Protein AF-A0A7C4HX16-F1 (afdb_monomer_lite)

Foldseek 3Di:
DVVVVVVVVVVVVVVVVVVVVVVVVPPPVPPPFFFFALFFWEKEFADQDPLVVLVCQLVVVAFWAQFFDQDPVSVVVCVVSVFDWDKAFFKFKWKFFLLDDPADLAQLHPPAQFQQAADDAPDPVCPPHTAGAPNVDQLLLLLLLQLFQLVCCCCPLSVVQWDWDFFLDGCFFFVCLVCVALRVQRCVVSHHDLPSSLVSCVVVLVVNQWDQDPLAIDHPRHTHEFEEEAEDPHSSNVVSVSSCVSVVNSRHHYDYHYDHCVVCCVQPFADQSSNCNGRIYIDMGGDLARDNACLLSLCQPQALNNDPTNSRVSHHDDPQLVVLNVCSNQVVALDVVRVNVSVSSSRCCVSRGRSSIGTRITGTTIITGGPQWFAFAANGNGLLSFLCRLLGIAGNVDPSVVSNHDYGYYHYNDDCPWFQDQAAIDPDSRHLSVQSQQADAQWGQQSFQRFTGGDFFQAKEKEFAQSHLADEQDDRYHYHYDNADDADQQFFQAAAPVVLDTHGLVRCVVVQCVCCQFQVAGEDNPDGFRMKMKTFTHLCQQVLLFAWPLSARHFVLQLLLQRHLLSLCRTPPRLNPDPVSNVVCNVPSRFWSGKDFPDRRRTIMMTTGNGDDNYVSVVNSCSRRVRQQRHPRHGDGSLLNVLVVVCSSVLQEHCHPVSCVVSVHHHDHQAADDVVSVVVLVVCLVVLDDPSCVRCVVTDPSVSSNVVSVSQNVVCVQQVGNPIHRRQWDWRYFDVVSTMTMIGGPSSRRDHSVVCNVSSDDFAWAWDWDDDQEDAALAKDKTKIAIAGPVRHQDAPSFWPFKKKWKAAPQGIDIDGWDDDDRRMTIDMCHNVNLNPHDFAKIKMWIWIDTSSGRGIHIDIDIHGYDHPPVVVVVVVVVVVVVVVVVVVVVVVVVVVVVVVVVVVVVVPDDDDDPPVCVVVVVVVVVVVVVVVVVVVVVVVVVVVVVVVVVVVVVVVVVVVVVVVVVVVVVVVVVVVVVVVVVVVVVVVVVVVVVVVVVVVVVVVVVVVVVVVVVVVVD

pLDDT: mean 87.35, std 15.34, range [34.09, 98.88]

Structure (mmCIF, N/CA/C/O backbone):
data_AF-A0A7C4HX16-F1
#
_entry.id   AF-A0A7C4HX16-F1
#
loop_
_atom_site.group_PDB
_atom_site.id
_atom_site.type_symbol
_atom_site.label_atom_id
_atom_site.label_alt_id
_atom_site.label_comp_id
_atom_site.label_asym_id
_atom_site.label_entity_id
_atom_site.label_seq_id
_atom_site.pdbx_PDB_ins_code
_atom_site.Cartn_x
_atom_site.Cartn_y
_atom_site.Cartn_z
_atom_site.occupancy
_atom_site.B_iso_or_equiv
_atom_site.auth_seq_id
_atom_site.auth_comp_id
_atom_site.auth_asym_id
_atom_site.auth_atom_id
_atom_site.pdbx_PDB_model_num
ATOM 1 N N . MET A 1 1 ? -64.552 -62.647 0.754 1.00 51.41 1 MET A N 1
ATOM 2 C CA . MET A 1 1 ? -64.538 -61.334 1.446 1.00 51.41 1 MET A CA 1
ATOM 3 C C . MET A 1 1 ? -63.373 -61.189 2.435 1.00 51.41 1 MET A C 1
ATOM 5 O O . MET A 1 1 ? -62.704 -60.169 2.396 1.00 51.41 1 MET A O 1
ATOM 9 N N . ARG A 1 2 ? -63.048 -62.211 3.245 1.00 45.19 2 ARG A N 1
ATOM 10 C CA . ARG A 1 2 ? -61.983 -62.148 4.272 1.00 45.19 2 ARG A CA 1
ATOM 11 C C . ARG A 1 2 ? -60.537 -61.999 3.756 1.00 45.19 2 ARG A C 1
ATOM 13 O O . ARG A 1 2 ? -59.751 -61.311 4.388 1.00 45.19 2 ARG A O 1
ATOM 20 N N . TRP A 1 3 ? -60.201 -62.542 2.583 1.00 41.94 3 TRP A N 1
ATOM 21 C CA . TRP A 1 3 ? -58.854 -62.397 1.997 1.00 41.94 3 TRP A CA 1
ATOM 22 C C . TRP A 1 3 ? -58.552 -60.992 1.451 1.00 41.94 3 TRP A C 1
ATOM 24 O O . TRP A 1 3 ? -57.415 -60.541 1.510 1.00 41.94 3 TRP A O 1
ATOM 34 N N . LYS A 1 4 ? -59.574 -60.267 0.975 1.00 48.09 4 LYS A N 1
ATOM 35 C CA . LYS A 1 4 ? -59.402 -58.895 0.468 1.00 48.09 4 LYS A CA 1
ATOM 36 C C . LYS A 1 4 ? -59.132 -57.898 1.600 1.00 48.09 4 LYS A C 1
ATOM 38 O O . LYS A 1 4 ? -58.330 -56.997 1.422 1.00 48.09 4 LYS A O 1
ATOM 43 N N . VAL A 1 5 ? -59.730 -58.111 2.775 1.00 58.97 5 VAL A N 1
ATOM 44 C CA . VAL A 1 5 ? -59.505 -57.267 3.963 1.00 58.97 5 VAL A CA 1
ATOM 45 C C . VAL A 1 5 ? -58.109 -57.495 4.555 1.00 58.97 5 VAL A C 1
ATOM 47 O O . VAL A 1 5 ? -57.442 -56.533 4.918 1.00 58.97 5 VAL A O 1
ATOM 50 N N . ALA A 1 6 ? -57.626 -58.743 4.578 1.00 56.25 6 ALA A N 1
ATOM 51 C CA . ALA A 1 6 ? -56.270 -59.058 5.031 1.00 56.25 6 ALA A CA 1
ATOM 52 C C . ALA A 1 6 ? -55.191 -58.475 4.100 1.00 56.25 6 ALA A C 1
ATOM 54 O O . ALA A 1 6 ? -54.218 -57.900 4.577 1.00 56.25 6 ALA A O 1
ATOM 55 N N . LEU A 1 7 ? -55.394 -58.548 2.778 1.00 57.59 7 LEU A N 1
ATOM 56 C CA . LEU A 1 7 ? -54.457 -57.974 1.809 1.00 57.59 7 LEU A CA 1
ATOM 57 C C . LEU A 1 7 ? -54.420 -56.439 1.890 1.00 57.59 7 LEU A C 1
ATOM 59 O O . LEU A 1 7 ? -53.344 -55.856 1.828 1.00 57.59 7 LEU A O 1
ATOM 63 N N . SER A 1 8 ? -55.571 -55.786 2.093 1.00 59.06 8 SER A N 1
ATOM 64 C CA . SER A 1 8 ? -55.643 -54.333 2.292 1.00 59.06 8 SER A CA 1
ATOM 65 C C . SER A 1 8 ? -54.986 -53.877 3.596 1.00 59.06 8 SER A C 1
ATOM 67 O O . SER A 1 8 ? -54.337 -52.837 3.599 1.00 59.06 8 SER A O 1
ATOM 69 N N . LEU A 1 9 ? -55.097 -54.653 4.679 1.00 60.25 9 LEU A N 1
ATOM 70 C CA . LEU A 1 9 ? -54.421 -54.358 5.948 1.00 60.25 9 LEU A CA 1
ATOM 71 C C . LEU A 1 9 ? -52.900 -54.511 5.844 1.00 60.25 9 LEU A C 1
ATOM 73 O O . LEU A 1 9 ? -52.180 -53.668 6.364 1.00 60.25 9 LEU A O 1
ATOM 77 N N . VAL A 1 10 ? -52.409 -55.527 5.128 1.00 67.62 10 VAL A N 1
ATOM 78 C CA . VAL A 1 10 ? -50.967 -55.712 4.885 1.00 67.62 10 VAL A CA 1
ATOM 79 C C . VAL A 1 10 ? -50.417 -54.618 3.966 1.00 67.62 10 VAL A C 1
ATOM 81 O O . VAL A 1 10 ? -49.335 -54.098 4.227 1.00 67.62 10 VAL A O 1
ATOM 84 N N . LEU A 1 11 ? -51.172 -54.202 2.941 1.00 61.38 11 LEU A N 1
ATOM 85 C CA . LEU A 1 11 ? -50.774 -53.087 2.077 1.00 61.38 11 LEU A CA 1
ATOM 86 C C . LEU A 1 11 ? -50.746 -51.754 2.843 1.00 61.38 11 LEU A C 1
ATOM 88 O O . LEU A 1 11 ? -49.818 -50.976 2.663 1.00 61.38 11 LEU A O 1
ATOM 92 N N . LEU A 1 12 ? -51.719 -51.507 3.727 1.00 62.84 12 LEU A N 1
ATOM 93 C CA . LEU A 1 12 ? -51.750 -50.317 4.588 1.00 62.84 12 LEU A CA 1
ATOM 94 C C . LEU A 1 12 ? -50.612 -50.312 5.614 1.00 62.84 12 LEU A C 1
ATOM 96 O O . LEU A 1 12 ? -50.056 -49.252 5.886 1.00 62.84 12 LEU A O 1
ATOM 100 N N . LEU A 1 13 ? -50.218 -51.477 6.138 1.00 61.69 13 LEU A N 1
ATOM 101 C CA . LEU A 1 13 ? -49.065 -51.597 7.034 1.00 61.69 13 LEU A CA 1
ATOM 102 C C . LEU A 1 13 ? -47.737 -51.379 6.298 1.00 61.69 13 LEU A C 1
ATOM 104 O O . LEU A 1 13 ? -46.856 -50.718 6.833 1.00 61.69 13 LEU A O 1
ATOM 108 N N . LEU A 1 14 ? -47.600 -51.879 5.065 1.00 56.31 14 LEU A N 1
ATOM 109 C CA . LEU A 1 14 ? -46.404 -51.674 4.238 1.00 56.31 14 LEU A CA 1
ATOM 110 C C . LEU A 1 14 ? -46.286 -50.229 3.735 1.00 56.31 14 LEU A C 1
ATOM 112 O O . LEU A 1 14 ? -45.189 -49.679 3.720 1.00 56.31 14 LEU A O 1
ATOM 116 N N . VAL A 1 15 ? -47.405 -49.584 3.392 1.00 60.59 15 VAL A N 1
ATOM 117 C CA . VAL A 1 15 ? -47.445 -48.153 3.047 1.00 60.59 15 VAL A CA 1
ATOM 118 C C . VAL A 1 15 ? -47.205 -47.288 4.289 1.00 60.59 15 VAL A C 1
ATOM 120 O O . VAL A 1 15 ? -46.480 -46.304 4.201 1.00 60.59 15 VAL A O 1
ATOM 123 N N . GLY A 1 16 ? -47.719 -47.684 5.458 1.00 53.91 16 GLY A N 1
ATOM 124 C CA . GLY A 1 16 ? -47.443 -47.026 6.739 1.00 53.91 16 GLY A CA 1
ATOM 125 C C . GLY A 1 16 ? -45.977 -47.139 7.171 1.00 53.91 16 GLY A C 1
ATOM 126 O O . GLY A 1 16 ? -45.384 -46.145 7.573 1.00 53.91 16 GLY A O 1
ATOM 127 N N . LEU A 1 17 ? -45.355 -48.312 7.016 1.00 48.84 17 LEU A N 1
ATOM 128 C CA . LEU A 1 17 ? -43.926 -48.522 7.288 1.00 48.84 17 LEU A CA 1
ATOM 129 C C . LEU A 1 17 ? -43.032 -47.820 6.254 1.00 48.84 17 LEU A C 1
ATOM 131 O O . LEU A 1 17 ? -41.990 -47.278 6.620 1.00 48.84 17 LEU A O 1
ATOM 135 N N . GLY A 1 18 ? -43.458 -47.748 4.988 1.00 44.41 18 GLY A N 1
ATOM 136 C CA . GLY A 1 18 ? -42.796 -46.952 3.951 1.00 44.41 18 GLY A CA 1
ATOM 137 C C . GLY A 1 18 ? -42.869 -45.446 4.225 1.00 44.41 18 GLY A C 1
ATOM 138 O O . GLY A 1 18 ? -41.866 -44.753 4.094 1.00 44.41 18 GLY A O 1
ATOM 139 N N . LEU A 1 19 ? -44.014 -44.942 4.699 1.00 45.47 19 LEU A N 1
ATOM 140 C CA . LEU A 1 19 ? -44.185 -43.540 5.096 1.00 45.47 19 LEU A CA 1
ATOM 141 C C . LEU A 1 19 ? -43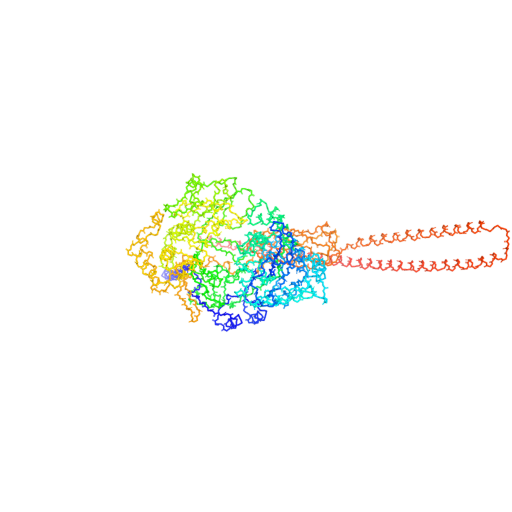.407 -43.186 6.368 1.00 45.47 19 LEU A C 1
ATOM 143 O O . LEU A 1 19 ? -42.852 -42.099 6.429 1.00 45.47 19 LEU A O 1
ATOM 147 N N . ILE A 1 20 ? -43.281 -44.096 7.340 1.00 46.09 20 ILE A N 1
ATOM 148 C CA . ILE A 1 20 ? -42.425 -43.891 8.526 1.00 46.09 20 ILE A CA 1
ATOM 149 C C . ILE A 1 20 ? -40.935 -43.933 8.144 1.00 46.09 20 ILE A C 1
ATOM 151 O O . ILE A 1 20 ? -40.128 -43.247 8.763 1.00 46.09 20 ILE A O 1
ATOM 155 N N . SER A 1 21 ? -40.562 -44.671 7.095 1.00 39.12 21 SER A N 1
ATOM 156 C CA . SER A 1 21 ? -39.188 -44.689 6.569 1.00 39.12 21 SER A CA 1
ATOM 157 C C . SER A 1 21 ? -38.855 -43.427 5.759 1.00 39.12 21 SER A C 1
ATOM 159 O O . SER A 1 21 ? -37.723 -42.964 5.797 1.00 39.12 21 SER A O 1
ATOM 161 N N . ILE A 1 22 ? -39.841 -42.833 5.073 1.00 39.47 22 ILE A N 1
ATOM 162 C CA . ILE A 1 22 ? -39.691 -41.567 4.331 1.00 39.47 22 ILE A CA 1
ATOM 163 C C . ILE A 1 22 ? -39.791 -40.351 5.271 1.00 39.47 22 ILE A C 1
ATOM 165 O O . ILE A 1 22 ? -39.103 -39.362 5.052 1.00 39.47 22 ILE A O 1
ATOM 169 N N . LEU A 1 23 ? -40.559 -40.436 6.364 1.00 37.06 23 LEU A N 1
ATOM 170 C CA . LEU A 1 23 ? -40.642 -39.387 7.392 1.00 37.06 23 LEU A CA 1
ATOM 171 C C . LEU A 1 23 ? -39.461 -39.397 8.383 1.00 37.06 23 LEU A C 1
ATOM 173 O O . LEU A 1 23 ? -39.235 -38.388 9.038 1.00 37.06 23 LEU A O 1
ATOM 177 N N . ASN A 1 24 ? -38.677 -40.481 8.458 1.00 35.09 24 ASN A N 1
ATOM 178 C CA . ASN A 1 24 ? -37.418 -40.540 9.223 1.00 35.09 24 ASN A CA 1
ATOM 179 C C . ASN A 1 24 ? -36.155 -40.322 8.360 1.00 35.09 24 ASN A C 1
ATOM 181 O O . ASN A 1 24 ? -35.043 -40.472 8.859 1.00 35.09 24 ASN A O 1
ATOM 185 N N . LEU A 1 25 ? -36.301 -39.961 7.078 1.00 39.34 25 LEU A N 1
ATOM 186 C CA . LEU A 1 25 ? -35.186 -39.637 6.169 1.00 39.34 25 LEU A CA 1
ATOM 187 C C . LEU A 1 25 ? -35.132 -38.156 5.765 1.00 39.34 25 LEU A C 1
ATOM 189 O O . LEU A 1 25 ? -34.400 -37.777 4.854 1.00 39.34 25 LEU A O 1
ATOM 193 N N . SER A 1 26 ? -35.854 -37.297 6.480 1.00 34.78 26 SER A N 1
ATOM 194 C CA . SER A 1 26 ? -35.750 -35.848 6.325 1.00 34.78 26 SER A CA 1
ATOM 195 C C . SER A 1 26 ? -35.815 -35.121 7.667 1.00 34.78 26 SER A C 1
ATOM 197 O O . SER A 1 26 ? -36.473 -34.096 7.789 1.00 34.78 26 SER A O 1
ATOM 199 N N . GLU A 1 27 ? -35.071 -35.600 8.664 1.00 35.28 27 GLU A N 1
ATOM 200 C CA . GLU A 1 27 ? -34.248 -34.658 9.422 1.00 35.28 27 GLU A CA 1
ATOM 201 C C . GLU A 1 27 ? -32.974 -34.451 8.602 1.00 35.28 27 GLU A C 1
ATOM 203 O O . GLU A 1 27 ? -31.901 -34.972 8.908 1.00 35.28 27 GLU A O 1
ATOM 208 N N . VAL A 1 28 ? -33.092 -33.662 7.527 1.00 34.31 28 VAL A N 1
ATOM 209 C CA . VAL A 1 28 ? -31.969 -32.804 7.164 1.00 34.31 28 VAL A CA 1
ATOM 210 C C . VAL A 1 28 ? -31.770 -31.979 8.424 1.00 34.31 28 VAL A C 1
ATOM 212 O O . VAL A 1 28 ? -32.532 -31.048 8.679 1.00 34.31 28 VAL A O 1
ATOM 215 N N . HIS A 1 29 ? -30.830 -32.394 9.277 1.00 34.09 29 HIS A N 1
ATOM 216 C CA . HIS A 1 29 ? -30.255 -31.493 10.253 1.00 34.09 29 HIS A CA 1
ATOM 217 C C . HIS A 1 29 ? -29.874 -30.280 9.418 1.00 34.09 29 HIS A C 1
ATOM 219 O O . HIS A 1 29 ? -28.968 -30.377 8.590 1.00 34.09 29 HIS A O 1
ATOM 225 N N . ALA A 1 30 ? -30.641 -29.193 9.534 1.00 34.19 30 ALA A N 1
ATOM 226 C CA . ALA A 1 30 ? -30.239 -27.914 8.998 1.00 34.19 30 ALA A CA 1
ATOM 227 C C . ALA A 1 30 ? -28.877 -27.672 9.635 1.00 34.19 30 ALA A C 1
ATOM 229 O O . ALA A 1 30 ? -28.773 -27.467 10.845 1.00 34.19 30 ALA A O 1
ATOM 230 N N . GLN A 1 31 ? -27.836 -27.898 8.839 1.00 40.75 31 GLN A N 1
ATOM 231 C CA . GLN A 1 31 ? -26.455 -27.830 9.258 1.00 40.75 31 GLN A CA 1
ATOM 232 C C . GLN A 1 31 ? -26.308 -26.425 9.826 1.00 40.75 31 GLN A C 1
ATOM 234 O O . GLN A 1 31 ? -26.495 -25.452 9.095 1.00 40.75 31 GLN A O 1
ATOM 239 N N . VAL A 1 32 ? -26.133 -26.318 11.148 1.00 41.50 32 VAL A N 1
ATOM 240 C CA . VAL A 1 32 ? -26.004 -25.020 11.814 1.00 41.50 32 VAL A CA 1
ATOM 241 C C . VAL A 1 32 ? -24.950 -24.241 11.026 1.00 41.50 32 VAL A C 1
ATOM 243 O O . VAL A 1 32 ? -23.858 -24.787 10.834 1.00 41.50 32 VAL A O 1
ATOM 246 N N . PRO A 1 33 ? -25.266 -23.038 10.510 1.00 51.75 33 PRO A N 1
ATOM 247 C CA . PRO A 1 33 ? -24.338 -22.296 9.675 1.00 51.75 33 PRO A CA 1
ATOM 248 C C . PRO A 1 33 ? -22.986 -22.177 10.373 1.00 51.75 33 PRO A C 1
ATOM 250 O O . PRO A 1 33 ? -22.913 -21.878 11.566 1.00 51.75 33 PRO A O 1
ATOM 253 N N . TYR A 1 34 ? -21.921 -22.449 9.625 1.00 63.91 34 TYR A N 1
ATOM 254 C CA . TYR A 1 34 ? -20.539 -22.342 10.074 1.00 63.91 34 TYR A CA 1
ATOM 255 C C . TYR A 1 34 ? -20.286 -20.984 10.745 1.00 63.91 34 TYR A C 1
ATOM 257 O O . TYR A 1 34 ? -20.338 -19.974 10.061 1.00 63.91 34 TYR A O 1
ATOM 265 N N . SER A 1 35 ? -20.016 -20.937 12.049 1.00 85.50 35 SER A N 1
ATOM 266 C CA . SER A 1 35 ? -19.764 -19.695 12.800 1.00 85.50 35 SER A CA 1
ATOM 267 C C . SER A 1 35 ? -18.260 -19.522 13.053 1.00 85.50 35 SER A C 1
ATOM 269 O O . SER A 1 35 ? -17.600 -20.453 13.538 1.00 85.50 35 SER A O 1
ATOM 271 N N . GLY A 1 36 ? -17.707 -18.357 12.705 1.00 91.81 36 GLY A N 1
ATOM 272 C CA . GLY A 1 36 ? -16.273 -18.065 12.796 1.00 91.81 36 GLY A CA 1
ATOM 273 C C . GLY A 1 36 ? -15.409 -18.705 11.689 1.00 91.81 36 GLY A C 1
ATOM 274 O O . GLY A 1 36 ? -15.935 -19.090 10.638 1.00 91.81 36 GLY A O 1
ATOM 275 N N . PRO A 1 37 ? -14.077 -18.799 11.890 1.00 94.62 37 PRO A N 1
ATOM 276 C CA . PRO A 1 37 ? -13.126 -19.316 10.900 1.00 94.62 37 PRO A CA 1
ATOM 277 C C . PRO A 1 37 ? -13.258 -20.829 10.702 1.00 94.62 37 PRO A C 1
ATOM 279 O O . PRO A 1 37 ? -13.817 -21.534 11.540 1.00 94.62 37 PRO A O 1
ATOM 282 N N . TRP A 1 38 ? -12.687 -21.375 9.628 1.00 94.12 38 TRP A N 1
ATOM 283 C CA . TRP A 1 38 ? -12.729 -22.822 9.379 1.00 94.12 38 TRP A CA 1
ATOM 284 C C . TRP A 1 38 ? -11.995 -23.633 10.449 1.00 94.12 38 TRP A C 1
ATOM 286 O O . TRP A 1 38 ? -12.575 -24.532 11.060 1.00 94.12 38 TRP A O 1
ATOM 296 N N . VAL A 1 39 ? -10.723 -23.316 10.692 1.00 96.19 39 VAL A N 1
ATOM 297 C CA . VAL A 1 39 ? -9.846 -24.095 11.580 1.00 96.19 39 VAL A CA 1
ATOM 298 C C . VAL A 1 39 ? -10.041 -23.734 13.048 1.00 96.19 39 VAL A C 1
ATOM 300 O O . VAL A 1 39 ? -10.479 -22.632 13.363 1.00 96.19 39 VAL A O 1
ATOM 303 N N . GLY A 1 40 ? -9.772 -24.671 13.959 1.00 96.75 40 GLY A N 1
ATOM 304 C CA . GLY A 1 40 ? -9.943 -24.471 15.405 1.00 96.75 40 GLY A CA 1
ATOM 305 C C . GLY A 1 40 ? -8.822 -23.689 16.070 1.00 96.75 40 GLY A C 1
ATOM 306 O O . GLY A 1 40 ? -9.050 -23.005 17.070 1.00 96.75 40 GLY A O 1
ATOM 307 N N . GLU A 1 41 ? -7.615 -23.802 15.530 1.00 98.19 41 GLU A N 1
ATOM 308 C CA . GLU A 1 41 ? -6.411 -23.238 16.122 1.00 98.19 41 GLU A CA 1
ATOM 309 C C . GLU A 1 41 ? -5.371 -22.928 15.043 1.00 98.19 41 GLU A C 1
ATOM 311 O O . GLU A 1 41 ? -5.229 -23.664 14.064 1.00 98.19 41 GLU A O 1
ATOM 316 N N . VAL A 1 42 ? -4.608 -21.861 15.255 1.00 98.50 42 VAL A N 1
ATOM 317 C CA . VAL A 1 42 ? -3.428 -21.526 14.458 1.00 98.50 42 VAL A CA 1
ATOM 318 C C . VAL A 1 42 ? -2.254 -21.310 15.406 1.00 98.50 42 VAL A C 1
ATOM 320 O O . VAL A 1 42 ? -2.377 -20.605 16.406 1.00 98.50 42 VAL A O 1
ATOM 323 N N . ARG A 1 43 ? -1.111 -21.929 15.107 1.00 98.50 43 ARG A N 1
ATOM 324 C CA . ARG A 1 43 ? 0.128 -21.791 15.879 1.00 98.50 43 ARG A CA 1
ATOM 325 C C . ARG A 1 43 ? 1.214 -21.193 15.008 1.00 98.50 43 ARG A C 1
ATOM 327 O O . ARG A 1 43 ? 1.551 -21.780 13.984 1.00 98.50 43 ARG A O 1
ATOM 334 N N . PHE A 1 44 ? 1.779 -20.077 15.443 1.00 98.44 44 PHE A N 1
ATOM 335 C CA . PHE A 1 44 ? 2.925 -19.447 14.802 1.00 98.44 44 PHE A CA 1
ATOM 336 C C . PHE A 1 44 ? 4.219 -19.843 15.505 1.00 98.44 44 PHE A C 1
ATOM 338 O O . PHE A 1 44 ? 4.304 -19.805 16.736 1.00 98.44 44 PHE A O 1
ATOM 345 N N . TYR A 1 45 ? 5.223 -20.175 14.700 1.00 97.69 45 TYR A N 1
ATOM 346 C CA . TYR A 1 45 ? 6.578 -20.502 15.122 1.00 97.69 45 TYR A CA 1
ATOM 347 C C . TYR A 1 45 ? 7.559 -19.574 14.413 1.00 97.69 45 TYR A C 1
ATOM 349 O O . TYR A 1 45 ? 7.524 -19.471 13.186 1.00 97.69 45 TYR A O 1
ATOM 357 N N . GLU A 1 46 ? 8.427 -18.922 15.185 1.00 96.00 46 GLU A N 1
ATOM 358 C CA . GLU A 1 46 ? 9.534 -18.147 14.626 1.00 96.00 46 GLU A CA 1
ATOM 359 C C . GLU A 1 46 ? 10.545 -19.099 13.961 1.00 96.00 46 GLU A C 1
ATOM 361 O O . GLU A 1 46 ? 11.096 -19.988 14.614 1.00 96.00 46 GLU A O 1
ATOM 366 N N . GLU A 1 47 ? 10.757 -18.935 12.658 1.00 95.25 47 GLU A N 1
ATOM 367 C CA . GLU A 1 47 ? 11.730 -19.670 11.847 1.00 95.25 47 GLU A CA 1
ATOM 368 C C . GLU A 1 47 ? 12.405 -18.691 10.873 1.00 95.25 47 GLU A C 1
ATOM 370 O O . GLU A 1 47 ? 11.883 -18.466 9.781 1.00 95.25 47 GLU A O 1
ATOM 375 N N . PRO A 1 48 ? 13.542 -18.082 11.262 1.00 90.62 48 PRO A N 1
ATOM 376 C CA . PRO A 1 48 ? 14.223 -17.072 10.449 1.00 90.62 48 PRO A CA 1
ATOM 377 C C . PRO A 1 48 ? 14.875 -17.607 9.166 1.00 90.62 48 PRO A C 1
ATOM 379 O O . PRO A 1 48 ? 15.285 -16.809 8.329 1.00 90.62 48 PRO A O 1
ATOM 382 N N . ASP A 1 49 ? 15.039 -18.928 9.030 1.00 92.31 49 ASP A N 1
ATOM 383 C CA . ASP A 1 49 ? 15.685 -19.558 7.877 1.00 92.31 49 ASP A CA 1
ATOM 384 C C . ASP A 1 49 ? 14.643 -20.217 6.959 1.00 92.31 49 ASP A C 1
ATOM 386 O O . ASP A 1 49 ? 14.045 -21.249 7.284 1.00 92.31 49 ASP A O 1
ATOM 390 N N . THR A 1 50 ? 14.454 -19.630 5.777 1.00 92.69 50 THR A N 1
ATOM 391 C CA . THR A 1 50 ? 13.501 -20.085 4.756 1.00 92.69 50 THR A CA 1
ATOM 392 C C . THR A 1 50 ? 13.781 -21.513 4.277 1.00 92.69 50 THR A C 1
ATOM 394 O O . THR A 1 50 ? 12.843 -22.273 4.025 1.00 92.69 50 THR A O 1
ATOM 397 N N . ALA A 1 51 ? 15.046 -21.940 4.182 1.00 94.00 51 ALA A N 1
ATOM 398 C CA . ALA A 1 51 ? 15.379 -23.300 3.758 1.00 94.00 51 ALA A CA 1
ATOM 399 C C . ALA A 1 51 ? 14.975 -24.323 4.831 1.00 94.00 51 ALA A C 1
ATOM 401 O O . ALA A 1 51 ? 14.377 -25.355 4.511 1.00 94.00 51 ALA A O 1
ATOM 402 N N . ILE A 1 52 ? 15.223 -24.016 6.109 1.00 96.44 52 ILE A N 1
ATOM 403 C CA . ILE A 1 52 ? 14.762 -24.841 7.236 1.00 96.44 52 ILE A CA 1
ATOM 404 C C . ILE A 1 52 ? 13.230 -24.870 7.289 1.00 96.44 52 ILE A C 1
ATOM 406 O O . ILE A 1 52 ? 12.649 -25.944 7.483 1.00 96.44 52 ILE A O 1
ATOM 410 N N . ALA A 1 53 ? 12.565 -23.728 7.084 1.00 96.31 53 ALA A N 1
ATOM 411 C CA . ALA A 1 53 ? 11.108 -23.650 7.027 1.00 96.31 53 ALA A CA 1
ATOM 412 C C . ALA A 1 53 ? 10.534 -24.562 5.932 1.00 96.31 53 ALA A C 1
ATOM 414 O O . ALA A 1 53 ? 9.600 -25.323 6.200 1.00 96.31 53 ALA A O 1
ATOM 415 N N . VAL A 1 54 ? 11.125 -24.553 4.731 1.00 96.81 54 VAL A N 1
ATOM 416 C CA . VAL A 1 54 ? 10.721 -25.408 3.605 1.00 96.81 54 VAL A CA 1
ATOM 417 C C . VAL A 1 54 ? 10.966 -26.889 3.893 1.00 96.81 54 VAL A C 1
ATOM 419 O O . VAL A 1 54 ? 10.063 -27.694 3.676 1.00 96.81 54 VAL A O 1
ATOM 422 N N . GLU A 1 55 ? 12.114 -27.289 4.443 1.00 97.69 55 GLU A N 1
ATOM 423 C CA . GLU A 1 55 ? 12.330 -28.704 4.787 1.00 97.69 55 GLU A CA 1
ATOM 424 C C . GLU A 1 55 ? 11.366 -29.179 5.887 1.00 97.69 55 GLU A C 1
ATOM 426 O O . GLU A 1 55 ? 10.829 -30.287 5.818 1.00 97.69 55 GLU A O 1
ATOM 431 N N . LYS A 1 56 ? 11.052 -28.326 6.870 1.00 97.50 56 LYS A N 1
ATOM 432 C CA . LYS A 1 56 ? 10.024 -28.615 7.883 1.00 97.50 56 LYS A CA 1
ATOM 433 C C . LYS A 1 56 ? 8.610 -28.656 7.294 1.00 97.50 56 LYS A C 1
ATOM 435 O O . LYS A 1 56 ? 7.782 -29.429 7.783 1.00 97.50 56 LYS A O 1
ATOM 440 N N . LEU A 1 57 ? 8.327 -27.882 6.247 1.00 96.69 57 LEU A N 1
ATOM 441 C CA . LEU A 1 57 ? 7.079 -27.940 5.483 1.00 96.69 57 LEU A CA 1
ATOM 442 C C . LEU A 1 57 ? 6.963 -29.272 4.718 1.00 96.69 57 LEU A C 1
ATOM 444 O O . LEU A 1 57 ? 5.928 -29.934 4.796 1.00 96.69 57 LEU A O 1
ATOM 448 N N . ILE A 1 58 ? 8.046 -29.715 4.065 1.00 96.94 58 ILE A N 1
ATOM 449 C CA . ILE A 1 58 ? 8.146 -31.017 3.375 1.00 96.94 58 ILE A CA 1
ATOM 450 C C . ILE A 1 58 ? 7.961 -32.174 4.367 1.00 96.94 58 ILE A C 1
ATOM 452 O O . ILE A 1 58 ? 7.195 -33.101 4.108 1.00 96.94 58 ILE A O 1
ATOM 456 N N . ALA A 1 59 ? 8.610 -32.099 5.532 1.00 97.12 59 ALA A N 1
ATOM 457 C CA . ALA A 1 59 ? 8.494 -33.092 6.600 1.00 97.12 59 ALA A CA 1
ATOM 458 C C . ALA A 1 59 ? 7.133 -33.064 7.329 1.00 97.12 59 ALA A C 1
ATOM 460 O O . ALA A 1 59 ? 6.847 -33.938 8.147 1.00 97.12 59 ALA A O 1
ATOM 461 N N . GLY A 1 60 ? 6.277 -32.072 7.053 1.00 95.38 60 GLY A N 1
ATOM 462 C CA . GLY A 1 60 ? 4.957 -31.934 7.668 1.00 95.38 60 GLY A CA 1
ATOM 463 C C . GLY A 1 60 ? 4.974 -31.428 9.115 1.00 95.38 60 GLY A C 1
ATOM 464 O O . GLY A 1 60 ? 3.984 -31.607 9.835 1.00 95.38 60 GLY A O 1
ATOM 465 N N . HIS A 1 61 ? 6.070 -30.806 9.556 1.00 97.00 61 HIS A N 1
ATOM 466 C CA . HIS A 1 61 ? 6.157 -30.098 10.838 1.00 97.00 61 HIS A CA 1
ATOM 467 C C . HIS A 1 61 ? 5.438 -28.748 10.797 1.00 97.00 61 HIS A C 1
ATOM 469 O O . HIS A 1 61 ? 4.794 -28.378 11.779 1.00 97.00 61 HIS A O 1
ATOM 475 N N . TYR A 1 62 ? 5.499 -28.068 9.653 1.00 97.88 62 TYR A N 1
ATOM 476 C CA . TYR A 1 62 ? 4.697 -26.890 9.345 1.00 97.88 62 TYR A CA 1
ATOM 477 C C . TYR A 1 62 ? 3.675 -27.218 8.261 1.00 97.88 62 TYR A C 1
ATOM 479 O O . TYR A 1 62 ? 3.834 -28.176 7.505 1.00 97.88 62 TYR A O 1
ATOM 487 N N . ASP A 1 63 ? 2.616 -26.424 8.208 1.00 98.06 63 ASP A N 1
ATOM 488 C CA . ASP A 1 63 ? 1.542 -26.532 7.227 1.00 98.06 63 ASP A CA 1
ATOM 489 C C . ASP A 1 63 ? 1.635 -25.413 6.175 1.00 98.06 63 ASP A C 1
ATOM 491 O O . ASP A 1 63 ? 1.273 -25.626 5.015 1.00 98.06 63 ASP A O 1
ATOM 495 N N . ILE A 1 64 ? 2.166 -24.244 6.560 1.00 96.94 64 ILE A N 1
ATOM 496 C CA . ILE A 1 64 ? 2.382 -23.083 5.685 1.00 96.94 64 ILE A CA 1
ATOM 497 C C . ILE A 1 64 ? 3.623 -22.301 6.138 1.00 96.94 64 ILE A C 1
ATOM 499 O O . ILE A 1 64 ? 3.914 -22.239 7.336 1.00 96.94 64 ILE A O 1
ATOM 503 N N . HIS A 1 65 ? 4.322 -21.675 5.191 1.00 96.25 65 HIS A N 1
ATOM 504 C CA . HIS A 1 65 ? 5.356 -20.677 5.458 1.00 96.25 65 HIS A CA 1
ATOM 505 C C . HIS A 1 65 ? 4.852 -19.271 5.089 1.00 96.25 65 HIS A C 1
ATOM 507 O O . HIS A 1 65 ? 4.415 -19.044 3.965 1.00 96.25 65 HIS A O 1
ATOM 513 N N . PHE A 1 66 ? 4.859 -18.348 6.052 1.00 95.19 66 PHE A N 1
ATOM 514 C CA . PHE A 1 66 ? 4.376 -16.964 5.928 1.00 95.19 66 PHE A CA 1
ATOM 515 C C . PHE A 1 66 ? 5.526 -15.996 5.604 1.00 95.19 66 PHE A C 1
ATOM 517 O O . PHE A 1 66 ? 5.674 -14.945 6.229 1.00 95.19 66 PHE A O 1
ATOM 524 N N . ASP A 1 67 ? 6.336 -16.369 4.618 1.00 91.75 67 ASP A N 1
ATOM 525 C CA . ASP A 1 67 ? 7.347 -15.511 4.000 1.00 91.75 67 ASP A CA 1
ATOM 526 C C . ASP A 1 67 ? 7.532 -15.892 2.532 1.00 91.75 67 ASP A C 1
ATOM 528 O O . ASP A 1 67 ? 7.129 -16.991 2.117 1.00 91.75 67 ASP A O 1
ATOM 532 N N . ASP A 1 68 ? 8.120 -14.991 1.748 1.00 89.56 68 ASP A N 1
ATOM 533 C CA . ASP A 1 68 ? 8.458 -15.291 0.368 1.00 89.56 68 ASP A CA 1
ATOM 534 C C . ASP A 1 68 ? 9.738 -16.123 0.234 1.00 89.56 68 ASP A C 1
ATOM 536 O O . ASP A 1 68 ? 10.674 -16.062 1.025 1.00 89.56 68 ASP A O 1
ATOM 540 N N . ILE A 1 69 ? 9.769 -16.937 -0.817 1.00 90.44 69 ILE A N 1
ATOM 541 C CA . ILE A 1 69 ? 10.937 -17.696 -1.238 1.00 90.44 69 ILE A CA 1
ATOM 542 C C . ILE A 1 69 ? 11.684 -16.848 -2.251 1.00 90.44 69 ILE A C 1
ATOM 544 O O . ILE A 1 69 ? 11.264 -16.702 -3.403 1.00 90.44 69 ILE A O 1
ATOM 548 N N . ASP A 1 70 ? 12.819 -16.321 -1.816 1.00 77.00 70 ASP A N 1
ATOM 549 C CA . ASP A 1 70 ? 13.640 -15.404 -2.592 1.00 77.00 70 ASP A CA 1
ATOM 550 C C . ASP A 1 70 ? 14.792 -16.091 -3.355 1.00 77.00 70 ASP A C 1
ATOM 552 O O . ASP A 1 70 ? 15.422 -15.460 -4.209 1.00 77.00 70 ASP A O 1
ATOM 556 N N . SER A 1 71 ? 15.009 -17.388 -3.111 1.00 85.25 71 SER A N 1
ATOM 557 C CA . SER A 1 71 ? 16.046 -18.222 -3.728 1.00 85.25 71 SER A CA 1
ATOM 558 C C . SER A 1 71 ? 15.472 -19.212 -4.744 1.00 85.25 71 SER A C 1
ATOM 560 O O . SER A 1 71 ? 14.626 -20.048 -4.410 1.00 85.25 71 SER A O 1
ATOM 562 N N . ALA A 1 72 ? 16.009 -19.223 -5.969 1.00 87.31 72 ALA A N 1
ATOM 563 C CA . ALA A 1 72 ? 15.604 -20.200 -6.983 1.00 87.31 72 ALA A CA 1
ATOM 564 C C . ALA A 1 72 ? 15.990 -21.640 -6.610 1.00 87.31 72 ALA A C 1
ATOM 566 O O . ALA A 1 72 ? 15.312 -22.585 -7.013 1.00 87.31 72 ALA A O 1
ATOM 567 N N . THR A 1 73 ? 17.036 -21.825 -5.796 1.00 90.94 73 THR A N 1
ATOM 568 C CA . THR A 1 73 ? 17.404 -23.147 -5.264 1.00 90.94 73 THR A CA 1
ATOM 569 C C . THR A 1 73 ? 16.329 -23.669 -4.311 1.00 90.94 73 THR A C 1
ATOM 571 O O . THR A 1 73 ? 15.889 -24.813 -4.447 1.00 90.94 73 THR A O 1
ATOM 574 N N . ILE A 1 74 ? 15.848 -22.826 -3.393 1.00 93.06 74 ILE A N 1
ATOM 575 C CA . ILE A 1 74 ? 14.764 -23.190 -2.472 1.00 93.06 74 ILE A CA 1
ATOM 576 C C . ILE A 1 74 ? 13.449 -23.382 -3.241 1.00 93.06 74 ILE A C 1
ATOM 578 O O . ILE A 1 74 ? 12.732 -24.351 -2.991 1.00 93.06 74 ILE A O 1
ATOM 582 N N . LEU A 1 75 ? 13.145 -22.536 -4.231 1.00 93.75 75 LEU A N 1
ATOM 583 C CA . LEU A 1 75 ? 11.943 -22.717 -5.048 1.00 93.75 75 LEU A CA 1
ATOM 584 C C . LEU A 1 75 ? 11.981 -24.029 -5.841 1.00 93.75 75 LEU A C 1
ATOM 586 O O . LEU A 1 75 ? 10.982 -24.746 -5.884 1.00 93.75 75 LEU A O 1
ATOM 590 N N . ARG A 1 76 ? 13.131 -24.391 -6.423 1.00 93.69 76 ARG A N 1
ATOM 591 C CA . ARG A 1 76 ? 13.296 -25.688 -7.091 1.00 93.69 76 ARG A CA 1
ATOM 592 C C . ARG A 1 76 ? 13.021 -26.831 -6.124 1.00 93.69 76 ARG A C 1
ATOM 594 O O . ARG A 1 76 ? 12.319 -27.770 -6.478 1.00 93.69 76 ARG A O 1
ATOM 601 N N . ARG A 1 77 ? 13.500 -26.722 -4.883 1.00 95.50 77 ARG A N 1
ATOM 602 C CA . ARG A 1 77 ? 13.222 -27.707 -3.837 1.00 95.50 77 ARG A CA 1
ATOM 603 C C . ARG A 1 77 ? 11.722 -27.821 -3.523 1.00 95.50 77 ARG A C 1
ATOM 605 O O . ARG A 1 77 ? 11.212 -28.936 -3.420 1.00 95.50 77 ARG A O 1
ATOM 612 N N . VAL A 1 78 ? 11.002 -26.699 -3.442 1.00 96.50 78 VAL A N 1
ATOM 613 C CA . VAL A 1 78 ? 9.529 -26.655 -3.302 1.00 96.50 78 VAL A CA 1
ATOM 614 C C . VAL A 1 78 ? 8.831 -27.341 -4.484 1.00 96.50 78 VAL A C 1
ATOM 616 O O . VAL A 1 78 ? 7.929 -28.154 -4.274 1.00 96.50 78 VAL A O 1
ATOM 619 N N . GLN A 1 79 ? 9.279 -27.075 -5.714 1.00 95.06 79 GLN A N 1
ATOM 620 C CA . GLN A 1 79 ? 8.743 -27.677 -6.940 1.00 95.06 79 GLN A CA 1
ATOM 621 C C . GLN A 1 79 ? 9.008 -29.189 -7.017 1.00 95.06 79 GLN A C 1
ATOM 623 O O . GLN A 1 79 ? 8.094 -29.959 -7.313 1.00 95.06 79 GLN A O 1
ATOM 628 N N . GLU A 1 80 ? 10.224 -29.638 -6.699 1.00 96.62 80 GLU A N 1
ATOM 629 C CA . GLU A 1 80 ? 10.601 -31.058 -6.632 1.00 96.62 80 GLU A CA 1
ATOM 630 C C . GLU A 1 80 ? 9.774 -31.816 -5.589 1.00 96.62 80 GLU A C 1
ATOM 632 O O . GLU A 1 80 ? 9.324 -32.938 -5.834 1.00 96.62 80 GLU A O 1
ATOM 637 N N . ALA A 1 81 ? 9.520 -31.181 -4.441 1.00 96.44 81 ALA A N 1
ATOM 638 C CA . ALA A 1 81 ? 8.643 -31.703 -3.400 1.00 96.44 81 ALA A CA 1
ATOM 639 C C . ALA A 1 81 ? 7.145 -31.604 -3.750 1.00 96.44 81 ALA A C 1
ATOM 641 O O . ALA A 1 81 ? 6.309 -32.097 -2.990 1.00 96.44 81 ALA A O 1
ATOM 642 N N . LYS A 1 82 ? 6.797 -30.999 -4.896 1.00 96.25 82 LYS A N 1
ATOM 643 C CA . LYS A 1 82 ? 5.423 -30.781 -5.377 1.00 96.25 82 LYS A CA 1
ATOM 644 C C . LYS A 1 82 ? 4.550 -30.027 -4.371 1.00 96.25 82 LYS A C 1
ATOM 646 O O . LYS A 1 82 ? 3.350 -30.284 -4.261 1.00 96.25 82 LYS A O 1
ATOM 651 N N . LEU A 1 83 ? 5.154 -29.111 -3.620 1.00 96.62 83 LEU A N 1
ATOM 652 C CA . LEU A 1 83 ? 4.428 -28.223 -2.724 1.00 96.62 83 LEU A CA 1
ATOM 653 C C . LEU A 1 83 ? 3.796 -27.086 -3.542 1.00 96.62 83 LEU A C 1
ATOM 655 O O . LEU A 1 83 ? 4.510 -26.422 -4.297 1.00 96.62 83 LEU A O 1
ATOM 659 N N . PRO A 1 84 ? 2.481 -26.830 -3.419 1.00 94.50 84 PRO A N 1
ATOM 660 C CA . PRO A 1 84 ? 1.877 -25.661 -4.037 1.00 94.50 84 PRO A CA 1
ATOM 661 C C . PRO A 1 84 ? 2.404 -24.368 -3.424 1.00 94.50 84 PRO A C 1
ATOM 663 O O . PRO A 1 84 ? 2.749 -24.312 -2.239 1.00 94.50 84 PRO A O 1
ATOM 666 N N . TYR A 1 85 ? 2.393 -23.309 -4.222 1.00 93.88 85 TYR A N 1
ATOM 667 C CA . TYR A 1 85 ? 2.744 -21.972 -3.774 1.00 93.88 85 TYR A CA 1
ATOM 668 C C . TYR A 1 85 ? 1.878 -20.914 -4.456 1.00 93.88 85 TYR A C 1
ATOM 670 O O . TYR A 1 85 ? 1.435 -21.097 -5.591 1.00 93.88 85 TYR A O 1
ATOM 678 N N . ALA A 1 86 ? 1.628 -19.815 -3.747 1.00 91.75 86 ALA A N 1
ATOM 679 C CA . ALA A 1 86 ? 1.089 -18.593 -4.333 1.00 91.75 86 ALA A CA 1
ATOM 680 C C . ALA A 1 86 ? 2.234 -17.723 -4.865 1.00 91.75 86 ALA A C 1
ATOM 682 O O . ALA A 1 86 ? 3.390 -17.922 -4.489 1.00 91.75 86 ALA A O 1
ATOM 683 N N . VAL A 1 87 ? 1.913 -16.760 -5.724 1.00 89.94 87 VAL A N 1
ATOM 684 C CA . VAL A 1 87 ? 2.873 -15.780 -6.237 1.00 89.94 87 VAL A CA 1
ATOM 685 C C . VAL A 1 87 ? 2.359 -14.380 -5.934 1.00 89.94 87 VAL A C 1
ATOM 687 O O . VAL A 1 87 ? 1.177 -14.113 -6.148 1.00 89.94 87 VAL A O 1
ATOM 690 N N . SER A 1 88 ? 3.240 -13.506 -5.455 1.00 91.12 88 SER A N 1
ATOM 691 C CA . SER A 1 88 ? 2.948 -12.089 -5.260 1.00 91.12 88 SER A CA 1
ATOM 692 C C . SER A 1 88 ? 3.985 -11.180 -5.928 1.00 91.12 88 SER A C 1
ATOM 694 O O . SER A 1 88 ? 5.083 -11.600 -6.303 1.00 91.12 88 SER A O 1
ATOM 696 N N . TYR A 1 89 ? 3.590 -9.921 -6.078 1.00 89.38 89 TYR A N 1
ATOM 697 C CA . TYR A 1 89 ? 4.189 -8.876 -6.901 1.00 89.38 89 TYR A CA 1
ATOM 698 C C . TYR A 1 89 ? 4.233 -7.552 -6.112 1.00 89.38 89 TYR A C 1
ATOM 700 O O . TYR A 1 89 ? 3.938 -6.471 -6.613 1.00 89.38 89 TYR A O 1
ATOM 708 N N . GLY A 1 90 ? 4.495 -7.624 -4.805 1.00 86.12 90 GLY A N 1
ATOM 709 C CA . GLY A 1 90 ? 4.539 -6.445 -3.934 1.00 86.12 90 GLY A CA 1
ATOM 710 C C . GLY A 1 90 ? 5.937 -5.862 -3.757 1.00 86.12 90 GLY A C 1
ATOM 711 O O . GLY A 1 90 ? 6.069 -4.673 -3.480 1.00 86.12 90 GLY A O 1
ATOM 712 N N . LEU A 1 91 ? 6.987 -6.673 -3.905 1.00 89.69 91 LEU A N 1
ATOM 713 C CA . LEU A 1 91 ? 8.358 -6.310 -3.539 1.00 89.69 91 LEU A CA 1
ATOM 714 C C . LEU A 1 91 ? 9.156 -5.820 -4.756 1.00 89.69 91 LEU A C 1
ATOM 716 O O . LEU A 1 91 ? 9.125 -6.420 -5.828 1.00 89.69 91 LEU A O 1
ATOM 720 N N . TYR A 1 92 ? 9.895 -4.723 -4.613 1.00 93.06 92 TYR A N 1
ATOM 721 C CA . TYR A 1 92 ? 10.721 -4.177 -5.694 1.00 93.06 92 TYR A CA 1
ATOM 722 C C . TYR A 1 92 ? 11.949 -3.433 -5.183 1.00 93.06 92 TYR A C 1
ATOM 724 O O . TYR A 1 92 ? 11.982 -2.953 -4.049 1.00 93.06 92 TYR A O 1
ATOM 732 N N . TYR A 1 93 ? 12.955 -3.327 -6.052 1.00 95.19 93 TYR A N 1
ATOM 733 C CA . TYR A 1 93 ? 14.264 -2.765 -5.733 1.00 95.19 93 TYR A CA 1
ATOM 734 C C . TYR A 1 93 ? 14.634 -1.594 -6.641 1.00 95.19 93 TYR A C 1
ATOM 736 O O . TYR A 1 93 ? 14.277 -1.545 -7.823 1.00 95.19 93 TYR A O 1
ATOM 744 N N . GLU A 1 94 ? 15.381 -0.656 -6.067 1.00 96.44 94 GLU A N 1
ATOM 745 C CA . GLU A 1 94 ? 15.844 0.566 -6.721 1.00 96.44 94 GLU A CA 1
ATOM 746 C C . GLU A 1 94 ? 17.229 0.985 -6.210 1.00 96.44 94 GLU A C 1
ATOM 748 O O . GLU A 1 94 ? 17.675 0.532 -5.154 1.00 96.44 94 GLU A O 1
ATOM 753 N N . ILE A 1 95 ? 17.932 1.821 -6.976 1.00 97.88 95 ILE A N 1
ATOM 754 C CA . ILE A 1 95 ? 19.091 2.568 -6.484 1.00 97.88 95 ILE A CA 1
ATOM 755 C C . ILE A 1 95 ? 18.629 3.973 -6.109 1.00 97.88 95 ILE A C 1
ATOM 757 O O . ILE A 1 95 ? 18.258 4.763 -6.985 1.00 97.88 95 ILE A O 1
ATOM 761 N N . THR A 1 96 ? 18.718 4.297 -4.820 1.00 97.81 96 THR A N 1
ATOM 762 C CA . THR A 1 96 ? 18.469 5.649 -4.319 1.00 97.81 96 THR A CA 1
ATOM 763 C C . THR A 1 96 ? 19.758 6.442 -4.447 1.00 97.81 96 THR A C 1
ATOM 765 O O . THR A 1 96 ? 20.807 6.019 -3.952 1.00 97.81 96 THR A O 1
ATOM 768 N N . LEU A 1 97 ? 19.678 7.602 -5.092 1.00 97.94 97 LEU A N 1
ATOM 769 C CA . LEU A 1 97 ? 20.801 8.513 -5.277 1.00 97.94 97 LEU A CA 1
ATOM 770 C C . LEU A 1 97 ? 20.689 9.681 -4.301 1.00 97.94 97 LEU A C 1
ATOM 772 O O . LEU A 1 97 ? 19.631 10.297 -4.174 1.00 97.94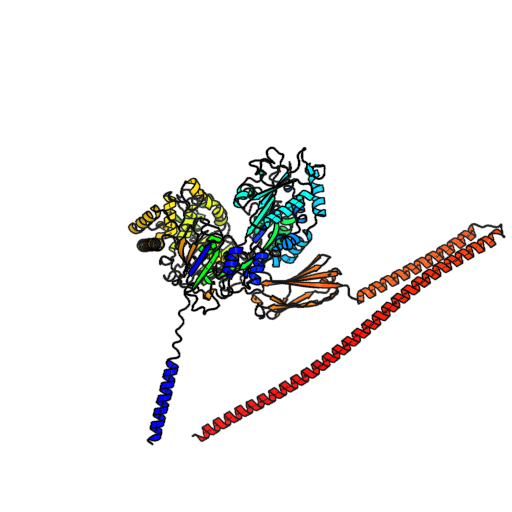 97 LEU A O 1
ATOM 776 N N . ASN A 1 98 ? 21.798 10.041 -3.659 1.00 97.06 98 ASN A N 1
ATOM 777 C CA . ASN A 1 98 ? 21.890 11.329 -2.991 1.00 97.06 98 ASN A CA 1
ATOM 778 C C . ASN A 1 98 ? 22.145 12.414 -4.048 1.00 97.06 98 ASN A C 1
ATOM 780 O O . ASN A 1 98 ? 23.198 12.448 -4.678 1.00 97.06 98 ASN A O 1
ATOM 784 N N . TYR A 1 99 ? 21.178 13.301 -4.259 1.00 95.56 99 TYR A N 1
ATOM 785 C CA . TYR A 1 99 ? 21.208 14.362 -5.278 1.00 95.56 99 TYR A CA 1
ATOM 786 C C . TYR A 1 99 ? 21.705 15.707 -4.736 1.00 95.56 99 TYR A C 1
ATOM 788 O O . TYR A 1 99 ? 21.574 16.724 -5.416 1.00 95.56 99 TYR A O 1
ATOM 796 N N . ARG A 1 100 ? 22.224 15.748 -3.507 1.00 95.38 100 ARG A N 1
ATOM 797 C CA . ARG A 1 100 ? 22.633 16.996 -2.862 1.00 95.38 100 ARG A CA 1
ATOM 798 C C . ARG A 1 100 ? 24.064 17.384 -3.214 1.00 95.38 100 ARG A C 1
ATOM 800 O O . ARG A 1 100 ? 24.966 16.552 -3.216 1.00 95.38 100 ARG A O 1
ATOM 807 N N . CYS A 1 101 ? 24.262 18.661 -3.495 1.00 96.25 101 CYS A N 1
ATOM 808 C CA . CYS A 1 101 ? 25.557 19.326 -3.529 1.00 96.25 101 CYS A CA 1
ATOM 809 C C . CYS A 1 101 ? 25.349 20.806 -3.172 1.00 96.25 101 CYS A C 1
ATOM 811 O O . CYS A 1 101 ? 24.219 21.204 -2.876 1.00 96.25 101 CYS A O 1
ATOM 813 N N . VAL A 1 102 ? 26.402 21.624 -3.168 1.00 96.06 102 VAL A N 1
ATOM 814 C CA . VAL A 1 102 ? 26.247 23.075 -3.014 1.00 96.06 102 VAL A CA 1
ATOM 815 C C . VAL A 1 102 ? 25.524 23.601 -4.250 1.00 96.06 102 VAL A C 1
ATOM 817 O O . VAL A 1 102 ? 26.081 23.684 -5.345 1.00 96.06 102 VAL A O 1
ATOM 820 N N . GLN A 1 103 ? 24.251 23.932 -4.081 1.00 94.56 103 GLN A N 1
ATOM 821 C CA . GLN A 1 103 ? 23.371 24.337 -5.166 1.00 94.56 103 GLN A CA 1
ATOM 822 C C . GLN A 1 103 ? 22.420 25.431 -4.702 1.00 94.56 103 GLN A C 1
ATOM 824 O O . GLN A 1 103 ? 22.176 25.614 -3.510 1.00 94.56 103 GLN A O 1
ATOM 829 N N . ASN A 1 104 ? 21.866 26.167 -5.655 1.00 93.69 104 ASN A N 1
ATOM 830 C CA . ASN A 1 104 ? 20.799 27.105 -5.361 1.00 93.69 104 ASN A CA 1
ATOM 831 C C . ASN A 1 104 ? 19.545 26.329 -4.919 1.00 93.69 104 ASN A C 1
ATOM 833 O O . ASN A 1 104 ? 18.992 25.553 -5.693 1.00 93.69 104 ASN A O 1
ATOM 837 N N . GLU A 1 105 ? 19.068 26.559 -3.694 1.00 90.31 105 GLU A N 1
ATOM 838 C CA . GLU A 1 105 ? 17.931 25.816 -3.120 1.00 90.31 105 GLU A CA 1
ATOM 839 C C . GLU A 1 105 ? 16.587 26.060 -3.830 1.00 90.31 105 GLU A C 1
ATOM 841 O O . GLU A 1 105 ? 15.626 25.328 -3.606 1.00 90.31 105 GLU A O 1
ATOM 846 N N . THR A 1 106 ? 16.504 27.088 -4.680 1.00 85.75 106 THR A N 1
ATOM 847 C CA . THR A 1 106 ? 15.305 27.412 -5.465 1.00 85.75 106 THR A CA 1
ATOM 848 C C . THR A 1 106 ? 15.381 26.838 -6.875 1.00 85.75 106 THR A C 1
ATOM 850 O O . THR A 1 106 ? 14.424 26.231 -7.343 1.00 85.75 106 THR A O 1
ATOM 853 N N . THR A 1 107 ? 16.503 27.031 -7.572 1.00 86.56 107 THR A N 1
ATOM 854 C CA . THR A 1 107 ? 16.633 26.640 -8.988 1.00 86.56 107 THR A CA 1
ATOM 855 C C . THR A 1 107 ? 17.242 25.250 -9.176 1.00 86.56 107 THR A C 1
ATOM 857 O O . THR A 1 107 ? 17.080 24.640 -10.234 1.00 86.56 107 THR A O 1
ATOM 860 N N . GLY A 1 108 ? 17.952 24.735 -8.169 1.00 88.25 108 GLY A N 1
ATOM 861 C CA . GLY A 1 108 ? 18.763 23.522 -8.272 1.00 88.25 108 GLY A CA 1
ATOM 862 C C . GLY A 1 108 ? 20.006 23.694 -9.149 1.00 88.25 108 GLY A C 1
ATOM 863 O O . GLY A 1 108 ? 20.596 22.700 -9.564 1.00 88.25 108 GLY A O 1
ATOM 864 N N . GLU A 1 109 ? 20.387 24.933 -9.479 1.00 92.69 109 GLU A N 1
ATOM 865 C CA . GLU A 1 109 ? 21.622 25.219 -10.210 1.00 92.69 109 GLU A CA 1
ATOM 866 C C . GLU A 1 109 ? 22.836 24.849 -9.352 1.00 92.69 109 GLU A C 1
ATOM 868 O O . GLU A 1 109 ? 22.955 25.290 -8.205 1.00 92.69 109 GLU A O 1
ATOM 873 N N . ILE A 1 110 ? 23.729 24.032 -9.913 1.00 95.94 110 ILE A N 1
ATOM 874 C CA . ILE A 1 110 ? 24.933 23.551 -9.235 1.00 95.94 110 ILE A CA 1
ATOM 875 C C . ILE A 1 110 ? 25.919 24.715 -9.109 1.00 95.94 110 ILE A C 1
ATOM 877 O O . ILE A 1 110 ? 26.399 25.231 -10.115 1.00 95.94 110 ILE A O 1
ATOM 881 N N . ILE A 1 111 ? 26.243 25.093 -7.873 1.00 96.62 111 ILE A N 1
ATOM 882 C CA . ILE A 1 111 ? 27.271 26.096 -7.563 1.00 96.62 111 ILE A CA 1
ATOM 883 C C . ILE A 1 111 ? 28.620 25.393 -7.412 1.00 96.62 111 ILE A C 1
ATOM 885 O O . ILE A 1 111 ? 29.615 25.800 -8.006 1.00 96.62 111 ILE A O 1
ATOM 889 N N . GLU A 1 112 ? 28.644 24.308 -6.638 1.00 96.12 112 GLU A N 1
ATOM 890 C CA . GLU A 1 112 ? 29.810 23.450 -6.483 1.00 96.12 112 GLU A CA 1
ATOM 891 C C . GLU A 1 112 ? 29.367 21.987 -6.323 1.00 96.12 112 GLU A C 1
ATOM 893 O O . GLU A 1 112 ? 28.503 21.685 -5.496 1.00 96.12 112 GLU A O 1
ATOM 898 N N . PRO A 1 113 ? 29.952 21.044 -7.079 1.00 96.56 113 PRO A N 1
ATOM 899 C CA . PRO A 1 113 ? 29.529 19.644 -7.094 1.00 96.56 113 PRO A CA 1
ATOM 900 C C . PRO A 1 113 ? 30.082 18.845 -5.905 1.00 96.56 113 PRO A C 1
ATOM 902 O O . PRO A 1 113 ? 30.570 17.732 -6.071 1.00 96.56 113 PRO A O 1
ATOM 905 N N . VAL A 1 114 ? 30.034 19.407 -4.699 1.00 96.06 114 VAL A N 1
ATOM 906 C CA . VAL A 1 114 ? 30.465 18.770 -3.446 1.00 96.06 114 VAL A CA 1
ATOM 907 C C . VAL A 1 114 ? 29.330 18.798 -2.430 1.00 96.06 114 VAL A C 1
ATOM 909 O O . VAL A 1 114 ? 28.458 19.663 -2.511 1.00 96.06 114 VAL A O 1
ATOM 912 N N . PHE A 1 115 ? 29.312 17.867 -1.477 1.00 95.00 115 PHE A N 1
ATOM 913 C CA . PHE A 1 115 ? 28.318 17.913 -0.401 1.00 95.00 115 PHE A CA 1
ATOM 914 C C . PHE A 1 115 ? 28.477 19.178 0.463 1.00 95.00 115 PHE A C 1
ATOM 916 O O . PHE A 1 115 ? 29.613 19.536 0.778 1.00 95.00 115 PHE A O 1
ATOM 923 N N . PRO A 1 116 ? 27.376 19.845 0.870 1.00 91.44 116 PRO A N 1
ATOM 924 C CA . PRO A 1 116 ? 27.468 21.102 1.613 1.00 91.44 116 PRO A CA 1
ATOM 925 C C . PRO A 1 116 ? 28.095 20.983 3.006 1.00 91.44 116 PRO A C 1
ATOM 927 O O . PRO A 1 116 ? 28.831 21.880 3.406 1.00 91.44 116 PRO A O 1
ATOM 930 N N . ASN A 1 117 ? 27.817 19.902 3.744 1.00 85.19 117 ASN A N 1
ATOM 931 C CA . ASN A 1 117 ? 28.180 19.778 5.159 1.00 85.19 117 ASN A CA 1
ATOM 932 C C . ASN A 1 117 ? 28.758 18.395 5.492 1.00 85.19 117 ASN A C 1
ATOM 934 O O . ASN A 1 117 ? 28.211 17.723 6.358 1.00 85.19 117 ASN A O 1
ATOM 938 N N . PRO A 1 118 ? 29.853 17.938 4.858 1.00 78.75 118 PRO A N 1
ATOM 939 C CA . PRO A 1 118 ? 30.357 16.581 5.057 1.00 78.75 118 PRO A CA 1
ATOM 940 C C . PRO A 1 118 ? 30.588 16.279 6.548 1.00 78.75 118 PRO A C 1
ATOM 942 O O . PRO A 1 118 ? 31.504 16.822 7.169 1.00 78.75 118 PRO A O 1
ATOM 945 N N . SER A 1 119 ? 29.740 15.438 7.147 1.00 66.50 119 SER A N 1
ATOM 946 C CA . SER A 1 119 ? 29.768 15.144 8.582 1.00 66.50 119 SER A CA 1
ATOM 947 C C . SER A 1 119 ? 29.304 13.708 8.863 1.00 66.50 119 SER A C 1
ATOM 949 O O . SER A 1 119 ? 28.528 13.127 8.113 1.00 66.50 119 SER A O 1
ATOM 951 N N . LYS A 1 120 ? 29.835 13.079 9.925 1.00 62.59 120 LYS A N 1
ATOM 952 C CA . LYS A 1 120 ? 29.515 11.689 10.337 1.00 62.59 120 LYS A CA 1
ATOM 953 C C . LYS A 1 120 ? 29.641 10.640 9.218 1.00 62.59 120 LYS A C 1
ATOM 955 O O . LYS A 1 120 ? 28.743 9.826 8.995 1.00 62.59 120 LYS A O 1
ATOM 960 N N . LEU A 1 121 ? 30.785 10.631 8.541 1.00 70.75 121 LEU A N 1
ATOM 961 C CA . LEU A 1 121 ? 31.046 9.695 7.451 1.00 70.75 121 LEU A CA 1
ATOM 962 C C . LEU A 1 121 ? 31.052 8.243 7.953 1.00 70.75 121 LEU A C 1
ATOM 964 O O . LEU A 1 121 ? 31.530 7.975 9.058 1.00 70.75 121 LEU A O 1
ATOM 968 N N . PRO A 1 122 ? 30.549 7.281 7.159 1.00 64.94 122 PRO A N 1
ATOM 969 C CA . PRO A 1 122 ? 30.447 5.890 7.593 1.00 64.94 122 PRO A CA 1
ATOM 970 C C . PRO A 1 122 ? 31.812 5.241 7.847 1.00 64.94 122 PRO A C 1
ATOM 972 O O . PRO A 1 122 ? 31.861 4.171 8.455 1.00 64.94 122 PRO A O 1
ATOM 975 N N . ARG A 1 123 ? 32.908 5.844 7.357 1.00 70.69 123 ARG A N 1
ATOM 976 C CA . ARG A 1 123 ? 34.250 5.260 7.376 1.00 70.69 123 ARG A CA 1
ATOM 977 C C . ARG A 1 123 ? 35.384 6.309 7.394 1.00 70.69 123 ARG A C 1
ATOM 979 O O . ARG A 1 123 ? 35.250 7.326 6.711 1.00 70.69 123 ARG A O 1
ATOM 986 N N . PRO A 1 124 ? 36.510 6.048 8.097 1.00 77.19 124 PRO A N 1
ATOM 987 C CA . PRO A 1 124 ? 37.693 6.924 8.122 1.00 77.19 124 PRO A CA 1
ATOM 988 C C . PRO A 1 124 ? 38.325 7.205 6.748 1.00 77.19 124 PRO A C 1
ATOM 990 O O . PRO A 1 124 ? 38.965 8.230 6.550 1.00 77.19 124 PRO A O 1
ATOM 993 N N . GLU A 1 125 ? 38.147 6.315 5.767 1.00 80.19 125 GLU A N 1
ATOM 994 C CA . GLU A 1 125 ? 38.754 6.385 4.429 1.00 80.19 125 GLU A CA 1
ATOM 995 C C . GLU A 1 125 ? 38.356 7.635 3.626 1.00 80.19 125 GLU A C 1
ATOM 997 O O . GLU A 1 125 ? 39.014 7.969 2.635 1.00 80.19 125 GLU A O 1
ATOM 1002 N N . VAL A 1 126 ? 37.277 8.307 4.028 1.00 82.06 126 VAL A N 1
ATOM 1003 C CA . VAL A 1 126 ? 36.751 9.535 3.415 1.00 82.06 126 VAL A CA 1
ATOM 1004 C C . VAL A 1 126 ? 36.790 10.738 4.363 1.00 82.06 126 VAL A C 1
ATOM 1006 O O . VAL A 1 126 ? 36.389 11.834 3.982 1.00 82.06 126 VAL A O 1
ATOM 1009 N N . GLU A 1 127 ? 37.308 10.561 5.580 1.00 81.12 127 GLU A N 1
ATOM 1010 C CA . GLU A 1 127 ? 37.444 11.634 6.561 1.00 81.12 127 GLU A CA 1
ATOM 1011 C C . GLU A 1 127 ? 38.434 12.702 6.077 1.00 81.12 127 GLU A C 1
ATOM 1013 O O . GLU A 1 127 ? 39.529 12.396 5.604 1.00 81.12 127 GLU A O 1
ATOM 1018 N N . GLY A 1 128 ? 38.018 13.969 6.153 1.00 78.50 128 GLY A N 1
ATOM 1019 C CA . GLY A 1 128 ? 38.817 15.113 5.705 1.00 78.50 128 GLY A CA 1
ATOM 1020 C C . GLY A 1 128 ? 38.971 15.260 4.185 1.00 78.50 128 GLY A C 1
ATOM 1021 O O . GLY A 1 128 ? 39.708 16.147 3.762 1.00 78.50 128 GLY A O 1
ATOM 1022 N N . LYS A 1 129 ? 38.299 14.431 3.370 1.00 82.88 129 LYS A N 1
ATOM 1023 C CA . LYS A 1 129 ? 38.347 14.503 1.898 1.00 82.88 129 LYS A CA 1
ATOM 1024 C C . LYS A 1 129 ? 37.270 15.409 1.310 1.00 82.88 129 LYS A C 1
ATOM 1026 O O . LYS A 1 129 ? 36.203 15.591 1.897 1.00 82.88 129 LYS A O 1
ATOM 1031 N N . ILE A 1 130 ? 37.514 15.903 0.096 1.00 88.56 130 ILE A N 1
ATOM 1032 C CA . ILE A 1 130 ? 36.500 16.600 -0.702 1.00 88.56 130 ILE A CA 1
ATOM 1033 C C . ILE A 1 130 ? 35.506 15.571 -1.250 1.00 88.56 130 ILE A C 1
ATOM 1035 O O . ILE A 1 130 ? 35.831 14.765 -2.123 1.00 88.56 130 ILE A O 1
ATOM 1039 N N . LEU A 1 131 ? 34.264 15.612 -0.768 1.00 92.12 131 LEU A N 1
ATOM 1040 C CA . LEU A 1 131 ? 33.220 14.700 -1.233 1.00 92.12 131 LEU A CA 1
ATOM 1041 C C . LEU A 1 131 ? 32.484 15.271 -2.443 1.00 92.12 131 LEU A C 1
ATOM 1043 O O . LEU A 1 131 ? 31.405 15.851 -2.323 1.00 92.12 131 LEU A O 1
ATOM 1047 N N . PHE A 1 132 ? 33.086 15.085 -3.617 1.00 96.31 132 PHE A N 1
ATOM 1048 C CA . PHE A 1 132 ? 32.448 15.366 -4.900 1.00 96.31 132 PHE A CA 1
ATOM 1049 C C . PHE A 1 132 ? 31.219 14.467 -5.105 1.00 96.31 132 PHE A C 1
ATOM 1051 O O . PHE A 1 132 ? 31.300 13.253 -4.897 1.00 96.31 132 PHE A O 1
ATOM 1058 N N . ASN A 1 133 ? 30.098 15.033 -5.554 1.00 97.50 133 ASN A N 1
ATOM 1059 C CA . ASN A 1 133 ? 28.878 14.296 -5.856 1.00 97.50 133 ASN A CA 1
ATOM 1060 C C . ASN A 1 133 ? 28.446 14.484 -7.325 1.00 97.50 133 ASN A C 1
ATOM 1062 O O . ASN A 1 133 ? 27.838 15.504 -7.661 1.00 97.50 133 ASN A O 1
ATOM 1066 N N . PRO A 1 134 ? 28.672 13.489 -8.207 1.00 97.81 134 PRO A N 1
ATOM 1067 C CA . PRO A 1 134 ? 28.228 13.578 -9.596 1.00 97.81 134 PRO A CA 1
ATOM 1068 C C . PRO A 1 134 ? 26.698 13.528 -9.724 1.00 97.81 134 PRO A C 1
ATOM 1070 O O . PRO A 1 134 ? 26.140 14.018 -10.703 1.00 97.81 134 PRO A O 1
ATOM 1073 N N . PHE A 1 135 ? 25.995 12.954 -8.744 1.00 97.81 135 PHE A N 1
ATOM 1074 C CA . PHE A 1 135 ? 24.561 12.696 -8.839 1.00 97.81 135 PHE A CA 1
ATOM 1075 C C . PHE A 1 135 ? 23.695 13.919 -8.546 1.00 97.81 135 PHE A C 1
ATOM 1077 O O . PHE A 1 135 ? 22.484 13.837 -8.739 1.00 97.81 135 PHE A O 1
ATOM 1084 N N . CYS A 1 136 ? 24.255 15.075 -8.165 1.00 96.19 136 CYS A N 1
ATOM 1085 C CA . CYS A 1 136 ? 23.472 16.313 -8.205 1.00 96.19 136 CYS A CA 1
ATOM 1086 C C . CYS A 1 136 ? 23.202 16.789 -9.648 1.00 96.19 136 CYS A C 1
ATOM 1088 O O . CYS A 1 136 ? 22.205 17.467 -9.897 1.00 96.19 136 CYS A O 1
ATOM 1090 N N . ASN A 1 137 ? 23.975 16.310 -10.635 1.00 97.06 137 ASN A N 1
ATOM 1091 C CA . ASN A 1 137 ? 23.714 16.532 -12.058 1.00 97.06 137 ASN A CA 1
ATOM 1092 C C . ASN A 1 137 ? 22.646 15.562 -12.606 1.00 97.06 137 ASN A C 1
ATOM 1094 O O . ASN A 1 137 ? 22.837 14.344 -12.638 1.00 97.06 137 ASN A O 1
ATOM 1098 N N . ARG A 1 138 ? 21.531 16.121 -13.101 1.00 95.50 138 ARG A N 1
ATOM 1099 C CA . ARG A 1 138 ? 20.397 15.377 -13.686 1.00 95.50 138 ARG A CA 1
ATOM 1100 C C . ARG A 1 138 ? 20.803 14.466 -14.851 1.00 95.50 138 ARG A C 1
ATOM 1102 O O . ARG A 1 138 ? 20.341 13.329 -14.910 1.00 95.50 138 ARG A O 1
ATOM 1109 N N . ARG A 1 139 ? 21.698 14.915 -15.742 1.00 96.94 139 ARG A N 1
ATOM 1110 C CA . ARG A 1 139 ? 22.165 14.112 -16.888 1.00 96.94 139 ARG A CA 1
ATOM 1111 C C . ARG A 1 139 ? 23.005 12.921 -16.441 1.00 96.94 139 ARG A C 1
ATOM 1113 O O . ARG A 1 139 ? 22.871 11.846 -17.018 1.00 96.94 139 ARG A O 1
ATOM 1120 N N . ILE A 1 140 ? 23.813 13.070 -15.390 1.00 97.81 140 ILE A N 1
ATOM 1121 C CA . ILE A 1 140 ? 24.546 11.928 -14.830 1.00 97.81 140 ILE A CA 1
ATOM 1122 C C . ILE A 1 140 ? 23.582 10.943 -14.156 1.00 97.81 140 ILE A C 1
ATOM 1124 O O . ILE A 1 140 ? 23.741 9.741 -14.346 1.00 97.81 140 ILE A O 1
ATOM 1128 N N . ARG A 1 141 ? 22.537 11.407 -13.450 1.00 97.38 141 ARG A N 1
ATOM 1129 C CA . ARG A 1 141 ? 21.494 10.499 -12.930 1.00 97.38 141 ARG A CA 1
ATOM 1130 C C . ARG A 1 141 ? 20.779 9.742 -14.053 1.00 97.38 141 ARG A C 1
ATOM 1132 O O . ARG A 1 141 ? 20.623 8.530 -13.953 1.00 97.38 141 ARG A O 1
ATOM 1139 N N . TYR A 1 142 ? 20.440 10.421 -15.151 1.00 97.50 142 TYR A N 1
ATOM 1140 C CA . TYR A 1 142 ? 19.897 9.781 -16.354 1.00 97.50 142 TYR A CA 1
ATOM 1141 C C . TYR A 1 142 ? 20.845 8.709 -16.915 1.00 97.50 142 TYR A C 1
ATOM 1143 O O . TYR A 1 142 ? 20.415 7.606 -17.252 1.00 97.50 142 TYR A O 1
ATOM 1151 N N . ALA A 1 143 ? 22.156 8.984 -16.932 1.00 97.75 143 ALA A N 1
ATOM 1152 C CA . ALA A 1 143 ? 23.168 8.038 -17.396 1.00 97.75 143 ALA A CA 1
ATOM 1153 C C . ALA A 1 143 ? 23.170 6.711 -16.607 1.00 97.75 143 ALA A C 1
ATOM 1155 O O . ALA A 1 143 ? 23.507 5.668 -17.171 1.00 97.75 143 ALA A O 1
ATOM 1156 N N . VAL A 1 144 ? 22.757 6.726 -15.330 1.00 96.88 144 VAL A N 1
ATOM 1157 C CA . VAL A 1 144 ? 22.716 5.532 -14.467 1.00 96.88 144 VAL A CA 1
ATOM 1158 C C . VAL A 1 144 ? 21.767 4.461 -15.008 1.00 96.88 144 VAL A C 1
ATOM 1160 O O . VAL A 1 144 ? 22.074 3.276 -14.872 1.00 96.88 144 VAL A O 1
ATOM 1163 N N . HIS A 1 145 ? 20.674 4.831 -15.689 1.00 96.94 145 HIS A N 1
ATOM 1164 C CA . HIS A 1 145 ? 19.777 3.850 -16.315 1.00 96.94 145 HIS A CA 1
ATOM 1165 C C . HIS A 1 145 ? 20.520 2.918 -17.274 1.00 96.94 145 HIS A C 1
ATOM 1167 O O . HIS A 1 145 ? 20.327 1.703 -17.217 1.00 96.94 145 HIS A O 1
ATOM 1173 N N . PHE A 1 146 ? 21.416 3.481 -18.083 1.00 97.19 146 PHE A N 1
ATOM 1174 C CA . PHE A 1 146 ? 22.150 2.770 -19.125 1.00 97.19 146 PHE A CA 1
ATOM 1175 C C . PHE A 1 146 ? 23.329 1.941 -18.596 1.00 97.19 146 PHE A C 1
ATOM 1177 O O . PHE A 1 146 ? 23.898 1.150 -19.348 1.00 97.19 146 PHE A O 1
ATOM 1184 N N . LEU A 1 147 ? 23.698 2.094 -17.318 1.00 94.44 147 LEU A N 1
ATOM 1185 C CA . LEU A 1 147 ? 24.725 1.278 -16.657 1.00 94.44 147 LEU A CA 1
ATOM 1186 C C . LEU A 1 147 ? 24.192 -0.083 -16.202 1.00 94.44 147 LEU A C 1
ATOM 1188 O O . LEU A 1 147 ? 24.971 -1.005 -15.955 1.00 94.44 147 LEU A O 1
ATOM 1192 N N . MET A 1 148 ? 22.874 -0.225 -16.085 1.00 92.81 148 MET A N 1
ATOM 1193 C CA . MET A 1 148 ? 22.247 -1.367 -15.432 1.00 92.81 148 MET A CA 1
ATOM 1194 C C . MET A 1 148 ? 21.514 -2.236 -16.444 1.00 92.81 148 MET A C 1
ATOM 1196 O O . MET A 1 148 ? 20.481 -1.837 -16.972 1.00 92.81 148 MET A O 1
ATOM 1200 N N . SER A 1 149 ? 22.032 -3.442 -16.693 1.00 95.56 149 SER A N 1
ATOM 1201 C CA . SER A 1 149 ? 21.265 -4.459 -17.411 1.00 95.56 149 SER A CA 1
ATOM 1202 C C . SER A 1 149 ? 20.293 -5.105 -16.439 1.00 95.56 149 SER A C 1
ATOM 1204 O O . SER A 1 149 ? 20.665 -5.971 -15.647 1.00 95.56 149 SER A O 1
ATOM 1206 N N . ARG A 1 150 ? 19.045 -4.639 -16.475 1.00 95.94 150 ARG A N 1
ATOM 1207 C CA . ARG A 1 150 ? 17.974 -5.159 -15.619 1.00 95.94 150 ARG A CA 1
ATOM 1208 C C . ARG A 1 150 ? 17.585 -6.573 -16.029 1.00 95.94 150 ARG A C 1
ATOM 1210 O O . ARG A 1 150 ? 17.243 -7.363 -15.163 1.00 95.94 150 ARG A O 1
ATOM 1217 N N . GLU A 1 151 ? 17.727 -6.915 -17.305 1.00 94.25 151 GLU A N 1
ATOM 1218 C CA . GLU A 1 151 ? 17.523 -8.264 -17.838 1.00 94.25 151 GLU A CA 1
ATOM 1219 C C . GLU A 1 151 ? 18.550 -9.227 -17.243 1.00 94.25 151 GLU A C 1
ATOM 1221 O O . GLU A 1 151 ? 18.181 -10.251 -16.675 1.00 94.25 151 GLU A O 1
ATOM 1226 N N . PHE A 1 152 ? 19.837 -8.856 -17.252 1.00 94.62 152 PHE A N 1
ATOM 1227 C CA . PHE A 1 152 ? 20.874 -9.646 -16.591 1.00 94.62 152 PHE A CA 1
ATOM 1228 C C . PHE A 1 152 ? 20.596 -9.795 -15.092 1.00 94.62 152 PHE A C 1
ATOM 1230 O O . PHE A 1 152 ? 20.728 -10.889 -14.548 1.00 94.62 152 PHE A O 1
ATOM 1237 N N . MET A 1 153 ? 20.200 -8.716 -14.410 1.00 94.94 153 MET A N 1
ATOM 1238 C CA . MET A 1 153 ? 19.881 -8.790 -12.983 1.00 94.94 153 MET A CA 1
ATOM 1239 C C . MET A 1 153 ? 18.666 -9.688 -12.719 1.00 94.94 153 MET A C 1
ATOM 1241 O O . MET A 1 153 ? 18.706 -10.476 -11.781 1.00 94.94 153 MET A O 1
ATOM 1245 N N . ALA A 1 154 ? 17.625 -9.624 -13.549 1.00 93.94 154 ALA A N 1
ATOM 1246 C CA . ALA A 1 154 ? 16.440 -10.469 -13.438 1.00 93.94 154 ALA A CA 1
ATOM 1247 C C . ALA A 1 154 ? 16.778 -11.954 -13.656 1.00 93.94 154 ALA A C 1
ATOM 1249 O O . ALA A 1 154 ? 16.408 -12.807 -12.853 1.00 93.94 154 ALA A O 1
ATOM 1250 N N . GLU A 1 155 ? 17.532 -12.266 -14.711 1.00 92.25 155 GLU A N 1
ATOM 1251 C CA . GLU A 1 155 ? 17.841 -13.645 -15.098 1.00 92.25 155 GLU A CA 1
ATOM 1252 C C . GLU A 1 155 ? 18.956 -14.286 -14.270 1.00 92.25 155 GLU A C 1
ATOM 1254 O O . GLU A 1 155 ? 18.912 -15.487 -14.008 1.00 92.25 155 GLU A O 1
ATOM 1259 N N . LYS A 1 156 ? 19.999 -13.524 -13.916 1.00 92.25 156 LYS A N 1
ATOM 1260 C CA . LYS A 1 156 ? 21.238 -14.065 -13.331 1.00 92.25 156 LYS A CA 1
ATOM 1261 C C . LYS A 1 156 ? 21.392 -13.775 -11.850 1.00 92.25 156 LYS A C 1
ATOM 1263 O O . LYS A 1 156 ? 21.881 -14.647 -11.146 1.00 92.25 156 LYS A O 1
ATOM 1268 N N . ILE A 1 157 ? 20.999 -12.589 -11.383 1.00 91.94 157 ILE A N 1
ATOM 1269 C CA . ILE A 1 157 ? 21.104 -12.236 -9.956 1.00 91.94 157 ILE A CA 1
ATOM 1270 C C . ILE A 1 157 ? 19.852 -12.685 -9.198 1.00 91.94 157 ILE A C 1
ATOM 1272 O O . ILE A 1 157 ? 19.947 -13.287 -8.139 1.00 91.94 157 ILE A O 1
ATOM 1276 N N . ALA A 1 158 ? 18.672 -12.420 -9.756 1.00 90.81 158 ALA A N 1
ATOM 1277 C CA . ALA A 1 158 ? 17.393 -12.848 -9.202 1.00 90.81 158 ALA A CA 1
ATOM 1278 C C . ALA A 1 158 ? 16.964 -14.247 -9.678 1.00 90.81 158 ALA A C 1
ATOM 1280 O O . ALA A 1 158 ? 15.897 -14.708 -9.276 1.00 90.81 158 ALA A O 1
ATOM 1281 N N . GLU A 1 159 ? 17.766 -14.904 -10.526 1.00 90.44 159 GLU A N 1
ATOM 1282 C CA . GLU A 1 159 ? 17.563 -16.282 -10.999 1.00 90.44 159 GLU A CA 1
ATOM 1283 C C . GLU A 1 159 ? 16.165 -16.543 -11.607 1.00 90.44 159 GLU A C 1
ATOM 1285 O O . GLU A 1 159 ? 15.588 -17.618 -11.446 1.00 90.44 159 GLU A O 1
ATOM 1290 N N . GLY A 1 160 ? 15.592 -15.548 -12.295 1.00 87.00 160 GLY A N 1
ATOM 1291 C CA . GLY A 1 160 ? 14.252 -15.625 -12.891 1.00 87.00 160 GLY A CA 1
ATOM 1292 C C . GLY A 1 160 ? 13.095 -15.324 -11.928 1.00 87.00 160 GLY A C 1
ATOM 1293 O O . GLY A 1 160 ? 11.943 -15.326 -12.350 1.00 87.00 160 GLY A O 1
ATOM 1294 N N . LEU A 1 161 ? 13.373 -15.009 -10.657 1.00 90.81 161 LEU A N 1
ATOM 1295 C CA . LEU A 1 161 ? 12.380 -14.611 -9.641 1.00 90.81 161 LEU A CA 1
ATOM 1296 C C . LEU A 1 161 ? 12.162 -13.090 -9.589 1.00 90.81 161 LEU A C 1
ATOM 1298 O O . LEU A 1 161 ? 11.890 -12.500 -8.539 1.00 90.81 161 LEU A O 1
ATOM 1302 N N . ALA A 1 162 ? 12.349 -12.416 -10.717 1.00 92.12 162 ALA A N 1
ATOM 1303 C CA . ALA A 1 162 ? 12.081 -10.997 -10.877 1.00 92.12 162 ALA A CA 1
ATOM 1304 C C . ALA A 1 162 ? 11.871 -10.654 -12.352 1.00 92.12 162 ALA A C 1
ATOM 1306 O O . ALA A 1 162 ? 12.374 -11.348 -13.232 1.00 92.12 162 ALA A O 1
ATOM 1307 N N . VAL A 1 163 ? 11.205 -9.531 -12.605 1.00 92.00 163 VAL A N 1
ATOM 1308 C CA . VAL A 1 163 ? 11.141 -8.884 -13.920 1.00 92.00 163 VAL A CA 1
ATOM 1309 C C . VAL A 1 163 ? 11.812 -7.509 -13.870 1.00 92.00 163 VAL A C 1
ATOM 1311 O O . VAL A 1 163 ? 11.812 -6.868 -12.810 1.00 92.00 163 VAL A O 1
ATOM 1314 N N . PRO A 1 164 ? 12.391 -7.030 -14.986 1.00 94.25 164 PRO A N 1
ATOM 1315 C CA . PRO A 1 164 ? 12.876 -5.659 -15.098 1.00 94.25 164 PRO A CA 1
ATOM 1316 C C . PRO A 1 164 ? 11.805 -4.632 -14.715 1.00 94.25 164 PRO A C 1
ATOM 1318 O O . PRO A 1 164 ? 10.631 -4.783 -15.045 1.00 94.25 164 PRO A O 1
ATOM 1321 N N . ARG A 1 165 ? 12.215 -3.564 -14.026 1.00 93.94 165 ARG A N 1
ATOM 1322 C CA . ARG A 1 165 ? 11.351 -2.422 -13.703 1.00 93.94 165 ARG A CA 1
ATOM 1323 C C . ARG A 1 165 ? 12.089 -1.122 -13.968 1.00 93.94 165 ARG A C 1
ATOM 1325 O O . ARG A 1 165 ? 13.186 -0.917 -13.453 1.00 93.94 165 ARG A O 1
ATOM 1332 N N . TYR A 1 166 ? 11.463 -0.233 -14.730 1.00 94.94 166 TYR A N 1
ATOM 1333 C CA . TYR A 1 166 ? 12.077 1.022 -15.171 1.00 94.94 166 TYR A CA 1
ATOM 1334 C C . TYR A 1 166 ? 11.432 2.271 -14.560 1.00 94.94 166 TYR A C 1
ATOM 1336 O O . TYR A 1 166 ? 12.083 3.311 -14.490 1.00 94.94 166 TYR A O 1
ATOM 1344 N N . THR A 1 167 ? 10.193 2.167 -14.074 1.00 95.56 167 THR A N 1
ATOM 1345 C CA . THR A 1 167 ? 9.404 3.288 -13.539 1.00 95.56 167 THR A CA 1
ATOM 1346 C C . THR A 1 167 ? 8.869 2.981 -12.135 1.00 95.56 167 THR A C 1
ATOM 1348 O O . THR A 1 167 ? 8.967 1.852 -11.638 1.00 95.56 167 THR A O 1
ATOM 1351 N N . SER A 1 168 ? 8.260 3.980 -11.487 1.00 94.00 168 SER A N 1
ATOM 1352 C CA . SER A 1 168 ? 7.556 3.797 -10.212 1.00 94.00 168 SER A CA 1
ATOM 1353 C C . SER A 1 168 ? 6.254 3.004 -10.335 1.00 94.00 168 SER A C 1
ATOM 1355 O O . SER A 1 168 ? 5.688 2.630 -9.311 1.00 94.00 168 SER A O 1
ATOM 1357 N N . ILE A 1 169 ? 5.810 2.667 -11.547 1.00 94.50 169 ILE A N 1
ATOM 1358 C CA . ILE A 1 169 ? 4.597 1.882 -11.797 1.00 94.50 169 ILE A CA 1
ATOM 1359 C C . ILE A 1 169 ? 4.913 0.393 -11.692 1.00 94.50 169 ILE A C 1
ATOM 1361 O O . ILE A 1 169 ? 5.999 -0.060 -12.052 1.00 94.50 169 ILE A O 1
ATOM 1365 N N . THR A 1 170 ? 3.992 -0.365 -11.108 1.00 91.44 170 THR A N 1
ATOM 1366 C CA . THR A 1 170 ? 4.182 -1.788 -10.824 1.00 91.44 170 THR A CA 1
ATOM 1367 C C . THR A 1 170 ? 3.752 -2.620 -12.027 1.00 91.44 170 THR A C 1
ATOM 1369 O O . THR A 1 170 ? 2.579 -2.548 -12.383 1.00 91.44 170 THR A O 1
ATOM 1372 N N . PRO A 1 171 ? 4.645 -3.433 -12.632 1.00 87.69 171 PRO A N 1
ATOM 1373 C CA . PRO A 1 171 ? 4.324 -4.203 -13.839 1.00 87.69 171 PRO A CA 1
ATOM 1374 C C . PRO A 1 171 ? 3.107 -5.126 -13.719 1.00 87.69 171 PRO A C 1
ATOM 1376 O O . PRO A 1 171 ? 2.443 -5.415 -14.707 1.00 87.69 171 PRO A O 1
ATOM 1379 N N . ALA A 1 172 ? 2.808 -5.571 -12.500 1.00 84.75 172 ALA A N 1
ATOM 1380 C CA . ALA A 1 172 ? 1.731 -6.501 -12.202 1.00 84.75 172 ALA A CA 1
ATOM 1381 C C . ALA A 1 172 ? 0.406 -5.834 -11.778 1.00 84.75 172 ALA A C 1
ATOM 1383 O O . ALA A 1 172 ? -0.484 -6.553 -11.340 1.00 84.75 172 ALA A O 1
ATOM 1384 N N . PHE A 1 173 ? 0.267 -4.502 -11.855 1.00 89.56 173 PHE A N 1
ATOM 1385 C CA . PHE A 1 173 ? -0.929 -3.764 -11.403 1.00 89.56 173 PHE A CA 1
ATOM 1386 C C . PHE A 1 173 ? -1.645 -3.017 -12.548 1.00 89.56 173 PHE A C 1
ATOM 1388 O O . PHE A 1 173 ? -1.050 -2.813 -13.612 1.00 89.56 173 PHE A O 1
ATOM 1395 N N . PRO A 1 174 ? -2.906 -2.563 -12.353 1.00 88.69 174 PRO A N 1
ATOM 1396 C CA . PRO A 1 174 ? -3.756 -2.069 -13.442 1.00 88.69 174 PRO A CA 1
ATOM 1397 C C . PRO A 1 174 ? -3.182 -0.896 -14.238 1.00 88.69 174 PRO A C 1
ATOM 1399 O O . PRO A 1 174 ? -3.302 -0.869 -15.463 1.00 88.69 174 PRO A O 1
ATOM 1402 N N . ASP A 1 175 ? -2.523 0.062 -13.578 1.00 92.50 175 ASP A N 1
ATOM 1403 C CA . ASP A 1 175 ? -1.973 1.235 -14.268 1.00 92.50 175 ASP A CA 1
ATOM 1404 C C . ASP A 1 175 ? -0.840 0.875 -15.244 1.00 92.50 175 ASP A C 1
ATOM 1406 O O . ASP A 1 175 ? -0.685 1.559 -16.255 1.00 92.50 175 ASP A O 1
ATOM 1410 N N . TYR A 1 176 ? -0.102 -0.224 -15.034 1.00 91.81 176 TYR A N 1
ATOM 1411 C CA . TYR A 1 176 ? 0.841 -0.694 -16.055 1.00 91.81 176 TYR A CA 1
ATOM 1412 C C . TYR A 1 176 ? 0.102 -1.113 -17.329 1.00 91.81 176 TYR A C 1
ATOM 1414 O O . TYR A 1 176 ? 0.490 -0.713 -18.422 1.00 91.81 176 TYR A O 1
ATOM 1422 N N . GLY A 1 177 ? -1.010 -1.846 -17.194 1.00 88.25 177 GLY A N 1
ATOM 1423 C CA . GLY A 1 177 ? -1.864 -2.218 -18.324 1.00 88.25 177 GLY A CA 1
ATOM 1424 C C . GLY A 1 177 ? -2.491 -1.007 -19.029 1.00 88.25 177 GLY A C 1
ATOM 1425 O O . GLY A 1 177 ? -2.530 -0.966 -20.258 1.00 88.25 177 GLY A O 1
ATOM 1426 N N . ARG A 1 178 ? -2.935 0.011 -18.275 1.00 90.25 178 ARG A N 1
ATOM 1427 C CA . ARG A 1 178 ? -3.539 1.247 -18.825 1.00 90.25 178 ARG A CA 1
ATOM 1428 C C . ARG A 1 178 ? -2.553 2.110 -19.618 1.00 90.25 178 ARG A C 1
ATOM 1430 O O . ARG A 1 178 ? -2.960 2.785 -20.567 1.00 90.25 178 ARG A O 1
ATOM 1437 N N . TYR A 1 179 ? -1.276 2.087 -19.243 1.00 93.38 179 TYR A N 1
ATOM 1438 C CA . TYR A 1 179 ? -0.221 2.918 -19.834 1.00 93.38 179 TYR A CA 1
ATOM 1439 C C . TYR A 1 179 ? 0.897 2.094 -20.485 1.00 93.38 179 TYR A C 1
ATOM 1441 O O . TYR A 1 179 ? 2.024 2.576 -20.621 1.00 93.38 179 TYR A O 1
ATOM 1449 N N . ALA A 1 180 ? 0.597 0.856 -20.892 1.00 91.00 180 ALA A N 1
ATOM 1450 C CA . ALA A 1 180 ? 1.583 -0.083 -21.418 1.00 91.00 180 ALA A CA 1
ATOM 1451 C C . ALA A 1 180 ? 2.337 0.478 -22.632 1.00 91.00 180 ALA A C 1
ATOM 1453 O O . ALA A 1 180 ? 3.539 0.282 -22.751 1.00 91.00 180 ALA A O 1
ATOM 1454 N N . ASP A 1 181 ? 1.668 1.224 -23.510 1.00 89.19 181 ASP A N 1
ATOM 1455 C CA . ASP A 1 181 ? 2.292 1.831 -24.687 1.00 89.19 181 ASP A CA 1
ATOM 1456 C C . ASP A 1 181 ? 3.369 2.871 -24.328 1.00 89.19 181 ASP A C 1
ATOM 1458 O O . ASP A 1 181 ? 4.448 2.870 -24.923 1.00 89.19 181 ASP A O 1
ATOM 1462 N N . ILE A 1 182 ? 3.116 3.701 -23.311 1.00 95.00 182 ILE A N 1
ATOM 1463 C CA . ILE A 1 182 ? 4.070 4.703 -22.809 1.00 95.00 182 ILE A CA 1
ATOM 1464 C C . ILE A 1 182 ? 5.210 4.016 -22.051 1.00 95.00 182 ILE A C 1
ATOM 1466 O O . ILE A 1 182 ? 6.384 4.320 -22.265 1.00 95.00 182 ILE A O 1
ATOM 1470 N N . ILE A 1 183 ? 4.877 3.075 -21.164 1.00 95.19 183 ILE A N 1
ATOM 1471 C CA . ILE A 1 183 ? 5.871 2.409 -20.321 1.00 95.19 183 ILE A CA 1
ATOM 1472 C C . ILE A 1 183 ? 6.815 1.562 -21.177 1.00 95.19 183 ILE A C 1
ATOM 1474 O O . ILE A 1 183 ? 8.024 1.677 -21.015 1.00 95.19 183 ILE A O 1
ATOM 1478 N N . LEU A 1 184 ? 6.310 0.802 -22.153 1.00 91.31 184 LEU A N 1
ATOM 1479 C CA . LEU A 1 184 ? 7.153 0.020 -23.064 1.00 91.31 184 LEU A CA 1
ATOM 1480 C C . LEU A 1 184 ? 8.077 0.907 -23.915 1.00 91.31 184 LEU A C 1
ATOM 1482 O O . LEU A 1 184 ? 9.208 0.514 -24.205 1.00 91.31 184 LEU A O 1
ATOM 1486 N N . ALA A 1 185 ? 7.641 2.118 -24.285 1.00 92.50 185 ALA A N 1
ATOM 1487 C CA . ALA A 1 185 ? 8.509 3.087 -24.955 1.00 92.50 185 ALA A CA 1
ATOM 1488 C C . ALA A 1 185 ? 9.663 3.543 -24.043 1.00 92.50 185 ALA A C 1
ATOM 1490 O O . ALA A 1 185 ? 10.807 3.621 -24.493 1.00 92.50 185 ALA A O 1
ATOM 1491 N N . ILE A 1 186 ? 9.381 3.780 -22.758 1.00 95.75 186 ILE A N 1
ATOM 1492 C CA . ILE A 1 186 ? 10.391 4.110 -21.743 1.00 95.75 186 ILE A CA 1
ATOM 1493 C C . ILE A 1 186 ? 11.353 2.939 -21.519 1.00 95.75 186 ILE A C 1
ATOM 1495 O O . ILE A 1 186 ? 12.564 3.140 -21.507 1.00 95.75 186 ILE A O 1
ATOM 1499 N N . GLU A 1 187 ? 10.843 1.715 -21.371 1.00 93.56 187 GLU A N 1
ATOM 1500 C CA . GLU A 1 187 ? 11.669 0.512 -21.194 1.00 93.56 187 GLU A CA 1
ATOM 1501 C C . GLU A 1 187 ? 12.647 0.339 -22.365 1.00 93.56 187 GLU A C 1
ATOM 1503 O O . GLU A 1 187 ? 13.829 0.062 -22.156 1.00 93.56 187 GLU A O 1
ATOM 1508 N N . ARG A 1 188 ? 12.184 0.592 -23.596 1.00 91.31 188 ARG A N 1
ATOM 1509 C CA . ARG A 1 188 ? 13.023 0.563 -24.797 1.00 91.31 188 ARG A CA 1
ATOM 1510 C C . ARG A 1 188 ? 14.065 1.685 -24.822 1.00 91.31 188 ARG A C 1
ATOM 1512 O O . ARG A 1 188 ? 15.215 1.414 -25.163 1.00 91.31 188 ARG A O 1
ATOM 1519 N N . GLU A 1 189 ? 13.691 2.922 -24.488 1.00 93.56 189 GLU A N 1
ATOM 1520 C CA . GLU A 1 189 ? 14.627 4.061 -24.466 1.00 93.56 189 GLU A CA 1
ATOM 1521 C C . GLU A 1 189 ? 15.720 3.867 -23.414 1.00 93.56 189 GLU A C 1
ATOM 1523 O O . GLU A 1 189 ? 16.872 4.206 -23.670 1.00 93.56 189 GLU A O 1
ATOM 1528 N N . LEU A 1 190 ? 15.373 3.308 -22.252 1.00 95.44 190 LEU A N 1
ATOM 1529 C CA . LEU A 1 190 ? 16.256 3.164 -21.091 1.00 95.44 190 LEU A CA 1
ATOM 1530 C C . LEU A 1 190 ? 16.990 1.819 -21.028 1.00 95.44 190 LEU A C 1
ATOM 1532 O O . LEU A 1 190 ? 17.634 1.524 -20.014 1.00 95.44 190 LEU A O 1
ATOM 1536 N N . ALA A 1 191 ? 16.906 1.016 -22.091 1.00 93.06 191 ALA A N 1
ATOM 1537 C CA . ALA A 1 191 ? 17.608 -0.253 -22.205 1.00 93.06 191 ALA A CA 1
ATOM 1538 C C . ALA A 1 191 ? 19.124 -0.081 -21.995 1.00 93.06 191 ALA A C 1
ATOM 1540 O O . ALA A 1 191 ? 19.713 0.957 -22.314 1.00 93.06 191 ALA A O 1
ATOM 1541 N N . TYR A 1 192 ? 19.775 -1.118 -21.463 1.00 96.19 192 TYR A N 1
ATOM 1542 C CA . TYR A 1 192 ? 21.205 -1.091 -21.148 1.00 96.19 192 TYR A CA 1
ATOM 1543 C C . TYR A 1 192 ? 22.069 -0.629 -22.332 1.00 96.19 192 TYR A C 1
ATOM 1545 O O . TYR A 1 192 ? 22.038 -1.216 -23.413 1.00 96.19 192 TYR A O 1
ATOM 1553 N N . ASN A 1 193 ? 22.891 0.401 -22.109 1.00 97.00 193 ASN A N 1
ATOM 1554 C CA . ASN A 1 193 ? 23.814 0.931 -23.108 1.00 97.00 193 ASN A CA 1
ATOM 1555 C C . ASN A 1 193 ? 25.014 1.615 -22.435 1.00 97.00 193 ASN A C 1
ATOM 1557 O O . ASN A 1 193 ? 25.066 2.836 -22.266 1.00 97.00 193 ASN A O 1
ATOM 1561 N N . LEU A 1 194 ? 26.018 0.818 -22.072 1.00 94.94 194 LEU A N 1
ATOM 1562 C CA . LEU A 1 194 ? 27.203 1.321 -21.373 1.00 94.94 194 LEU A CA 1
ATOM 1563 C C . LEU A 1 194 ? 27.969 2.399 -22.158 1.00 94.94 194 LEU A C 1
ATOM 1565 O O . LEU A 1 194 ? 28.568 3.277 -21.540 1.00 94.94 194 LEU A O 1
ATOM 1569 N N . ALA A 1 195 ? 27.955 2.355 -23.494 1.00 97.00 195 ALA A N 1
ATOM 1570 C CA . ALA A 1 195 ? 28.601 3.376 -24.319 1.00 97.00 195 ALA A CA 1
ATOM 1571 C C . ALA A 1 195 ? 27.899 4.734 -24.163 1.00 97.00 195 ALA A C 1
ATOM 1573 O O . ALA A 1 195 ? 28.553 5.712 -23.814 1.00 97.00 195 ALA A O 1
ATOM 1574 N N . LYS A 1 196 ? 26.564 4.769 -24.277 1.00 97.50 196 LYS A N 1
ATOM 1575 C CA . LYS A 1 196 ? 25.757 5.980 -24.035 1.00 97.50 196 LYS A CA 1
ATOM 1576 C C . LYS A 1 196 ? 25.958 6.518 -22.616 1.00 97.50 196 LYS A C 1
ATOM 1578 O O . LYS A 1 196 ? 26.127 7.720 -22.433 1.00 97.50 196 LYS A O 1
ATOM 1583 N N . ALA A 1 197 ? 25.994 5.633 -21.615 1.00 97.44 197 ALA A N 1
ATOM 1584 C CA . ALA A 1 197 ? 26.268 6.021 -20.231 1.00 97.44 197 ALA A CA 1
ATOM 1585 C C . ALA A 1 197 ? 27.639 6.701 -20.088 1.00 97.44 197 ALA A C 1
ATOM 1587 O O . ALA A 1 197 ? 27.760 7.755 -19.461 1.00 97.44 197 ALA A O 1
ATOM 1588 N N . ARG A 1 198 ? 28.670 6.096 -20.693 1.00 97.56 198 ARG A N 1
ATOM 1589 C CA . ARG A 1 198 ? 30.036 6.617 -20.703 1.00 97.56 198 ARG A CA 1
ATOM 1590 C C . ARG A 1 198 ? 30.097 7.983 -21.370 1.00 97.56 198 ARG A C 1
ATOM 1592 O O . ARG A 1 198 ? 30.689 8.881 -20.785 1.00 97.56 198 ARG A O 1
ATOM 1599 N N . ASP A 1 199 ? 29.490 8.141 -22.540 1.00 98.19 199 ASP A N 1
ATOM 1600 C CA . ASP A 1 199 ? 29.530 9.394 -23.295 1.00 98.19 199 ASP A CA 1
ATOM 1601 C C . ASP A 1 199 ? 28.934 10.546 -22.479 1.00 98.19 199 ASP A C 1
ATOM 1603 O O . ASP A 1 199 ? 29.572 11.587 -22.337 1.00 98.19 199 ASP A O 1
ATOM 1607 N N . ILE A 1 200 ? 27.777 10.331 -21.840 1.00 98.19 200 ILE A N 1
ATOM 1608 C CA . ILE A 1 200 ? 27.145 11.344 -20.980 1.00 98.19 200 ILE A CA 1
ATOM 1609 C C . ILE A 1 200 ? 28.037 11.683 -19.777 1.00 98.19 200 ILE A C 1
ATOM 1611 O O . ILE A 1 200 ? 28.257 12.857 -19.483 1.00 98.19 200 ILE A O 1
ATOM 1615 N N . VAL A 1 201 ? 28.575 10.680 -19.075 1.00 98.38 201 VAL A N 1
ATOM 1616 C CA . VAL A 1 201 ? 29.437 10.917 -17.903 1.00 98.38 201 VAL A CA 1
ATOM 1617 C C . VAL A 1 201 ? 30.714 11.663 -18.297 1.00 98.38 201 VAL A C 1
ATOM 1619 O O . VAL A 1 201 ? 31.113 12.599 -17.609 1.00 98.38 201 VAL A O 1
ATOM 1622 N N . PHE A 1 202 ? 31.346 11.286 -19.410 1.00 98.19 202 PHE A N 1
ATOM 1623 C CA . PHE A 1 202 ? 32.585 11.904 -19.885 1.00 98.19 202 PHE A CA 1
ATOM 1624 C C . PHE A 1 202 ? 32.355 13.314 -20.449 1.00 98.19 202 PHE A C 1
ATOM 1626 O O . PHE A 1 202 ? 33.277 14.126 -20.420 1.00 98.19 202 PHE A O 1
ATOM 1633 N N . GLU A 1 203 ? 31.144 13.623 -20.916 1.00 98.38 203 GLU A N 1
ATOM 1634 C CA . GLU A 1 203 ? 30.732 14.975 -21.302 1.00 98.38 203 GLU A CA 1
ATOM 1635 C C . GLU A 1 203 ? 30.516 15.881 -20.075 1.00 98.38 203 GLU A C 1
ATOM 1637 O O . GLU A 1 203 ? 30.929 17.041 -20.074 1.00 98.38 203 GLU A O 1
ATOM 1642 N N . GLU A 1 204 ? 29.862 15.372 -19.027 1.00 98.25 204 GLU A N 1
ATOM 1643 C CA . GLU A 1 204 ? 29.401 16.181 -17.891 1.00 98.25 204 GLU A CA 1
ATOM 1644 C C . GLU A 1 204 ? 30.451 16.348 -16.782 1.00 98.25 204 GLU A C 1
ATOM 1646 O O . GLU A 1 204 ? 30.562 17.430 -16.205 1.00 98.25 204 GLU A O 1
ATOM 1651 N N . MET A 1 205 ? 31.267 15.327 -16.503 1.00 98.31 205 MET A N 1
ATOM 1652 C CA . MET A 1 205 ? 32.286 15.388 -15.444 1.00 98.31 205 MET A CA 1
ATOM 1653 C C . MET A 1 205 ? 33.277 16.563 -15.615 1.00 98.31 205 MET A C 1
ATOM 1655 O O . MET A 1 205 ? 33.499 17.284 -14.637 1.00 98.31 205 MET A O 1
ATOM 1659 N N . PRO A 1 206 ? 33.813 16.856 -16.822 1.00 98.00 206 PRO A N 1
ATOM 1660 C CA . PRO A 1 206 ? 34.658 18.033 -17.041 1.00 98.00 206 PRO A CA 1
ATOM 1661 C C . PRO A 1 206 ? 33.939 19.368 -16.829 1.00 98.00 206 PRO A C 1
ATOM 1663 O O . PRO A 1 206 ? 34.537 20.302 -16.298 1.00 98.00 206 PRO A O 1
ATOM 1666 N N . LYS A 1 207 ? 32.649 19.468 -17.182 1.00 97.50 207 LYS A N 1
ATOM 1667 C CA . LYS A 1 207 ? 31.839 20.678 -16.929 1.00 97.50 207 LYS A CA 1
ATOM 1668 C C . LYS A 1 207 ? 31.666 20.938 -15.433 1.00 97.50 207 LYS A C 1
ATOM 1670 O O . LYS A 1 207 ? 31.537 22.083 -15.017 1.00 97.50 207 LYS A O 1
ATOM 1675 N N . MET A 1 208 ? 31.712 19.877 -14.631 1.00 97.31 208 MET A N 1
ATOM 1676 C CA . MET A 1 208 ? 31.702 19.926 -13.169 1.00 97.31 208 MET A CA 1
ATOM 1677 C C . MET A 1 208 ? 33.113 20.117 -12.572 1.00 97.31 208 MET A C 1
ATOM 1679 O O . MET A 1 208 ? 33.284 20.066 -11.358 1.00 97.31 208 MET A O 1
ATOM 1683 N N . GLY A 1 209 ? 34.142 20.349 -13.394 1.00 96.69 209 GLY A N 1
ATOM 1684 C CA . GLY A 1 209 ? 35.512 20.619 -12.946 1.00 96.69 209 GLY A CA 1
ATOM 1685 C C . GLY A 1 209 ? 36.315 19.380 -12.544 1.00 96.69 209 GLY A C 1
ATOM 1686 O O . GLY A 1 209 ? 37.359 19.519 -11.906 1.00 96.69 209 GLY A O 1
ATOM 1687 N N . ALA A 1 210 ? 35.842 18.177 -12.881 1.00 97.50 210 ALA A N 1
ATOM 1688 C CA . ALA A 1 210 ? 36.591 16.943 -12.676 1.00 97.50 210 ALA A CA 1
ATOM 1689 C C . ALA A 1 210 ? 37.454 16.597 -13.901 1.00 97.50 210 ALA A C 1
ATOM 1691 O O . ALA A 1 210 ? 37.075 16.816 -15.048 1.00 97.50 210 ALA A O 1
ATOM 1692 N N . GLU A 1 211 ? 38.612 15.996 -13.661 1.00 97.38 211 GLU A N 1
ATOM 1693 C CA . GLU A 1 211 ? 39.577 15.605 -14.684 1.00 97.38 211 GLU A CA 1
ATOM 1694 C C . GLU A 1 211 ? 39.805 14.097 -14.648 1.00 97.38 211 GLU A C 1
ATOM 1696 O O . GLU A 1 211 ? 39.933 13.504 -13.576 1.00 97.38 211 GLU A O 1
ATOM 1701 N N . LEU A 1 212 ? 39.908 13.464 -15.816 1.00 97.12 212 LEU A N 1
ATOM 1702 C CA . LEU A 1 212 ? 40.268 12.054 -15.905 1.00 97.12 212 LEU A CA 1
ATOM 1703 C C . LEU A 1 212 ? 41.795 11.913 -15.967 1.00 97.12 212 LEU A C 1
ATOM 1705 O O . LEU A 1 212 ? 42.421 12.346 -16.934 1.00 97.12 212 LEU A O 1
ATOM 1709 N N . ARG A 1 213 ? 42.399 11.278 -14.959 1.00 96.69 213 ARG A N 1
ATOM 1710 C CA . ARG A 1 213 ? 43.842 10.995 -14.885 1.00 96.69 213 ARG A CA 1
ATOM 1711 C C . ARG A 1 213 ? 44.048 9.503 -14.676 1.00 96.69 213 ARG A C 1
ATOM 1713 O O . ARG A 1 213 ? 43.451 8.923 -13.776 1.00 96.69 213 ARG A O 1
ATOM 1720 N N . GLU A 1 214 ? 44.854 8.874 -15.530 1.00 93.31 214 GLU A N 1
ATOM 1721 C CA . GLU A 1 214 ? 45.143 7.427 -15.460 1.00 93.31 214 GLU A CA 1
ATOM 1722 C C . GLU A 1 214 ? 43.873 6.550 -15.389 1.00 93.31 214 GLU A C 1
ATOM 1724 O O . GLU A 1 214 ? 43.822 5.528 -14.710 1.00 93.31 214 GLU A O 1
ATOM 1729 N N . GLY A 1 215 ? 42.808 6.973 -16.081 1.00 94.12 215 GLY A N 1
ATOM 1730 C CA . GLY A 1 215 ? 41.526 6.265 -16.089 1.00 94.12 215 GLY A CA 1
ATOM 1731 C C . GLY A 1 215 ? 40.680 6.436 -14.824 1.00 94.12 215 GLY A C 1
ATOM 1732 O O . GLY A 1 215 ? 39.674 5.745 -14.699 1.00 94.12 215 GLY A O 1
ATOM 1733 N N . ARG A 1 216 ? 41.039 7.346 -13.906 1.00 97.31 216 ARG A N 1
ATOM 1734 C CA . ARG A 1 216 ? 40.241 7.696 -12.722 1.00 97.31 216 ARG A CA 1
ATOM 1735 C C . ARG A 1 216 ? 39.879 9.176 -12.685 1.00 97.31 216 ARG A C 1
ATOM 1737 O O . ARG A 1 216 ? 40.662 10.019 -13.112 1.00 97.31 216 ARG A O 1
ATOM 1744 N N . TRP A 1 217 ? 38.695 9.495 -12.172 1.00 98.06 217 TRP A N 1
ATOM 1745 C CA . TRP A 1 217 ? 38.247 10.877 -12.000 1.00 98.06 217 TRP A CA 1
ATOM 1746 C C . TRP A 1 217 ? 38.889 11.523 -10.773 1.00 98.06 217 TRP A C 1
ATOM 1748 O O . TRP A 1 217 ? 38.900 10.936 -9.690 1.00 98.06 217 TRP A O 1
ATOM 1758 N N . TYR A 1 218 ? 39.371 12.751 -10.941 1.00 97.31 218 TYR A N 1
ATOM 1759 C CA . TYR A 1 218 ? 39.915 13.604 -9.891 1.00 97.31 218 TYR A CA 1
ATOM 1760 C C . TYR A 1 218 ? 39.195 14.951 -9.875 1.00 97.31 218 TYR A C 1
ATOM 1762 O O . TYR A 1 218 ? 38.911 15.512 -10.927 1.00 97.31 218 TYR A O 1
ATOM 1770 N N . TYR A 1 219 ? 38.958 15.506 -8.693 1.00 96.94 219 TYR A N 1
ATOM 1771 C CA . TYR A 1 219 ? 38.436 16.854 -8.498 1.00 96.94 219 TYR A CA 1
ATOM 1772 C C . TYR A 1 219 ? 39.343 17.599 -7.518 1.00 96.94 219 TYR A C 1
ATOM 1774 O O . TYR A 1 219 ? 39.663 17.081 -6.451 1.00 96.94 219 TYR A O 1
ATOM 1782 N N . LYS A 1 220 ? 39.824 18.792 -7.900 1.00 95.38 220 LYS A N 1
ATOM 1783 C CA . LYS A 1 220 ? 40.782 19.598 -7.108 1.00 95.38 220 LYS A CA 1
ATOM 1784 C C . LYS A 1 220 ? 42.005 18.809 -6.593 1.00 95.38 220 LYS A C 1
ATOM 1786 O O . LYS A 1 220 ? 42.540 19.093 -5.528 1.00 95.38 220 LYS A O 1
ATOM 1791 N N . GLY A 1 221 ? 42.475 17.833 -7.374 1.00 92.44 221 GLY A N 1
ATOM 1792 C CA . GLY A 1 221 ? 43.640 17.004 -7.044 1.00 92.44 221 GLY A CA 1
ATOM 1793 C C . GLY A 1 221 ? 43.346 15.754 -6.205 1.00 92.44 221 GLY A C 1
ATOM 1794 O O . GLY A 1 221 ? 44.242 14.927 -6.061 1.00 92.44 221 GLY A O 1
ATOM 1795 N N . GLU A 1 222 ? 42.113 15.557 -5.730 1.00 92.56 222 GLU A N 1
ATOM 1796 C CA . GLU A 1 222 ? 41.690 14.361 -4.990 1.00 92.56 222 GLU A CA 1
ATOM 1797 C C . GLU A 1 222 ? 40.866 13.407 -5.869 1.00 92.56 222 GLU A C 1
ATOM 1799 O O . GLU A 1 222 ? 40.139 13.870 -6.748 1.00 92.56 222 GLU A O 1
ATOM 1804 N N . PRO A 1 223 ? 40.958 12.078 -5.677 1.00 93.44 223 PRO A N 1
ATOM 1805 C CA . PRO A 1 223 ? 40.143 11.128 -6.429 1.00 93.44 223 PRO A CA 1
ATOM 1806 C C . PRO A 1 223 ? 38.657 11.272 -6.074 1.00 93.44 223 PRO A C 1
ATOM 1808 O O . PRO A 1 223 ? 38.300 11.408 -4.905 1.00 93.44 223 PRO A O 1
ATOM 1811 N N . VAL A 1 224 ? 37.779 11.159 -7.071 1.00 96.44 224 VAL A N 1
ATOM 1812 C CA . VAL A 1 224 ? 36.325 11.138 -6.858 1.00 96.44 224 VAL A CA 1
ATOM 1813 C C . VAL A 1 224 ? 35.922 9.779 -6.276 1.00 96.44 224 VAL A C 1
ATOM 1815 O O . VAL A 1 224 ? 35.911 8.765 -6.983 1.00 96.44 224 VAL A O 1
ATOM 1818 N N . VAL A 1 225 ? 35.603 9.765 -4.977 1.00 95.38 225 VAL A N 1
ATOM 1819 C CA . VAL A 1 225 ? 35.168 8.575 -4.229 1.00 95.38 225 VAL A CA 1
ATOM 1820 C C . VAL A 1 225 ? 33.655 8.605 -4.008 1.00 95.38 225 VAL A C 1
ATOM 1822 O O . VAL A 1 225 ? 33.139 9.527 -3.384 1.00 95.38 225 VAL A O 1
ATOM 1825 N N . LEU A 1 226 ? 32.955 7.572 -4.481 1.00 97.38 226 LEU A N 1
ATOM 1826 C CA . LEU A 1 226 ? 31.519 7.368 -4.297 1.00 97.38 226 LEU A CA 1
ATOM 1827 C C . LEU A 1 226 ? 31.266 6.386 -3.150 1.00 97.38 226 LEU A C 1
ATOM 1829 O O . LEU A 1 226 ? 31.702 5.239 -3.205 1.00 97.38 226 LEU A O 1
ATOM 1833 N N . ILE A 1 227 ? 30.539 6.815 -2.127 1.00 97.12 227 ILE A N 1
ATOM 1834 C CA . ILE A 1 227 ? 30.124 6.000 -0.987 1.00 97.12 227 ILE A CA 1
ATOM 1835 C C . ILE A 1 227 ? 28.837 5.265 -1.370 1.00 97.12 227 ILE A C 1
ATOM 1837 O O . ILE A 1 227 ? 27.778 5.878 -1.519 1.00 97.12 227 ILE A O 1
ATOM 1841 N N . PHE A 1 228 ? 28.917 3.948 -1.524 1.00 98.19 228 PHE A N 1
ATOM 1842 C CA . PHE A 1 228 ? 27.780 3.113 -1.892 1.00 98.19 228 PHE A CA 1
ATOM 1843 C C . PHE A 1 228 ? 27.388 2.217 -0.720 1.00 98.19 228 PHE A C 1
ATOM 1845 O O . PHE A 1 228 ? 28.101 1.278 -0.370 1.00 98.19 228 PHE A O 1
ATOM 1852 N N . LEU A 1 229 ? 26.242 2.514 -0.115 1.00 98.25 229 LEU A N 1
ATOM 1853 C CA . LEU A 1 229 ? 25.645 1.707 0.938 1.00 98.25 229 LEU A CA 1
ATOM 1854 C C . LEU A 1 229 ? 24.894 0.513 0.319 1.00 98.25 229 LEU A C 1
ATOM 1856 O O . LEU A 1 229 ? 23.911 0.693 -0.401 1.00 98.25 229 LEU A O 1
ATOM 1860 N N . ILE A 1 230 ? 25.352 -0.705 0.597 1.00 98.31 230 ILE A N 1
ATOM 1861 C CA . ILE A 1 230 ? 24.866 -1.941 -0.027 1.00 98.31 230 ILE A CA 1
ATOM 1862 C C . ILE A 1 230 ? 24.239 -2.837 1.042 1.00 98.31 230 ILE A C 1
ATOM 1864 O O . ILE A 1 230 ? 24.892 -3.234 2.010 1.00 98.31 230 ILE A O 1
ATOM 1868 N N . ARG A 1 231 ? 22.960 -3.164 0.856 1.00 94.88 231 ARG A N 1
ATOM 1869 C CA . ARG A 1 231 ? 22.224 -4.090 1.720 1.00 94.88 231 ARG A CA 1
ATOM 1870 C C . ARG A 1 231 ? 22.714 -5.520 1.543 1.00 94.88 231 ARG A C 1
ATOM 1872 O O . ARG A 1 231 ? 23.037 -5.924 0.431 1.00 94.88 231 ARG A O 1
ATOM 1879 N N . THR A 1 232 ? 22.759 -6.279 2.634 1.00 92.19 232 THR A N 1
ATOM 1880 C CA . THR A 1 232 ? 23.315 -7.645 2.654 1.00 92.19 232 THR A CA 1
ATOM 1881 C C . THR A 1 232 ? 22.279 -8.740 2.857 1.00 92.19 232 THR A C 1
ATOM 1883 O O . THR A 1 232 ? 22.653 -9.906 2.874 1.00 92.19 232 THR A O 1
ATOM 1886 N N . GLU A 1 233 ? 21.014 -8.389 3.087 1.00 81.62 233 GLU A N 1
ATOM 1887 C CA . GLU A 1 233 ? 19.993 -9.364 3.496 1.00 81.62 233 GLU A CA 1
ATOM 1888 C C . GLU A 1 233 ? 19.397 -10.172 2.341 1.00 81.62 233 GLU A C 1
ATOM 1890 O O . GLU A 1 233 ? 18.781 -11.194 2.600 1.00 81.62 233 GLU A O 1
ATOM 1895 N N . ASP A 1 234 ? 19.564 -9.723 1.097 1.00 85.25 234 ASP A N 1
ATOM 1896 C CA . ASP A 1 234 ? 19.005 -10.365 -0.096 1.00 85.25 234 ASP A CA 1
ATOM 1897 C C . ASP A 1 234 ? 19.842 -10.039 -1.352 1.00 85.25 234 ASP A C 1
ATOM 1899 O O . ASP A 1 234 ? 20.952 -9.494 -1.271 1.00 85.25 234 ASP A O 1
ATOM 1903 N N . VAL A 1 235 ? 19.286 -10.331 -2.534 1.00 89.69 235 VAL A N 1
ATOM 1904 C CA . VAL A 1 235 ? 19.894 -10.108 -3.861 1.00 89.69 235 VAL A CA 1
ATOM 1905 C C . VAL A 1 235 ? 20.400 -8.678 -4.105 1.00 89.69 235 VAL A C 1
ATOM 1907 O O . VAL A 1 235 ? 21.198 -8.451 -5.018 1.00 89.69 235 VAL A O 1
ATOM 1910 N N . ARG A 1 236 ? 19.999 -7.690 -3.290 1.00 93.81 236 ARG A N 1
ATOM 1911 C CA . ARG A 1 236 ? 20.531 -6.323 -3.369 1.00 93.81 236 ARG A CA 1
ATOM 1912 C C . ARG A 1 236 ? 22.032 -6.246 -3.148 1.00 93.81 236 ARG A C 1
ATOM 1914 O O . ARG A 1 236 ? 22.643 -5.326 -3.690 1.00 93.81 236 ARG A O 1
ATOM 1921 N N . LYS A 1 237 ? 22.635 -7.196 -2.427 1.00 95.88 237 LYS A N 1
ATOM 1922 C CA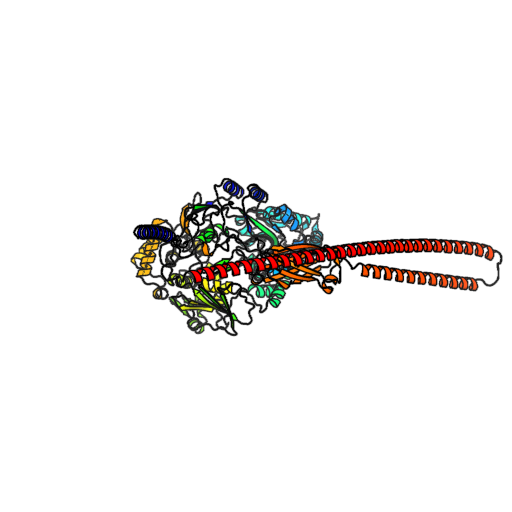 . LYS A 1 237 ? 24.092 -7.244 -2.280 1.00 95.88 237 LYS A CA 1
ATOM 1923 C C . LYS A 1 237 ? 24.772 -7.362 -3.644 1.00 95.88 237 LYS A C 1
ATOM 1925 O O . LYS A 1 237 ? 25.631 -6.552 -3.986 1.00 95.88 237 LYS A O 1
ATOM 1930 N N . ASP A 1 238 ? 24.335 -8.331 -4.441 1.00 95.62 238 ASP A N 1
ATOM 1931 C CA . ASP A 1 238 ? 24.938 -8.636 -5.738 1.00 95.62 238 ASP A CA 1
ATOM 1932 C C . ASP A 1 238 ? 24.550 -7.598 -6.802 1.00 95.62 238 ASP A C 1
ATOM 1934 O O . ASP A 1 238 ? 25.364 -7.249 -7.659 1.00 95.62 238 ASP A O 1
ATOM 1938 N N . ILE A 1 239 ? 23.349 -7.012 -6.700 1.00 96.12 239 ILE A N 1
ATOM 1939 C CA . ILE A 1 239 ? 22.971 -5.818 -7.477 1.00 96.12 239 ILE A CA 1
ATOM 1940 C C . ILE A 1 239 ? 23.926 -4.656 -7.165 1.00 96.12 239 ILE A C 1
ATOM 1942 O O . ILE A 1 239 ? 24.436 -4.013 -8.084 1.00 96.12 239 ILE A O 1
ATOM 1946 N N . GLY A 1 240 ? 24.187 -4.389 -5.881 1.00 97.31 240 GLY A N 1
ATOM 1947 C CA . GLY A 1 240 ? 25.111 -3.346 -5.438 1.00 97.31 240 GLY A CA 1
ATOM 1948 C C . GLY A 1 240 ? 26.527 -3.568 -5.966 1.00 97.31 240 GLY A C 1
ATOM 1949 O O . GLY A 1 240 ? 27.139 -2.637 -6.491 1.00 97.31 240 GLY A O 1
ATOM 1950 N N . ASP A 1 241 ? 27.016 -4.809 -5.917 1.00 98.19 241 ASP A N 1
ATOM 1951 C CA . ASP A 1 241 ? 28.326 -5.185 -6.456 1.00 98.19 241 ASP A CA 1
ATOM 1952 C C . ASP A 1 241 ? 28.413 -4.966 -7.968 1.00 98.19 241 ASP A C 1
ATOM 1954 O O . ASP A 1 241 ? 29.370 -4.342 -8.441 1.00 98.19 241 ASP A O 1
ATOM 1958 N N . TYR A 1 242 ? 27.391 -5.393 -8.720 1.00 97.38 242 TYR A N 1
ATOM 1959 C CA . TYR A 1 242 ? 27.303 -5.151 -10.159 1.00 97.38 242 TYR A CA 1
ATOM 1960 C C . TYR A 1 242 ? 27.359 -3.650 -10.471 1.00 97.38 242 TYR A C 1
ATOM 1962 O O . TYR A 1 242 ? 28.178 -3.218 -11.286 1.00 97.38 242 TYR A O 1
ATOM 1970 N N . VAL A 1 243 ? 26.512 -2.842 -9.823 1.00 97.56 243 VAL A N 1
ATOM 1971 C CA . VAL A 1 243 ? 26.420 -1.396 -10.088 1.00 97.56 243 VAL A CA 1
ATOM 1972 C C . VAL A 1 243 ? 27.734 -0.699 -9.737 1.00 97.56 243 VAL A C 1
ATOM 1974 O O . VAL A 1 243 ? 28.227 0.112 -10.523 1.00 97.56 243 VAL A O 1
ATOM 1977 N N . ALA A 1 244 ? 28.350 -1.059 -8.609 1.00 98.25 244 ALA A N 1
ATOM 1978 C CA . ALA A 1 244 ? 29.650 -0.535 -8.210 1.00 98.25 244 ALA A CA 1
ATOM 1979 C C . ALA A 1 244 ? 30.729 -0.832 -9.263 1.00 98.25 244 ALA A C 1
ATOM 1981 O O . ALA A 1 244 ? 31.472 0.068 -9.651 1.00 98.25 244 ALA A O 1
ATOM 1982 N N . SER A 1 245 ? 30.771 -2.056 -9.797 1.00 97.75 245 SER A N 1
ATOM 1983 C CA . SER A 1 245 ? 31.720 -2.416 -10.854 1.00 97.75 245 SER A CA 1
ATOM 1984 C C . SER A 1 245 ? 31.468 -1.676 -12.171 1.00 97.75 245 SER A C 1
ATOM 1986 O O . SER A 1 245 ? 32.424 -1.330 -12.863 1.00 97.75 245 SER A O 1
ATOM 1988 N N . GLN A 1 246 ? 30.215 -1.376 -12.532 1.00 97.31 246 GLN A N 1
ATOM 1989 C CA . GLN A 1 246 ? 29.935 -0.543 -13.711 1.00 97.31 246 GLN A CA 1
ATOM 1990 C C . GLN A 1 246 ? 30.419 0.901 -13.515 1.00 97.31 246 GLN A C 1
ATOM 1992 O O . GLN A 1 246 ? 31.003 1.471 -14.434 1.00 97.31 246 GLN A O 1
ATOM 1997 N N . LEU A 1 247 ? 30.246 1.474 -12.319 1.00 98.06 247 LEU A N 1
ATOM 1998 C CA . LEU A 1 247 ? 30.762 2.808 -11.988 1.00 98.06 247 LEU A CA 1
ATOM 1999 C C . LEU A 1 247 ? 32.299 2.854 -12.027 1.00 98.06 247 LEU A C 1
ATOM 2001 O O . LEU A 1 247 ? 32.875 3.789 -12.582 1.00 98.06 247 LEU A O 1
ATOM 2005 N N . GLU A 1 248 ? 32.972 1.822 -11.515 1.00 97.88 248 GLU A N 1
ATOM 2006 C CA . GLU A 1 248 ? 34.437 1.708 -11.567 1.00 97.88 248 GLU A CA 1
ATOM 2007 C C . GLU A 1 248 ? 34.967 1.650 -13.007 1.00 97.88 248 GLU A C 1
ATOM 2009 O O . GLU A 1 248 ? 35.984 2.269 -13.320 1.00 97.88 248 GLU A O 1
ATOM 2014 N N . ARG A 1 249 ? 34.244 0.991 -13.925 1.00 96.50 249 ARG A N 1
ATOM 2015 C CA . ARG A 1 249 ? 34.584 0.972 -15.362 1.00 96.50 249 ARG A CA 1
ATOM 2016 C C . ARG A 1 249 ? 34.497 2.346 -16.027 1.00 96.50 249 ARG A C 1
ATOM 2018 O O . ARG A 1 249 ? 35.132 2.548 -17.059 1.00 96.50 249 ARG A O 1
ATOM 2025 N N . LEU A 1 250 ? 33.734 3.280 -15.457 1.00 97.19 250 LEU A N 1
ATOM 2026 C CA . LEU A 1 250 ? 33.677 4.670 -15.915 1.00 97.19 250 LEU A CA 1
ATOM 2027 C C . LEU A 1 250 ? 34.746 5.566 -15.272 1.00 97.19 250 LEU A C 1
ATOM 2029 O O . LEU A 1 250 ? 34.781 6.759 -15.567 1.00 97.19 250 LEU A O 1
ATOM 2033 N N . GLY A 1 251 ? 35.610 5.016 -14.415 1.00 96.62 251 GLY A N 1
ATOM 2034 C CA . GLY A 1 251 ? 36.707 5.734 -13.766 1.00 96.62 251 GLY A CA 1
ATOM 2035 C C . GLY A 1 251 ? 36.380 6.305 -12.385 1.00 96.62 251 GLY A C 1
ATOM 2036 O O . GLY A 1 251 ? 37.192 7.038 -11.820 1.00 96.62 251 GLY A O 1
ATOM 2037 N N . PHE A 1 252 ? 35.215 5.997 -11.807 1.00 97.75 252 PHE A N 1
ATOM 2038 C CA . PHE A 1 252 ? 34.933 6.354 -10.414 1.00 97.75 252 PHE A CA 1
ATOM 2039 C C . PHE A 1 252 ? 35.664 5.421 -9.443 1.00 97.75 252 PHE A C 1
ATOM 2041 O O . PHE A 1 252 ? 35.860 4.241 -9.723 1.00 97.75 252 PHE A O 1
ATOM 2048 N N . THR A 1 253 ? 36.031 5.929 -8.266 1.00 96.19 253 THR A N 1
ATOM 2049 C CA . THR A 1 253 ? 36.433 5.072 -7.141 1.00 96.19 253 THR A CA 1
ATOM 2050 C C . THR A 1 253 ? 35.200 4.808 -6.283 1.00 96.19 253 THR A C 1
ATOM 2052 O O . THR A 1 253 ? 34.542 5.763 -5.886 1.00 96.19 253 THR A O 1
ATOM 2055 N N . VAL A 1 254 ? 34.865 3.550 -5.979 1.00 97.38 254 VAL A N 1
ATOM 2056 C CA . VAL A 1 254 ? 33.660 3.220 -5.195 1.00 97.38 254 VAL A CA 1
ATOM 2057 C C . VAL A 1 254 ? 34.034 2.621 -3.840 1.00 97.38 254 VAL A C 1
ATOM 2059 O O . VAL A 1 254 ? 34.646 1.557 -3.759 1.00 97.38 254 VAL A O 1
ATOM 2062 N N . LEU A 1 255 ? 33.623 3.287 -2.761 1.00 96.31 255 LEU A N 1
ATOM 2063 C CA . LEU A 1 255 ? 33.669 2.764 -1.400 1.00 96.31 255 LEU A CA 1
ATOM 2064 C C . LEU A 1 255 ? 32.375 1.994 -1.114 1.00 96.31 255 LEU A C 1
ATOM 2066 O O . LEU A 1 255 ? 31.337 2.588 -0.822 1.00 96.31 255 LEU A O 1
ATOM 2070 N N . ARG A 1 256 ? 32.443 0.664 -1.186 1.00 97.50 256 ARG A N 1
ATOM 2071 C CA . ARG A 1 256 ? 31.324 -0.230 -0.857 1.00 97.50 256 ARG A CA 1
ATOM 2072 C C . ARG A 1 256 ? 31.183 -0.363 0.663 1.00 97.50 256 ARG A C 1
ATOM 2074 O O . ARG A 1 256 ? 32.120 -0.779 1.343 1.00 97.50 256 ARG A O 1
ATOM 2081 N N . VAL A 1 257 ? 30.014 -0.032 1.201 1.00 96.81 257 VAL A N 1
ATOM 2082 C CA . VAL A 1 257 ? 29.687 -0.140 2.628 1.00 96.81 257 VAL A CA 1
ATOM 2083 C C . VAL A 1 257 ? 28.541 -1.128 2.795 1.00 96.81 257 VAL A C 1
ATOM 2085 O O . VAL A 1 257 ? 27.383 -0.797 2.560 1.00 96.81 257 VAL A O 1
ATOM 2088 N N . TYR A 1 258 ? 28.872 -2.344 3.214 1.00 97.00 258 TYR A N 1
ATOM 2089 C CA . TYR A 1 258 ? 27.896 -3.408 3.428 1.00 97.00 258 TYR A CA 1
ATOM 2090 C C . TYR A 1 258 ? 27.245 -3.321 4.811 1.00 97.00 258 TYR A C 1
ATOM 2092 O O . TYR A 1 258 ? 27.935 -3.081 5.806 1.00 97.00 258 TYR A O 1
ATOM 2100 N N . GLY A 1 259 ? 25.940 -3.570 4.890 1.00 94.25 259 GLY A N 1
ATOM 2101 C CA . GLY A 1 259 ? 25.236 -3.704 6.163 1.00 94.25 259 GLY A CA 1
ATOM 2102 C C . GLY A 1 259 ? 23.754 -4.023 6.005 1.00 94.25 259 GLY A C 1
ATOM 2103 O O . GLY A 1 259 ? 23.203 -3.969 4.910 1.00 94.25 259 GLY A O 1
ATOM 2104 N N . THR A 1 260 ? 23.094 -4.322 7.120 1.00 87.56 260 THR A N 1
ATOM 2105 C CA . THR A 1 260 ? 21.639 -4.508 7.142 1.00 87.56 260 THR A CA 1
ATOM 2106 C C . THR A 1 260 ? 20.899 -3.170 7.068 1.00 87.56 260 THR A C 1
ATOM 2108 O O . THR A 1 260 ? 21.470 -2.108 7.324 1.00 87.56 260 THR A O 1
ATOM 2111 N N . SER A 1 261 ? 19.594 -3.200 6.799 1.00 82.19 261 SER A N 1
ATOM 2112 C CA . SER A 1 261 ? 18.704 -2.035 6.825 1.00 82.19 261 SER A CA 1
ATOM 2113 C C . SER A 1 261 ? 18.860 -1.225 8.108 1.00 82.19 261 SER A C 1
ATOM 2115 O O . SER A 1 261 ? 19.064 -0.014 8.057 1.00 82.19 261 SER A O 1
ATOM 2117 N N . ALA A 1 262 ? 18.842 -1.895 9.265 1.00 81.38 262 ALA A N 1
ATOM 2118 C CA . ALA A 1 262 ? 18.956 -1.242 10.566 1.00 81.38 262 ALA A CA 1
ATOM 2119 C C . ALA A 1 262 ? 20.311 -0.538 10.750 1.00 81.38 262 ALA A C 1
ATOM 2121 O O . ALA A 1 262 ? 20.355 0.566 11.299 1.00 81.38 262 ALA A O 1
ATOM 2122 N N . MET A 1 263 ? 21.394 -1.151 10.258 1.00 88.44 263 MET A N 1
ATOM 2123 C CA . MET A 1 263 ? 22.749 -0.593 10.311 1.00 88.44 263 MET A CA 1
ATOM 2124 C C . MET A 1 263 ? 22.941 0.578 9.345 1.00 88.44 263 MET A C 1
ATOM 2126 O O . MET A 1 263 ? 23.656 1.519 9.675 1.00 88.44 263 MET A O 1
ATOM 2130 N N . LEU A 1 264 ? 22.312 0.534 8.166 1.00 93.12 264 LEU A N 1
ATOM 2131 C CA . LEU A 1 264 ? 22.485 1.543 7.117 1.00 93.12 264 LEU A CA 1
ATOM 2132 C C . LEU A 1 264 ? 21.500 2.718 7.233 1.00 93.12 264 LEU A C 1
ATOM 2134 O O . LEU A 1 264 ? 21.822 3.830 6.817 1.00 93.12 264 LEU A O 1
ATOM 2138 N N . ALA A 1 265 ? 20.327 2.522 7.845 1.00 88.81 265 ALA A N 1
ATOM 2139 C CA . ALA A 1 265 ? 19.306 3.557 8.039 1.00 88.81 265 ALA A CA 1
ATOM 2140 C C . ALA A 1 265 ? 19.791 4.865 8.709 1.00 88.81 265 ALA A C 1
ATOM 2142 O O . ALA A 1 265 ? 19.307 5.927 8.311 1.00 88.81 265 ALA A O 1
ATOM 2143 N N . PRO A 1 266 ? 20.728 4.868 9.689 1.00 90.44 266 PRO A N 1
ATOM 2144 C CA . PRO A 1 266 ? 21.303 6.106 10.215 1.00 90.44 266 PRO A CA 1
ATOM 2145 C C . PRO A 1 266 ? 21.956 6.991 9.151 1.00 90.44 266 PRO A C 1
ATOM 2147 O O . PRO A 1 266 ? 21.993 8.196 9.352 1.00 90.44 266 PRO A O 1
ATOM 2150 N N . TYR A 1 267 ? 22.457 6.414 8.054 1.00 92.81 267 TYR A N 1
ATOM 2151 C CA . TYR A 1 267 ? 23.252 7.132 7.060 1.00 92.81 267 TYR A CA 1
ATOM 2152 C C . TYR A 1 267 ? 22.428 7.657 5.888 1.00 92.81 267 TYR A C 1
ATOM 2154 O O . TYR A 1 267 ? 22.694 8.764 5.449 1.00 92.81 267 TYR A O 1
ATOM 2162 N N . TRP A 1 268 ? 21.448 6.910 5.369 1.00 92.56 268 TRP A N 1
ATOM 2163 C CA . TRP A 1 268 ? 20.767 7.320 4.128 1.00 92.56 268 TRP A CA 1
ATOM 2164 C C . TRP A 1 268 ? 19.419 8.015 4.340 1.00 92.56 268 TRP A C 1
ATOM 2166 O O . TRP A 1 268 ? 19.113 8.976 3.640 1.00 92.56 268 TRP A O 1
ATOM 2176 N N . ILE A 1 269 ? 18.610 7.538 5.295 1.00 90.44 269 ILE A N 1
ATOM 2177 C CA . ILE A 1 269 ? 17.234 8.028 5.488 1.00 90.44 269 ILE A CA 1
ATOM 2178 C C . ILE A 1 269 ? 17.079 8.905 6.734 1.00 90.44 269 ILE A C 1
ATOM 2180 O O . ILE A 1 269 ? 16.245 9.804 6.738 1.00 90.44 269 ILE A O 1
ATOM 2184 N N . ARG A 1 270 ? 17.876 8.673 7.789 1.00 87.25 270 ARG A N 1
ATOM 2185 C CA . ARG A 1 270 ? 17.820 9.469 9.032 1.00 87.25 270 ARG A CA 1
ATOM 2186 C C . ARG A 1 270 ? 18.819 10.627 9.084 1.00 87.25 270 ARG A C 1
ATOM 2188 O O . ARG A 1 270 ? 18.590 11.554 9.856 1.00 87.25 270 ARG A O 1
ATOM 2195 N N . ALA A 1 271 ? 19.917 10.558 8.330 1.00 90.12 271 ALA A N 1
ATOM 2196 C CA . ALA A 1 271 ? 20.883 11.653 8.247 1.00 90.12 271 ALA A CA 1
ATOM 2197 C C . ALA A 1 271 ? 20.351 12.797 7.379 1.00 90.12 271 ALA A C 1
ATOM 2199 O O . ALA A 1 271 ? 19.452 12.607 6.554 1.00 90.12 271 ALA A O 1
ATOM 2200 N N . ASP A 1 272 ? 20.944 13.975 7.543 1.00 92.31 272 ASP A N 1
ATOM 2201 C CA . ASP A 1 272 ? 20.767 15.048 6.579 1.00 92.31 272 ASP A CA 1
ATOM 2202 C C . ASP A 1 272 ? 21.514 14.662 5.285 1.00 92.31 272 ASP A C 1
ATOM 2204 O O . ASP A 1 272 ? 22.700 14.342 5.346 1.00 92.31 272 ASP A O 1
ATOM 2208 N N . PRO A 1 273 ? 20.881 14.653 4.098 1.00 94.06 273 PRO A N 1
ATOM 2209 C CA . PRO A 1 273 ? 21.575 14.283 2.863 1.00 94.06 273 PRO A CA 1
ATOM 2210 C C . PRO A 1 273 ? 22.712 15.251 2.481 1.00 94.06 273 PRO A C 1
ATOM 2212 O O . PRO A 1 273 ? 23.593 14.860 1.714 1.00 94.06 273 PRO A O 1
ATOM 2215 N N . ASP A 1 274 ? 22.738 16.476 3.023 1.00 94.06 274 ASP A N 1
ATOM 2216 C CA . ASP A 1 274 ? 23.865 17.404 2.859 1.00 94.06 274 ASP A CA 1
ATOM 2217 C C . ASP A 1 274 ? 25.122 16.948 3.622 1.00 94.06 274 ASP A C 1
ATOM 2219 O O . ASP A 1 274 ? 26.213 17.436 3.321 1.00 94.06 274 ASP A O 1
ATOM 2223 N N . ASP A 1 275 ? 24.987 15.994 4.557 1.00 92.19 275 ASP A N 1
ATOM 2224 C CA . ASP A 1 275 ? 26.104 15.415 5.313 1.00 92.19 275 ASP A CA 1
ATOM 2225 C C . ASP A 1 275 ? 27.018 14.525 4.455 1.00 92.19 275 ASP A C 1
ATOM 2227 O O . ASP A 1 275 ? 28.111 14.153 4.884 1.00 92.19 275 ASP A O 1
ATOM 2231 N N . GLY A 1 276 ? 26.591 14.150 3.243 1.00 92.06 276 GLY A N 1
ATOM 2232 C CA . GLY A 1 276 ? 27.410 13.349 2.330 1.00 92.06 276 GLY A CA 1
ATOM 2233 C C . GLY A 1 276 ? 27.754 11.950 2.848 1.00 92.06 276 GLY A C 1
ATOM 2234 O O . GLY A 1 276 ? 28.738 11.350 2.423 1.00 92.06 276 GLY A O 1
ATOM 2235 N N . THR A 1 277 ? 26.944 11.408 3.758 1.00 93.50 277 THR A N 1
ATOM 2236 C CA . THR A 1 277 ? 27.094 10.066 4.351 1.00 93.50 277 THR A CA 1
ATOM 2237 C C . THR A 1 277 ? 26.945 8.928 3.336 1.00 93.50 277 THR A C 1
ATOM 2239 O O . THR A 1 277 ? 27.336 7.795 3.623 1.00 93.50 277 THR A O 1
ATOM 2242 N N . PHE A 1 278 ? 26.377 9.211 2.161 1.00 96.06 278 PHE A N 1
ATOM 2243 C CA . PHE A 1 278 ? 26.258 8.293 1.034 1.00 96.06 278 PHE A CA 1
ATOM 2244 C C . PHE A 1 278 ? 26.099 9.041 -0.294 1.00 96.06 278 PHE A C 1
ATOM 2246 O O . PHE A 1 278 ? 25.567 10.152 -0.337 1.00 96.06 278 PHE A O 1
ATOM 2253 N N . HIS A 1 279 ? 26.481 8.374 -1.382 1.00 97.81 279 HIS A N 1
ATOM 2254 C CA . HIS A 1 279 ? 26.158 8.761 -2.756 1.00 97.81 279 HIS A CA 1
ATOM 2255 C C . HIS A 1 279 ? 25.058 7.876 -3.344 1.00 97.81 279 HIS A C 1
ATOM 2257 O O . HIS A 1 279 ? 24.161 8.385 -4.012 1.00 97.81 279 HIS A O 1
ATOM 2263 N N . LEU A 1 280 ? 25.113 6.563 -3.087 1.00 98.25 280 LEU A N 1
ATOM 2264 C CA . LEU A 1 280 ? 24.122 5.592 -3.559 1.00 98.25 280 LEU A CA 1
ATOM 2265 C C . LEU A 1 280 ? 23.705 4.633 -2.439 1.00 98.25 280 LEU A C 1
ATOM 2267 O O . LEU A 1 280 ? 24.498 4.326 -1.544 1.00 98.25 280 LEU A O 1
ATOM 2271 N N . TYR A 1 281 ? 22.478 4.126 -2.520 1.00 98.25 281 TYR A N 1
ATOM 2272 C CA . TYR A 1 281 ? 21.945 3.093 -1.635 1.00 98.25 281 TYR A CA 1
ATOM 2273 C C . TYR A 1 281 ? 21.116 2.069 -2.414 1.00 98.25 281 TYR A C 1
ATOM 2275 O O . TYR A 1 281 ? 20.313 2.442 -3.267 1.00 98.25 281 TYR A O 1
ATOM 2283 N N . THR A 1 282 ? 21.276 0.779 -2.108 1.00 97.81 282 THR A N 1
ATOM 2284 C CA . THR A 1 282 ? 20.395 -0.277 -2.635 1.00 97.81 282 THR A CA 1
ATOM 2285 C C . THR A 1 282 ? 19.080 -0.312 -1.847 1.00 97.81 282 THR A C 1
ATOM 2287 O O . THR A 1 282 ? 18.999 -0.909 -0.766 1.00 97.81 282 THR A O 1
ATOM 2290 N N . GLY A 1 283 ? 18.046 0.334 -2.379 1.00 93.75 283 GLY A N 1
ATOM 2291 C CA . GLY A 1 283 ? 16.732 0.450 -1.758 1.00 93.75 283 GLY A CA 1
ATOM 2292 C C . GLY A 1 283 ? 15.790 -0.703 -2.094 1.00 93.75 283 GLY A C 1
ATOM 2293 O O . GLY A 1 283 ? 15.992 -1.468 -3.038 1.00 93.75 283 GLY A O 1
ATOM 2294 N N . GLY A 1 284 ? 14.751 -0.863 -1.277 1.00 91.50 284 GLY A N 1
ATOM 2295 C CA . GLY A 1 284 ? 13.679 -1.816 -1.542 1.00 91.50 284 GLY A CA 1
ATOM 2296 C C . GLY A 1 284 ? 12.400 -1.452 -0.810 1.00 91.50 284 GLY A C 1
ATOM 2297 O O . GLY A 1 284 ? 12.447 -0.913 0.295 1.00 91.50 284 GLY A O 1
ATOM 2298 N N . TRP A 1 285 ? 11.281 -1.754 -1.454 1.00 90.12 285 TRP A N 1
ATOM 2299 C CA . TRP A 1 285 ? 9.951 -1.290 -1.087 1.00 90.12 285 TRP A CA 1
ATOM 2300 C C . TRP A 1 285 ? 8.943 -2.417 -1.263 1.00 90.12 285 TRP A C 1
ATOM 2302 O O . TRP A 1 285 ? 9.110 -3.257 -2.147 1.00 90.12 285 TRP A O 1
ATOM 2312 N N . ILE A 1 286 ? 7.902 -2.407 -0.434 1.00 83.75 286 ILE A N 1
ATOM 2313 C CA . ILE A 1 286 ? 6.810 -3.373 -0.488 1.00 83.75 286 ILE A CA 1
ATOM 2314 C C . ILE A 1 286 ? 5.474 -2.647 -0.637 1.00 83.75 286 ILE A C 1
ATOM 2316 O O . ILE A 1 286 ? 5.172 -1.717 0.112 1.00 83.75 286 ILE A O 1
ATOM 2320 N N . THR A 1 287 ? 4.663 -3.094 -1.589 1.00 86.44 287 THR A N 1
ATOM 2321 C CA . THR A 1 287 ? 3.227 -2.826 -1.626 1.00 86.44 287 THR A CA 1
ATOM 2322 C C . THR A 1 287 ? 2.507 -4.014 -0.993 1.00 86.44 287 THR A C 1
ATOM 2324 O O . THR A 1 287 ? 2.806 -5.160 -1.314 1.00 86.44 287 THR A O 1
ATOM 2327 N N . THR A 1 288 ? 1.595 -3.753 -0.056 1.00 82.06 288 THR A N 1
ATOM 2328 C CA . THR A 1 288 ? 0.939 -4.803 0.748 1.00 82.06 288 THR A CA 1
ATOM 2329 C C . THR A 1 288 ? -0.511 -5.079 0.352 1.00 82.06 288 THR A C 1
ATOM 2331 O O . THR A 1 288 ? -1.111 -5.987 0.915 1.00 82.06 288 THR A O 1
ATOM 2334 N N . ILE A 1 289 ? -1.044 -4.305 -0.599 1.00 87.06 289 ILE A N 1
ATOM 2335 C CA . ILE A 1 289 ? -2.370 -4.437 -1.212 1.00 87.06 289 ILE A CA 1
ATOM 2336 C C . ILE A 1 289 ? -2.207 -4.117 -2.702 1.00 87.06 289 ILE A C 1
ATOM 2338 O O . ILE A 1 289 ? -1.373 -3.286 -3.074 1.00 87.06 289 ILE A O 1
ATOM 2342 N N . VAL A 1 290 ? -2.994 -4.748 -3.565 1.00 90.19 290 VAL A N 1
ATOM 2343 C CA . VAL A 1 290 ? -3.064 -4.400 -4.990 1.00 90.19 290 VAL A CA 1
ATOM 2344 C C . VAL A 1 290 ? -3.473 -2.932 -5.165 1.00 90.19 290 VAL A C 1
ATOM 2346 O O . VAL A 1 290 ? -4.577 -2.531 -4.806 1.00 90.19 290 VAL A O 1
ATOM 2349 N N . SER A 1 291 ? -2.584 -2.119 -5.737 1.00 90.31 291 SER A N 1
ATOM 2350 C CA . SER A 1 291 ? -2.839 -0.695 -5.969 1.00 90.31 291 SER A CA 1
ATOM 2351 C C . SER A 1 291 ? -3.469 -0.484 -7.344 1.00 90.31 291 SER A C 1
ATOM 2353 O O . SER A 1 291 ? -2.861 -0.789 -8.369 1.00 90.31 291 SER A O 1
ATOM 2355 N N . ARG A 1 292 ? -4.697 0.043 -7.358 1.00 90.00 292 ARG A N 1
ATOM 2356 C CA . ARG A 1 292 ? -5.468 0.324 -8.581 1.00 90.00 292 ARG A CA 1
ATOM 2357 C C . ARG A 1 292 ? -5.187 1.704 -9.178 1.00 90.00 292 ARG A C 1
ATOM 2359 O O . ARG A 1 292 ? -5.459 1.915 -10.360 1.00 90.00 292 ARG A O 1
ATOM 2366 N N . ASP A 1 293 ? -4.623 2.600 -8.370 1.00 92.06 293 ASP A N 1
ATOM 2367 C CA . ASP A 1 293 ? -4.172 3.941 -8.732 1.00 92.06 293 ASP A CA 1
ATOM 2368 C C . ASP A 1 293 ? -2.750 4.171 -8.206 1.00 92.06 293 ASP A C 1
ATOM 2370 O O . ASP A 1 293 ? -2.510 4.181 -6.997 1.00 92.06 293 ASP A O 1
ATOM 2374 N N . GLN A 1 294 ? -1.804 4.359 -9.124 1.00 94.00 294 GLN A N 1
ATOM 2375 C CA . GLN A 1 294 ? -0.397 4.613 -8.827 1.00 94.00 294 GLN A CA 1
ATOM 2376 C C . GLN A 1 294 ? 0.028 6.056 -9.148 1.00 94.00 294 GLN A C 1
ATOM 2378 O O . GLN A 1 294 ? 1.229 6.343 -9.187 1.00 94.00 294 GLN A O 1
ATOM 2383 N N . GLY A 1 295 ? -0.920 6.980 -9.349 1.00 95.44 295 GLY A N 1
ATOM 2384 C CA . GLY A 1 295 ? -0.648 8.390 -9.651 1.00 95.44 295 GLY A CA 1
ATOM 2385 C C . GLY A 1 295 ? 0.147 9.101 -8.555 1.00 95.44 295 GLY A C 1
ATOM 2386 O O . GLY A 1 295 ? 1.077 9.856 -8.841 1.00 95.44 295 GLY A O 1
ATOM 2387 N N . SER A 1 296 ? -0.111 8.776 -7.289 1.00 94.94 296 SER A N 1
ATOM 2388 C CA . SER A 1 296 ? 0.635 9.345 -6.162 1.00 94.94 296 SER A CA 1
ATOM 2389 C C . SER A 1 296 ? 2.103 8.908 -6.111 1.00 94.94 296 SER A C 1
ATOM 2391 O O . SER A 1 296 ? 2.917 9.575 -5.470 1.00 94.94 296 SER A O 1
ATOM 2393 N N . THR A 1 297 ? 2.500 7.844 -6.822 1.00 95.62 297 THR A N 1
ATOM 2394 C CA . THR A 1 297 ? 3.878 7.328 -6.760 1.00 95.62 297 THR A CA 1
ATOM 2395 C C . THR A 1 297 ? 4.914 8.330 -7.269 1.00 95.62 297 THR A C 1
ATOM 2397 O O . THR A 1 297 ? 6.044 8.328 -6.778 1.00 95.62 297 THR A O 1
ATOM 2400 N N . PHE A 1 298 ? 4.546 9.227 -8.192 1.00 97.44 298 PHE A N 1
ATOM 2401 C CA . PHE A 1 298 ? 5.455 10.257 -8.702 1.00 97.44 298 PHE A CA 1
ATOM 2402 C C . PHE A 1 298 ? 5.805 11.280 -7.618 1.00 97.44 298 PHE A C 1
ATOM 2404 O O . PHE A 1 298 ? 6.983 11.514 -7.346 1.00 97.44 298 PHE A O 1
ATOM 2411 N N . GLY A 1 299 ? 4.793 11.832 -6.940 1.00 95.94 299 GLY A N 1
ATOM 2412 C CA . GLY A 1 299 ? 5.002 12.702 -5.781 1.00 95.94 299 GLY A CA 1
ATOM 2413 C C . GLY A 1 299 ? 5.672 11.958 -4.624 1.00 95.94 299 GLY A C 1
ATOM 2414 O O . GLY A 1 299 ? 6.574 12.488 -3.977 1.00 95.94 299 GLY A O 1
ATOM 2415 N N . TYR A 1 300 ? 5.309 10.686 -4.425 1.00 95.31 300 TYR A N 1
ATOM 2416 C CA . TYR A 1 300 ? 5.887 9.862 -3.374 1.00 95.31 300 TYR A CA 1
ATOM 2417 C C . TYR A 1 300 ? 7.388 9.650 -3.550 1.00 95.31 300 TYR A C 1
ATOM 2419 O O . TYR A 1 300 ? 8.142 9.815 -2.601 1.00 95.31 300 TYR A O 1
ATOM 2427 N N . PHE A 1 301 ? 7.846 9.271 -4.743 1.00 96.00 301 PHE A N 1
ATOM 2428 C CA . PHE A 1 301 ? 9.241 8.891 -4.971 1.00 96.00 301 PHE A CA 1
ATOM 2429 C C . PHE A 1 301 ? 10.128 10.013 -5.490 1.00 96.00 301 PHE A C 1
ATOM 2431 O O . PHE A 1 301 ? 11.347 9.855 -5.476 1.00 96.00 301 PHE A O 1
ATOM 2438 N N . TYR A 1 302 ? 9.578 11.125 -5.946 1.00 96.62 302 TYR A N 1
ATOM 2439 C CA . TYR A 1 302 ? 10.396 12.130 -6.608 1.00 96.62 302 TYR A CA 1
ATOM 2440 C C . TYR A 1 302 ? 10.131 13.540 -6.103 1.00 96.62 302 TYR A C 1
ATOM 2442 O O . TYR A 1 302 ? 10.729 14.450 -6.649 1.00 96.62 302 TYR A O 1
ATOM 2450 N N . SER A 1 303 ? 9.309 13.764 -5.069 1.00 95.50 303 SER A N 1
ATOM 2451 C CA . SER A 1 303 ? 9.089 15.109 -4.521 1.00 95.50 303 SER A CA 1
ATOM 2452 C C . SER A 1 303 ? 8.971 15.142 -2.995 1.00 95.50 303 SER A C 1
ATOM 2454 O O . SER A 1 303 ? 8.992 14.114 -2.318 1.00 95.50 303 SER A O 1
ATOM 2456 N N . LYS A 1 304 ? 8.838 16.352 -2.438 1.00 93.19 304 LYS A N 1
ATOM 2457 C CA . LYS A 1 304 ? 8.635 16.580 -0.997 1.00 93.19 304 LYS A CA 1
ATOM 2458 C C . LYS A 1 304 ? 7.278 16.084 -0.478 1.00 93.19 304 LYS A C 1
ATOM 2460 O O . LYS A 1 304 ? 7.096 16.031 0.735 1.00 93.19 304 LYS A O 1
ATOM 2465 N N . LEU A 1 305 ? 6.352 15.718 -1.372 1.00 91.44 305 LEU A N 1
ATOM 2466 C CA . LEU A 1 305 ? 5.015 15.229 -1.021 1.00 91.44 305 LEU A CA 1
ATOM 2467 C C . LEU A 1 305 ? 5.057 13.853 -0.344 1.00 91.44 305 LEU A C 1
ATOM 2469 O O . LEU A 1 305 ? 4.200 13.549 0.474 1.00 91.44 305 LEU A O 1
ATOM 2473 N N . GLY A 1 306 ? 6.052 13.023 -0.675 1.00 90.38 306 GLY A N 1
ATOM 2474 C CA . GLY A 1 306 ? 6.024 11.611 -0.304 1.00 90.38 306 GLY A CA 1
ATOM 2475 C C . GLY A 1 306 ? 6.278 11.277 1.158 1.00 90.38 306 GLY A C 1
ATOM 2476 O O . GLY A 1 306 ? 5.599 10.425 1.726 1.00 90.38 306 GLY A O 1
ATOM 2477 N N . ARG A 1 307 ? 7.322 11.856 1.754 1.00 87.50 307 ARG A N 1
ATOM 2478 C CA . ARG A 1 307 ? 7.872 11.364 3.022 1.00 87.50 307 ARG A CA 1
ATOM 2479 C C . ARG A 1 307 ? 8.491 12.482 3.855 1.00 87.50 307 ARG A C 1
ATOM 2481 O O . ARG A 1 307 ? 9.186 13.322 3.286 1.00 87.50 307 ARG A O 1
ATOM 2488 N N . PRO A 1 308 ? 8.310 12.488 5.187 1.00 81.88 308 PRO A N 1
ATOM 2489 C CA . PRO A 1 308 ? 8.825 13.548 6.053 1.00 81.88 308 PRO A CA 1
ATOM 2490 C C . PRO A 1 308 ? 10.344 13.481 6.282 1.00 81.88 308 PRO A C 1
ATOM 2492 O O . PRO A 1 308 ? 10.909 14.407 6.859 1.00 81.88 308 PRO A O 1
ATOM 2495 N N . GLU A 1 309 ? 11.021 12.401 5.877 1.00 87.38 309 GLU A N 1
ATOM 2496 C CA . GLU A 1 309 ? 12.454 12.238 6.124 1.00 87.38 309 GLU A CA 1
ATOM 2497 C C . GLU A 1 309 ? 13.332 13.264 5.372 1.00 87.38 309 GLU A C 1
ATOM 2499 O O . GLU A 1 309 ? 12.997 13.658 4.247 1.00 87.38 309 GLU A O 1
ATOM 2504 N N . PRO A 1 310 ? 14.488 13.677 5.948 1.00 90.88 310 PRO A N 1
ATOM 2505 C CA . PRO A 1 310 ? 15.311 14.776 5.428 1.00 90.88 310 PRO A CA 1
ATOM 2506 C C . PRO A 1 310 ? 15.705 14.641 3.960 1.00 90.88 310 PRO A C 1
ATOM 2508 O O . PRO A 1 310 ? 15.735 15.645 3.249 1.00 90.88 310 PRO A O 1
ATOM 2511 N N . LEU A 1 311 ? 15.967 13.409 3.502 1.00 93.94 311 LEU A N 1
ATOM 2512 C CA . LEU A 1 311 ? 16.251 13.122 2.100 1.00 93.94 311 LEU A CA 1
ATOM 2513 C C . LEU A 1 311 ? 15.146 13.724 1.216 1.00 93.94 311 LEU A C 1
ATOM 2515 O O . LEU A 1 311 ? 15.411 14.667 0.472 1.00 93.94 311 LEU A O 1
ATOM 2519 N N . TRP A 1 312 ? 13.893 13.299 1.385 1.00 94.69 312 TRP A N 1
ATOM 2520 C CA . TRP A 1 312 ? 12.758 13.789 0.593 1.00 94.69 312 TRP A CA 1
ATOM 2521 C C . TRP A 1 312 ? 12.544 15.293 0.719 1.00 94.69 312 TRP A C 1
ATOM 2523 O O . TRP A 1 312 ? 12.341 15.974 -0.284 1.00 94.69 312 TRP A O 1
ATOM 2533 N N . GLN A 1 313 ? 12.637 15.832 1.933 1.00 93.31 313 GLN A N 1
ATOM 2534 C CA . GLN A 1 313 ? 12.351 17.246 2.186 1.00 93.31 313 GLN A CA 1
ATOM 2535 C C . GLN A 1 313 ? 13.366 18.206 1.535 1.00 93.31 313 GLN A C 1
ATOM 2537 O O . GLN A 1 313 ? 13.065 19.389 1.338 1.00 93.31 313 GLN A O 1
ATOM 2542 N N . LYS A 1 314 ? 14.537 17.703 1.116 1.00 93.62 314 LYS A N 1
ATOM 2543 C CA . LYS A 1 314 ? 15.566 18.456 0.377 1.00 93.62 314 LYS A CA 1
ATOM 2544 C C . LYS A 1 314 ? 15.569 18.230 -1.141 1.00 93.62 314 LYS A C 1
ATOM 2546 O O . LYS A 1 314 ? 16.494 18.690 -1.818 1.00 93.62 314 LYS A O 1
ATOM 2551 N N . ILE A 1 315 ? 14.561 17.549 -1.697 1.00 94.31 315 ILE A N 1
ATOM 2552 C CA . ILE A 1 315 ? 14.389 17.435 -3.155 1.00 94.31 315 ILE A CA 1
ATOM 2553 C C . ILE A 1 315 ? 14.117 18.817 -3.756 1.00 94.31 315 ILE A C 1
ATOM 2555 O O . ILE A 1 315 ? 13.264 19.556 -3.268 1.00 94.31 315 ILE A O 1
ATOM 2559 N N . ILE A 1 316 ? 14.814 19.141 -4.846 1.00 93.81 316 ILE A N 1
ATOM 2560 C CA . ILE A 1 316 ? 14.524 20.304 -5.689 1.00 93.81 316 ILE A CA 1
ATOM 2561 C C . ILE A 1 316 ? 14.056 19.788 -7.049 1.00 93.81 316 ILE A C 1
ATOM 2563 O O . ILE A 1 316 ? 14.852 19.273 -7.842 1.00 93.81 316 ILE A O 1
ATOM 2567 N N . ASN A 1 317 ? 12.758 19.911 -7.303 1.00 94.62 317 ASN A N 1
ATOM 2568 C CA . ASN A 1 317 ? 12.148 19.506 -8.563 1.00 94.62 317 ASN A CA 1
ATOM 2569 C C . ASN A 1 317 ? 12.165 20.631 -9.590 1.00 94.62 317 ASN A C 1
ATOM 2571 O O . ASN A 1 317 ? 12.229 21.811 -9.245 1.00 94.62 317 ASN A O 1
ATOM 2575 N N . THR A 1 318 ? 12.063 20.263 -10.863 1.00 94.06 318 THR A N 1
ATOM 2576 C CA . THR A 1 318 ? 11.627 21.222 -11.879 1.00 94.06 318 THR A CA 1
ATOM 2577 C C . THR A 1 318 ? 10.176 21.654 -11.605 1.00 94.06 318 THR A C 1
ATOM 2579 O O . THR A 1 318 ? 9.378 20.827 -11.152 1.00 94.06 318 THR A O 1
ATOM 2582 N N . PRO A 1 319 ? 9.802 22.925 -11.870 1.00 94.81 319 PRO A N 1
ATOM 2583 C CA . PRO A 1 319 ? 8.427 23.383 -11.664 1.00 94.81 319 PRO A CA 1
ATOM 2584 C C . PRO A 1 319 ? 7.395 22.545 -12.428 1.00 94.81 319 PRO A C 1
ATOM 2586 O O . PRO A 1 319 ? 6.369 22.182 -11.863 1.00 94.81 319 PRO A O 1
ATOM 2589 N N . GLU A 1 320 ? 7.708 22.178 -13.676 1.00 96.19 320 GLU A N 1
ATOM 2590 C CA . GLU A 1 320 ? 6.841 21.353 -14.524 1.00 96.19 320 GLU A CA 1
ATOM 2591 C C . GLU A 1 320 ? 6.578 19.971 -13.909 1.00 96.19 320 GLU A C 1
ATOM 2593 O O . GLU A 1 320 ? 5.424 19.558 -13.796 1.00 96.19 320 GLU A O 1
ATOM 2598 N N . PHE A 1 321 ? 7.623 19.269 -13.452 1.00 97.00 321 PHE A N 1
ATOM 2599 C CA . PHE A 1 321 ? 7.438 17.967 -12.813 1.00 97.00 321 PHE A CA 1
ATOM 2600 C C . PHE A 1 321 ? 6.632 18.076 -11.519 1.00 97.00 321 PHE A C 1
ATOM 2602 O O . PHE A 1 321 ? 5.723 17.276 -11.303 1.00 97.00 321 PHE A O 1
ATOM 2609 N N . TYR A 1 322 ? 6.955 19.047 -10.657 1.00 96.94 322 TYR A N 1
ATOM 2610 C CA . TYR A 1 322 ? 6.278 19.181 -9.367 1.00 96.94 322 TYR A CA 1
ATOM 2611 C C . TYR A 1 322 ? 4.783 19.460 -9.542 1.00 96.94 322 TYR A C 1
ATOM 2613 O O . TYR A 1 322 ? 3.978 18.858 -8.840 1.00 96.94 322 TYR A O 1
ATOM 2621 N N . GLU A 1 323 ? 4.403 20.309 -10.504 1.00 97.62 323 GLU A N 1
ATOM 2622 C CA . GLU A 1 323 ? 2.997 20.591 -10.807 1.00 97.62 323 GLU A CA 1
ATOM 2623 C C . GLU A 1 323 ? 2.237 19.321 -11.219 1.00 97.62 323 GLU A C 1
ATOM 2625 O O . GLU A 1 323 ? 1.166 19.031 -10.682 1.00 97.62 323 GLU A O 1
ATOM 2630 N N . VAL A 1 324 ? 2.793 18.537 -12.148 1.00 98.12 324 VAL A N 1
ATOM 2631 C CA . VAL A 1 324 ? 2.160 17.297 -12.621 1.00 98.12 324 VAL A CA 1
ATOM 2632 C C . VAL A 1 324 ? 2.100 16.250 -11.503 1.00 98.12 324 VAL A C 1
ATOM 2634 O O . VAL A 1 324 ? 1.057 15.628 -11.297 1.00 98.12 324 VAL A O 1
ATOM 2637 N N . ALA A 1 325 ? 3.190 16.077 -10.751 1.00 97.62 325 ALA A N 1
ATOM 2638 C CA . ALA A 1 325 ? 3.250 15.142 -9.634 1.00 97.62 325 ALA A CA 1
ATOM 2639 C C . ALA A 1 325 ? 2.263 15.520 -8.521 1.00 97.62 325 ALA A C 1
ATOM 2641 O O . ALA A 1 325 ? 1.607 14.636 -7.985 1.00 97.62 325 ALA A O 1
ATOM 2642 N N . GLU A 1 326 ? 2.113 16.809 -8.197 1.00 96.75 326 GLU A N 1
ATOM 2643 C CA . GLU A 1 326 ? 1.139 17.284 -7.209 1.00 96.75 326 GLU A CA 1
ATOM 2644 C C . GLU A 1 326 ? -0.301 17.034 -7.671 1.00 96.75 326 GLU A C 1
ATOM 2646 O O . GLU A 1 326 ? -1.130 16.574 -6.882 1.00 96.75 326 GLU A O 1
ATOM 2651 N N . LYS A 1 327 ? -0.604 17.290 -8.951 1.00 96.75 327 LYS A N 1
ATOM 2652 C CA . LYS A 1 327 ? -1.933 17.017 -9.509 1.00 96.75 327 LYS A CA 1
ATOM 2653 C C . LYS A 1 327 ? -2.298 15.539 -9.411 1.00 96.75 327 LYS A C 1
ATOM 2655 O O . LYS A 1 327 ? -3.404 15.227 -8.988 1.00 96.75 327 LYS A O 1
ATOM 2660 N N . LEU A 1 328 ? -1.375 14.636 -9.741 1.00 96.94 328 LEU A N 1
ATOM 2661 C CA . LEU A 1 328 ? -1.601 13.194 -9.602 1.00 96.94 328 LEU A CA 1
ATOM 2662 C C . LEU A 1 328 ? -1.624 12.733 -8.138 1.00 96.94 328 LEU A C 1
ATOM 2664 O O . LEU A 1 328 ? -2.356 11.810 -7.811 1.00 96.94 328 LEU A O 1
ATOM 2668 N N . TYR A 1 329 ? -0.847 13.364 -7.255 1.00 94.75 329 TYR A N 1
ATOM 2669 C CA . TYR A 1 329 ? -0.794 13.002 -5.836 1.00 94.75 329 TYR A CA 1
ATOM 2670 C C . TYR A 1 329 ? -2.102 13.295 -5.097 1.00 94.75 329 TYR A C 1
ATOM 2672 O O . TYR A 1 329 ? -2.496 12.515 -4.238 1.00 94.75 329 TYR A O 1
ATOM 2680 N N . TYR A 1 330 ? -2.776 14.394 -5.445 1.00 91.19 330 TYR A N 1
ATOM 2681 C CA . TYR A 1 330 ? -4.034 14.823 -4.822 1.00 91.19 330 TYR A CA 1
ATOM 2682 C C . TYR A 1 330 ? -5.260 14.650 -5.731 1.00 91.19 330 TYR A C 1
ATOM 2684 O O . TYR A 1 330 ? -6.275 15.308 -5.511 1.00 91.19 330 TYR A O 1
ATOM 2692 N N . ASN A 1 331 ? -5.164 13.832 -6.785 1.00 93.81 331 ASN A N 1
ATOM 2693 C CA . ASN A 1 331 ? -6.247 13.602 -7.747 1.00 93.81 331 ASN A CA 1
ATOM 2694 C C . ASN A 1 331 ? -6.886 14.897 -8.304 1.00 93.81 331 ASN A C 1
ATOM 2696 O O . ASN A 1 331 ? -8.100 15.018 -8.443 1.00 93.81 331 ASN A O 1
ATOM 2700 N N . LYS A 1 332 ? -6.070 15.901 -8.646 1.00 92.62 332 LYS A N 1
ATOM 2701 C CA . LYS A 1 332 ? -6.513 17.170 -9.252 1.00 92.62 332 LYS A CA 1
ATOM 2702 C C . LYS A 1 332 ? -6.662 17.035 -10.775 1.00 92.62 332 LYS A C 1
ATOM 2704 O O . LYS A 1 332 ? -5.943 17.690 -11.528 1.00 92.62 332 LYS A O 1
ATOM 2709 N N . PHE A 1 333 ? -7.579 16.175 -11.211 1.00 93.75 333 PHE A N 1
ATOM 2710 C CA . PHE A 1 333 ? -7.989 15.993 -12.608 1.00 93.75 333 PHE A CA 1
ATOM 2711 C C . PHE A 1 333 ? -9.493 15.694 -12.677 1.00 93.75 333 PHE A C 1
ATOM 2713 O O . PHE A 1 333 ? -10.080 15.203 -11.714 1.00 93.75 333 PHE A O 1
ATOM 2720 N N . LYS A 1 334 ? -10.124 15.988 -13.815 1.00 91.00 334 LYS A N 1
ATOM 2721 C CA . LYS A 1 334 ? -11.575 15.815 -14.021 1.00 91.00 334 LYS A CA 1
ATOM 2722 C C . LYS A 1 334 ? -11.932 14.652 -14.945 1.00 91.00 334 LYS A C 1
ATOM 2724 O O . LYS A 1 334 ? -13.054 14.161 -14.928 1.00 91.00 334 LYS A O 1
ATOM 2729 N N . THR A 1 335 ? -10.992 14.204 -15.774 1.00 92.50 335 THR A N 1
ATOM 2730 C CA . THR A 1 335 ? -11.230 13.141 -16.766 1.00 92.50 335 THR A CA 1
ATOM 2731 C C . THR A 1 335 ? -10.092 12.128 -16.781 1.00 92.50 335 THR A C 1
ATOM 2733 O O . THR A 1 335 ? -8.974 12.425 -16.353 1.00 92.50 335 THR A O 1
ATOM 2736 N N . LEU A 1 336 ? -10.364 10.918 -17.278 1.00 91.12 336 LEU A N 1
ATOM 2737 C CA . LEU A 1 336 ? -9.327 9.894 -17.444 1.00 91.12 336 LEU A CA 1
ATOM 2738 C C . LEU A 1 336 ? -8.360 10.247 -18.584 1.00 91.12 336 LEU A C 1
ATOM 2740 O O . LEU A 1 336 ? -7.196 9.856 -18.540 1.00 91.12 336 LEU A O 1
ATOM 2744 N N . GLU A 1 337 ? -8.811 11.025 -19.566 1.00 93.38 337 GLU A N 1
ATOM 2745 C CA . GLU A 1 337 ? -7.979 11.598 -20.622 1.00 93.38 337 GLU A CA 1
ATOM 2746 C C . GLU A 1 337 ? -6.970 12.601 -20.046 1.00 93.38 337 GLU A C 1
ATOM 2748 O O . GLU A 1 337 ? -5.772 12.463 -20.284 1.00 93.38 337 GLU A O 1
ATOM 2753 N N . GLU A 1 338 ? -7.421 13.542 -19.209 1.00 95.94 338 GLU A N 1
ATOM 2754 C CA . GLU A 1 338 ? -6.528 14.463 -18.491 1.00 95.94 338 GLU A CA 1
ATOM 2755 C C . GLU A 1 338 ? -5.554 13.695 -17.585 1.00 95.94 338 GLU A C 1
ATOM 2757 O O . GLU A 1 338 ? -4.353 13.977 -17.577 1.00 95.94 338 GLU A O 1
ATOM 2762 N N . ARG A 1 339 ? -6.040 12.670 -16.867 1.00 95.75 339 ARG A N 1
ATOM 2763 C CA . ARG A 1 339 ? -5.179 11.794 -16.059 1.00 95.75 339 ARG A CA 1
ATOM 2764 C C . ARG A 1 339 ? -4.097 11.140 -16.915 1.00 95.75 339 ARG A C 1
ATOM 2766 O O . ARG A 1 339 ? -2.947 11.117 -16.486 1.00 95.75 339 ARG A O 1
ATOM 2773 N N . ARG A 1 340 ? -4.432 10.637 -18.110 1.00 95.75 340 ARG A N 1
ATOM 2774 C CA . ARG A 1 340 ? -3.465 10.024 -19.034 1.00 95.75 340 ARG A CA 1
ATOM 2775 C C . ARG A 1 340 ? -2.384 11.013 -19.458 1.00 95.75 340 ARG A C 1
ATOM 2777 O O . ARG A 1 340 ? -1.212 10.649 -19.417 1.00 95.75 340 ARG A O 1
ATOM 2784 N N . GLU A 1 341 ? -2.750 12.242 -19.819 1.00 97.56 341 GLU A N 1
ATOM 2785 C CA . GLU A 1 341 ? -1.779 13.283 -20.189 1.00 97.56 341 GLU A CA 1
ATOM 2786 C C . GLU A 1 341 ? -0.826 13.617 -19.032 1.00 97.56 341 GLU A C 1
ATOM 2788 O O . GLU A 1 341 ? 0.384 13.755 -19.231 1.00 97.56 341 GLU A O 1
ATOM 2793 N N . LEU A 1 342 ? -1.354 13.716 -17.806 1.00 98.25 342 LEU A N 1
ATOM 2794 C CA . LEU A 1 342 ? -0.540 13.902 -16.605 1.00 98.25 342 LEU A CA 1
ATOM 2795 C C . LEU A 1 342 ? 0.385 12.698 -16.372 1.00 98.25 342 LEU A C 1
ATOM 2797 O O . LEU A 1 342 ? 1.568 12.883 -16.090 1.00 98.25 342 LEU A O 1
ATOM 2801 N N . PHE A 1 343 ? -0.126 11.473 -16.524 1.00 97.94 343 PHE A N 1
ATOM 2802 C CA . PHE A 1 343 ? 0.646 10.242 -16.352 1.00 97.94 343 PHE A CA 1
ATOM 2803 C C . PHE A 1 343 ? 1.794 10.137 -17.355 1.00 97.94 343 PHE A C 1
ATOM 2805 O O . PHE A 1 343 ? 2.915 9.827 -16.964 1.00 97.94 343 PHE A O 1
ATOM 2812 N N . GLU A 1 344 ? 1.542 10.431 -18.632 1.00 98.00 344 GLU A N 1
ATOM 2813 C CA . GLU A 1 344 ? 2.564 10.417 -19.680 1.00 98.00 344 GLU A CA 1
ATOM 2814 C C . GLU A 1 344 ? 3.703 11.388 -19.355 1.00 98.00 344 GLU A C 1
ATOM 2816 O O . GLU A 1 344 ? 4.876 11.001 -19.359 1.00 98.00 344 GLU A O 1
ATOM 2821 N N . LYS A 1 345 ? 3.363 12.631 -18.987 1.00 98.25 345 LYS A N 1
ATOM 2822 C CA . LYS A 1 345 ? 4.351 13.638 -18.577 1.00 98.25 345 LYS A CA 1
ATOM 2823 C C . LYS A 1 345 ? 5.125 13.200 -17.338 1.00 98.25 345 LYS A C 1
ATOM 2825 O O . LYS A 1 345 ? 6.350 13.286 -17.327 1.00 98.25 345 LYS A O 1
ATOM 2830 N N . ALA A 1 346 ? 4.438 12.713 -16.306 1.00 98.19 346 ALA A N 1
ATOM 2831 C CA . ALA A 1 346 ? 5.069 12.279 -15.063 1.00 98.19 346 ALA A CA 1
ATOM 2832 C C . ALA A 1 346 ? 6.016 11.090 -15.279 1.00 98.19 346 ALA A C 1
ATOM 2834 O O . ALA A 1 346 ? 7.131 11.084 -14.750 1.00 98.19 346 ALA A O 1
ATOM 2835 N N . LEU A 1 347 ? 5.608 10.114 -16.097 1.00 98.00 347 LEU A N 1
ATOM 2836 C CA . LEU A 1 347 ? 6.424 8.963 -16.471 1.00 98.00 347 LEU A CA 1
ATOM 2837 C C . LEU A 1 347 ? 7.722 9.410 -17.144 1.00 98.00 347 LEU A C 1
ATOM 2839 O O . LEU A 1 347 ? 8.796 9.052 -16.666 1.00 98.00 347 LEU A O 1
ATOM 2843 N N . TRP A 1 348 ? 7.647 10.245 -18.182 1.00 97.81 348 TRP A N 1
ATOM 2844 C CA . TRP A 1 348 ? 8.843 10.717 -18.881 1.00 97.81 348 TRP A CA 1
ATOM 2845 C C . TRP A 1 348 ? 9.715 11.632 -18.019 1.00 97.81 348 TRP A C 1
ATOM 2847 O O . TRP A 1 348 ? 10.925 11.420 -17.940 1.00 97.81 348 TRP A O 1
ATOM 2857 N N . LEU A 1 349 ? 9.144 12.624 -17.331 1.00 97.94 349 LEU A N 1
ATOM 2858 C CA . LEU A 1 349 ? 9.915 13.567 -16.511 1.00 97.94 349 LEU A CA 1
ATOM 2859 C C . LEU A 1 349 ? 10.595 12.878 -15.319 1.00 97.94 349 LEU A C 1
ATOM 2861 O O . LEU A 1 349 ? 11.753 13.179 -15.018 1.00 97.94 349 LEU A O 1
ATOM 2865 N N . SER A 1 350 ? 9.927 11.914 -14.674 1.00 97.12 350 SER A N 1
ATOM 2866 C CA . SER A 1 350 ? 10.515 11.186 -13.540 1.00 97.12 350 SER A CA 1
ATOM 2867 C C . SER A 1 350 ? 11.781 10.413 -13.930 1.00 97.12 350 SER A C 1
ATOM 2869 O O . SER A 1 350 ? 12.752 10.441 -13.171 1.00 97.12 350 SER A O 1
ATOM 2871 N N . VAL A 1 351 ? 11.801 9.796 -15.122 1.00 95.69 351 VAL A N 1
ATOM 2872 C CA . VAL A 1 351 ? 12.916 8.954 -15.601 1.00 95.69 351 VAL A CA 1
ATOM 2873 C C . VAL A 1 351 ? 13.925 9.678 -16.498 1.00 95.69 351 VAL A C 1
ATOM 2875 O O . VAL A 1 351 ? 15.007 9.157 -16.755 1.00 95.69 351 VAL A O 1
ATOM 2878 N N . THR A 1 352 ? 13.623 10.877 -17.003 1.00 94.38 352 THR A N 1
ATOM 2879 C CA . THR A 1 352 ? 14.558 11.645 -17.855 1.00 94.38 352 THR A CA 1
ATOM 2880 C C . THR A 1 352 ? 15.147 12.868 -17.158 1.00 94.38 352 THR A C 1
ATOM 2882 O O . THR A 1 352 ? 16.290 13.235 -17.436 1.00 94.38 352 THR A O 1
ATOM 2885 N N . VAL A 1 353 ? 14.420 13.471 -16.211 1.00 94.00 353 VAL A N 1
ATOM 2886 C CA . VAL A 1 353 ? 14.807 14.731 -15.560 1.00 94.00 353 VAL A CA 1
ATOM 2887 C C . VAL A 1 353 ? 15.118 14.523 -14.081 1.00 94.00 353 VAL A C 1
ATOM 2889 O O . VAL A 1 353 ? 16.191 14.905 -13.612 1.00 94.00 353 VAL A O 1
ATOM 2892 N N . GLU A 1 354 ? 14.194 13.932 -13.328 1.00 94.31 354 GLU A N 1
ATOM 2893 C CA . GLU A 1 354 ? 14.257 13.930 -11.865 1.00 94.31 354 GLU A CA 1
ATOM 2894 C C . GLU A 1 354 ? 15.209 12.847 -11.335 1.00 94.31 354 GLU A C 1
ATOM 2896 O O . GLU A 1 354 ? 16.227 13.186 -10.721 1.00 94.31 354 GLU A O 1
ATOM 2901 N N . ASN A 1 355 ? 14.978 11.569 -11.656 1.00 92.56 355 ASN A N 1
ATOM 2902 C CA . ASN A 1 355 ? 15.936 10.466 -11.491 1.00 92.56 355 ASN A CA 1
ATOM 2903 C C . ASN A 1 355 ? 16.589 10.324 -10.103 1.00 92.56 355 ASN A C 1
ATOM 2905 O O . ASN A 1 355 ? 17.689 9.790 -9.989 1.00 92.56 355 ASN A O 1
ATOM 2909 N N . GLN A 1 356 ? 15.959 10.788 -9.020 1.00 94.94 356 GLN A N 1
ATOM 2910 C CA . GLN A 1 356 ? 16.491 10.596 -7.660 1.00 94.94 356 GLN A CA 1
ATOM 2911 C C . GLN A 1 356 ? 16.473 9.112 -7.245 1.00 94.94 356 GLN A C 1
ATOM 2913 O O . GLN A 1 356 ? 17.229 8.697 -6.366 1.00 94.94 356 GLN A O 1
ATOM 2918 N N . ARG A 1 357 ? 15.617 8.316 -7.897 1.00 94.94 357 ARG A N 1
ATOM 2919 C CA . ARG A 1 357 ? 15.463 6.872 -7.708 1.00 94.94 357 ARG A CA 1
ATOM 2920 C C . ARG A 1 357 ? 15.455 6.164 -9.042 1.00 94.94 357 ARG A C 1
ATOM 2922 O O . ARG A 1 357 ? 14.661 6.510 -9.918 1.00 94.94 357 ARG A O 1
ATOM 2929 N N . ILE A 1 358 ? 16.305 5.153 -9.162 1.00 97.00 358 ILE A N 1
ATOM 2930 C CA . ILE A 1 358 ? 16.439 4.363 -10.378 1.00 97.00 358 ILE A CA 1
ATOM 2931 C C . ILE A 1 358 ? 15.910 2.958 -10.104 1.00 97.00 358 ILE A C 1
ATOM 2933 O O . ILE A 1 358 ? 16.588 2.141 -9.483 1.00 97.00 358 ILE A O 1
ATOM 2937 N N . PHE A 1 359 ? 14.688 2.674 -10.554 1.00 96.81 359 PHE A N 1
ATOM 2938 C CA . PHE A 1 359 ? 14.076 1.350 -10.416 1.00 96.81 359 PHE A CA 1
ATOM 2939 C C . PHE A 1 359 ? 14.866 0.295 -11.191 1.00 96.81 359 PHE A C 1
ATOM 2941 O O . PHE A 1 359 ? 15.441 0.599 -12.240 1.00 96.81 359 PHE A O 1
ATOM 2948 N N . ILE A 1 360 ? 14.924 -0.927 -10.654 1.00 95.12 360 ILE A N 1
ATOM 2949 C CA . ILE A 1 360 ? 15.749 -2.011 -11.203 1.00 95.12 360 ILE A CA 1
ATOM 2950 C C . ILE A 1 360 ? 14.901 -3.246 -11.493 1.00 95.12 360 ILE A C 1
ATOM 2952 O O . ILE A 1 360 ? 14.811 -3.683 -12.638 1.00 95.12 360 ILE A O 1
ATOM 2956 N N . LEU A 1 361 ? 14.295 -3.813 -10.449 1.00 93.69 361 LEU A N 1
ATOM 2957 C CA . LEU A 1 361 ? 13.602 -5.093 -10.503 1.00 93.69 361 LEU A CA 1
ATOM 2958 C C . LEU A 1 361 ? 12.298 -5.033 -9.725 1.00 93.69 361 LEU A C 1
ATOM 2960 O O . LEU A 1 361 ? 12.194 -4.373 -8.688 1.00 93.69 361 LEU A O 1
ATOM 2964 N N . HIS A 1 362 ? 11.336 -5.799 -10.208 1.00 92.44 362 HIS A N 1
ATOM 2965 C CA . HIS A 1 362 ? 10.118 -6.146 -9.509 1.00 92.44 362 HIS A CA 1
ATOM 2966 C C . HIS A 1 362 ? 10.131 -7.648 -9.222 1.00 92.44 362 HIS A C 1
ATOM 2968 O O . HIS A 1 362 ? 10.349 -8.444 -10.133 1.00 92.44 362 HIS A O 1
ATOM 2974 N N . ARG A 1 363 ? 9.981 -8.044 -7.959 1.00 90.25 363 ARG A N 1
ATOM 2975 C CA . ARG A 1 363 ? 10.140 -9.437 -7.533 1.00 90.25 363 ARG A CA 1
ATOM 2976 C C . ARG A 1 363 ? 8.896 -10.254 -7.845 1.00 90.25 363 ARG A C 1
ATOM 2978 O O . ARG A 1 363 ? 7.778 -9.764 -7.741 1.00 90.25 363 ARG A O 1
ATOM 2985 N N . ILE A 1 364 ? 9.135 -11.513 -8.195 1.00 90.00 364 ILE A N 1
ATOM 2986 C CA . ILE A 1 364 ? 8.119 -12.556 -8.286 1.00 90.00 364 ILE A CA 1
ATOM 2987 C C . ILE A 1 364 ? 8.328 -13.437 -7.057 1.00 90.00 364 ILE A C 1
ATOM 2989 O O . ILE A 1 364 ? 9.210 -14.294 -7.037 1.00 90.00 364 ILE A O 1
ATOM 2993 N N . ALA A 1 365 ? 7.563 -13.161 -6.007 1.00 88.88 365 ALA A N 1
ATOM 2994 C CA . ALA A 1 365 ? 7.721 -13.769 -4.693 1.00 88.88 365 ALA A CA 1
ATOM 2995 C C . ALA A 1 365 ? 6.845 -15.022 -4.578 1.00 88.88 365 ALA A C 1
ATOM 2997 O O . ALA A 1 365 ? 5.627 -14.929 -4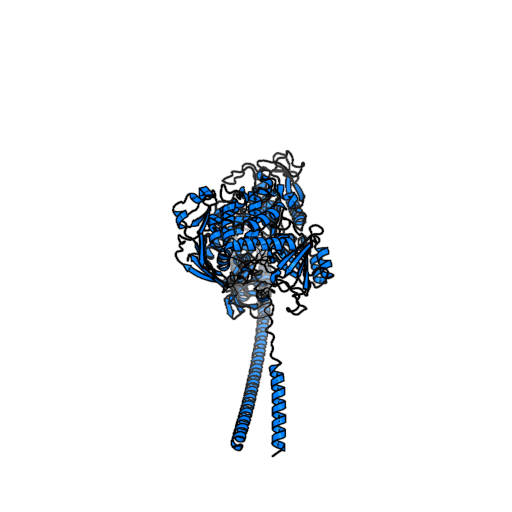.720 1.00 88.88 365 ALA A O 1
ATOM 2998 N N . ALA A 1 366 ? 7.441 -16.192 -4.331 1.00 92.75 366 ALA A N 1
ATOM 2999 C CA . ALA A 1 366 ? 6.710 -17.453 -4.183 1.00 92.75 366 ALA A CA 1
ATOM 3000 C C . ALA A 1 366 ? 6.447 -17.786 -2.707 1.00 92.75 366 ALA A C 1
ATOM 3002 O O . ALA A 1 366 ? 7.350 -17.696 -1.889 1.00 92.75 366 ALA A O 1
ATOM 3003 N N . TRP A 1 367 ? 5.241 -18.242 -2.369 1.00 94.31 367 TRP A N 1
ATOM 3004 C CA . TRP A 1 367 ? 4.816 -18.481 -0.984 1.00 94.31 367 TRP A CA 1
ATOM 3005 C C . TRP A 1 367 ? 4.336 -19.923 -0.805 1.00 94.31 367 TRP A C 1
ATOM 3007 O O . TRP A 1 367 ? 3.233 -20.277 -1.233 1.00 94.31 367 TRP A O 1
ATOM 3017 N N . ALA A 1 368 ? 5.155 -20.787 -0.204 1.00 96.06 368 ALA A N 1
ATOM 3018 C CA . ALA A 1 368 ? 4.895 -22.229 -0.166 1.00 96.06 368 ALA A CA 1
ATOM 3019 C C . ALA A 1 368 ? 3.927 -22.675 0.942 1.00 96.06 368 ALA A C 1
ATOM 3021 O O . ALA A 1 368 ? 3.911 -22.155 2.061 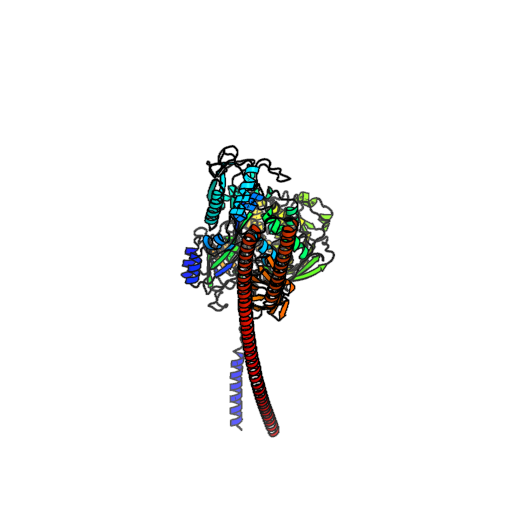1.00 96.06 368 ALA A O 1
ATOM 3022 N N . ARG A 1 369 ? 3.146 -23.714 0.633 1.00 96.56 369 ARG A N 1
ATOM 3023 C CA . ARG A 1 369 ? 2.215 -24.372 1.559 1.00 96.56 369 ARG A CA 1
ATOM 3024 C C . ARG A 1 369 ? 2.154 -25.878 1.326 1.00 96.56 369 ARG A C 1
ATOM 3026 O O . ARG A 1 369 ? 2.565 -26.380 0.279 1.00 96.56 369 ARG A O 1
ATOM 3033 N N . ARG A 1 370 ? 1.571 -26.619 2.272 1.00 96.56 370 ARG A N 1
ATOM 3034 C CA . ARG A 1 370 ? 1.238 -28.028 2.034 1.00 96.56 370 ARG A CA 1
ATOM 3035 C C . ARG A 1 370 ? 0.099 -28.174 1.016 1.00 96.56 370 ARG A C 1
ATOM 3037 O O . ARG A 1 370 ? -0.797 -27.323 0.975 1.00 96.56 370 ARG A O 1
ATOM 3044 N N . PRO A 1 371 ? 0.079 -29.267 0.223 1.00 94.69 371 PRO A N 1
ATOM 3045 C CA . PRO A 1 371 ? -0.936 -29.475 -0.805 1.00 94.69 371 PRO A CA 1
ATOM 3046 C C . PRO A 1 371 ? -2.370 -29.434 -0.287 1.00 94.69 371 PRO A C 1
ATOM 3048 O O . PRO A 1 371 ? -3.239 -28.873 -0.947 1.00 94.69 371 PRO A O 1
ATOM 3051 N N . ASN A 1 372 ? -2.592 -29.977 0.910 1.00 94.12 372 ASN A N 1
ATOM 3052 C CA . ASN A 1 372 ? -3.906 -30.082 1.521 1.00 94.12 372 ASN A CA 1
ATOM 3053 C C . ASN A 1 372 ? -4.375 -28.806 2.231 1.00 94.12 372 ASN A C 1
ATOM 3055 O O . ASN A 1 372 ? -5.486 -28.804 2.741 1.00 94.12 372 ASN A O 1
ATOM 3059 N N . VAL A 1 373 ? -3.596 -27.726 2.261 1.00 94.50 373 VAL A N 1
ATOM 3060 C CA . VAL A 1 373 ? -3.981 -26.466 2.917 1.00 94.50 373 VAL A CA 1
ATOM 3061 C C . VAL A 1 373 ? -4.312 -25.419 1.866 1.00 94.50 373 VAL A C 1
ATOM 3063 O O . VAL A 1 373 ? -3.603 -25.326 0.879 1.00 94.50 373 VAL A O 1
ATOM 3066 N N . VAL A 1 374 ? -5.345 -24.605 2.053 1.00 92.50 374 VAL A N 1
ATOM 3067 C CA . VAL A 1 374 ? -5.669 -23.473 1.169 1.00 92.50 374 VAL A CA 1
ATOM 3068 C C . VAL A 1 374 ? -5.981 -22.236 2.003 1.00 92.50 374 VAL A C 1
ATOM 3070 O O . VAL A 1 374 ? -6.506 -22.362 3.107 1.00 92.50 374 VAL A O 1
ATOM 3073 N N . LEU A 1 375 ? -5.640 -21.059 1.482 1.00 93.31 375 LEU A N 1
ATOM 3074 C CA . LEU A 1 375 ? -5.890 -19.739 2.059 1.00 93.31 375 LEU A CA 1
ATOM 3075 C C . LEU A 1 375 ? -5.794 -18.673 0.960 1.00 93.31 375 LEU A C 1
ATOM 3077 O O . LEU A 1 375 ? -5.147 -18.906 -0.063 1.00 93.31 375 LEU A O 1
ATOM 3081 N N . ALA A 1 376 ? -6.400 -17.511 1.195 1.00 92.19 376 ALA A N 1
ATOM 3082 C CA . ALA A 1 376 ? -6.215 -16.332 0.359 1.00 92.19 376 ALA A CA 1
ATOM 3083 C C . ALA A 1 376 ? -4.749 -15.867 0.389 1.00 92.19 376 ALA A C 1
ATOM 3085 O O . ALA A 1 376 ? -4.095 -15.894 1.434 1.00 92.19 376 ALA A O 1
ATOM 3086 N N . ALA A 1 377 ? -4.255 -15.414 -0.760 1.00 91.88 377 ALA A N 1
ATOM 3087 C CA . ALA A 1 377 ? -2.915 -14.866 -0.929 1.00 91.88 377 ALA A CA 1
ATOM 3088 C C . ALA A 1 377 ? -3.019 -13.566 -1.718 1.00 91.88 377 ALA A C 1
ATOM 3090 O O . ALA A 1 377 ? -3.540 -13.573 -2.829 1.00 91.88 377 ALA A O 1
ATOM 3091 N N . ASP A 1 378 ? -2.547 -12.466 -1.145 1.00 92.44 378 ASP A N 1
ATOM 3092 C CA . ASP A 1 378 ? -2.623 -11.159 -1.785 1.00 92.44 378 ASP A CA 1
ATOM 3093 C C . ASP A 1 378 ? -1.623 -11.079 -2.948 1.00 92.44 378 ASP A C 1
ATOM 3095 O O . ASP A 1 378 ? -0.457 -11.457 -2.796 1.00 92.44 378 ASP A O 1
ATOM 3099 N N . LEU A 1 379 ? -2.059 -10.597 -4.116 1.00 90.62 379 LEU A N 1
ATOM 3100 C CA . LEU A 1 379 ? -1.191 -10.472 -5.292 1.00 90.62 379 LEU A CA 1
ATOM 3101 C C . LEU A 1 379 ? -0.064 -9.463 -5.079 1.00 90.62 379 LEU A C 1
ATOM 3103 O O . LEU A 1 379 ? 0.913 -9.514 -5.813 1.00 90.62 379 LEU A O 1
ATOM 3107 N N . ALA A 1 380 ? -0.146 -8.581 -4.086 1.00 89.62 380 ALA A N 1
ATOM 3108 C CA . ALA A 1 380 ? 0.955 -7.741 -3.643 1.00 89.62 380 ALA A CA 1
ATOM 3109 C C . ALA A 1 380 ? 1.664 -8.371 -2.428 1.00 89.62 380 ALA A C 1
ATOM 3111 O O . ALA A 1 380 ? 2.836 -8.749 -2.499 1.00 89.62 380 ALA A O 1
ATOM 3112 N N . GLY A 1 381 ? 0.945 -8.530 -1.317 1.00 89.44 381 GLY A N 1
ATOM 3113 C CA . GLY A 1 381 ? 1.511 -8.857 -0.008 1.00 89.44 381 GLY A CA 1
ATOM 3114 C C . GLY A 1 381 ? 1.646 -10.348 0.334 1.00 89.44 381 GLY A C 1
ATOM 3115 O O . GLY A 1 381 ? 2.085 -10.666 1.439 1.00 89.44 381 GLY A O 1
ATOM 3116 N N . GLY A 1 382 ? 1.266 -11.266 -0.558 1.00 92.19 382 GLY A N 1
ATOM 3117 C CA . GLY A 1 382 ? 1.337 -12.709 -0.315 1.00 92.19 382 GLY A CA 1
ATOM 3118 C C . GLY A 1 382 ? 0.433 -13.176 0.828 1.00 92.19 382 GLY A C 1
ATOM 3119 O O . GLY A 1 382 ? -0.617 -12.583 1.085 1.00 92.19 382 GLY A O 1
ATOM 3120 N N . TYR A 1 383 ? 0.820 -14.243 1.537 1.00 94.06 383 TYR A N 1
ATOM 3121 C CA . TYR A 1 383 ? 0.029 -14.742 2.674 1.00 94.06 383 TYR A CA 1
ATOM 3122 C C . TYR A 1 383 ? 0.009 -13.751 3.844 1.00 94.06 383 TYR A C 1
ATOM 3124 O O . TYR A 1 383 ? -1.045 -13.520 4.431 1.00 94.06 383 TYR A O 1
ATOM 3132 N N . SER A 1 384 ? 1.149 -13.127 4.155 1.00 91.56 384 SER A N 1
ATOM 3133 C CA . SER A 1 384 ? 1.273 -12.200 5.290 1.00 91.56 384 SER A CA 1
ATOM 3134 C C . SER A 1 384 ? 0.558 -10.862 5.053 1.00 91.56 384 SER A C 1
ATOM 3136 O O . SER A 1 384 ? 0.131 -10.203 6.000 1.00 91.56 384 SER A O 1
ATOM 3138 N N . GLY A 1 385 ? 0.399 -10.450 3.792 1.00 90.19 385 GLY A N 1
ATOM 3139 C CA . GLY A 1 385 ? -0.376 -9.265 3.418 1.00 90.19 385 GLY A CA 1
ATOM 3140 C C . GLY A 1 385 ? -1.886 -9.491 3.347 1.00 90.19 385 GLY A C 1
ATOM 3141 O O . GLY A 1 385 ? -2.641 -8.550 3.585 1.00 90.19 385 GLY A O 1
ATOM 3142 N N . ALA A 1 386 ? -2.334 -10.721 3.077 1.00 92.19 386 ALA A N 1
ATOM 3143 C CA . ALA A 1 386 ? -3.742 -11.037 2.857 1.00 92.19 386 ALA A CA 1
ATOM 3144 C C . ALA A 1 386 ? -4.585 -10.881 4.131 1.00 92.19 386 ALA A C 1
ATOM 3146 O O . ALA A 1 386 ? -4.623 -11.765 4.979 1.00 92.19 386 ALA A O 1
ATOM 3147 N N . TRP A 1 387 ? -5.360 -9.803 4.244 1.00 92.38 387 TRP A N 1
ATOM 3148 C CA . TRP A 1 387 ? -6.231 -9.561 5.405 1.00 92.38 387 TRP A CA 1
ATOM 3149 C C . TRP A 1 387 ? -7.261 -10.679 5.654 1.00 92.38 387 TRP A C 1
ATOM 3151 O O . TRP A 1 387 ? -7.678 -10.903 6.788 1.00 92.38 387 TRP A O 1
ATOM 3161 N N . LEU A 1 388 ? -7.637 -11.411 4.603 1.00 93.25 388 LEU A N 1
ATOM 3162 C CA . LEU A 1 388 ? -8.603 -12.510 4.648 1.00 93.25 388 LEU A CA 1
ATOM 3163 C C . LEU A 1 388 ? -7.988 -13.888 4.935 1.00 93.25 388 LEU A C 1
ATOM 3165 O O . LEU A 1 388 ? -8.723 -14.882 4.949 1.00 93.25 388 LEU A O 1
ATOM 3169 N N . TRP A 1 389 ? -6.675 -14.000 5.175 1.00 93.75 389 TRP A N 1
ATOM 3170 C CA . TRP A 1 389 ? -6.048 -15.308 5.403 1.00 93.75 389 TRP A CA 1
ATOM 3171 C C . TRP A 1 389 ? -6.718 -16.052 6.571 1.00 93.75 389 TRP A C 1
ATOM 3173 O O . TRP A 1 389 ? -7.035 -17.234 6.446 1.00 93.75 389 TRP A O 1
ATOM 3183 N N . GLY A 1 390 ? -7.037 -15.350 7.668 1.00 94.50 390 GLY A N 1
ATOM 3184 C CA . GLY A 1 390 ? -7.664 -15.946 8.853 1.00 94.50 390 GLY A CA 1
ATOM 3185 C C . GLY A 1 390 ? -9.079 -16.479 8.595 1.00 94.50 390 GLY A C 1
ATOM 3186 O O . GLY A 1 390 ? -9.506 -17.468 9.187 1.00 94.50 390 GLY A O 1
ATOM 3187 N N . TRP A 1 391 ? -9.801 -15.879 7.653 1.00 93.69 391 TRP A N 1
ATOM 3188 C CA . TRP A 1 391 ? -11.130 -16.341 7.262 1.00 93.69 391 TRP A CA 1
ATOM 3189 C C . TRP A 1 391 ? -11.091 -17.522 6.295 1.00 93.69 391 TRP A C 1
ATOM 3191 O O . TRP A 1 391 ? -11.990 -18.356 6.294 1.00 93.69 391 TRP A O 1
ATOM 3201 N N . THR A 1 392 ? -10.060 -17.610 5.462 1.00 93.44 392 THR A N 1
ATOM 3202 C CA . THR A 1 392 ? -10.028 -18.541 4.323 1.00 93.44 392 THR A CA 1
ATOM 3203 C C . THR A 1 392 ? -9.208 -19.802 4.585 1.00 93.44 392 THR A C 1
ATOM 3205 O O . THR A 1 392 ? -9.452 -20.820 3.926 1.00 93.44 392 THR A O 1
ATOM 3208 N N . ILE A 1 393 ? -8.289 -19.758 5.556 1.00 94.88 393 ILE A N 1
ATOM 3209 C CA . ILE A 1 393 ? -7.366 -20.847 5.884 1.00 94.88 393 ILE A CA 1
ATOM 3210 C C . ILE A 1 393 ? -8.098 -22.126 6.304 1.00 94.88 393 ILE A C 1
ATOM 3212 O O . ILE A 1 393 ? -8.870 -22.132 7.263 1.00 94.88 393 ILE A O 1
ATOM 3216 N N . ARG A 1 394 ? -7.862 -23.224 5.579 1.00 94.44 394 ARG A N 1
ATOM 3217 C CA . ARG A 1 394 ? -8.471 -24.538 5.846 1.00 94.44 394 ARG A CA 1
ATOM 3218 C C . ARG A 1 394 ? -7.700 -25.688 5.206 1.00 94.44 394 ARG A C 1
ATOM 3220 O O . ARG A 1 394 ? -6.956 -25.500 4.246 1.00 94.44 394 ARG A O 1
ATOM 3227 N N . PHE A 1 395 ? -7.946 -26.888 5.707 1.00 95.44 395 PHE A N 1
ATOM 3228 C CA . PHE A 1 395 ? -7.605 -28.155 5.079 1.00 95.44 395 PHE A CA 1
ATOM 3229 C C . PHE A 1 395 ? -8.671 -28.556 4.047 1.00 95.44 395 PHE A C 1
ATOM 3231 O O . PHE A 1 395 ? -9.871 -28.374 4.262 1.00 95.44 395 PHE A O 1
ATOM 3238 N N . THR A 1 396 ? -8.215 -29.101 2.923 1.00 93.31 396 THR A N 1
ATOM 3239 C CA . THR A 1 396 ? -9.010 -29.445 1.729 1.00 93.31 396 THR A CA 1
ATOM 3240 C C . THR A 1 396 ? -9.150 -30.950 1.512 1.00 93.31 396 THR A C 1
ATOM 3242 O O . THR A 1 396 ? -10.011 -31.383 0.756 1.00 93.31 396 THR A O 1
ATOM 3245 N N . ASP A 1 397 ? -8.339 -31.754 2.200 1.00 94.50 397 ASP A N 1
ATOM 3246 C CA . ASP A 1 397 ? -8.371 -33.221 2.193 1.00 94.50 397 ASP A CA 1
ATOM 3247 C C . ASP A 1 397 ? -9.410 -33.811 3.161 1.00 94.50 397 ASP A C 1
ATOM 3249 O O . ASP A 1 397 ? -9.578 -35.028 3.239 1.00 94.50 397 ASP A O 1
ATOM 3253 N N . ILE A 1 398 ? -10.121 -32.950 3.888 1.00 93.38 398 ILE A N 1
ATOM 3254 C CA . ILE A 1 398 ? -11.205 -33.303 4.802 1.00 93.38 398 ILE A CA 1
ATOM 3255 C C . ILE A 1 398 ? -12.440 -32.439 4.513 1.00 93.38 398 ILE A C 1
ATOM 3257 O O . ILE A 1 398 ? -12.298 -31.318 4.014 1.00 93.38 398 ILE A O 1
ATOM 3261 N N . PRO A 1 399 ? -13.654 -32.905 4.863 1.00 90.94 399 PRO A N 1
ATOM 3262 C CA . PRO A 1 399 ? -14.854 -32.077 4.790 1.00 90.94 399 PRO A CA 1
ATOM 3263 C C . PRO A 1 399 ? -14.675 -30.761 5.549 1.00 90.94 399 PRO A C 1
ATOM 3265 O O . PRO A 1 399 ? -14.056 -30.744 6.620 1.00 90.94 399 PRO A O 1
ATOM 3268 N N . LYS A 1 400 ? -15.247 -29.668 5.024 1.00 86.94 400 LYS A N 1
ATOM 3269 C CA . LYS A 1 400 ? -15.170 -28.331 5.638 1.00 86.94 400 LYS A CA 1
ATOM 3270 C C . LYS A 1 400 ? -15.560 -28.418 7.113 1.00 86.94 400 LYS A C 1
ATOM 3272 O O . LYS A 1 400 ? -14.738 -28.082 7.955 1.00 86.94 400 LYS A O 1
ATOM 3277 N N . GLU A 1 401 ? -16.700 -29.069 7.377 1.00 83.50 401 GLU A N 1
ATOM 3278 C CA . GLU A 1 401 ? -17.106 -29.923 8.522 1.00 83.50 401 GLU A CA 1
ATOM 3279 C C . GLU A 1 401 ? -16.118 -30.078 9.680 1.00 83.50 401 GLU A C 1
ATOM 3281 O O . GLU A 1 401 ? -16.361 -29.757 10.844 1.00 83.50 401 GLU A O 1
ATOM 3286 N N . GLN A 1 402 ? -15.001 -30.679 9.318 1.00 90.00 402 GLN A N 1
ATOM 3287 C CA . GLN A 1 402 ? -14.063 -31.291 10.234 1.00 90.00 402 GLN A CA 1
ATOM 3288 C C . GLN A 1 402 ? -12.829 -30.416 10.444 1.00 90.00 402 GLN A C 1
ATOM 3290 O O . GLN A 1 402 ? -11.975 -30.752 11.262 1.00 90.00 402 GLN A O 1
ATOM 3295 N N . ASN A 1 403 ? -12.735 -29.274 9.751 1.00 93.00 403 ASN A N 1
ATOM 3296 C CA . ASN A 1 403 ? -11.674 -28.294 9.966 1.00 93.00 403 ASN A CA 1
ATOM 3297 C C . ASN A 1 403 ? -11.717 -27.700 11.374 1.00 93.00 403 ASN A C 1
ATOM 3299 O O . ASN A 1 403 ? -10.674 -27.336 11.915 1.00 93.00 403 ASN A O 1
ATOM 3303 N N . ARG A 1 404 ? -12.900 -27.655 11.997 1.00 91.00 404 ARG A N 1
ATOM 3304 C CA . ARG A 1 404 ? -13.125 -26.968 13.272 1.00 91.00 404 ARG A CA 1
ATOM 3305 C C . ARG A 1 404 ? -12.255 -27.434 14.438 1.00 91.00 404 ARG A C 1
ATOM 3307 O O . ARG A 1 404 ? -12.037 -26.649 15.358 1.00 91.00 404 ARG A O 1
ATOM 3314 N N . ASP A 1 405 ? -11.767 -28.670 14.370 1.00 89.00 405 ASP A N 1
ATOM 3315 C CA . ASP A 1 405 ? -10.946 -29.317 15.399 1.00 89.00 405 ASP A CA 1
ATOM 3316 C C . ASP A 1 405 ? -9.471 -29.425 14.977 1.00 89.00 405 ASP A C 1
ATOM 3318 O O . ASP A 1 405 ? -8.669 -30.089 15.634 1.00 89.00 405 ASP A O 1
ATOM 3322 N N . LYS A 1 406 ? -9.101 -28.808 13.848 1.00 96.31 406 LYS A N 1
ATOM 3323 C CA . LYS A 1 406 ? -7.740 -28.841 13.313 1.00 96.31 406 LYS A CA 1
ATOM 3324 C C . LYS A 1 406 ? -6.925 -27.638 13.762 1.00 96.31 406 LYS A C 1
ATOM 3326 O O . LYS A 1 406 ? -7.438 -26.525 13.892 1.00 96.31 406 LYS A O 1
ATOM 3331 N N . THR A 1 407 ? -5.633 -27.899 13.924 1.00 97.88 407 THR A N 1
ATOM 3332 C CA . THR A 1 407 ? -4.592 -26.901 14.149 1.00 97.88 407 THR A CA 1
ATOM 3333 C C . THR A 1 407 ? -3.801 -26.706 12.864 1.00 97.88 407 THR A C 1
ATOM 3335 O O . THR A 1 407 ? -3.353 -27.689 12.274 1.00 97.88 407 THR A O 1
ATOM 3338 N N . VAL A 1 408 ? -3.582 -25.453 12.471 1.00 98.25 408 VAL A N 1
ATOM 3339 C CA . VAL A 1 408 ? -2.624 -25.092 11.418 1.00 98.25 408 VAL A CA 1
ATOM 3340 C C . VAL A 1 408 ? -1.337 -24.582 12.054 1.00 98.25 408 VAL A C 1
ATOM 3342 O O . VAL A 1 408 ? -1.376 -23.746 12.956 1.00 98.25 408 VAL A O 1
ATOM 3345 N N . ARG A 1 409 ? -0.189 -25.079 11.595 1.00 98.50 409 ARG A N 1
ATOM 3346 C CA . ARG A 1 409 ? 1.141 -24.684 12.077 1.00 98.50 409 ARG A CA 1
ATOM 3347 C C . ARG A 1 409 ? 1.826 -23.820 11.027 1.00 98.50 409 ARG A C 1
ATOM 3349 O O . ARG A 1 409 ? 2.079 -24.279 9.915 1.00 98.50 409 ARG A O 1
ATOM 3356 N N . ILE A 1 410 ? 2.129 -22.583 11.385 1.00 98.38 410 ILE A N 1
ATOM 3357 C CA . ILE A 1 410 ? 2.693 -21.573 10.495 1.00 98.38 410 ILE A CA 1
ATOM 3358 C C . ILE A 1 410 ? 4.126 -21.271 10.922 1.00 98.38 410 ILE A C 1
ATOM 3360 O O . ILE A 1 410 ? 4.374 -20.960 12.087 1.00 98.38 410 ILE A O 1
ATOM 3364 N N . ALA A 1 411 ? 5.052 -21.340 9.970 1.00 97.69 411 ALA A N 1
ATOM 3365 C CA . ALA A 1 411 ? 6.400 -20.806 10.125 1.00 97.69 411 ALA A CA 1
ATOM 3366 C C . ALA A 1 411 ? 6.448 -19.363 9.638 1.00 97.69 411 ALA A C 1
ATOM 3368 O O . ALA A 1 411 ? 6.015 -19.088 8.518 1.00 97.69 411 ALA A O 1
ATOM 3369 N N . ILE A 1 412 ? 6.998 -18.466 10.446 1.00 95.75 412 ILE A N 1
ATOM 3370 C CA . ILE A 1 412 ? 7.121 -17.043 10.127 1.00 95.75 412 ILE A CA 1
ATOM 3371 C C . ILE A 1 412 ? 8.509 -16.537 10.559 1.00 95.75 412 ILE A C 1
ATOM 3373 O O . ILE A 1 412 ? 8.995 -16.988 11.595 1.00 95.75 412 ILE A O 1
ATOM 3377 N N . PRO A 1 413 ? 9.170 -15.629 9.819 1.00 91.44 413 PRO A N 1
ATOM 3378 C CA . PRO A 1 413 ? 10.569 -15.276 10.086 1.00 91.44 413 PRO A CA 1
ATOM 3379 C C . PRO A 1 413 ? 10.809 -14.635 11.447 1.00 91.44 413 PRO A C 1
ATOM 3381 O O . PRO A 1 413 ? 11.845 -14.850 12.073 1.00 91.44 413 PRO A O 1
ATOM 3384 N N . GLN A 1 414 ? 9.858 -13.815 11.888 1.00 90.75 414 GLN A N 1
ATOM 3385 C CA . GLN A 1 414 ? 9.936 -13.058 13.127 1.00 90.75 414 GLN A CA 1
ATOM 3386 C C . GLN A 1 414 ? 8.572 -13.049 13.810 1.00 90.75 414 GLN A C 1
ATOM 3388 O O . GLN A 1 414 ? 7.534 -13.060 13.152 1.00 90.75 414 GLN A O 1
ATOM 3393 N N . LEU A 1 415 ? 8.573 -12.997 15.138 1.00 92.62 415 LEU A N 1
ATOM 3394 C CA . LEU A 1 415 ? 7.372 -12.790 15.948 1.00 92.62 415 LEU A CA 1
ATOM 3395 C C . LEU A 1 415 ? 7.636 -11.746 17.026 1.00 92.62 415 LEU A C 1
ATOM 3397 O O . LEU A 1 415 ? 8.760 -11.655 17.525 1.00 92.62 415 LEU A O 1
ATOM 3401 N N . LEU A 1 416 ? 6.596 -11.018 17.439 1.00 93.12 416 LEU A N 1
ATOM 3402 C CA . LEU A 1 416 ? 6.647 -10.082 18.567 1.00 93.12 416 LEU A CA 1
ATOM 3403 C C . LEU A 1 416 ? 7.829 -9.108 18.403 1.00 93.12 416 LEU A C 1
ATOM 3405 O O . LEU A 1 416 ? 8.712 -9.038 19.265 1.00 93.12 416 LEU A O 1
ATOM 3409 N N . VAL A 1 417 ? 7.914 -8.464 17.232 1.00 90.81 417 VAL A N 1
ATOM 3410 C CA . VAL A 1 417 ? 9.047 -7.597 16.860 1.00 90.81 417 VAL A CA 1
ATOM 3411 C C . VAL A 1 417 ? 8.987 -6.295 17.648 1.00 90.81 417 VAL A C 1
ATOM 3413 O O . VAL A 1 417 ? 9.989 -5.856 18.213 1.00 90.81 417 VAL A O 1
ATOM 3416 N N . GLU A 1 418 ? 7.794 -5.711 17.727 1.00 92.69 418 GLU A N 1
ATOM 3417 C CA . GLU A 1 418 ? 7.496 -4.528 18.527 1.00 92.69 418 GLU A CA 1
ATOM 3418 C C . GLU A 1 418 ? 6.244 -4.744 19.398 1.00 92.69 418 GLU A C 1
ATOM 3420 O O . GLU A 1 418 ? 5.449 -5.645 19.122 1.00 92.69 418 GLU A O 1
ATOM 3425 N N . PRO A 1 419 ? 6.038 -3.917 20.444 1.00 95.50 419 PRO A N 1
ATOM 3426 C CA . PRO A 1 419 ? 4.844 -3.983 21.286 1.00 95.50 419 PRO A CA 1
ATOM 3427 C C . PRO A 1 419 ? 3.531 -3.973 20.497 1.00 95.50 419 PRO A C 1
ATOM 3429 O O . PRO A 1 419 ? 3.357 -3.169 19.572 1.00 95.50 419 PRO A O 1
ATOM 3432 N N . TRP A 1 420 ? 2.572 -4.809 20.902 1.00 96.75 420 TRP A N 1
ATOM 3433 C CA . TRP A 1 420 ? 1.225 -4.761 20.336 1.00 96.75 420 TRP A CA 1
ATOM 3434 C C . TRP A 1 420 ? 0.419 -3.683 21.052 1.00 96.75 420 TRP A C 1
ATOM 3436 O O . TRP A 1 420 ? 0.084 -3.786 22.232 1.00 96.75 420 TRP A O 1
ATOM 3446 N N . ASN A 1 421 ? 0.126 -2.621 20.316 1.00 95.75 421 ASN A N 1
ATOM 3447 C CA . ASN A 1 421 ? -0.605 -1.453 20.777 1.00 95.75 421 ASN A CA 1
ATOM 3448 C C . ASN A 1 421 ? -1.386 -0.894 19.576 1.00 95.75 421 ASN A C 1
ATOM 3450 O O . ASN A 1 421 ? -0.743 -0.497 18.605 1.00 95.75 421 ASN A O 1
ATOM 3454 N N . PRO A 1 422 ? -2.724 -0.797 19.635 1.00 97.06 422 PRO A N 1
ATOM 3455 C CA . PRO A 1 422 ? -3.528 -0.332 18.504 1.00 97.06 422 PRO A CA 1
ATOM 3456 C C . PRO A 1 422 ? -3.172 1.078 17.992 1.00 97.06 422 PRO A C 1
ATOM 3458 O O . PRO A 1 422 ? -3.293 1.342 16.800 1.00 97.06 422 PRO A O 1
ATOM 3461 N N . ILE A 1 423 ? -2.725 1.993 18.863 1.00 96.12 423 ILE A N 1
ATOM 3462 C CA . ILE A 1 423 ? -2.541 3.423 18.532 1.00 96.12 423 ILE A CA 1
ATOM 3463 C C . ILE A 1 423 ? -1.161 3.753 17.951 1.00 96.12 423 ILE A C 1
ATOM 3465 O O . ILE A 1 423 ? -1.020 4.668 17.138 1.00 96.12 423 ILE A O 1
ATOM 3469 N N . GLY A 1 424 ? -0.128 3.091 18.458 1.00 93.50 424 GLY A N 1
ATOM 3470 C CA . GLY A 1 424 ? 1.259 3.400 18.130 1.00 93.50 424 GLY A CA 1
ATOM 3471 C C . GLY A 1 424 ? 2.158 2.199 18.342 1.00 93.50 424 GLY A C 1
ATOM 3472 O O . GLY A 1 424 ? 3.239 2.368 18.896 1.00 93.50 424 GLY A O 1
ATOM 3473 N N . GLY A 1 425 ? 1.691 0.994 18.008 1.00 93.81 425 GLY A N 1
ATOM 3474 C CA . GLY A 1 425 ? 2.390 -0.285 18.187 1.00 93.81 425 GLY A CA 1
ATOM 3475 C C . GLY A 1 425 ? 3.170 -0.739 16.955 1.00 93.81 425 GLY A C 1
ATOM 3476 O O . GLY A 1 425 ? 3.597 0.087 16.147 1.00 93.81 425 GLY A O 1
ATOM 3477 N N . SER A 1 426 ? 3.388 -2.050 16.840 1.00 92.19 426 SER A N 1
ATOM 3478 C CA . SER A 1 426 ? 4.110 -2.650 15.714 1.00 92.19 426 SER A CA 1
ATOM 3479 C C . SER A 1 426 ? 3.439 -2.365 14.371 1.00 92.19 426 SER A C 1
ATOM 3481 O O . SER A 1 426 ? 2.238 -2.556 14.215 1.00 92.19 426 SER A O 1
ATOM 3483 N N . ASN A 1 427 ? 4.231 -1.955 13.380 1.00 88.94 427 ASN A N 1
ATOM 3484 C CA . ASN A 1 427 ? 3.825 -1.901 11.973 1.00 88.94 427 ASN A CA 1
ATOM 3485 C C . ASN A 1 427 ? 4.549 -2.955 11.115 1.00 88.94 427 ASN A C 1
ATOM 3487 O O . ASN A 1 427 ? 4.462 -2.921 9.886 1.00 88.94 427 ASN A O 1
ATOM 3491 N N . TRP A 1 428 ? 5.276 -3.881 11.748 1.00 86.88 428 TRP A N 1
ATOM 3492 C CA . TRP A 1 428 ? 5.968 -4.962 11.059 1.00 86.88 428 TRP A CA 1
ATOM 3493 C C . TRP A 1 428 ? 4.953 -5.931 10.467 1.00 86.88 428 TRP A C 1
ATOM 3495 O O . TRP A 1 428 ? 4.035 -6.368 11.159 1.00 86.88 428 TRP A O 1
ATOM 3505 N N . ILE A 1 429 ? 5.134 -6.316 9.201 1.00 87.44 429 ILE A N 1
ATOM 3506 C CA . ILE A 1 429 ? 4.194 -7.207 8.503 1.00 87.44 429 ILE A CA 1
ATOM 3507 C C . ILE A 1 429 ? 3.983 -8.535 9.247 1.00 87.44 429 ILE A C 1
ATOM 3509 O O . ILE A 1 429 ? 2.873 -9.061 9.261 1.00 87.44 429 ILE A O 1
ATOM 3513 N N . PHE A 1 430 ? 5.019 -9.029 9.930 1.00 90.25 430 PHE A N 1
ATOM 3514 C CA . PHE A 1 430 ? 4.969 -10.267 10.703 1.00 90.25 430 PHE A CA 1
ATOM 3515 C C . PHE A 1 430 ? 4.098 -10.173 11.962 1.00 90.25 430 PHE A C 1
ATOM 3517 O O . PHE A 1 430 ? 3.405 -11.126 12.297 1.00 90.25 430 PHE A O 1
ATOM 3524 N N . ASP A 1 431 ? 4.079 -9.024 12.639 1.00 94.00 431 ASP A N 1
ATOM 3525 C CA . ASP A 1 431 ? 3.153 -8.799 13.753 1.00 94.00 431 ASP A CA 1
ATOM 3526 C C . ASP A 1 431 ? 1.750 -8.490 13.214 1.00 94.00 431 ASP A C 1
ATOM 3528 O O . ASP A 1 431 ? 0.757 -9.060 13.672 1.00 94.00 431 ASP A O 1
ATOM 3532 N N . MET A 1 432 ? 1.667 -7.646 12.178 1.00 94.75 432 MET A N 1
ATOM 3533 C CA . MET A 1 432 ? 0.405 -7.219 11.576 1.00 94.75 432 MET A CA 1
ATOM 3534 C C . MET A 1 432 ? -0.397 -8.380 10.988 1.00 94.75 432 MET A C 1
ATOM 3536 O O . MET A 1 432 ? -1.619 -8.375 11.115 1.00 94.75 432 MET A O 1
ATOM 3540 N N . THR A 1 433 ? 0.241 -9.392 10.388 1.00 94.75 433 THR A N 1
ATOM 3541 C CA . THR A 1 433 ? -0.484 -10.570 9.879 1.00 94.75 433 THR A CA 1
ATOM 3542 C C . THR A 1 433 ? -1.222 -11.312 10.996 1.00 94.75 433 THR A C 1
ATOM 3544 O O . THR A 1 433 ? -2.360 -11.747 10.808 1.00 94.75 433 THR A O 1
ATOM 3547 N N . VAL A 1 434 ? -0.625 -11.398 12.189 1.00 97.00 434 VAL A N 1
ATOM 3548 C CA . VAL A 1 434 ? -1.238 -12.058 13.348 1.00 97.00 434 VAL A CA 1
ATOM 3549 C C . VAL A 1 434 ? -2.313 -11.160 13.966 1.00 97.00 434 VAL A C 1
ATOM 3551 O O . VAL A 1 434 ? -3.426 -11.622 14.212 1.00 97.00 434 VAL A O 1
ATOM 3554 N N . ILE A 1 435 ? -2.017 -9.867 14.147 1.00 97.38 435 ILE A N 1
ATOM 3555 C CA . ILE A 1 435 ? -2.954 -8.850 14.654 1.00 97.38 435 ILE A CA 1
ATOM 3556 C C . ILE A 1 435 ? -4.237 -8.812 13.815 1.00 97.38 435 ILE A C 1
ATOM 3558 O O . ILE A 1 435 ? -5.334 -8.887 14.374 1.00 97.38 435 ILE A O 1
ATOM 3562 N N . ARG A 1 436 ? -4.117 -8.770 12.481 1.00 95.62 436 ARG A N 1
ATOM 3563 C CA . ARG A 1 436 ? -5.253 -8.714 11.543 1.00 95.62 436 ARG A CA 1
ATOM 3564 C C . ARG A 1 436 ? -6.165 -9.930 11.653 1.00 95.62 436 ARG A C 1
ATOM 3566 O O . ARG A 1 436 ? -7.377 -9.779 11.584 1.00 95.62 436 ARG A O 1
ATOM 3573 N N . ALA A 1 437 ? -5.619 -11.117 11.912 1.00 96.69 437 ALA A N 1
ATOM 3574 C CA . ALA A 1 437 ? -6.436 -12.311 12.133 1.00 96.69 437 ALA A CA 1
ATOM 3575 C C . ALA A 1 437 ? -7.201 -12.298 13.461 1.00 96.69 437 ALA A C 1
ATOM 3577 O O . ALA A 1 437 ? -8.137 -13.081 13.636 1.00 96.69 437 ALA A O 1
ATOM 3578 N N . THR A 1 438 ? -6.832 -11.406 14.385 1.00 97.81 438 THR A N 1
ATOM 3579 C CA . THR A 1 438 ? -7.618 -11.163 15.596 1.00 97.81 438 THR A CA 1
ATOM 3580 C C . THR A 1 438 ? -8.691 -10.095 15.426 1.00 97.81 438 THR A C 1
ATOM 3582 O O . THR A 1 438 ? -9.527 -9.945 16.308 1.00 97.81 438 THR A O 1
ATOM 3585 N N . ALA A 1 439 ? -8.728 -9.380 14.302 1.00 95.56 439 ALA A N 1
ATOM 3586 C CA . ALA A 1 439 ? -9.573 -8.208 14.109 1.00 95.56 439 ALA A CA 1
ATOM 3587 C C . ALA A 1 439 ? -10.668 -8.421 13.058 1.00 95.56 439 ALA A C 1
ATOM 3589 O O . ALA A 1 439 ? -10.470 -9.148 12.085 1.00 95.56 439 ALA A O 1
ATOM 3590 N N . ASP A 1 440 ? -11.798 -7.742 13.244 1.00 94.12 440 ASP A N 1
ATOM 3591 C CA . ASP A 1 440 ? -12.816 -7.546 12.214 1.00 94.12 440 ASP A CA 1
ATOM 3592 C C . ASP A 1 440 ? -12.936 -6.047 11.900 1.00 94.12 440 ASP A C 1
ATOM 3594 O O . ASP A 1 440 ? -13.005 -5.201 12.802 1.00 94.12 440 ASP A O 1
ATOM 3598 N N . ILE A 1 441 ? -12.948 -5.736 10.609 1.00 95.00 441 ILE A N 1
ATOM 3599 C CA . ILE A 1 441 ? -13.058 -4.388 10.031 1.00 95.00 441 ILE A CA 1
ATOM 3600 C C . ILE A 1 441 ? -14.374 -4.279 9.239 1.00 95.00 441 ILE A C 1
ATOM 3602 O O . ILE A 1 441 ? -15.000 -5.312 8.987 1.00 95.00 441 ILE A O 1
ATOM 3606 N N . PRO A 1 442 ? -14.875 -3.076 8.885 1.00 96.00 442 PRO A N 1
ATOM 3607 C CA . PRO A 1 442 ? -16.208 -2.955 8.293 1.00 96.00 442 PRO A CA 1
ATOM 3608 C C . PRO A 1 442 ? -16.279 -3.502 6.859 1.00 96.00 442 PRO A C 1
ATOM 3610 O O . PRO A 1 442 ? -17.359 -3.853 6.378 1.00 96.00 442 PRO A O 1
ATOM 3613 N N . TYR A 1 443 ? -15.131 -3.664 6.207 1.00 96.00 443 TYR A N 1
ATOM 3614 C CA . TYR A 1 443 ? -14.920 -4.260 4.889 1.00 96.00 443 TYR A CA 1
ATOM 3615 C C . TYR A 1 443 ? -13.614 -5.061 4.900 1.00 96.00 443 TYR A C 1
ATOM 3617 O O . TYR A 1 443 ? -12.835 -4.928 5.828 1.00 96.00 443 TYR A O 1
ATOM 3625 N N . TYR A 1 444 ? -13.330 -5.857 3.875 1.00 95.00 444 TYR A N 1
ATOM 3626 C CA . TYR A 1 444 ? -12.011 -6.453 3.659 1.00 95.00 444 TYR A CA 1
ATOM 3627 C C . TYR A 1 444 ? -11.502 -6.139 2.259 1.00 95.00 444 TYR A C 1
ATOM 3629 O O . TYR A 1 444 ? -12.279 -6.113 1.304 1.00 95.00 444 TYR A O 1
ATOM 3637 N N . TYR A 1 445 ? -10.190 -5.943 2.139 1.00 92.44 445 TYR A N 1
ATOM 3638 C CA . TYR A 1 445 ? -9.530 -5.841 0.844 1.00 92.44 445 TYR A CA 1
ATOM 3639 C C . TYR A 1 445 ? -9.618 -7.170 0.102 1.00 92.44 445 TYR A C 1
ATOM 3641 O O . TYR A 1 445 ? -9.294 -8.232 0.642 1.00 92.44 445 TYR A O 1
ATOM 3649 N N . ASP A 1 446 ? -10.038 -7.090 -1.150 1.00 92.56 446 ASP A N 1
ATOM 3650 C CA . ASP A 1 446 ? -9.919 -8.169 -2.105 1.00 92.56 446 ASP A CA 1
ATOM 3651 C C . ASP A 1 446 ? -8.426 -8.411 -2.394 1.00 92.56 446 ASP A C 1
ATOM 3653 O O . ASP A 1 446 ? -7.757 -7.515 -2.926 1.00 92.56 446 ASP A O 1
ATOM 3657 N N . PRO A 1 447 ? -7.894 -9.607 -2.079 1.00 91.44 447 PRO A N 1
ATOM 3658 C CA . PRO A 1 447 ? -6.476 -9.923 -2.240 1.00 91.44 447 PRO A CA 1
ATOM 3659 C C . PRO A 1 447 ? -6.018 -9.900 -3.704 1.00 91.44 447 PRO A C 1
ATOM 3661 O O . PRO A 1 447 ? -4.819 -9.919 -3.986 1.00 91.44 447 PRO A O 1
ATOM 3664 N N . TYR A 1 448 ? -6.954 -9.909 -4.650 1.00 90.19 448 TYR A N 1
ATOM 3665 C CA . TYR A 1 448 ? -6.668 -10.043 -6.065 1.00 90.19 448 TYR A CA 1
ATOM 3666 C C . TYR A 1 448 ? -6.996 -8.778 -6.850 1.00 90.19 448 TYR A C 1
ATOM 3668 O O . TYR A 1 448 ? -6.294 -8.483 -7.812 1.00 90.19 448 TYR A O 1
ATOM 3676 N N . SER A 1 449 ? -8.020 -8.015 -6.460 1.00 89.62 449 SER A N 1
ATOM 3677 C CA . SER A 1 449 ? -8.443 -6.803 -7.181 1.00 89.62 449 SER A CA 1
ATOM 3678 C C . SER A 1 449 ? -8.004 -5.489 -6.542 1.00 89.62 449 SER A C 1
ATOM 3680 O O . SER A 1 449 ? -7.913 -4.481 -7.248 1.00 89.62 449 SER A O 1
ATOM 3682 N N . GLY A 1 450 ? -7.754 -5.489 -5.229 1.00 91.00 450 GLY A N 1
ATOM 3683 C CA . GLY A 1 450 ? -7.566 -4.273 -4.439 1.00 91.00 450 GLY A CA 1
ATOM 3684 C C . GLY A 1 450 ? -8.856 -3.485 -4.180 1.00 91.00 450 GLY A C 1
ATOM 3685 O O . GLY A 1 450 ? -8.784 -2.410 -3.596 1.00 91.00 450 GLY A O 1
ATOM 3686 N N . LEU A 1 451 ? -10.026 -3.972 -4.614 1.00 92.94 451 LEU A N 1
ATOM 3687 C CA . LEU A 1 451 ? -11.329 -3.421 -4.217 1.00 92.94 451 LEU A CA 1
ATOM 3688 C C . LEU A 1 451 ? -11.686 -3.858 -2.791 1.00 92.94 451 LEU A C 1
ATOM 3690 O O . LEU A 1 451 ? -11.015 -4.702 -2.198 1.00 92.94 451 LEU A O 1
ATOM 3694 N N . THR A 1 452 ? -12.760 -3.305 -2.237 1.00 94.81 452 THR A N 1
ATOM 3695 C CA . THR A 1 452 ? -13.225 -3.626 -0.886 1.00 94.81 452 THR A CA 1
ATOM 3696 C C . THR A 1 452 ? -14.557 -4.372 -0.922 1.00 94.81 452 THR A C 1
ATOM 3698 O O . THR A 1 452 ? -15.494 -4.001 -1.630 1.00 94.81 452 THR A O 1
ATOM 3701 N N . TRP A 1 453 ? -14.644 -5.456 -0.151 1.00 94.69 453 TRP A N 1
ATOM 3702 C CA . TRP A 1 453 ? -15.859 -6.249 0.037 1.00 94.69 453 TRP A CA 1
ATOM 3703 C C . TRP A 1 453 ? -16.454 -5.988 1.421 1.00 94.69 453 TRP A C 1
ATOM 3705 O O . TRP A 1 453 ? -15.714 -5.989 2.406 1.00 94.69 453 TRP A O 1
ATOM 3715 N N . PRO A 1 454 ? -17.778 -5.821 1.552 1.00 95.75 454 PRO A N 1
ATOM 3716 C CA . PRO A 1 454 ? -18.388 -5.430 2.812 1.00 95.75 454 PRO A CA 1
ATOM 3717 C C . PRO A 1 454 ? -18.319 -6.575 3.826 1.00 95.75 454 PRO A C 1
ATOM 3719 O O . PRO A 1 454 ? -18.659 -7.719 3.513 1.00 95.75 454 PRO A O 1
ATOM 3722 N N . GLN A 1 455 ? -17.941 -6.274 5.068 1.00 94.75 455 GLN A N 1
ATOM 3723 C CA . GLN A 1 455 ? -17.988 -7.209 6.192 1.00 94.75 455 GLN A CA 1
ATOM 3724 C C . GLN A 1 455 ? -19.182 -6.915 7.105 1.00 94.75 455 GLN A C 1
ATOM 3726 O O . GLN A 1 455 ? -20.054 -7.775 7.245 1.00 94.75 455 GLN A O 1
ATOM 3731 N N . TRP A 1 456 ? -19.244 -5.685 7.624 1.00 95.38 456 TRP A N 1
ATOM 3732 C CA . TRP A 1 456 ? -20.296 -5.152 8.503 1.00 95.38 456 TRP A CA 1
ATOM 3733 C C . TRP A 1 456 ? -21.113 -4.024 7.867 1.00 95.38 456 TRP A C 1
ATOM 3735 O O . TRP A 1 456 ? -21.907 -3.367 8.539 1.00 95.38 456 TRP A O 1
ATOM 3745 N N . ILE A 1 457 ? -20.933 -3.814 6.565 1.00 97.38 457 ILE A N 1
ATOM 3746 C CA . ILE A 1 457 ? -21.688 -2.852 5.766 1.00 97.38 457 ILE A CA 1
ATOM 3747 C C . ILE A 1 457 ? -22.812 -3.604 5.053 1.00 97.38 457 ILE A C 1
ATOM 3749 O O . ILE A 1 457 ? -22.582 -4.628 4.412 1.00 97.38 457 ILE A O 1
ATOM 3753 N N . LYS A 1 458 ? -24.036 -3.095 5.159 1.00 96.50 458 LYS A N 1
ATOM 3754 C CA . LYS A 1 458 ? -25.191 -3.596 4.410 1.00 96.50 458 LYS A CA 1
ATOM 3755 C C . LYS A 1 458 ? -25.200 -3.021 2.997 1.00 96.50 458 LYS A C 1
ATOM 3757 O O . LYS A 1 458 ? -25.414 -3.759 2.040 1.00 96.50 458 LYS A O 1
ATOM 3762 N N . ARG A 1 459 ? -24.968 -1.711 2.885 1.00 98.06 459 ARG A N 1
ATOM 3763 C CA . ARG A 1 459 ? -24.843 -0.957 1.631 1.00 98.06 459 ARG A CA 1
ATOM 3764 C C . ARG A 1 459 ? -24.198 0.403 1.901 1.00 98.06 459 ARG A C 1
ATOM 3766 O O . ARG A 1 459 ? -24.344 0.940 2.996 1.00 98.06 459 ARG A O 1
ATOM 3773 N N . ALA A 1 460 ? -23.561 0.990 0.894 1.00 98.56 460 ALA A N 1
ATOM 3774 C CA . ALA A 1 460 ? -23.195 2.403 0.900 1.00 98.56 460 ALA A CA 1
ATOM 3775 C C . ALA A 1 460 ? -23.768 3.134 -0.321 1.00 98.56 460 ALA A C 1
ATOM 3777 O O . ALA A 1 460 ? -23.840 2.572 -1.407 1.00 98.56 460 ALA A O 1
ATOM 3778 N N . THR A 1 461 ? -24.166 4.396 -0.167 1.00 98.81 461 THR A N 1
ATOM 3779 C CA . THR A 1 461 ? -24.468 5.294 -1.295 1.00 98.81 461 THR A CA 1
ATOM 3780 C C . THR A 1 461 ? -23.455 6.429 -1.315 1.00 98.81 461 THR A C 1
ATOM 3782 O O . THR A 1 461 ? -23.404 7.228 -0.381 1.00 98.81 461 THR A O 1
ATOM 3785 N N . VAL A 1 462 ? -22.665 6.503 -2.380 1.00 98.75 462 VAL A N 1
ATOM 3786 C CA . VAL A 1 462 ? -21.639 7.518 -2.615 1.00 98.75 462 VAL A CA 1
ATOM 3787 C C . VAL A 1 462 ? -22.213 8.585 -3.540 1.00 98.75 462 VAL A C 1
ATOM 3789 O O . VAL A 1 462 ? -22.548 8.316 -4.690 1.00 98.75 462 VAL A O 1
ATOM 3792 N N . TYR A 1 463 ? -22.310 9.808 -3.040 1.00 98.69 463 TYR A N 1
ATOM 3793 C CA . TYR A 1 463 ? -22.617 11.006 -3.806 1.00 98.69 463 TYR A CA 1
ATOM 3794 C C . TYR A 1 463 ? -21.301 11.708 -4.127 1.00 98.69 463 TYR A C 1
ATOM 3796 O O . TYR A 1 463 ? -20.579 12.098 -3.210 1.00 98.69 463 TYR A O 1
ATOM 3804 N N . VAL A 1 464 ? -20.988 11.865 -5.408 1.00 98.06 464 VAL A N 1
ATOM 3805 C CA . VAL A 1 464 ? -19.771 12.536 -5.879 1.00 98.06 464 VAL A CA 1
ATOM 3806 C C . VAL A 1 464 ? -20.131 13.770 -6.685 1.00 98.06 464 VAL A C 1
ATOM 3808 O O . VAL A 1 464 ? -21.141 13.783 -7.396 1.00 98.06 464 VAL A O 1
ATOM 3811 N N . HIS A 1 465 ? -19.287 14.794 -6.606 1.00 96.31 465 HIS A N 1
ATOM 3812 C CA . HIS A 1 465 ? -19.403 15.943 -7.492 1.00 96.31 465 HIS A CA 1
ATOM 3813 C C . HIS A 1 465 ? -19.345 15.494 -8.968 1.00 96.31 465 HIS A C 1
ATOM 3815 O O . HIS A 1 465 ? -18.519 14.656 -9.340 1.00 96.31 465 HIS A O 1
ATOM 3821 N N . GLU A 1 466 ? -20.229 16.025 -9.816 1.00 94.25 466 GLU A N 1
ATOM 3822 C CA . GLU A 1 466 ? -20.468 15.515 -11.177 1.00 94.25 466 GLU A CA 1
ATOM 3823 C C . GLU A 1 466 ? -19.237 15.535 -12.098 1.00 94.25 466 GLU A C 1
ATOM 3825 O O . GLU A 1 466 ? -19.098 14.646 -12.939 1.00 94.25 466 GLU A O 1
ATOM 3830 N N . ASP A 1 467 ? -18.316 16.473 -11.862 1.00 90.69 467 ASP A N 1
ATOM 3831 C CA . ASP A 1 467 ? -17.038 16.617 -12.576 1.00 90.69 467 ASP A CA 1
ATOM 3832 C C . ASP A 1 467 ? -15.993 15.523 -12.271 1.00 90.69 467 ASP A C 1
ATOM 3834 O O . ASP A 1 467 ? -14.929 15.526 -12.888 1.00 90.69 467 ASP A O 1
ATOM 3838 N N . LEU A 1 468 ? -16.222 14.624 -11.305 1.00 94.50 468 LEU A N 1
ATOM 3839 C CA . LEU A 1 468 ? -15.198 13.664 -10.870 1.00 94.50 468 LEU A CA 1
ATOM 3840 C C . LEU A 1 468 ? -15.274 12.338 -11.643 1.00 94.50 468 LEU A C 1
ATOM 3842 O O . LEU A 1 468 ? -16.355 11.751 -11.758 1.00 94.50 468 LEU A O 1
ATOM 3846 N N . PRO A 1 469 ? -14.155 11.771 -12.119 1.00 94.81 469 PRO A N 1
ATOM 3847 C CA . PRO A 1 469 ? -14.142 10.525 -12.884 1.00 94.81 469 PRO A CA 1
ATOM 3848 C C . PRO A 1 469 ? -14.197 9.273 -11.982 1.00 94.81 469 PRO A C 1
ATOM 3850 O O . PRO A 1 469 ? -13.363 8.381 -12.093 1.00 94.81 469 PRO A O 1
ATOM 3853 N N . VAL A 1 470 ? -15.187 9.201 -11.084 1.00 96.06 470 VAL A N 1
ATOM 3854 C CA . VAL A 1 470 ? -15.425 8.046 -10.195 1.00 96.06 470 VAL A CA 1
ATOM 3855 C C . VAL A 1 470 ? -16.278 6.979 -10.887 1.00 96.06 470 VAL A C 1
ATOM 3857 O O . VAL A 1 470 ? -17.294 7.296 -11.518 1.00 96.06 470 VAL A O 1
ATOM 3860 N N . ALA A 1 471 ? -15.889 5.715 -10.736 1.00 93.38 471 ALA A N 1
ATOM 3861 C CA . ALA A 1 471 ? -16.593 4.540 -11.238 1.00 93.38 471 ALA A CA 1
ATOM 3862 C C . ALA A 1 471 ? -17.021 3.600 -10.097 1.00 93.38 471 ALA A C 1
ATOM 3864 O O . ALA A 1 471 ? -16.479 3.644 -8.998 1.00 93.38 471 ALA A O 1
ATOM 3865 N N . LYS A 1 472 ? -18.010 2.745 -10.376 1.00 94.06 472 LYS A N 1
ATOM 3866 C CA . LYS A 1 472 ? -18.494 1.667 -9.497 1.00 94.06 472 LYS A CA 1
ATOM 3867 C C . LYS A 1 472 ? -18.226 0.322 -10.171 1.00 94.06 472 LYS A C 1
ATOM 3869 O O . LYS A 1 472 ? -18.448 0.197 -11.378 1.00 94.06 472 LYS A O 1
ATOM 3874 N N . THR A 1 473 ? -17.839 -0.676 -9.381 1.00 91.94 473 THR A N 1
ATOM 3875 C CA . THR A 1 473 ? -17.630 -2.065 -9.812 1.00 91.94 473 THR A CA 1
ATOM 3876 C C . THR A 1 473 ? -18.521 -3.069 -9.069 1.00 91.94 473 THR A C 1
ATOM 3878 O O . THR A 1 473 ? -19.051 -3.971 -9.709 1.00 91.94 473 THR A O 1
ATOM 3881 N N . LEU A 1 474 ? -18.696 -2.944 -7.748 1.00 92.06 474 LEU A N 1
ATOM 3882 C CA . LEU A 1 474 ? -19.355 -3.933 -6.885 1.00 92.06 474 LEU A CA 1
ATOM 3883 C C . LEU A 1 474 ? -20.754 -3.488 -6.438 1.00 92.06 474 LEU A C 1
ATOM 3885 O O . LEU A 1 474 ? -21.001 -2.317 -6.162 1.00 92.06 474 LEU A O 1
ATOM 3889 N N . ASP A 1 475 ? -21.669 -4.446 -6.278 1.00 92.75 475 ASP A N 1
ATOM 3890 C CA . ASP A 1 475 ? -23.095 -4.170 -6.037 1.00 92.75 475 ASP A CA 1
ATOM 3891 C C . ASP A 1 475 ? -23.433 -3.561 -4.669 1.00 92.75 475 ASP A C 1
ATOM 3893 O O . ASP A 1 475 ? -24.508 -2.987 -4.507 1.00 92.75 475 ASP A O 1
ATOM 3897 N N . TRP A 1 476 ? -22.540 -3.659 -3.679 1.00 95.81 476 TRP A N 1
ATOM 3898 C CA . TRP A 1 476 ? -22.790 -3.137 -2.329 1.00 95.81 476 TRP A CA 1
ATOM 3899 C C . TRP A 1 476 ? -22.687 -1.606 -2.228 1.00 95.81 476 TRP A C 1
ATOM 3901 O O . TRP A 1 476 ? -23.085 -1.031 -1.211 1.00 95.81 476 TRP A O 1
ATOM 3911 N N . VAL A 1 477 ? -22.171 -0.949 -3.270 1.00 97.88 477 VAL A N 1
ATOM 3912 C CA . VAL A 1 477 ? -22.056 0.509 -3.372 1.00 97.88 477 VAL A CA 1
ATOM 3913 C C . VAL A 1 477 ? -23.024 1.021 -4.423 1.00 97.88 477 VAL A C 1
ATOM 3915 O O . VAL A 1 477 ? -23.078 0.479 -5.513 1.00 97.88 477 VAL A O 1
ATOM 3918 N N . ASP A 1 478 ? -23.742 2.102 -4.159 1.00 98.19 478 ASP A N 1
ATOM 3919 C CA . ASP A 1 478 ? -24.448 2.887 -5.172 1.00 98.19 478 ASP A CA 1
ATOM 3920 C C . ASP A 1 478 ? -23.681 4.186 -5.435 1.00 98.19 478 ASP A C 1
ATOM 3922 O O . ASP A 1 478 ? -23.209 4.818 -4.495 1.00 98.19 478 ASP A O 1
ATOM 3926 N N . LEU A 1 479 ? -23.562 4.603 -6.699 1.00 98.38 479 LEU A N 1
ATOM 3927 C CA . LEU A 1 479 ? -22.866 5.833 -7.092 1.00 98.38 479 LEU A CA 1
ATOM 3928 C C . LEU A 1 479 ? -23.861 6.839 -7.679 1.00 98.38 479 LEU A C 1
ATOM 3930 O O . LEU A 1 479 ? -24.561 6.536 -8.644 1.00 98.38 479 LEU A O 1
ATOM 3934 N N . GLN A 1 480 ? -23.903 8.040 -7.108 1.00 98.31 480 GLN A N 1
ATOM 3935 C CA . GLN A 1 480 ? -24.762 9.150 -7.509 1.00 98.31 480 GLN A CA 1
ATOM 3936 C C . GLN A 1 480 ? -23.903 10.371 -7.833 1.00 98.31 480 GLN A C 1
ATOM 3938 O O . GLN A 1 480 ? -23.015 10.736 -7.067 1.00 98.31 480 GLN A O 1
ATOM 3943 N N . ARG A 1 481 ? -24.173 11.024 -8.963 1.00 97.75 481 ARG A N 1
ATOM 3944 C CA . ARG A 1 481 ? -23.491 12.262 -9.365 1.00 97.75 481 ARG A CA 1
ATOM 3945 C C . ARG A 1 481 ? -24.377 13.455 -9.035 1.00 97.75 481 ARG A C 1
ATOM 3947 O O . ARG A 1 481 ? -25.560 13.442 -9.369 1.00 97.75 481 ARG A O 1
ATOM 3954 N N . VAL A 1 482 ? -23.815 14.459 -8.372 1.00 97.81 482 VAL A N 1
ATOM 3955 C CA . VAL A 1 482 ? -24.535 15.660 -7.927 1.00 97.81 482 VAL A CA 1
ATOM 3956 C C . VAL A 1 482 ? -23.719 16.918 -8.211 1.00 97.81 482 VAL A C 1
ATOM 3958 O O . VAL A 1 482 ? -22.492 16.883 -8.192 1.00 97.81 482 VAL A O 1
ATOM 3961 N N . SER A 1 483 ? -24.391 18.041 -8.461 1.00 96.69 483 SER A N 1
ATOM 3962 C CA . SER A 1 483 ? -23.733 19.325 -8.742 1.00 96.69 483 SER A CA 1
ATOM 3963 C C . SER A 1 483 ? -23.243 20.049 -7.481 1.00 96.69 483 SER A C 1
ATOM 3965 O O . SER A 1 483 ? -22.396 20.929 -7.562 1.00 96.69 483 SER A O 1
ATOM 3967 N N . GLU A 1 484 ? -23.797 19.724 -6.310 1.00 95.94 484 GLU A N 1
ATOM 3968 C CA . GLU A 1 484 ? -23.432 20.341 -5.033 1.00 95.94 484 GLU A CA 1
ATOM 3969 C C . GLU A 1 484 ? -23.616 19.348 -3.881 1.00 95.94 484 GLU A C 1
ATOM 3971 O O . GLU A 1 484 ? -24.567 18.561 -3.862 1.00 95.94 484 GLU A O 1
ATOM 3976 N N . ILE A 1 485 ? -22.714 19.412 -2.901 1.00 97.62 485 ILE A N 1
ATOM 3977 C CA . ILE A 1 485 ? -22.793 18.670 -1.644 1.00 97.62 485 ILE A CA 1
ATOM 3978 C C . ILE A 1 485 ? -22.639 19.677 -0.506 1.00 97.62 485 ILE A C 1
ATOM 3980 O O . ILE A 1 485 ? -21.689 20.457 -0.474 1.00 97.62 485 ILE A O 1
ATOM 3984 N N . THR A 1 486 ? -23.569 19.654 0.447 1.00 96.12 486 THR A N 1
ATOM 3985 C CA . THR A 1 486 ? -23.539 20.521 1.629 1.00 96.12 486 THR A CA 1
ATOM 3986 C C . THR A 1 486 ? -23.347 19.692 2.891 1.00 96.12 486 THR A C 1
ATOM 3988 O O . THR A 1 486 ? -23.930 18.617 3.041 1.00 96.12 486 THR A O 1
ATOM 3991 N N . VAL A 1 487 ? -22.512 20.194 3.802 1.00 97.50 487 VAL A N 1
ATOM 3992 C CA . VAL A 1 487 ? -22.318 19.587 5.123 1.00 97.50 487 VAL A CA 1
ATOM 3993 C C . VAL A 1 487 ? -23.426 20.090 6.057 1.00 97.50 487 VAL A C 1
ATOM 3995 O O . VAL A 1 487 ? -23.586 21.308 6.183 1.00 97.50 487 VAL A O 1
ATOM 3998 N N . PRO A 1 488 ? -24.195 19.204 6.716 1.00 97.62 488 PRO A N 1
ATOM 3999 C CA . PRO A 1 488 ? -25.173 19.601 7.723 1.00 97.62 488 PRO A CA 1
ATOM 4000 C C . PRO A 1 488 ? -24.519 20.343 8.894 1.00 97.62 488 PRO A C 1
ATOM 4002 O O . PRO A 1 488 ? -23.470 19.928 9.381 1.00 97.62 488 PRO A O 1
ATOM 4005 N N . ASP A 1 489 ? -25.169 21.392 9.406 1.00 97.88 489 ASP A N 1
ATOM 4006 C CA . ASP A 1 489 ? -24.642 22.174 10.536 1.00 97.88 489 ASP A CA 1
ATOM 4007 C C . ASP A 1 489 ? -24.415 21.329 11.800 1.00 97.88 489 ASP A C 1
ATOM 4009 O O . ASP A 1 489 ? -23.547 21.666 12.598 1.00 97.88 489 ASP A O 1
ATOM 4013 N N . ASP A 1 490 ? -25.164 20.237 11.975 1.00 97.94 490 ASP A N 1
ATOM 4014 C CA . ASP A 1 490 ? -25.064 19.308 13.104 1.00 97.94 490 ASP A CA 1
ATOM 4015 C C . ASP A 1 490 ? -24.069 18.151 12.887 1.00 97.94 490 ASP A C 1
ATOM 4017 O O . ASP A 1 490 ? -23.906 17.317 13.782 1.00 97.94 490 ASP A O 1
ATOM 4021 N N . ALA A 1 491 ? -23.386 18.088 11.737 1.00 98.44 491 ALA A N 1
ATOM 4022 C CA . ALA A 1 491 ? -22.322 17.114 11.502 1.00 98.44 491 ALA A CA 1
ATOM 4023 C C . ALA A 1 491 ? -21.146 17.366 12.456 1.00 98.44 491 ALA A C 1
ATOM 4025 O O . ALA A 1 491 ? -20.740 18.503 12.675 1.00 98.44 491 ALA A O 1
ATOM 4026 N N . TRP A 1 492 ? -20.595 16.312 13.044 1.00 98.50 492 TRP A N 1
ATOM 4027 C CA . TRP A 1 492 ? -19.457 16.366 13.954 1.00 98.50 492 TRP A CA 1
ATOM 4028 C C . TRP A 1 492 ? -18.173 16.615 13.173 1.00 98.50 492 TRP A C 1
ATOM 4030 O O . TRP A 1 492 ? -17.905 15.913 12.199 1.00 98.50 492 TRP A O 1
ATOM 4040 N N . LEU A 1 493 ? -17.368 17.576 13.631 1.00 98.00 493 LEU A N 1
ATOM 4041 C CA . LEU A 1 493 ? -16.105 17.931 12.987 1.00 98.00 493 LEU A CA 1
ATOM 4042 C C . LEU A 1 493 ? -14.884 17.563 13.835 1.00 98.00 493 LEU A C 1
ATOM 4044 O O . LEU A 1 493 ? -13.939 16.990 13.310 1.00 98.00 493 LEU A O 1
ATOM 4048 N N . PHE A 1 494 ? -14.881 17.864 15.135 1.00 98.06 494 PHE A N 1
ATOM 4049 C CA . PHE A 1 494 ? -13.772 17.486 16.021 1.00 98.06 494 PHE A CA 1
ATOM 4050 C C . PHE A 1 494 ? -14.190 17.430 17.492 1.00 98.06 494 PHE A C 1
ATOM 4052 O O . PHE A 1 494 ? -15.214 17.991 17.887 1.00 98.06 494 PHE A O 1
ATOM 4059 N N . TYR A 1 495 ? -13.380 16.773 18.324 1.00 98.06 495 TYR A N 1
ATOM 4060 C CA . TYR A 1 495 ? -13.488 16.840 19.783 1.00 98.06 495 TYR A CA 1
ATOM 4061 C C . TYR A 1 495 ? -12.534 17.897 20.361 1.00 98.06 495 TYR A C 1
ATOM 4063 O O . TYR A 1 495 ? -11.364 17.970 19.992 1.00 98.06 495 TYR A O 1
ATOM 4071 N N . ASP A 1 496 ? -13.038 18.709 21.287 1.00 96.69 496 ASP A N 1
ATOM 4072 C CA . ASP A 1 496 ? -12.282 19.735 22.006 1.00 96.69 496 ASP A CA 1
ATOM 4073 C C . ASP A 1 496 ? -11.876 19.221 23.390 1.00 96.69 496 ASP A C 1
ATOM 4075 O O . ASP A 1 496 ? -12.720 19.046 24.272 1.00 96.69 496 ASP A O 1
ATOM 4079 N N . CYS A 1 497 ? -10.572 19.016 23.600 1.00 95.88 497 CYS A N 1
ATOM 4080 C CA . CYS A 1 497 ? -10.036 18.513 24.865 1.00 95.88 497 CYS A CA 1
ATOM 4081 C C . CYS A 1 497 ? -10.198 19.489 26.045 1.00 95.88 497 CYS A C 1
ATOM 4083 O O . CYS A 1 497 ? -10.235 19.051 27.196 1.00 95.88 497 CYS A O 1
ATOM 4085 N N . LYS A 1 498 ? -10.310 20.801 25.790 1.00 94.31 498 LYS A N 1
ATOM 4086 C CA . LYS A 1 498 ? -10.459 21.833 26.829 1.00 94.31 498 LYS A CA 1
ATOM 4087 C C . LYS A 1 498 ? -11.926 22.017 27.198 1.00 94.31 498 LYS A C 1
ATOM 4089 O O . LYS A 1 498 ? -12.272 22.011 28.378 1.00 94.31 498 LYS A O 1
ATOM 4094 N N . GLY A 1 499 ? -12.781 22.156 26.187 1.00 94.44 499 GLY A N 1
ATOM 4095 C CA . GLY A 1 499 ? -14.231 22.284 26.335 1.00 94.44 499 GLY A CA 1
ATOM 4096 C C . GLY A 1 499 ? -14.951 20.966 26.634 1.00 94.44 499 GLY A C 1
ATOM 4097 O O . GLY A 1 499 ? -16.115 20.997 27.028 1.00 94.44 499 GLY A O 1
ATOM 4098 N N . LYS A 1 500 ? -14.271 19.823 26.461 1.00 95.62 500 LYS A N 1
ATOM 4099 C CA . LYS A 1 500 ? -14.786 18.456 26.647 1.00 95.62 500 LYS A CA 1
ATOM 4100 C C . LYS A 1 500 ? -16.086 18.190 25.890 1.00 95.62 500 LYS A C 1
ATOM 4102 O O . LYS A 1 500 ? -17.013 17.569 26.407 1.00 95.62 500 LYS A O 1
ATOM 4107 N N . LYS A 1 501 ? -16.174 18.679 24.654 1.00 96.06 501 LYS A N 1
ATOM 4108 C CA . LYS A 1 501 ? -17.353 18.507 23.798 1.00 96.06 501 LYS A CA 1
ATOM 4109 C C . LYS A 1 501 ? -16.964 18.214 22.357 1.00 96.06 501 LYS A C 1
ATOM 4111 O O . LYS A 1 501 ? -15.853 18.513 21.928 1.00 96.06 501 LYS A O 1
ATOM 4116 N N . ILE A 1 502 ? -17.919 17.677 21.609 1.00 97.88 502 ILE A N 1
ATOM 4117 C CA . ILE A 1 502 ? -17.838 17.606 20.152 1.00 97.88 502 ILE A CA 1
ATOM 4118 C C . ILE A 1 502 ? -18.274 18.952 19.581 1.00 97.88 502 ILE A C 1
ATOM 4120 O O . ILE A 1 502 ? -19.329 19.463 19.958 1.00 97.88 502 ILE A O 1
ATOM 4124 N N . TRP A 1 503 ? -17.457 19.508 18.695 1.00 98.12 503 TRP A N 1
ATOM 4125 C CA . TRP A 1 503 ? -17.808 20.651 17.869 1.00 98.12 503 TRP A CA 1
ATOM 4126 C C . TRP A 1 503 ? -18.440 20.171 16.573 1.00 98.12 503 TRP A C 1
ATOM 4128 O O . TRP A 1 503 ? -17.908 19.296 15.882 1.00 98.12 503 TRP A O 1
ATOM 4138 N N . THR A 1 504 ? -19.579 20.764 16.252 1.00 98.25 504 THR A N 1
ATOM 4139 C CA . THR A 1 504 ? -20.260 20.551 14.979 1.00 98.25 504 THR A CA 1
ATOM 4140 C C . THR A 1 504 ? -19.729 21.488 13.894 1.00 98.25 504 THR A C 1
ATOM 4142 O O . THR A 1 504 ? -19.106 22.513 14.188 1.00 98.25 504 THR A O 1
ATOM 4145 N N . TRP A 1 505 ? -19.992 21.156 12.631 1.00 97.12 505 TRP A N 1
ATOM 4146 C CA . TRP A 1 505 ? -19.651 21.973 11.471 1.00 97.12 505 TRP A CA 1
ATOM 4147 C C . TRP A 1 505 ? -20.174 23.408 11.613 1.00 97.12 505 TRP A C 1
ATOM 4149 O O . TRP A 1 505 ? -19.417 24.366 11.446 1.00 97.12 505 TRP A O 1
ATOM 4159 N N . GLY A 1 506 ? -21.446 23.566 11.996 1.00 97.06 506 GLY A N 1
ATOM 4160 C CA . GLY A 1 506 ? -22.086 24.869 12.165 1.00 97.06 506 GLY A CA 1
ATOM 4161 C C . GLY A 1 506 ? -21.451 25.708 13.278 1.00 97.06 506 GLY A C 1
ATOM 4162 O O . GLY A 1 506 ? -21.193 26.897 13.083 1.00 97.06 506 GLY A O 1
ATOM 4163 N N . GLU A 1 507 ? -21.137 25.100 14.429 1.00 97.50 507 GLU A N 1
ATOM 4164 C CA . GLU A 1 507 ? -20.456 25.789 15.537 1.00 97.50 507 GLU A CA 1
ATOM 4165 C C . GLU A 1 507 ? -19.029 26.215 15.159 1.00 97.50 507 GLU A C 1
ATOM 4167 O O . GLU A 1 507 ? -18.614 27.341 15.455 1.00 97.50 507 GLU A O 1
ATOM 4172 N N . ALA A 1 508 ? -18.275 25.326 14.504 1.00 96.25 508 ALA A N 1
ATOM 4173 C CA . ALA A 1 508 ? -16.892 25.577 14.108 1.00 96.25 508 ALA A CA 1
ATOM 4174 C C . ALA A 1 508 ? -16.803 26.668 13.031 1.00 96.25 508 ALA A C 1
ATOM 4176 O O . ALA A 1 508 ? -15.952 27.551 13.115 1.00 96.25 508 ALA A O 1
ATOM 4177 N N . LYS A 1 509 ? -17.746 26.689 12.082 1.00 95.31 509 LYS A N 1
ATOM 4178 C CA . LYS A 1 509 ? -17.850 27.732 11.052 1.00 95.31 509 LYS A CA 1
ATOM 4179 C C . LYS A 1 509 ? -18.090 29.128 11.639 1.00 95.31 509 LYS A C 1
ATOM 4181 O O . LYS A 1 509 ? -17.616 30.115 11.082 1.00 95.31 509 LYS A O 1
ATOM 4186 N N . GLN A 1 510 ? -18.795 29.225 12.768 1.00 96.00 510 GLN A N 1
ATOM 4187 C CA . GLN A 1 510 ? -18.986 30.487 13.496 1.00 96.00 510 GLN A CA 1
ATOM 4188 C C . GLN A 1 510 ? -17.732 30.925 14.272 1.00 96.00 510 GLN A C 1
ATOM 4190 O O . GLN A 1 510 ? -17.631 32.088 14.656 1.00 96.00 510 GLN A O 1
ATOM 4195 N N . ASN A 1 511 ? -16.771 30.019 14.482 1.00 94.69 511 ASN A N 1
ATOM 4196 C CA . ASN A 1 511 ? -15.539 30.252 15.235 1.00 94.69 511 ASN A CA 1
ATOM 4197 C C . ASN A 1 511 ? -14.315 29.713 14.469 1.00 94.69 511 ASN A C 1
ATOM 4199 O O . ASN A 1 511 ? -13.623 28.830 14.971 1.00 94.69 511 ASN A O 1
ATOM 4203 N N . PRO A 1 512 ? -14.001 30.228 13.267 1.00 89.12 512 PRO A N 1
ATOM 4204 C CA . PRO A 1 512 ? -13.076 29.577 12.332 1.00 89.12 512 PRO A CA 1
ATOM 4205 C C . PRO A 1 512 ? -11.629 29.433 12.837 1.00 89.12 512 PRO A C 1
ATOM 4207 O O . PRO A 1 512 ? -10.877 28.620 12.310 1.00 89.12 512 PRO A O 1
ATOM 4210 N N . ASN A 1 513 ? -11.232 30.182 13.871 1.00 92.94 513 ASN A N 1
ATOM 4211 C CA . ASN A 1 513 ? -9.897 30.088 14.470 1.00 92.94 513 ASN A CA 1
ATOM 4212 C C . ASN A 1 513 ? -9.751 28.927 15.468 1.00 92.94 513 ASN A C 1
ATOM 4214 O O . ASN A 1 513 ? -8.630 28.603 15.855 1.00 92.94 513 ASN A O 1
ATOM 4218 N N . ILE A 1 514 ? -10.848 28.279 15.878 1.00 94.00 514 ILE A N 1
ATOM 4219 C CA . ILE A 1 514 ? -10.822 27.262 16.938 1.00 94.00 514 ILE A CA 1
ATOM 4220 C C . ILE A 1 514 ? -9.910 26.074 16.597 1.00 94.00 514 ILE A C 1
ATOM 4222 O O . ILE A 1 514 ? -9.207 25.564 17.466 1.00 94.00 514 ILE A O 1
ATOM 4226 N N . THR A 1 515 ? -9.853 25.658 15.328 1.00 94.38 515 THR A N 1
ATOM 4227 C CA . THR A 1 515 ? -8.997 24.541 14.896 1.00 94.38 515 THR A CA 1
ATOM 4228 C C . THR A 1 515 ? -7.518 24.918 14.928 1.00 94.38 515 THR A C 1
ATOM 4230 O O . THR A 1 515 ? -6.678 24.110 15.325 1.00 94.38 515 THR A O 1
ATOM 4233 N N . GLN A 1 516 ? -7.191 26.166 14.581 1.00 94.12 516 GLN A N 1
ATOM 4234 C CA . GLN A 1 516 ? -5.837 26.699 14.695 1.00 94.12 516 GLN A CA 1
ATOM 4235 C C . GLN A 1 516 ? -5.402 26.755 16.165 1.00 94.12 516 GLN A C 1
ATOM 4237 O O . GLN A 1 516 ? -4.274 26.392 16.486 1.00 94.12 516 GLN A O 1
ATOM 4242 N N . GLU A 1 517 ? -6.290 27.172 17.067 1.00 94.12 517 GLU A N 1
ATOM 4243 C CA . GLU A 1 517 ? -6.006 27.263 18.503 1.00 94.12 517 GLU A CA 1
ATOM 4244 C C . GLU A 1 517 ? -5.841 25.893 19.176 1.00 94.12 517 GLU A C 1
ATOM 4246 O O . GLU A 1 517 ? -4.998 25.739 20.066 1.00 94.12 517 GLU A O 1
ATOM 4251 N N . LEU A 1 518 ? -6.649 24.904 18.781 1.00 95.69 518 LEU A N 1
ATOM 4252 C CA . LEU A 1 518 ? -6.629 23.569 19.379 1.00 95.69 518 LEU A CA 1
ATOM 4253 C C . LEU A 1 518 ? -5.584 22.645 18.755 1.00 95.69 518 LEU A C 1
ATOM 4255 O O . LEU A 1 518 ? -4.998 21.854 19.486 1.00 95.69 518 LEU A O 1
ATOM 4259 N N . PHE A 1 519 ? -5.329 22.735 17.449 1.00 95.38 519 PHE A N 1
ATOM 4260 C CA . PHE A 1 519 ? -4.507 21.754 16.727 1.00 95.38 519 PHE A CA 1
ATOM 4261 C C . PHE A 1 519 ? -3.318 22.364 15.981 1.00 95.38 519 PHE A C 1
ATOM 4263 O O . PHE A 1 519 ? -2.484 21.627 15.464 1.00 95.38 519 PHE A O 1
ATOM 4270 N N . ASN A 1 520 ? -3.220 23.696 15.907 1.00 94.56 520 ASN A N 1
ATOM 4271 C CA . ASN A 1 520 ? -2.276 24.397 15.031 1.00 94.56 520 ASN A CA 1
ATOM 4272 C C . ASN A 1 520 ? -2.438 24.015 13.543 1.00 94.56 520 ASN A C 1
ATOM 4274 O O . ASN A 1 520 ? -1.474 24.048 12.778 1.00 94.56 520 ASN A O 1
ATOM 4278 N N . VAL A 1 521 ? -3.667 23.665 13.143 1.00 91.69 521 VAL A N 1
ATOM 4279 C CA . VAL A 1 521 ? -4.040 23.338 11.761 1.00 91.69 521 VAL A CA 1
ATOM 4280 C C . VAL A 1 521 ? -5.180 24.269 11.324 1.00 91.69 521 VAL A C 1
ATOM 4282 O O . VAL A 1 521 ? -6.275 24.211 11.904 1.00 91.69 521 VAL A O 1
ATOM 4285 N N . PRO A 1 522 ? -4.957 25.148 10.330 1.00 89.62 522 PRO A N 1
ATOM 4286 C CA . PRO A 1 522 ? -6.011 26.005 9.810 1.00 89.62 522 PRO A CA 1
ATOM 4287 C C . PRO A 1 522 ? -7.018 25.166 9.021 1.00 89.62 522 PRO A C 1
ATOM 4289 O O . PRO A 1 522 ? -6.648 24.195 8.363 1.00 89.62 522 PRO A O 1
ATOM 4292 N N . TYR A 1 523 ? -8.289 25.559 9.067 1.00 93.69 523 TYR A N 1
ATOM 4293 C CA . TYR A 1 523 ? -9.365 24.821 8.415 1.00 93.69 523 TYR A CA 1
ATOM 4294 C C . TYR A 1 523 ? -10.134 25.706 7.431 1.00 93.69 523 TYR A C 1
ATOM 4296 O O . TYR A 1 523 ? -10.563 26.811 7.771 1.00 93.69 523 TYR A O 1
ATOM 4304 N N . ASN A 1 524 ? -10.311 25.230 6.197 1.00 93.31 524 ASN A N 1
ATOM 4305 C CA . ASN A 1 524 ? -11.019 25.974 5.160 1.00 93.31 524 ASN A CA 1
ATOM 4306 C C . ASN A 1 524 ? -12.513 25.610 5.130 1.00 93.31 524 ASN A C 1
ATOM 4308 O O . ASN A 1 524 ? -12.918 24.660 4.465 1.00 93.31 524 ASN A O 1
ATOM 4312 N N . PHE A 1 525 ? -13.339 26.417 5.800 1.00 92.38 525 PHE A N 1
ATOM 4313 C CA . PHE A 1 525 ? -14.804 26.263 5.821 1.00 92.38 525 PHE A CA 1
ATOM 4314 C C . PHE A 1 525 ? -15.514 26.719 4.532 1.00 92.38 525 PHE A C 1
ATOM 4316 O O . PHE A 1 525 ? -16.740 26.627 4.447 1.00 92.38 525 PHE A O 1
ATOM 4323 N N . THR A 1 526 ? -14.779 27.269 3.557 1.00 92.12 526 THR A N 1
ATOM 4324 C CA . THR A 1 526 ? -15.337 27.725 2.268 1.00 92.12 526 THR A CA 1
ATOM 4325 C C . THR A 1 526 ? -15.173 26.705 1.149 1.00 92.12 526 THR A C 1
ATOM 4327 O O . THR A 1 526 ? -15.833 26.822 0.122 1.00 92.12 526 THR A O 1
ATOM 4330 N N . GLU A 1 527 ? -14.317 25.703 1.346 1.00 93.06 527 GLU A N 1
ATOM 4331 C CA . GLU A 1 527 ? -14.129 24.614 0.396 1.00 93.06 527 GLU A CA 1
ATOM 4332 C C . GLU A 1 527 ? -15.274 23.596 0.540 1.00 93.06 527 GLU A C 1
ATOM 4334 O O . GLU A 1 527 ? -15.428 23.011 1.619 1.00 93.06 527 GLU A O 1
ATOM 4339 N N . PRO A 1 528 ? -16.096 23.388 -0.504 1.00 93.31 528 PRO A N 1
ATOM 4340 C CA . PRO A 1 528 ? -17.192 22.432 -0.441 1.00 93.31 528 PRO A CA 1
ATOM 4341 C C . PRO A 1 528 ? -16.660 20.989 -0.434 1.00 93.31 528 PRO A C 1
ATOM 4343 O O . PRO A 1 528 ? -15.626 20.719 -1.048 1.00 93.31 528 PRO A O 1
ATOM 4346 N N . PRO A 1 529 ? -17.358 20.043 0.219 1.00 96.62 529 PRO A N 1
ATOM 4347 C CA . PRO A 1 529 ? -17.055 18.625 0.071 1.00 96.62 529 PRO A CA 1
ATOM 4348 C C . PRO A 1 529 ? -17.218 18.187 -1.391 1.00 96.62 529 PRO A C 1
ATOM 4350 O O . PRO A 1 529 ? -18.128 18.626 -2.095 1.00 96.62 529 PRO A O 1
ATOM 4353 N N . LEU A 1 530 ? -16.340 17.288 -1.825 1.00 96.88 530 LEU A N 1
ATOM 4354 C CA . LEU A 1 530 ? -16.398 16.649 -3.140 1.00 96.88 530 LEU A CA 1
ATOM 4355 C C . LEU A 1 530 ? -17.165 15.327 -3.105 1.00 96.88 530 LEU A C 1
ATOM 4357 O O . LEU A 1 530 ? -17.681 14.886 -4.135 1.00 96.88 530 LEU A O 1
ATOM 4361 N N . VAL A 1 531 ? -17.261 14.720 -1.920 1.00 98.06 531 VAL A N 1
ATOM 4362 C CA . VAL A 1 531 ? -17.966 13.464 -1.700 1.00 98.06 531 VAL A CA 1
ATOM 4363 C C . VAL A 1 531 ? -18.811 13.511 -0.428 1.00 98.06 531 VAL A C 1
ATOM 4365 O O . VAL A 1 531 ? -18.434 14.104 0.586 1.00 98.06 531 VAL A O 1
ATOM 4368 N N . LYS A 1 532 ? -19.964 12.845 -0.493 1.00 98.62 532 LYS A N 1
ATOM 4369 C CA . LYS A 1 532 ? -20.789 12.453 0.649 1.00 98.62 532 LYS A CA 1
ATOM 4370 C C . LYS A 1 532 ? -21.043 10.960 0.543 1.00 98.62 532 LYS A C 1
ATOM 4372 O O . LYS A 1 532 ? -21.498 10.492 -0.495 1.00 98.62 532 LYS A O 1
ATOM 4377 N N . VAL A 1 533 ? -20.852 10.222 1.625 1.00 98.81 533 VAL A N 1
ATOM 4378 C CA . VAL A 1 533 ? -21.200 8.800 1.684 1.00 98.81 533 VAL A CA 1
ATOM 4379 C C . VAL A 1 533 ? -22.264 8.587 2.743 1.00 98.81 533 VAL A C 1
ATOM 4381 O O . VAL A 1 533 ? -22.141 9.109 3.844 1.00 98.81 533 VAL A O 1
ATOM 4384 N N . VAL A 1 534 ? -23.301 7.819 2.419 1.00 98.81 534 VAL A N 1
ATOM 4385 C CA . VAL A 1 534 ? -24.260 7.280 3.388 1.00 98.81 534 VAL A CA 1
ATOM 4386 C C . VAL A 1 534 ? -23.945 5.802 3.569 1.00 98.81 534 VAL A C 1
ATOM 4388 O O . VAL A 1 534 ? -24.167 5.019 2.647 1.00 98.81 534 VAL A O 1
ATOM 4391 N N . VAL A 1 535 ? -23.415 5.425 4.730 1.00 98.75 535 VAL A N 1
ATOM 4392 C CA . VAL A 1 535 ? -23.097 4.032 5.069 1.00 98.75 535 VAL A CA 1
ATOM 4393 C C . VAL A 1 535 ? -24.222 3.463 5.925 1.00 98.75 535 VAL A C 1
ATOM 4395 O O . VAL A 1 535 ? -24.477 3.949 7.029 1.00 98.75 535 VAL A O 1
ATOM 4398 N N . GLU A 1 536 ? -24.890 2.427 5.421 1.00 98.50 536 GLU A N 1
ATOM 4399 C CA . GLU A 1 536 ? -25.847 1.612 6.168 1.00 98.50 536 GLU A CA 1
ATOM 4400 C C . GLU A 1 536 ? -25.126 0.351 6.659 1.00 98.50 536 GLU A C 1
ATOM 4402 O O . GLU A 1 536 ? -24.660 -0.462 5.855 1.00 98.50 536 GLU A O 1
ATOM 4407 N N . TYR A 1 537 ? -25.020 0.171 7.974 1.00 97.75 537 TYR A N 1
ATOM 4408 C CA . TYR A 1 537 ? -24.350 -0.990 8.565 1.00 97.75 537 TYR A CA 1
ATOM 4409 C C . TYR A 1 537 ? -25.311 -2.172 8.744 1.00 97.75 537 TYR A C 1
ATOM 4411 O O . TYR A 1 537 ? -26.530 -2.022 8.680 1.00 97.75 537 TYR A O 1
ATOM 4419 N N . ASP A 1 538 ? -24.757 -3.366 8.964 1.00 95.62 538 ASP A N 1
ATOM 4420 C CA . ASP A 1 538 ? -25.533 -4.578 9.239 1.00 95.62 538 ASP A CA 1
ATOM 4421 C C . ASP A 1 538 ? -26.445 -4.386 10.466 1.00 95.62 538 ASP A C 1
ATOM 4423 O O . ASP A 1 538 ? -26.004 -3.954 11.535 1.00 95.62 538 ASP A O 1
ATOM 4427 N N . ASP A 1 539 ? -27.719 -4.763 10.329 1.00 95.19 539 ASP A N 1
ATOM 4428 C CA . ASP A 1 539 ? -28.750 -4.583 11.360 1.00 95.19 539 ASP A CA 1
ATOM 4429 C C . ASP A 1 539 ? -28.420 -5.337 12.671 1.00 95.19 539 ASP A C 1
ATOM 4431 O O . ASP A 1 539 ? -29.001 -5.070 13.723 1.00 95.19 539 ASP A O 1
ATOM 4435 N N . ARG A 1 540 ? -27.479 -6.292 12.635 1.00 92.81 540 ARG A N 1
ATOM 4436 C CA . ARG A 1 540 ? -27.035 -7.079 13.794 1.00 92.81 540 ARG A CA 1
ATOM 4437 C C . ARG A 1 540 ? -25.920 -6.414 14.601 1.00 92.81 540 ARG A C 1
ATOM 4439 O O . ARG A 1 540 ? -25.607 -6.920 15.679 1.00 92.81 540 ARG A O 1
ATOM 4446 N N . LEU A 1 541 ? -25.332 -5.314 14.124 1.00 93.06 541 LEU A N 1
ATOM 4447 C CA . LEU A 1 541 ? -24.112 -4.734 14.698 1.00 93.06 541 LEU A CA 1
ATOM 4448 C C . LEU A 1 541 ? -24.234 -4.430 16.203 1.00 93.06 541 LEU A C 1
ATOM 4450 O O . LEU A 1 541 ? -23.322 -4.736 16.967 1.00 93.06 541 LEU A O 1
ATOM 4454 N N . PHE A 1 542 ? -25.381 -3.898 16.642 1.00 94.56 542 PHE A N 1
ATOM 4455 C CA . PHE A 1 542 ? -25.632 -3.514 18.040 1.00 94.56 542 PHE A CA 1
ATOM 4456 C C . PHE A 1 542 ? -26.740 -4.326 18.726 1.00 94.56 542 PHE A C 1
ATOM 4458 O O . PHE A 1 542 ? -27.327 -3.885 19.712 1.00 94.56 542 PHE A O 1
ATOM 4465 N N . THR A 1 543 ? -27.035 -5.533 18.238 1.00 92.56 543 THR A N 1
ATOM 4466 C CA . THR A 1 543 ? -28.025 -6.427 18.876 1.00 92.56 543 THR A CA 1
ATOM 4467 C C . THR A 1 543 ? -27.426 -7.282 19.998 1.00 92.56 543 THR A C 1
ATOM 4469 O O . THR A 1 543 ? -28.140 -8.042 20.649 1.00 92.56 543 THR A O 1
ATOM 4472 N N . GLY A 1 544 ? -26.112 -7.173 20.228 1.00 92.31 544 GLY A N 1
ATOM 4473 C CA . GLY A 1 544 ? -25.358 -7.962 21.207 1.00 92.31 544 GLY A CA 1
ATOM 4474 C C . GLY A 1 544 ? -24.841 -9.307 20.684 1.00 92.31 544 GLY A C 1
ATOM 4475 O O . GLY A 1 544 ? -24.187 -10.033 21.434 1.00 92.31 544 GLY A O 1
ATOM 4476 N N . VAL A 1 545 ? -25.105 -9.645 19.414 1.00 93.44 545 VAL A N 1
ATOM 4477 C CA . VAL A 1 545 ? -24.554 -10.855 18.774 1.00 93.44 545 VAL A CA 1
ATOM 4478 C C . VAL A 1 545 ? -23.106 -10.668 18.325 1.00 93.44 545 VAL A C 1
ATOM 4480 O O . VAL A 1 545 ? -22.331 -11.616 18.383 1.00 93.44 545 VAL A O 1
ATOM 4483 N N . PHE A 1 546 ? -22.728 -9.456 17.909 1.00 95.31 546 PHE A N 1
ATOM 4484 C CA . PHE A 1 546 ? -21.338 -9.108 17.638 1.00 95.31 546 PHE A CA 1
ATOM 4485 C C . PHE A 1 546 ? -20.669 -8.634 18.928 1.00 95.31 546 PHE A C 1
ATOM 4487 O O . PHE A 1 546 ? -21.173 -7.743 19.619 1.00 95.31 546 PHE A O 1
ATOM 4494 N N . LYS A 1 547 ? -19.556 -9.272 19.286 1.00 97.12 547 LYS A N 1
ATOM 4495 C CA . LYS A 1 547 ? -18.891 -9.094 20.576 1.00 97.12 547 LYS A CA 1
ATOM 4496 C C . LYS A 1 547 ? -17.388 -8.970 20.403 1.00 97.12 547 LYS A C 1
ATOM 4498 O O . LYS A 1 547 ? -16.793 -9.580 19.516 1.00 97.12 547 LYS A O 1
ATOM 4503 N N . TRP A 1 548 ? -16.789 -8.246 21.334 1.00 98.31 548 TRP A N 1
ATOM 4504 C CA . TRP A 1 548 ? -15.369 -8.332 21.627 1.00 98.31 548 TRP A CA 1
ATOM 4505 C C . TRP A 1 548 ? -15.038 -9.700 22.239 1.00 98.31 548 TRP A C 1
ATOM 4507 O O . TRP A 1 548 ? -15.895 -10.350 22.840 1.00 98.31 548 TRP A O 1
ATOM 4517 N N . HIS A 1 549 ? -13.789 -10.147 22.110 1.00 98.31 549 HIS A N 1
ATOM 4518 C CA . HIS A 1 549 ? -13.353 -11.472 22.567 1.00 98.31 549 HIS A CA 1
ATOM 4519 C C . HIS A 1 549 ? -13.494 -11.681 24.078 1.00 98.31 549 HIS A C 1
ATOM 4521 O O . HIS A 1 549 ? -13.626 -12.818 24.520 1.00 98.31 549 HIS A O 1
ATOM 4527 N N . ASP A 1 550 ? -13.536 -10.607 24.868 1.00 98.38 550 ASP A N 1
ATOM 4528 C CA . ASP A 1 550 ? -13.820 -10.669 26.306 1.00 98.38 550 ASP A CA 1
ATOM 4529 C C . ASP A 1 550 ? -15.308 -10.890 26.642 1.00 98.38 550 ASP A C 1
ATOM 4531 O O . ASP A 1 550 ? -15.682 -10.934 27.813 1.00 98.38 550 ASP A O 1
ATOM 4535 N N . GLY A 1 551 ? -16.155 -11.045 25.621 1.00 97.50 551 GLY A N 1
ATOM 4536 C CA . GLY A 1 551 ? -17.592 -11.273 25.733 1.00 97.50 551 GLY A CA 1
ATOM 4537 C C . GLY A 1 551 ? -18.423 -9.992 25.765 1.00 97.50 551 GLY A C 1
ATOM 4538 O O . GLY A 1 551 ? -19.655 -10.068 25.789 1.00 97.50 551 GLY A O 1
ATOM 4539 N N . SER A 1 552 ? -17.794 -8.816 25.748 1.00 97.94 552 SER A N 1
ATOM 4540 C CA . SER A 1 552 ? -18.522 -7.552 25.773 1.00 97.94 552 SER A CA 1
ATOM 4541 C C . SER A 1 552 ? -19.206 -7.260 24.429 1.00 97.94 552 SER A C 1
ATOM 4543 O O . SER A 1 552 ? -18.575 -7.420 23.384 1.00 97.94 552 SER A O 1
ATOM 4545 N N . PRO A 1 553 ? -20.466 -6.785 24.411 1.00 96.44 553 PRO A N 1
ATOM 4546 C CA . PRO A 1 553 ? -21.173 -6.485 23.163 1.00 96.44 553 PRO A CA 1
ATOM 4547 C C . PRO A 1 553 ? -20.531 -5.296 22.451 1.00 96.44 553 PRO A C 1
ATOM 4549 O O . PRO A 1 553 ? -20.254 -4.291 23.103 1.00 96.44 553 PRO A O 1
ATOM 4552 N N . PHE A 1 554 ? -20.322 -5.387 21.137 1.00 96.94 554 PHE A N 1
ATOM 4553 C CA . PHE A 1 554 ? -19.887 -4.253 20.319 1.00 96.94 554 PHE A CA 1
ATOM 4554 C C . PHE A 1 554 ? -20.938 -3.133 20.371 1.00 96.94 554 PHE A C 1
ATOM 4556 O O . PHE A 1 554 ? -22.139 -3.405 20.352 1.00 96.94 554 PHE A O 1
ATOM 4563 N N . SER A 1 555 ? -20.505 -1.878 20.494 1.00 96.25 555 SER A N 1
ATOM 4564 C CA . SER A 1 555 ? -21.404 -0.756 20.785 1.00 96.25 555 SER A CA 1
ATOM 4565 C C . SER A 1 555 ? -20.972 0.533 20.098 1.00 96.25 555 SER A C 1
ATOM 4567 O O . SER A 1 555 ? -19.797 0.728 19.797 1.00 96.25 555 SER A O 1
ATOM 4569 N N . ILE A 1 556 ? -21.906 1.469 19.933 1.00 96.88 556 ILE A N 1
ATOM 4570 C CA . ILE A 1 556 ? -21.597 2.796 19.384 1.00 96.88 556 ILE A CA 1
ATOM 4571 C C . ILE A 1 556 ? -20.595 3.578 20.251 1.00 96.88 556 ILE A C 1
ATOM 4573 O O . ILE A 1 556 ? -19.861 4.417 19.738 1.00 96.88 556 ILE A O 1
ATOM 4577 N N . ALA A 1 557 ? -20.502 3.267 21.549 1.00 97.69 557 ALA A N 1
ATOM 4578 C CA . ALA A 1 557 ? -19.484 3.831 22.429 1.00 97.69 557 ALA A CA 1
ATOM 4579 C C . ALA A 1 557 ? -18.056 3.453 21.995 1.00 97.69 557 ALA A C 1
ATOM 4581 O O . ALA A 1 557 ? -17.155 4.271 22.155 1.00 97.69 557 ALA A O 1
ATOM 4582 N N . ASP A 1 558 ? -17.844 2.270 21.400 1.00 98.19 558 ASP A N 1
ATOM 4583 C CA . ASP A 1 558 ? -16.542 1.902 20.828 1.00 98.19 558 ASP A CA 1
ATOM 4584 C C . ASP A 1 558 ? -16.173 2.848 19.669 1.00 98.19 558 ASP A C 1
ATOM 4586 O O . ASP A 1 558 ? -15.063 3.371 19.635 1.00 98.19 558 ASP A O 1
ATOM 4590 N N . MET A 1 559 ? -17.127 3.147 18.779 1.00 97.88 559 MET A N 1
ATOM 4591 C CA . MET A 1 559 ? -16.912 4.018 17.613 1.00 97.88 559 MET A CA 1
ATOM 4592 C C . MET A 1 559 ? -16.721 5.494 18.001 1.00 97.88 559 MET A C 1
ATOM 4594 O O . MET A 1 559 ? -15.799 6.169 17.550 1.00 97.88 559 MET A O 1
ATOM 4598 N N . VAL A 1 560 ? -17.555 6.010 18.907 1.00 98.19 560 VAL A N 1
ATOM 4599 C CA . VAL A 1 560 ? -17.449 7.400 19.390 1.00 98.19 560 VAL A CA 1
ATOM 4600 C C . VAL A 1 560 ? -16.149 7.628 20.172 1.00 98.19 560 VAL A C 1
ATOM 4602 O O . VAL A 1 560 ? -15.583 8.726 20.131 1.00 98.19 560 VAL A O 1
ATOM 4605 N N . TYR A 1 561 ? -15.646 6.604 20.870 1.00 98.56 561 TYR A N 1
ATOM 4606 C CA . TYR A 1 561 ? -14.358 6.680 21.555 1.00 98.56 561 TYR A CA 1
ATOM 4607 C C . TYR A 1 561 ? -13.196 6.867 20.567 1.00 98.56 561 TYR A C 1
ATOM 4609 O O . TYR A 1 561 ? -12.332 7.698 20.841 1.00 98.56 561 TYR A O 1
ATOM 4617 N N . VAL A 1 562 ? -13.197 6.176 19.415 1.00 97.81 562 VAL A N 1
ATOM 4618 C CA . VAL A 1 562 ? -12.183 6.334 18.345 1.00 97.81 562 VAL A CA 1
ATOM 4619 C C . VAL A 1 562 ? -12.096 7.785 17.893 1.00 97.81 562 VAL A C 1
ATOM 4621 O O . VAL A 1 562 ? -11.021 8.381 17.967 1.00 97.81 562 VAL A O 1
ATOM 4624 N N . PHE A 1 563 ? -13.242 8.373 17.530 1.00 97.94 563 PHE A N 1
ATOM 4625 C CA . PHE A 1 563 ? -13.328 9.782 17.150 1.00 97.94 563 PHE A CA 1
ATOM 4626 C C . PHE A 1 563 ? -12.756 10.681 18.254 1.00 97.94 563 PHE A C 1
ATOM 4628 O O . PHE A 1 563 ? -11.897 11.520 18.010 1.00 97.94 563 PHE A O 1
ATOM 4635 N N . THR A 1 564 ? -13.173 10.467 19.502 1.00 98.31 564 THR A N 1
ATOM 4636 C CA . THR A 1 564 ? -12.797 11.328 20.633 1.00 98.31 564 THR A CA 1
ATOM 4637 C C . THR A 1 564 ? -11.293 11.289 20.928 1.00 98.31 564 THR A C 1
ATOM 4639 O O . THR A 1 564 ? -10.659 12.341 21.040 1.00 98.31 564 THR A O 1
ATOM 4642 N N . ILE A 1 565 ? -10.698 10.095 21.032 1.00 97.94 565 ILE A N 1
ATOM 4643 C CA . ILE A 1 565 ? -9.276 9.960 21.378 1.00 97.94 565 ILE A CA 1
ATOM 4644 C C . ILE A 1 565 ? -8.350 10.412 20.243 1.00 97.94 565 ILE A C 1
ATOM 4646 O O . ILE A 1 565 ? -7.265 10.923 20.527 1.00 97.94 565 ILE A O 1
ATOM 4650 N N . ALA A 1 566 ? -8.765 10.274 18.977 1.00 96.44 566 ALA A N 1
ATOM 4651 C CA . ALA A 1 566 ? -7.982 10.744 17.835 1.00 96.44 566 ALA A CA 1
ATOM 4652 C C . ALA A 1 566 ? -7.679 12.248 17.951 1.00 96.44 566 ALA A C 1
ATOM 4654 O O . ALA A 1 566 ? -6.517 12.648 17.860 1.00 96.44 566 ALA A O 1
ATOM 4655 N N . PHE A 1 567 ? -8.694 13.062 18.263 1.00 98.00 567 PHE A N 1
ATOM 4656 C CA . PHE A 1 567 ? -8.522 14.501 18.483 1.00 98.00 567 PHE A CA 1
ATOM 4657 C C . PHE A 1 567 ? -7.847 14.834 19.815 1.00 98.00 567 PHE A C 1
ATOM 4659 O O . PHE A 1 567 ? -7.017 15.738 19.864 1.00 98.00 567 PHE A O 1
ATOM 4666 N N . ASP A 1 568 ? -8.149 14.113 20.900 1.00 98.00 568 ASP A N 1
ATOM 4667 C CA . ASP A 1 568 ? -7.535 14.375 22.211 1.00 98.00 568 ASP A CA 1
ATOM 4668 C C . ASP A 1 568 ? -6.000 14.243 22.157 1.00 98.00 568 ASP A C 1
ATOM 4670 O O . ASP A 1 568 ? -5.273 15.031 22.759 1.00 98.00 568 ASP A O 1
ATOM 4674 N N . ARG A 1 569 ? -5.491 13.308 21.344 1.00 97.31 569 ARG A N 1
ATOM 4675 C CA . ARG A 1 569 ? -4.049 13.103 21.127 1.00 97.31 569 ARG A CA 1
ATOM 4676 C C . ARG A 1 569 ? -3.353 14.200 20.324 1.00 97.31 569 ARG A C 1
ATOM 4678 O O . ARG A 1 569 ? -2.132 14.305 20.401 1.00 97.31 569 ARG A O 1
ATOM 4685 N N . VAL A 1 570 ? -4.079 15.013 19.564 1.00 97.25 570 VAL A N 1
ATOM 4686 C CA . VAL A 1 570 ? -3.506 16.140 18.801 1.00 97.25 570 VAL A CA 1
ATOM 4687 C C . VAL A 1 570 ? -3.889 17.502 19.381 1.00 97.25 570 VAL A C 1
ATOM 4689 O O . VAL A 1 570 ? -3.341 18.525 18.978 1.00 97.25 570 VAL A O 1
ATOM 4692 N N . CYS A 1 571 ? -4.794 17.522 20.361 1.00 97.50 571 CYS A N 1
ATOM 4693 C CA . CYS A 1 571 ? -5.280 18.729 21.009 1.00 97.50 571 CYS A CA 1
ATOM 4694 C C . CYS A 1 571 ? -4.220 19.338 21.939 1.00 97.50 571 CYS A C 1
ATOM 4696 O O . CYS A 1 571 ? -3.795 18.741 22.933 1.00 97.50 571 CYS A O 1
ATOM 4698 N N . ILE A 1 572 ? -3.797 20.561 21.628 1.00 95.38 572 ILE A N 1
ATOM 4699 C CA . ILE A 1 572 ? -2.789 21.310 22.375 1.00 95.38 572 ILE A CA 1
ATOM 4700 C C . ILE A 1 572 ? -3.292 21.568 23.796 1.00 95.38 572 ILE A C 1
ATOM 4702 O O . ILE A 1 572 ? -4.272 22.285 24.021 1.00 95.38 572 ILE A O 1
ATOM 4706 N N . GLY A 1 573 ? -2.558 21.030 24.769 1.00 92.38 573 GLY A N 1
ATOM 4707 C CA . GLY A 1 573 ? -2.884 21.125 26.192 1.00 92.38 573 GLY A CA 1
ATOM 4708 C C . GLY A 1 573 ? -3.595 19.896 26.759 1.00 92.38 573 GLY A C 1
ATOM 4709 O O . GLY A 1 573 ? -3.849 19.879 27.959 1.00 92.38 573 GLY A O 1
ATOM 4710 N N . SER A 1 574 ? -3.879 18.874 25.946 1.00 96.88 574 SER A N 1
ATOM 4711 C CA . SER A 1 574 ? -4.283 17.564 26.459 1.00 96.88 574 SER A CA 1
ATOM 4712 C C . SER A 1 574 ? -3.107 16.836 27.114 1.00 96.88 574 SER A C 1
ATOM 4714 O O . SER A 1 574 ? -1.985 16.858 26.603 1.00 96.88 574 SER A O 1
ATOM 4716 N N . ASP A 1 575 ? -3.372 16.098 28.194 1.00 95.12 575 ASP A N 1
ATOM 4717 C CA . ASP A 1 575 ? -2.407 15.158 28.784 1.00 95.12 575 ASP A CA 1
ATOM 4718 C C . ASP A 1 575 ? -2.049 14.010 27.814 1.00 95.12 575 ASP A C 1
ATOM 4720 O O . ASP A 1 575 ? -0.979 13.396 27.911 1.00 95.12 575 ASP A O 1
ATOM 4724 N N . LEU A 1 576 ? -2.916 13.744 26.831 1.00 97.25 576 LEU A N 1
ATOM 4725 C CA . LEU A 1 576 ? -2.681 12.771 25.766 1.00 97.25 576 LEU A CA 1
ATOM 4726 C C . LEU A 1 576 ? -1.984 13.357 24.534 1.00 97.25 576 LEU A C 1
ATOM 4728 O O . LEU A 1 576 ? -1.655 12.590 23.632 1.00 97.25 576 LEU A O 1
ATOM 4732 N N . TYR A 1 577 ? -1.680 14.660 24.503 1.00 97.38 577 TYR A N 1
ATOM 4733 C CA . TYR A 1 577 ? -1.024 15.291 23.355 1.00 97.38 577 TYR A CA 1
ATOM 4734 C C . TYR A 1 577 ? 0.258 14.547 22.944 1.00 97.38 577 TYR A C 1
ATOM 4736 O O . TYR A 1 577 ? 1.141 14.301 23.775 1.00 97.38 577 TYR A O 1
ATOM 4744 N N . ASP A 1 578 ? 0.370 14.190 21.668 1.00 95.62 578 ASP A N 1
ATOM 4745 C CA . ASP A 1 578 ? 1.475 13.422 21.106 1.00 95.62 578 ASP A CA 1
ATOM 4746 C C . ASP A 1 578 ? 1.925 14.019 19.768 1.00 95.62 578 ASP A C 1
ATOM 4748 O O . ASP A 1 578 ? 1.225 13.948 18.756 1.00 95.62 578 ASP A O 1
ATOM 4752 N N . SER A 1 579 ? 3.139 14.574 19.742 1.00 91.31 579 SER A N 1
ATOM 4753 C CA . SER A 1 579 ? 3.703 15.192 18.539 1.00 91.31 579 SER A CA 1
ATOM 4754 C C . SER A 1 579 ? 3.883 14.208 17.382 1.00 91.31 579 SER A C 1
ATOM 4756 O O . SER A 1 579 ? 3.904 14.635 16.230 1.00 91.31 579 SER A O 1
ATOM 4758 N N . ALA A 1 580 ? 3.976 12.902 17.659 1.00 89.75 580 ALA A N 1
ATOM 4759 C CA . ALA A 1 580 ? 4.066 11.880 16.621 1.00 89.75 580 ALA A CA 1
ATOM 4760 C C . ALA A 1 580 ? 2.751 11.700 15.839 1.00 89.75 580 ALA A C 1
ATOM 4762 O O . ALA A 1 580 ? 2.786 11.184 14.726 1.00 89.75 580 ALA A O 1
ATOM 4763 N N . ALA A 1 581 ? 1.606 12.132 16.384 1.00 92.00 581 ALA A N 1
ATOM 4764 C CA . ALA A 1 581 ? 0.309 12.066 15.703 1.00 92.00 581 ALA A CA 1
ATOM 4765 C C . ALA A 1 581 ? 0.055 13.262 14.762 1.00 92.00 581 ALA A C 1
ATOM 4767 O O . ALA A 1 581 ? -0.752 13.161 13.839 1.00 92.00 581 ALA A O 1
ATOM 4768 N N . ILE A 1 582 ? 0.764 14.379 14.961 1.00 91.75 582 ILE A N 1
ATOM 4769 C CA . ILE A 1 582 ? 0.517 15.643 14.250 1.00 91.75 582 ILE A CA 1
ATOM 4770 C C . ILE A 1 582 ? 0.719 15.539 12.732 1.00 91.75 582 ILE A C 1
ATOM 4772 O O . ILE A 1 582 ? -0.156 16.010 12.014 1.00 91.75 582 ILE A O 1
ATOM 4776 N N . PRO A 1 583 ? 1.793 14.922 12.192 1.00 87.44 583 PRO A N 1
ATOM 4777 C CA . PRO A 1 583 ? 1.995 14.897 10.742 1.00 87.44 583 PRO A CA 1
ATOM 4778 C C . PRO A 1 583 ? 0.849 14.224 9.976 1.00 87.44 583 PRO A C 1
ATOM 4780 O O . PRO A 1 583 ? 0.396 14.761 8.969 1.00 87.44 583 PRO A O 1
ATOM 4783 N N . GLY A 1 584 ? 0.353 13.085 10.476 1.00 87.25 584 GLY A N 1
ATOM 4784 C CA . GLY A 1 584 ? -0.789 12.390 9.875 1.00 87.25 584 GLY A CA 1
ATOM 4785 C C . GLY A 1 584 ? -2.076 13.206 9.987 1.00 87.25 584 GLY A C 1
ATOM 4786 O O . GLY A 1 584 ? -2.797 13.360 9.007 1.00 87.25 584 GLY A O 1
ATOM 4787 N N . PHE A 1 585 ? -2.316 13.812 11.152 1.00 93.25 585 PHE A N 1
ATOM 4788 C CA . PHE A 1 585 ? -3.478 14.669 11.370 1.00 93.25 585 PHE A CA 1
ATOM 4789 C C . PHE A 1 585 ? -3.485 15.907 10.462 1.00 93.25 585 PHE A C 1
ATOM 4791 O O . PHE A 1 585 ? -4.519 16.237 9.897 1.00 93.25 585 PHE A O 1
ATOM 4798 N N . THR A 1 586 ? -2.344 16.571 10.268 1.00 91.12 586 THR A N 1
ATOM 4799 C CA . THR A 1 586 ? -2.234 17.747 9.388 1.00 91.12 586 THR A CA 1
ATOM 4800 C C . THR A 1 586 ? -2.496 17.409 7.920 1.00 91.12 586 THR A C 1
ATOM 4802 O O . THR A 1 586 ? -2.964 18.273 7.182 1.00 91.12 586 THR A O 1
ATOM 4805 N N . ALA A 1 587 ? -2.209 16.176 7.490 1.00 87.12 587 ALA A N 1
ATOM 4806 C CA . ALA A 1 587 ? -2.519 15.715 6.139 1.00 87.12 587 ALA A CA 1
ATOM 4807 C C . ALA A 1 587 ? -4.012 15.383 5.968 1.00 87.12 587 ALA A C 1
ATOM 4809 O O . ALA A 1 587 ? -4.610 15.779 4.974 1.00 87.12 587 ALA A O 1
ATOM 4810 N N . TRP A 1 588 ? -4.606 14.695 6.947 1.00 92.56 588 TRP A N 1
ATOM 4811 C CA . TRP A 1 588 ? -5.988 14.207 6.889 1.00 92.56 588 TRP A CA 1
ATOM 4812 C C . TRP A 1 588 ? -7.041 15.265 7.257 1.00 92.56 588 TRP A C 1
ATOM 4814 O O . TRP A 1 588 ? -8.027 15.445 6.550 1.00 92.56 588 TRP A O 1
ATOM 4824 N N . PHE A 1 589 ? -6.853 16.010 8.350 1.00 96.00 589 PHE A N 1
ATOM 4825 C CA . PHE A 1 589 ? -7.906 16.866 8.905 1.00 96.00 589 PHE A CA 1
ATOM 4826 C C . PHE A 1 589 ? -8.447 17.915 7.916 1.00 96.00 589 PHE A C 1
ATOM 4828 O O . PHE A 1 589 ? -9.656 18.121 7.906 1.00 96.00 589 PHE A O 1
ATOM 4835 N N . PRO A 1 590 ? -7.636 18.554 7.045 1.00 93.75 590 PRO A N 1
ATOM 4836 C CA . PRO A 1 590 ? -8.163 19.490 6.052 1.00 93.75 590 PRO A CA 1
ATOM 4837 C C . PRO A 1 590 ? -9.132 18.868 5.032 1.00 93.75 590 PRO A C 1
ATOM 4839 O O . PRO A 1 590 ? -9.994 19.592 4.518 1.00 93.75 590 PRO A O 1
ATOM 4842 N N . THR A 1 591 ? -9.005 17.568 4.729 1.00 94.69 591 THR A N 1
ATOM 4843 C CA . THR A 1 591 ? -9.877 16.876 3.764 1.00 94.69 591 THR A CA 1
ATOM 4844 C C . THR A 1 591 ? -11.173 16.390 4.407 1.00 94.69 591 THR A C 1
ATOM 4846 O O . THR A 1 591 ? -12.233 16.483 3.786 1.00 94.69 591 THR A O 1
ATOM 4849 N N . PHE A 1 592 ? -11.122 15.983 5.677 1.00 97.31 592 PHE A N 1
ATOM 4850 C CA . PHE A 1 592 ? -12.282 15.569 6.463 1.00 97.31 592 PHE A CA 1
ATOM 4851 C C . PHE A 1 592 ? -13.250 16.730 6.720 1.00 97.31 592 PHE A C 1
ATOM 4853 O O . PHE A 1 592 ? -12.897 17.695 7.398 1.00 97.31 592 PHE A O 1
ATOM 4860 N N . LYS A 1 593 ? -14.489 16.646 6.214 1.00 97.69 593 LYS A N 1
ATOM 4861 C CA . LYS A 1 593 ? -15.530 17.682 6.378 1.00 97.69 593 LYS A CA 1
ATOM 4862 C C . LYS A 1 593 ? -16.579 17.359 7.444 1.00 97.69 593 LYS A C 1
ATOM 4864 O O . LYS A 1 593 ? -17.339 18.244 7.827 1.00 97.69 593 LYS A O 1
ATOM 4869 N N . GLY A 1 594 ? -16.597 16.138 7.971 1.00 97.50 594 GLY A N 1
ATOM 4870 C CA . GLY A 1 594 ? -17.406 15.775 9.133 1.00 97.50 594 GLY A CA 1
ATOM 4871 C C . GLY A 1 594 ? -18.155 14.456 8.984 1.00 97.50 594 GLY A C 1
ATOM 4872 O O . GLY A 1 594 ? -18.259 13.891 7.895 1.00 97.50 594 GLY A O 1
ATOM 4873 N N . ILE A 1 595 ? -18.729 13.998 10.097 1.00 98.38 595 ILE A N 1
ATOM 4874 C CA . ILE A 1 595 ? -19.627 12.837 10.148 1.00 98.38 595 ILE A CA 1
ATOM 4875 C C . ILE A 1 595 ? -20.968 13.186 10.780 1.00 98.38 595 ILE A C 1
ATOM 4877 O O . ILE A 1 595 ? -21.047 14.003 11.692 1.00 98.38 595 ILE A O 1
ATOM 4881 N N . LYS A 1 596 ? -22.036 12.509 10.372 1.00 98.38 596 LYS A N 1
ATOM 4882 C CA . LYS A 1 596 ? -23.341 12.598 11.028 1.00 98.38 596 LYS A CA 1
ATOM 4883 C C . LYS A 1 596 ? -23.886 11.209 11.304 1.00 98.38 596 LYS A C 1
ATOM 4885 O O . LYS A 1 596 ? -24.152 10.444 10.385 1.00 98.38 596 LYS A O 1
ATOM 4890 N N . ILE A 1 597 ? -24.108 10.904 12.578 1.00 97.62 597 ILE A N 1
ATOM 4891 C CA . ILE A 1 597 ? -24.817 9.692 12.992 1.00 97.62 597 ILE A CA 1
ATOM 4892 C C . ILE A 1 597 ? -26.314 9.955 12.790 1.00 97.62 597 ILE A C 1
ATOM 4894 O O . ILE A 1 597 ? -26.932 10.679 13.568 1.00 97.62 597 ILE A O 1
ATOM 4898 N N . VAL A 1 598 ? -26.889 9.408 11.718 1.00 98.00 598 VAL A N 1
ATOM 4899 C CA . VAL A 1 598 ? -28.304 9.604 11.347 1.00 98.00 598 VAL A CA 1
ATOM 4900 C C . VAL A 1 598 ? -29.217 8.715 12.182 1.00 98.00 598 VAL A C 1
ATOM 4902 O O . VAL A 1 598 ? -30.286 9.135 12.618 1.00 98.00 598 VAL A O 1
ATOM 4905 N N . SER A 1 599 ? -28.788 7.478 12.403 1.00 96.94 599 SER A N 1
ATOM 4906 C CA . SER A 1 599 ? -29.496 6.482 13.198 1.00 96.94 599 SER A CA 1
ATOM 4907 C C . SER A 1 599 ? -28.477 5.612 13.913 1.00 96.94 599 SER A C 1
ATOM 4909 O O . SER A 1 599 ? -27.403 5.354 13.377 1.00 96.94 599 SER A O 1
ATOM 4911 N N . THR A 1 600 ? -28.806 5.160 15.122 1.00 93.44 600 THR A N 1
ATOM 4912 C CA . THR A 1 600 ? -27.947 4.273 15.913 1.00 93.44 600 THR A CA 1
ATOM 4913 C C . THR A 1 600 ? -28.377 2.814 15.846 1.00 93.44 600 THR A C 1
ATOM 4915 O O . THR A 1 600 ? -27.554 1.964 16.141 1.00 93.44 600 THR A O 1
ATOM 4918 N N . ASN A 1 601 ? -29.617 2.486 15.459 1.00 90.44 601 ASN A N 1
ATOM 4919 C CA . ASN A 1 601 ? -30.056 1.098 15.275 1.00 90.44 601 ASN A CA 1
ATOM 4920 C C . ASN A 1 601 ? -31.261 1.000 14.302 1.00 90.44 601 ASN A C 1
ATOM 4922 O O . ASN A 1 601 ? -32.379 1.322 14.714 1.00 90.44 601 ASN A O 1
ATOM 4926 N N . PRO A 1 602 ? -31.067 0.579 13.034 1.00 94.00 602 PRO A N 1
ATOM 4927 C CA . PRO A 1 602 ? -29.780 0.228 12.423 1.00 94.00 602 PRO A CA 1
ATOM 4928 C C . PRO A 1 602 ? -28.843 1.439 12.365 1.00 94.00 602 PRO A C 1
ATOM 4930 O O . PRO A 1 602 ? -29.304 2.585 12.336 1.00 94.00 602 PRO A O 1
ATOM 4933 N N . LEU A 1 603 ? -27.531 1.197 12.402 1.00 97.81 603 LEU A N 1
ATOM 4934 C CA . LEU A 1 603 ? -26.540 2.271 12.340 1.00 97.81 603 LEU A CA 1
ATOM 4935 C C . LEU A 1 603 ? -26.463 2.827 10.914 1.00 97.81 603 LEU A C 1
ATOM 4937 O O . LEU A 1 603 ? -26.220 2.082 9.965 1.00 97.81 603 LEU A O 1
ATOM 4941 N N . ILE A 1 604 ? -26.648 4.141 10.788 1.00 98.50 604 ILE A N 1
ATOM 4942 C CA . ILE A 1 604 ? -26.491 4.882 9.535 1.00 98.50 604 ILE A CA 1
ATOM 4943 C C . ILE A 1 604 ? -25.617 6.103 9.808 1.00 98.50 604 ILE A C 1
ATOM 4945 O O . ILE A 1 604 ? -25.946 6.916 10.679 1.00 98.50 604 ILE A O 1
ATOM 4949 N N . ILE A 1 605 ? -24.521 6.233 9.061 1.00 98.62 605 ILE A N 1
ATOM 4950 C CA . ILE A 1 605 ? -23.573 7.346 9.174 1.00 98.62 605 ILE A CA 1
ATOM 4951 C C . ILE A 1 605 ? -23.459 8.044 7.822 1.00 98.62 605 ILE A C 1
ATOM 4953 O O . ILE A 1 605 ? -23.290 7.393 6.793 1.00 98.62 605 ILE A O 1
ATOM 4957 N N . GLU A 1 606 ? -23.535 9.371 7.834 1.00 98.75 606 GLU A N 1
ATOM 4958 C CA . GLU A 1 606 ? -23.085 10.195 6.716 1.00 98.75 606 GLU A CA 1
ATOM 4959 C C . GLU A 1 606 ? -21.645 10.645 6.957 1.00 98.75 606 GLU A C 1
ATOM 4961 O O . GLU A 1 606 ? -21.316 11.068 8.065 1.00 98.75 606 GLU A O 1
ATOM 4966 N N . TRP A 1 607 ? -20.816 10.600 5.922 1.00 98.62 607 TRP A N 1
ATOM 4967 C CA . TRP A 1 607 ? -19.430 11.065 5.931 1.00 98.62 607 TRP A CA 1
ATOM 4968 C C . TRP A 1 607 ? -19.208 12.052 4.788 1.00 98.62 607 TRP A C 1
ATOM 4970 O O . TRP A 1 607 ? -19.750 11.859 3.698 1.00 98.62 607 TRP A O 1
ATOM 4980 N N . TYR A 1 608 ? -18.439 13.108 5.041 1.00 98.62 608 TYR A N 1
ATOM 4981 C CA . TYR A 1 608 ? -18.215 14.213 4.112 1.00 98.62 608 TYR A CA 1
ATOM 4982 C C . TYR A 1 608 ? -16.717 14.478 3.967 1.00 98.62 608 TYR A C 1
ATOM 4984 O O . TYR A 1 608 ? -16.023 14.639 4.971 1.00 98.62 608 TYR A O 1
ATOM 4992 N N . SER A 1 609 ? -16.223 14.581 2.732 1.00 97.62 609 SER A N 1
ATOM 4993 C CA . SER A 1 609 ? -14.797 14.806 2.467 1.00 97.62 609 SER A CA 1
ATOM 4994 C C . SER A 1 609 ? -14.554 15.555 1.158 1.00 97.62 609 SER A C 1
ATOM 4996 O O . SER A 1 609 ? -15.417 15.602 0.276 1.00 97.62 609 SER A O 1
ATOM 4998 N N . THR A 1 610 ? -13.379 16.168 1.026 1.00 96.00 610 THR A N 1
ATOM 4999 C CA . THR A 1 610 ? -12.831 16.588 -0.276 1.00 96.00 610 THR A CA 1
ATOM 5000 C C . THR A 1 610 ? -11.941 15.529 -0.916 1.00 96.00 610 THR A C 1
ATOM 5002 O O . THR A 1 610 ? -11.634 15.636 -2.099 1.00 96.00 610 THR A O 1
ATOM 5005 N N . GLU A 1 611 ? -11.541 14.499 -0.177 1.00 93.25 611 GLU A N 1
ATOM 5006 C CA . GLU A 1 611 ? -10.764 13.387 -0.715 1.00 93.25 611 GLU A CA 1
ATOM 5007 C C . GLU A 1 611 ? -11.657 12.405 -1.479 1.00 93.25 611 GLU A C 1
ATOM 5009 O O . GLU A 1 611 ? -12.789 12.126 -1.080 1.00 93.25 611 GLU A O 1
ATOM 5014 N N . TRP A 1 612 ? -11.154 11.900 -2.606 1.00 94.81 612 TRP A N 1
ATOM 5015 C CA . TRP A 1 612 ? -11.876 10.976 -3.471 1.00 94.81 612 TRP A CA 1
ATOM 5016 C C . TRP A 1 612 ? -10.915 10.038 -4.212 1.00 94.81 612 TRP A C 1
ATOM 5018 O O . TRP A 1 612 ? -9.751 10.369 -4.460 1.00 94.81 612 TRP A O 1
ATOM 5028 N N . TYR A 1 613 ? -11.443 8.882 -4.616 1.00 94.25 613 TYR A N 1
ATOM 5029 C CA . TYR A 1 613 ? -10.731 7.836 -5.353 1.00 94.25 613 TYR A CA 1
ATOM 5030 C C . TYR A 1 613 ? -11.466 7.489 -6.648 1.00 94.25 613 TYR A C 1
ATOM 5032 O O . TYR A 1 613 ? -12.674 7.694 -6.759 1.00 94.25 613 TYR A O 1
ATOM 5040 N N . MET A 1 614 ? -10.757 6.929 -7.633 1.00 92.81 614 MET A N 1
ATOM 5041 C CA . MET A 1 614 ? -11.381 6.507 -8.897 1.00 92.81 614 MET A CA 1
ATOM 5042 C C . MET A 1 614 ? -12.427 5.394 -8.710 1.00 92.81 614 MET A C 1
ATOM 5044 O O . MET A 1 614 ? -13.363 5.313 -9.502 1.00 92.81 614 MET A O 1
ATOM 5048 N N . ASP A 1 615 ? -12.296 4.568 -7.669 1.00 94.50 615 ASP A N 1
ATOM 5049 C CA . ASP A 1 615 ? -13.246 3.506 -7.327 1.00 94.50 615 ASP A CA 1
ATOM 5050 C C . ASP A 1 615 ? -14.157 3.961 -6.166 1.00 94.50 615 ASP A C 1
ATOM 5052 O O . ASP A 1 615 ? -13.684 4.320 -5.083 1.00 94.50 615 ASP A O 1
ATOM 5056 N N . ALA A 1 616 ? -15.477 3.922 -6.367 1.00 97.25 616 ALA A N 1
ATOM 5057 C CA . ALA A 1 616 ? -16.469 4.296 -5.356 1.00 97.25 616 ALA A CA 1
ATOM 5058 C C . ALA A 1 616 ? -16.404 3.401 -4.105 1.00 97.25 616 ALA A C 1
ATOM 5060 O O . ALA A 1 616 ? -16.732 3.848 -3.008 1.00 97.25 616 ALA A O 1
ATOM 5061 N N . GLU A 1 617 ? -15.948 2.158 -4.258 1.00 97.19 617 GLU A N 1
ATOM 5062 C CA . GLU A 1 617 ? -15.716 1.193 -3.183 1.00 97.19 617 GLU A CA 1
ATOM 5063 C C . GLU A 1 617 ? -14.678 1.684 -2.173 1.00 97.19 617 GLU A C 1
ATOM 5065 O O . GLU A 1 617 ? -14.884 1.499 -0.977 1.00 97.19 617 GLU A O 1
ATOM 5070 N N . TRP A 1 618 ? -13.616 2.358 -2.634 1.00 95.31 618 TRP A N 1
ATOM 5071 C CA . TRP A 1 618 ? -12.602 2.953 -1.756 1.00 95.31 618 TRP A CA 1
ATOM 5072 C C . TRP A 1 618 ? -13.159 4.151 -0.979 1.00 95.31 618 TRP A C 1
ATOM 5074 O O . TRP A 1 618 ? -12.977 4.250 0.230 1.00 95.31 618 TRP A O 1
ATOM 5084 N N . ILE A 1 619 ? -13.931 5.019 -1.643 1.00 97.56 619 ILE A N 1
ATOM 5085 C CA . ILE A 1 619 ? -14.595 6.153 -0.975 1.00 97.56 619 ILE A CA 1
ATOM 5086 C C . ILE A 1 619 ? -15.572 5.638 0.098 1.00 97.56 619 ILE A C 1
ATOM 5088 O O . ILE A 1 619 ? -15.640 6.168 1.207 1.00 97.56 619 ILE A O 1
ATOM 5092 N N . ALA A 1 620 ? -16.334 4.589 -0.224 1.00 98.19 620 ALA A N 1
ATOM 5093 C CA . ALA A 1 620 ? -17.283 3.981 0.698 1.00 98.19 620 ALA A CA 1
ATOM 5094 C C . ALA A 1 620 ? -16.605 3.258 1.872 1.00 98.19 620 ALA A C 1
ATOM 5096 O O . ALA A 1 620 ? -17.119 3.312 2.990 1.00 98.19 620 ALA A O 1
ATOM 5097 N N . SER A 1 621 ? -15.476 2.583 1.635 1.00 96.69 621 SER A N 1
ATOM 5098 C CA . SER A 1 621 ? -14.728 1.897 2.687 1.00 96.69 621 SER A CA 1
ATOM 5099 C C . SER A 1 621 ? -14.074 2.871 3.658 1.00 96.69 621 SER A C 1
ATOM 5101 O O . SER A 1 621 ? -14.177 2.657 4.862 1.00 96.69 621 SER A O 1
ATOM 5103 N N . ASP A 1 622 ? -13.505 3.974 3.172 1.00 95.62 622 ASP A N 1
ATOM 5104 C CA . ASP A 1 622 ? -12.907 5.004 4.029 1.00 95.62 622 ASP A CA 1
ATOM 5105 C C . ASP A 1 622 ? -13.955 5.653 4.936 1.00 95.62 622 ASP A C 1
ATOM 5107 O O . ASP A 1 622 ? -13.770 5.745 6.150 1.00 95.62 622 ASP A O 1
ATOM 5111 N N . ALA A 1 623 ? -15.123 5.985 4.378 1.00 97.81 623 ALA A N 1
ATOM 5112 C CA . ALA A 1 623 ? -16.258 6.475 5.155 1.00 97.81 623 ALA A CA 1
ATOM 5113 C C . ALA A 1 623 ? -16.725 5.482 6.235 1.00 97.81 623 ALA A C 1
ATOM 5115 O O . ALA A 1 623 ? -17.205 5.893 7.295 1.00 97.81 623 ALA A O 1
ATOM 5116 N N . ALA A 1 624 ? -16.627 4.176 5.966 1.00 97.44 624 ALA A N 1
ATOM 5117 C CA . ALA A 1 624 ? -17.001 3.140 6.920 1.00 97.44 624 ALA A CA 1
ATOM 5118 C C . ALA A 1 624 ? -15.935 2.912 8.008 1.00 97.44 624 ALA A C 1
ATOM 5120 O O . ALA A 1 624 ? -16.281 2.533 9.128 1.00 97.44 624 ALA A O 1
ATOM 5121 N N . ASP A 1 625 ? -14.656 3.139 7.694 1.00 95.38 625 ASP A N 1
ATOM 5122 C CA . ASP A 1 625 ? -13.539 2.965 8.630 1.00 95.38 625 ASP A CA 1
ATOM 5123 C C . ASP A 1 625 ? -13.336 4.164 9.562 1.00 95.38 625 ASP A C 1
ATOM 5125 O O . ASP A 1 625 ? -12.843 3.982 10.670 1.00 95.38 625 ASP A O 1
ATOM 5129 N N . GLU A 1 626 ? -13.754 5.367 9.145 1.00 94.94 626 GLU A N 1
ATOM 5130 C CA . GLU A 1 626 ? -13.473 6.658 9.801 1.00 94.94 626 GLU A CA 1
ATOM 5131 C C . GLU A 1 626 ? -13.582 6.636 11.338 1.00 94.94 626 GLU A C 1
ATOM 5133 O O . GLU A 1 626 ? -12.751 7.199 12.047 1.00 94.94 626 GLU A O 1
ATOM 5138 N N . ILE A 1 627 ? -14.614 5.974 11.873 1.00 95.62 627 ILE A N 1
ATOM 5139 C CA . ILE A 1 627 ? -14.798 5.807 13.323 1.00 95.62 627 ILE A CA 1
ATOM 5140 C C . ILE A 1 627 ? -14.957 4.345 13.745 1.00 95.62 627 ILE A C 1
ATOM 5142 O O . ILE A 1 627 ? -15.486 4.060 14.821 1.00 95.62 627 ILE A O 1
ATOM 5146 N N . TRP A 1 628 ? -14.539 3.395 12.913 1.00 97.62 628 TRP A N 1
ATOM 5147 C CA . TRP A 1 628 ? -14.510 1.993 13.307 1.00 97.62 628 TRP A CA 1
ATOM 5148 C C . TRP A 1 628 ? -13.401 1.769 14.353 1.00 97.62 628 TRP A C 1
ATOM 5150 O O . TRP A 1 628 ? -12.337 2.376 14.255 1.00 97.62 628 TRP A O 1
ATOM 5160 N N . PRO A 1 629 ? -13.589 0.914 15.380 1.00 97.06 629 PRO A N 1
ATOM 5161 C CA . PRO A 1 629 ? -12.595 0.673 16.435 1.00 97.06 629 PRO A CA 1
ATOM 5162 C C . PRO A 1 629 ? -11.441 -0.235 15.991 1.00 97.06 629 PRO A C 1
ATOM 5164 O O . PRO A 1 629 ? -11.070 -1.201 16.666 1.00 97.06 629 PRO A O 1
ATOM 5167 N N . TYR A 1 630 ? -10.851 0.124 14.854 1.00 96.25 630 TYR A N 1
ATOM 5168 C CA . TYR A 1 630 ? -9.589 -0.359 14.333 1.00 96.25 630 TYR A CA 1
ATOM 5169 C C . TYR A 1 630 ? -8.660 0.847 14.154 1.00 96.25 630 TYR A C 1
ATOM 5171 O O . TYR A 1 630 ? -8.853 1.696 13.296 1.00 96.25 630 TYR A O 1
ATOM 5179 N N . TYR A 1 631 ? -7.659 0.946 15.019 1.00 95.81 631 TYR A N 1
ATOM 5180 C CA . TYR A 1 631 ? -6.672 2.020 15.011 1.00 95.81 631 TYR A CA 1
ATOM 5181 C C . TYR A 1 631 ? -5.528 1.689 14.040 1.00 95.81 631 TYR A C 1
ATOM 5183 O O . TYR A 1 631 ? -5.461 0.602 13.465 1.00 95.81 631 TYR A O 1
ATOM 5191 N N . ALA A 1 632 ? -4.566 2.605 13.910 1.00 91.69 632 ALA A N 1
ATOM 5192 C CA . ALA A 1 632 ? -3.464 2.503 12.953 1.00 91.69 632 ALA A CA 1
ATOM 5193 C C . ALA A 1 632 ? -2.666 1.178 13.002 1.00 91.69 632 ALA A C 1
ATOM 5195 O O . ALA A 1 632 ? -2.104 0.774 11.984 1.00 91.69 632 ALA A O 1
ATOM 5196 N N . GLN A 1 633 ? -2.592 0.498 14.154 1.00 94.75 633 GLN A N 1
ATOM 5197 C CA . GLN A 1 633 ? -1.896 -0.788 14.317 1.00 94.75 633 GLN A CA 1
ATOM 5198 C C . GLN A 1 633 ? -2.759 -1.884 14.969 1.00 94.75 633 GLN A C 1
ATOM 5200 O O . GLN A 1 633 ? -2.224 -2.801 15.593 1.00 94.75 633 GLN A O 1
ATOM 5205 N N . GLY A 1 634 ? -4.089 -1.831 14.827 1.00 96.00 634 GLY A N 1
ATOM 5206 C CA . GLY A 1 634 ? -4.953 -2.959 15.190 1.00 96.00 634 GLY A CA 1
ATOM 5207 C C . GLY A 1 634 ? -6.284 -2.597 15.854 1.00 96.00 634 GLY A C 1
ATOM 5208 O O . GLY A 1 634 ? -6.601 -1.424 16.041 1.00 96.00 634 GLY A O 1
ATOM 5209 N N . PRO A 1 635 ? -7.073 -3.613 16.238 1.00 97.06 635 PRO A N 1
ATOM 5210 C CA . PRO A 1 635 ? -8.368 -3.438 16.886 1.00 97.06 635 PRO A CA 1
ATOM 5211 C C . PRO A 1 635 ? -8.202 -2.875 18.299 1.00 97.06 635 PRO A C 1
ATOM 5213 O O . PRO A 1 635 ? -7.256 -3.223 19.004 1.00 97.06 635 PRO A O 1
ATOM 5216 N N . GLY A 1 636 ? -9.144 -2.049 18.748 1.00 96.12 636 GLY A N 1
ATOM 5217 C CA . GLY A 1 636 ? -9.121 -1.528 20.111 1.00 96.12 636 GLY A CA 1
ATOM 5218 C C . GLY A 1 636 ? -10.514 -1.266 20.659 1.00 96.12 636 GLY A C 1
ATOM 5219 O O . GLY A 1 636 ? -11.163 -0.285 20.312 1.00 96.12 636 GLY A O 1
ATOM 5220 N N . ALA A 1 637 ? -10.962 -2.114 21.580 1.00 97.31 637 ALA A N 1
ATOM 5221 C CA . ALA A 1 637 ? -12.168 -1.832 22.346 1.00 97.31 637 ALA A CA 1
ATOM 5222 C C . ALA A 1 637 ? -11.932 -0.619 23.256 1.00 97.31 637 ALA A C 1
ATOM 5224 O O . ALA A 1 637 ? -10.849 -0.520 23.853 1.00 97.31 637 ALA A O 1
ATOM 5225 N N . TRP A 1 638 ? -12.931 0.259 23.428 1.00 98.31 638 TRP A N 1
ATOM 5226 C CA . TRP A 1 638 ? -12.736 1.525 24.157 1.00 98.31 638 TRP A CA 1
ATOM 5227 C C . TRP A 1 638 ? -12.133 1.310 25.548 1.00 98.31 638 TRP A C 1
ATOM 5229 O O . TRP A 1 638 ? -11.287 2.081 25.984 1.00 98.31 638 TRP A O 1
ATOM 5239 N N . HIS A 1 639 ? -12.520 0.237 26.243 1.00 98.38 639 HIS A N 1
ATOM 5240 C CA . HIS A 1 639 ? -12.079 -0.043 27.608 1.00 98.38 639 HIS A CA 1
ATOM 5241 C C . HIS A 1 639 ? -10.627 -0.526 27.664 1.00 98.38 639 HIS A C 1
ATOM 5243 O O . HIS A 1 639 ? -9.915 -0.218 28.614 1.00 98.38 639 HIS A O 1
ATOM 5249 N N . THR A 1 640 ? -10.133 -1.204 26.628 1.00 98.06 640 THR A N 1
ATOM 5250 C CA . THR A 1 640 ? -8.706 -1.562 26.546 1.00 98.06 640 THR A CA 1
ATOM 5251 C C . THR A 1 640 ? -7.837 -0.351 26.233 1.00 98.06 640 THR A C 1
ATOM 5253 O O . THR A 1 640 ? -6.815 -0.135 26.884 1.00 98.06 640 THR A O 1
ATOM 5256 N N . VAL A 1 641 ? -8.267 0.482 25.285 1.00 98.56 641 VAL A N 1
ATOM 5257 C CA . VAL A 1 641 ? -7.522 1.674 24.877 1.00 98.56 641 VAL A CA 1
ATOM 5258 C C . VAL A 1 641 ? -7.537 2.720 25.986 1.00 98.56 641 VAL A C 1
ATOM 5260 O O . VAL A 1 641 ? -6.489 3.274 26.314 1.00 98.56 641 VAL A O 1
ATOM 5263 N N . GLU A 1 642 ? -8.677 2.917 26.647 1.00 98.69 642 GLU A N 1
ATOM 5264 C CA . GLU A 1 642 ? -8.801 3.841 27.772 1.00 98.69 642 GLU A CA 1
ATOM 5265 C C . GLU A 1 642 ? -7.928 3.445 28.956 1.00 98.69 642 GLU A C 1
ATOM 5267 O O . GLU A 1 642 ? -7.370 4.321 29.615 1.00 98.69 642 GLU A O 1
ATOM 5272 N N . LEU A 1 643 ? -7.747 2.148 29.215 1.00 98.75 643 LEU A N 1
ATOM 5273 C CA . LEU A 1 643 ? -6.843 1.702 30.270 1.00 98.75 643 LEU A CA 1
ATOM 5274 C C . LEU A 1 643 ? -5.414 2.219 30.041 1.00 98.75 643 LEU A C 1
ATOM 5276 O O . LEU A 1 643 ? -4.769 2.720 30.965 1.00 98.75 643 LEU A O 1
ATOM 5280 N N . PHE A 1 644 ? -4.935 2.150 28.797 1.00 98.62 644 PHE A N 1
ATOM 5281 C CA . PHE A 1 644 ? -3.623 2.676 28.422 1.00 98.62 644 PHE A CA 1
ATOM 5282 C C . PHE A 1 644 ? -3.611 4.196 28.283 1.00 98.62 644 PHE A C 1
ATOM 5284 O O . PHE A 1 644 ? -2.602 4.812 28.616 1.00 98.62 644 PHE A O 1
ATOM 5291 N N . ALA A 1 645 ? -4.723 4.821 27.895 1.00 98.69 645 ALA A N 1
ATOM 5292 C CA . ALA A 1 645 ? -4.855 6.273 27.899 1.00 98.69 645 ALA A CA 1
ATOM 5293 C C . ALA A 1 645 ? -4.734 6.834 29.327 1.00 98.69 645 ALA A C 1
ATOM 5295 O O . ALA A 1 645 ? -4.018 7.806 29.554 1.00 98.69 645 ALA A O 1
ATOM 5296 N N . GLN A 1 646 ? -5.350 6.186 30.322 1.00 98.62 646 GLN A N 1
ATOM 5297 C CA . GLN A 1 646 ? -5.144 6.495 31.744 1.00 98.62 646 GLN A CA 1
ATOM 5298 C C . GLN A 1 646 ? -3.692 6.276 32.162 1.00 98.62 646 GLN A C 1
ATOM 5300 O O . GLN A 1 646 ? -3.131 7.114 32.867 1.00 98.62 646 GLN A O 1
ATOM 5305 N N . GLY A 1 647 ? -3.070 5.196 31.684 1.00 98.25 647 GLY A N 1
ATOM 5306 C CA . GLY A 1 647 ? -1.645 4.935 31.867 1.00 98.25 647 GLY A CA 1
ATOM 5307 C C . GLY A 1 647 ? -0.750 6.052 31.332 1.00 98.25 647 GLY A C 1
ATOM 5308 O O . GLY A 1 647 ? 0.192 6.452 32.012 1.00 98.25 647 GLY A O 1
ATOM 5309 N N . GLU A 1 648 ? -1.056 6.594 30.155 1.00 98.25 648 GLU A N 1
ATOM 5310 C CA . GLU A 1 648 ? -0.306 7.697 29.557 1.00 98.25 648 GLU A CA 1
ATOM 5311 C C . GLU A 1 648 ? -0.524 9.021 30.292 1.00 98.25 648 GLU A C 1
ATOM 5313 O O . GLU A 1 648 ? 0.454 9.691 30.630 1.00 98.25 648 GLU A O 1
ATOM 5318 N N . ARG A 1 649 ? -1.772 9.351 30.660 1.00 97.88 649 ARG A N 1
ATOM 5319 C CA . ARG A 1 649 ? -2.074 10.512 31.523 1.00 97.88 649 ARG A CA 1
ATOM 5320 C C . ARG A 1 649 ? -1.336 10.416 32.865 1.00 97.88 649 ARG A C 1
ATOM 5322 O O . ARG A 1 649 ? -0.816 11.408 33.369 1.00 97.88 649 ARG A O 1
ATOM 5329 N N . ALA A 1 650 ? -1.228 9.207 33.417 1.00 97.81 650 ALA A N 1
ATOM 5330 C CA . ALA A 1 650 ? -0.496 8.918 34.648 1.00 97.81 650 ALA A CA 1
ATOM 5331 C C . ALA A 1 650 ? 1.027 8.759 34.459 1.00 97.81 650 ALA A C 1
ATOM 5333 O O . ALA A 1 650 ? 1.733 8.538 35.443 1.00 97.81 650 ALA A O 1
ATOM 5334 N N . LYS A 1 651 ? 1.551 8.875 33.227 1.00 97.38 651 LYS A N 1
ATOM 5335 C CA . LYS A 1 651 ? 2.973 8.683 32.881 1.00 97.38 651 LYS A CA 1
ATOM 5336 C C . LYS A 1 651 ? 3.530 7.322 33.330 1.00 97.38 651 LYS A C 1
ATOM 5338 O O . LYS A 1 651 ? 4.663 7.227 33.795 1.00 97.38 651 LYS A O 1
ATOM 5343 N N . ILE A 1 652 ? 2.729 6.268 33.201 1.00 98.25 652 ILE A N 1
ATOM 5344 C CA . ILE A 1 652 ? 3.124 4.868 33.435 1.00 98.25 652 ILE A CA 1
ATOM 5345 C C . ILE A 1 652 ? 3.659 4.248 32.139 1.00 98.25 652 ILE A C 1
ATOM 5347 O O . ILE A 1 652 ? 4.618 3.484 32.164 1.00 98.25 652 ILE A O 1
ATOM 5351 N N . VAL A 1 653 ? 3.041 4.594 31.010 1.00 98.25 653 VAL A N 1
ATOM 5352 C CA . VAL A 1 653 ? 3.368 4.138 29.651 1.00 98.25 653 VAL A CA 1
ATOM 5353 C C . VAL A 1 653 ? 3.156 5.287 28.667 1.00 98.25 653 VAL A C 1
ATOM 5355 O O . VAL A 1 653 ? 2.581 6.306 29.038 1.00 98.25 653 VAL A O 1
ATOM 5358 N N . ALA A 1 654 ? 3.589 5.139 27.417 1.00 98.12 654 ALA A N 1
ATOM 5359 C CA . ALA A 1 654 ? 3.142 6.004 26.326 1.00 98.12 654 ALA A CA 1
ATOM 5360 C C . ALA A 1 654 ? 2.885 5.195 25.049 1.00 98.12 654 ALA A C 1
ATOM 5362 O O . ALA A 1 654 ? 3.575 4.210 24.788 1.00 98.12 654 ALA A O 1
ATOM 5363 N N . PHE A 1 655 ? 1.914 5.603 24.238 1.00 97.75 655 PHE A N 1
ATOM 5364 C CA . PHE A 1 655 ? 1.519 4.898 23.027 1.00 97.75 655 PHE A CA 1
ATOM 5365 C C . PHE A 1 655 ? 2.645 4.869 21.987 1.00 97.75 655 PHE A C 1
ATOM 5367 O O . PHE A 1 655 ? 2.904 3.818 21.406 1.00 97.75 655 PHE A O 1
ATOM 5374 N N . THR A 1 656 ? 3.343 5.985 21.762 1.00 95.62 656 THR A N 1
ATOM 5375 C CA . THR A 1 656 ? 4.369 6.094 20.711 1.00 95.62 656 THR A CA 1
ATOM 5376 C C . THR A 1 656 ? 5.792 6.057 21.260 1.00 95.62 656 THR A C 1
ATOM 5378 O O . THR A 1 656 ? 6.075 6.520 22.366 1.00 95.62 656 THR A O 1
ATOM 5381 N N . THR A 1 657 ? 6.730 5.552 20.452 1.00 91.56 657 THR A N 1
ATOM 5382 C CA . THR A 1 657 ? 8.164 5.492 20.790 1.00 91.56 657 THR A CA 1
ATOM 5383 C C . THR A 1 657 ? 8.743 6.867 21.131 1.00 91.56 657 THR A C 1
ATOM 5385 O O . THR A 1 657 ? 9.518 6.995 22.082 1.00 91.56 657 THR A O 1
ATOM 5388 N N . SER A 1 658 ? 8.357 7.906 20.385 1.00 88.62 658 SER A N 1
ATOM 5389 C CA . SER A 1 658 ? 8.824 9.280 20.595 1.00 88.62 658 SER A CA 1
ATOM 5390 C C . SER A 1 658 ? 8.405 9.814 21.965 1.00 88.62 658 SER A C 1
ATOM 5392 O O . SER A 1 658 ? 9.251 10.288 22.727 1.00 88.62 658 SER A O 1
ATOM 5394 N N . LYS A 1 659 ? 7.120 9.675 22.324 1.00 94.94 659 LYS A N 1
ATOM 5395 C CA . LYS A 1 659 ? 6.600 10.124 23.621 1.00 94.94 659 LYS A CA 1
ATOM 5396 C C . LYS A 1 659 ? 7.128 9.269 24.777 1.00 94.94 659 LYS A C 1
ATOM 5398 O O . LYS A 1 659 ? 7.530 9.825 25.798 1.00 94.94 659 LYS A O 1
ATOM 5403 N N . ALA A 1 660 ? 7.227 7.950 24.596 1.00 96.56 660 ALA A N 1
ATOM 5404 C CA . ALA A 1 660 ? 7.813 7.029 25.575 1.00 96.56 660 ALA A CA 1
ATOM 5405 C C . ALA A 1 660 ? 9.259 7.416 25.926 1.00 96.56 660 ALA A C 1
ATOM 5407 O O . ALA A 1 660 ? 9.620 7.529 27.098 1.00 96.56 660 ALA A O 1
ATOM 5408 N N . THR A 1 661 ? 10.063 7.721 24.903 1.00 93.75 661 THR A N 1
ATOM 5409 C CA . THR A 1 661 ? 11.454 8.169 25.057 1.00 93.75 661 THR A CA 1
ATOM 5410 C C . THR A 1 661 ? 11.535 9.515 25.781 1.00 93.75 661 THR A C 1
ATOM 5412 O O . THR A 1 661 ? 12.334 9.668 26.705 1.00 93.75 661 THR A O 1
ATOM 5415 N N . ALA A 1 662 ? 10.687 10.480 25.407 1.00 93.88 662 ALA A N 1
ATOM 5416 C CA . ALA A 1 662 ? 10.650 11.804 26.028 1.00 93.88 662 ALA A CA 1
ATOM 5417 C C . ALA A 1 662 ? 10.252 11.752 27.515 1.00 93.88 662 ALA A C 1
ATOM 5419 O O . ALA A 1 662 ? 10.842 12.448 28.341 1.00 93.88 662 ALA A O 1
ATOM 5420 N N . LEU A 1 663 ? 9.278 10.905 27.862 1.00 95.69 663 LEU A N 1
ATOM 5421 C CA . LEU A 1 663 ? 8.789 10.728 29.232 1.00 95.69 663 LEU A CA 1
ATOM 5422 C C . LEU A 1 663 ? 9.626 9.740 30.061 1.00 95.69 663 LEU A C 1
ATOM 5424 O O . LEU A 1 663 ? 9.464 9.700 31.279 1.00 95.69 663 LEU A O 1
ATOM 5428 N N . LYS A 1 664 ? 10.530 8.977 29.428 1.00 97.12 664 LYS A N 1
ATOM 5429 C CA . LYS A 1 664 ? 11.308 7.881 30.038 1.00 97.12 664 LYS A CA 1
ATOM 5430 C C . LYS A 1 664 ? 10.421 6.799 30.662 1.00 97.12 664 LYS A C 1
ATOM 5432 O O . LYS A 1 664 ? 10.705 6.296 31.747 1.00 97.12 664 LYS A O 1
ATOM 5437 N N . VAL A 1 665 ? 9.355 6.444 29.956 1.00 97.44 665 VAL A N 1
ATOM 5438 C CA . VAL A 1 665 ? 8.406 5.388 30.332 1.00 97.44 665 VAL A CA 1
ATOM 5439 C C . VAL A 1 665 ? 8.422 4.285 29.272 1.00 97.44 665 VAL A C 1
ATOM 5441 O O . VAL A 1 665 ? 8.817 4.549 28.133 1.00 97.44 665 VAL A O 1
ATOM 5444 N N . PRO A 1 666 ? 8.002 3.053 29.594 1.00 97.06 666 PRO A N 1
ATOM 5445 C CA . PRO A 1 666 ? 7.819 2.015 28.586 1.00 97.06 666 PRO A CA 1
ATOM 5446 C C . PRO A 1 666 ? 6.809 2.427 27.504 1.00 97.06 666 PRO A C 1
ATOM 5448 O O . PRO A 1 666 ? 5.817 3.107 27.782 1.00 97.06 666 PRO A O 1
ATOM 5451 N N . ARG A 1 667 ? 7.033 1.973 26.265 1.00 97.06 667 ARG A N 1
ATOM 5452 C CA . ARG A 1 667 ? 6.005 2.019 25.215 1.00 97.06 667 ARG A CA 1
ATOM 5453 C C . ARG A 1 667 ? 4.866 1.070 25.602 1.00 97.06 667 ARG A C 1
ATOM 5455 O O . ARG A 1 667 ? 5.125 0.007 26.161 1.00 97.06 667 ARG A O 1
ATOM 5462 N N . ALA A 1 668 ? 3.626 1.462 25.330 1.00 97.94 668 ALA A N 1
ATOM 5463 C CA . ALA A 1 668 ? 2.446 0.655 25.614 1.00 97.94 668 ALA A CA 1
ATOM 5464 C C . ALA A 1 668 ? 2.530 -0.717 24.922 1.00 97.94 668 ALA A C 1
ATOM 5466 O O . ALA A 1 668 ? 2.803 -0.784 23.724 1.00 97.94 668 ALA A O 1
ATOM 5467 N N . ASP A 1 669 ? 2.261 -1.781 25.680 1.00 97.69 669 ASP A N 1
ATOM 5468 C CA . ASP A 1 669 ? 2.170 -3.160 25.199 1.00 97.69 669 ASP A CA 1
ATOM 5469 C C . ASP A 1 669 ? 0.970 -3.854 25.855 1.00 97.69 669 ASP A C 1
ATOM 5471 O O . ASP A 1 669 ? 0.936 -4.066 27.069 1.00 97.69 669 ASP A O 1
ATOM 5475 N N . PHE A 1 670 ? -0.033 -4.198 25.053 1.00 98.00 670 PHE A N 1
ATOM 5476 C CA . PHE A 1 670 ? -1.274 -4.815 25.517 1.00 98.00 670 PHE A CA 1
ATOM 5477 C C . PHE A 1 670 ? -1.092 -6.312 25.805 1.00 98.00 670 PHE A C 1
ATOM 5479 O O . PHE A 1 670 ? -1.957 -6.919 26.446 1.00 98.00 670 PHE A O 1
ATOM 5486 N N . LEU A 1 671 ? 0.024 -6.912 25.373 1.00 98.00 671 LEU A N 1
ATOM 5487 C CA . LEU A 1 671 ? 0.395 -8.285 25.717 1.00 98.00 671 LEU A CA 1
ATOM 5488 C C . LEU A 1 671 ? 0.982 -8.383 27.122 1.00 98.00 671 LEU A C 1
ATOM 5490 O O . LEU A 1 671 ? 0.772 -9.382 27.806 1.00 98.00 671 LEU A O 1
ATOM 5494 N N . ILE A 1 672 ? 1.693 -7.343 27.560 1.00 96.56 672 ILE A N 1
ATOM 5495 C CA . ILE A 1 672 ? 2.424 -7.319 28.831 1.00 96.56 672 ILE A CA 1
ATOM 5496 C C . ILE A 1 672 ? 2.078 -6.026 29.594 1.00 96.56 672 ILE A C 1
ATOM 5498 O O . ILE A 1 672 ? 2.930 -5.148 29.762 1.00 96.56 672 ILE A O 1
ATOM 5502 N N . PRO A 1 673 ? 0.820 -5.866 30.058 1.00 96.44 673 PRO A N 1
ATOM 5503 C CA . PRO A 1 673 ? 0.408 -4.659 30.766 1.00 96.44 673 PRO A CA 1
ATOM 5504 C C . PRO A 1 673 ? 1.147 -4.525 32.114 1.00 96.44 673 PRO A C 1
ATOM 5506 O O . PRO A 1 673 ? 1.213 -5.498 32.874 1.00 96.44 673 PRO A O 1
ATOM 5509 N N . PRO A 1 674 ? 1.658 -3.330 32.474 1.00 97.44 674 PRO A N 1
ATOM 5510 C CA . PRO A 1 674 ? 2.209 -3.077 33.804 1.00 97.44 674 PRO A CA 1
ATOM 5511 C C . PRO A 1 674 ? 1.187 -3.346 34.914 1.00 97.44 674 PRO A C 1
ATOM 5513 O O . PRO A 1 674 ? -0.004 -3.068 34.753 1.00 97.44 674 PRO A O 1
ATOM 5516 N N . SER A 1 675 ? 1.642 -3.814 36.081 1.00 97.19 675 SER A N 1
ATOM 5517 C CA . SER A 1 675 ? 0.750 -4.144 37.204 1.00 97.19 675 SER A CA 1
ATOM 5518 C C . SER A 1 675 ? -0.079 -2.947 37.676 1.00 97.19 675 SER A C 1
ATOM 5520 O O . SER A 1 675 ? -1.236 -3.117 38.046 1.00 97.19 675 SER A O 1
ATOM 5522 N N . GLN A 1 676 ? 0.466 -1.729 37.581 1.00 98.31 676 GLN A N 1
ATOM 5523 C CA . GLN A 1 676 ? -0.253 -0.499 37.918 1.00 98.31 676 GLN A CA 1
ATOM 5524 C C . GLN A 1 676 ? -1.500 -0.290 37.045 1.00 98.31 676 GLN A C 1
ATOM 5526 O O . GLN A 1 676 ? -2.489 0.262 37.520 1.00 98.31 676 GLN A O 1
ATOM 5531 N N . LEU A 1 677 ? -1.485 -0.742 35.784 1.00 98.25 677 LEU A N 1
ATOM 5532 C CA . LEU A 1 677 ? -2.677 -0.692 34.934 1.00 98.25 677 LEU A CA 1
ATOM 5533 C C . LEU A 1 677 ? -3.714 -1.728 35.372 1.00 98.25 677 LEU A C 1
ATOM 5535 O O . LEU A 1 677 ? -4.906 -1.469 35.284 1.00 98.25 677 LEU A O 1
ATOM 5539 N N . ILE A 1 678 ? -3.299 -2.871 35.914 1.00 98.31 678 ILE A N 1
ATOM 5540 C CA . ILE A 1 678 ? -4.239 -3.854 36.471 1.00 98.31 678 ILE A CA 1
ATOM 5541 C C . ILE A 1 678 ? -4.890 -3.322 37.756 1.00 98.31 678 ILE A C 1
ATOM 5543 O O . ILE A 1 678 ? -6.089 -3.509 37.965 1.00 98.31 678 ILE A O 1
ATOM 5547 N N . ASP A 1 679 ? -4.146 -2.589 38.585 1.00 98.31 679 ASP A N 1
ATOM 5548 C CA . ASP A 1 679 ? -4.712 -1.891 39.747 1.00 98.31 679 ASP A CA 1
ATOM 5549 C C . ASP A 1 679 ? -5.691 -0.787 39.315 1.00 98.31 679 ASP A C 1
ATOM 5551 O O . ASP A 1 679 ? -6.783 -0.655 39.877 1.00 98.31 679 ASP A O 1
ATOM 5555 N N . GLN A 1 680 ? -5.346 -0.035 38.264 1.00 98.56 680 GLN A N 1
ATOM 5556 C CA . GLN A 1 680 ? -6.231 0.964 37.664 1.00 98.56 680 GLN A CA 1
ATOM 5557 C C . GLN A 1 680 ? -7.511 0.329 37.098 1.00 98.56 680 GLN A C 1
ATOM 5559 O O . GLN A 1 680 ? -8.602 0.854 37.319 1.00 98.56 680 GLN A O 1
ATOM 5564 N N . LEU A 1 681 ? -7.411 -0.831 36.445 1.00 98.62 681 LEU A N 1
ATOM 5565 C CA . LEU A 1 681 ? -8.559 -1.602 35.963 1.00 98.62 681 LEU A CA 1
ATOM 5566 C C . LEU A 1 681 ? -9.511 -1.969 37.111 1.00 98.62 681 LEU A C 1
ATOM 5568 O O . LEU A 1 681 ? -10.718 -1.755 37.002 1.00 98.62 681 LEU A O 1
ATOM 5572 N N . ARG A 1 682 ? -8.984 -2.451 38.245 1.00 98.56 682 ARG A N 1
ATOM 5573 C CA . ARG A 1 682 ? -9.796 -2.737 39.445 1.00 98.56 682 ARG A CA 1
ATOM 5574 C C . ARG A 1 682 ? -10.462 -1.465 39.988 1.00 98.56 682 ARG A C 1
ATOM 5576 O O . ARG A 1 682 ? -11.657 -1.475 40.267 1.00 98.56 682 ARG A O 1
ATOM 5583 N N . SER A 1 683 ? -9.730 -0.349 40.027 1.00 98.50 683 SER A N 1
ATOM 5584 C CA . SER A 1 683 ? -10.264 0.971 40.407 1.00 98.50 683 SER A CA 1
ATOM 5585 C C . SER A 1 683 ? -11.421 1.421 39.502 1.00 98.50 683 SER A C 1
ATOM 5587 O O . SER A 1 683 ? -12.411 1.978 39.983 1.00 98.50 683 SER A O 1
ATOM 5589 N N . ASN A 1 684 ? -11.328 1.159 38.195 1.00 98.62 684 ASN A N 1
ATOM 5590 C CA . ASN A 1 684 ? -12.368 1.505 37.225 1.00 98.62 684 ASN A CA 1
ATOM 5591 C C . ASN A 1 684 ? -13.662 0.705 37.449 1.00 98.62 684 ASN A C 1
ATOM 5593 O O . ASN A 1 684 ? -14.750 1.261 37.277 1.00 98.62 684 ASN A O 1
ATOM 5597 N N . ILE A 1 685 ? -13.567 -0.553 37.900 1.00 98.75 685 ILE A N 1
ATOM 5598 C CA . ILE A 1 685 ? -14.729 -1.373 38.295 1.00 98.75 685 ILE A CA 1
ATOM 5599 C C . ILE A 1 685 ? -15.426 -0.765 39.516 1.00 98.75 685 ILE A C 1
ATOM 5601 O O . ILE A 1 685 ? -16.649 -0.597 39.509 1.00 98.75 685 ILE A O 1
ATOM 5605 N N . ASP A 1 686 ? -14.661 -0.415 40.551 1.00 98.38 686 ASP A N 1
ATOM 5606 C CA . ASP A 1 686 ? -15.207 0.125 41.802 1.00 98.38 686 ASP A CA 1
ATOM 5607 C C . ASP A 1 686 ? -15.917 1.463 41.575 1.00 98.38 686 ASP A C 1
ATOM 5609 O O . ASP A 1 686 ? -16.997 1.710 42.115 1.00 98.38 686 ASP A O 1
ATOM 5613 N N . LYS A 1 687 ? -15.341 2.308 40.715 1.00 97.94 687 LYS A N 1
ATOM 5614 C CA . LYS A 1 687 ? -15.873 3.634 40.379 1.00 97.94 687 LYS A CA 1
ATOM 5615 C C . LYS A 1 687 ? -16.934 3.618 39.284 1.00 97.94 687 LYS A C 1
ATOM 5617 O O . LYS A 1 687 ? -17.539 4.657 39.043 1.00 97.94 687 LYS A O 1
ATOM 5622 N N . SER A 1 688 ? -17.160 2.481 38.619 1.00 98.06 688 SER A N 1
ATOM 5623 C CA . SER A 1 688 ? -17.990 2.410 37.404 1.00 98.06 688 SER A CA 1
ATOM 5624 C C . SER A 1 688 ? -17.557 3.458 36.366 1.00 98.06 688 SER A C 1
ATOM 5626 O O . SER A 1 688 ? -18.376 4.214 35.846 1.00 98.06 688 SER A O 1
ATOM 5628 N N . TYR A 1 689 ? -16.242 3.566 36.148 1.00 98.56 689 TYR A N 1
ATOM 5629 C CA . TYR A 1 689 ? -15.632 4.668 35.405 1.00 98.56 689 TYR A CA 1
ATOM 5630 C C . TYR A 1 689 ? -16.123 4.723 33.952 1.00 98.56 689 TYR A C 1
ATOM 5632 O O . TYR A 1 689 ? -15.963 3.753 33.209 1.00 98.56 689 TYR A O 1
ATOM 5640 N N . VAL A 1 690 ? -16.653 5.881 33.547 1.00 98.50 690 VAL A N 1
ATOM 5641 C CA . VAL A 1 690 ? -17.050 6.200 32.168 1.00 98.50 690 VAL A CA 1
ATOM 5642 C C . VAL A 1 690 ? -16.020 7.182 31.585 1.00 98.50 690 VAL A C 1
ATOM 5644 O O . VAL A 1 690 ? -15.894 8.284 32.127 1.00 98.50 690 VAL A O 1
ATOM 5647 N N . PRO A 1 691 ? -15.271 6.825 30.521 1.00 97.56 691 PRO A N 1
ATOM 5648 C CA . PRO A 1 691 ? -14.385 7.772 29.843 1.00 97.56 691 PRO A CA 1
ATOM 5649 C C . PRO A 1 691 ? -15.180 8.871 29.149 1.00 97.56 691 PRO A C 1
ATOM 5651 O O . PRO A 1 691 ? -16.306 8.626 28.734 1.00 97.56 691 PRO A O 1
ATOM 5654 N N . TYR A 1 692 ? -14.588 10.061 29.007 1.00 97.69 692 TYR A N 1
ATOM 5655 C CA . TYR A 1 692 ? -15.192 11.224 28.335 1.00 97.69 692 TYR A CA 1
ATOM 5656 C C . TYR A 1 692 ? -16.701 11.377 28.625 1.00 97.69 692 TYR A C 1
ATOM 5658 O O . TYR A 1 692 ? -17.508 11.335 27.692 1.00 97.69 692 TYR A O 1
ATOM 5666 N N . PRO A 1 693 ? -17.121 11.479 29.902 1.00 97.56 693 PRO A N 1
ATOM 5667 C CA . PRO A 1 693 ? -18.527 11.347 30.291 1.00 97.56 693 PRO A CA 1
ATOM 5668 C C . PRO A 1 693 ? -19.451 12.370 29.613 1.00 97.56 693 PRO A C 1
ATOM 5670 O O . PRO A 1 693 ? -20.621 12.076 29.386 1.00 97.56 693 PRO A O 1
ATOM 5673 N N . GLU A 1 694 ? -18.934 13.538 29.230 1.00 97.62 694 GLU A N 1
ATOM 5674 C CA . GLU A 1 694 ? -19.656 14.581 28.493 1.00 97.62 694 GLU A CA 1
ATOM 5675 C C . GLU A 1 694 ? -20.057 14.151 27.065 1.00 97.62 694 GLU A C 1
ATOM 5677 O O . GLU A 1 694 ? -21.049 14.637 26.512 1.00 97.62 694 GLU A O 1
ATOM 5682 N N . VAL A 1 695 ? -19.307 13.214 26.475 1.00 97.00 695 VAL A N 1
ATOM 5683 C CA . VAL A 1 695 ? -19.519 12.681 25.123 1.00 97.00 695 VAL A CA 1
ATOM 5684 C C . VAL A 1 695 ? -20.096 11.268 25.190 1.00 97.00 695 VAL A C 1
ATOM 5686 O O . VAL A 1 695 ? -21.207 11.022 24.718 1.00 97.00 695 VAL A O 1
ATOM 5689 N N . LEU A 1 696 ? -19.371 10.341 25.817 1.00 97.31 696 LEU A N 1
ATOM 5690 C CA . LEU A 1 696 ? -19.724 8.923 25.881 1.00 97.31 696 LEU A CA 1
ATOM 5691 C C . LEU A 1 696 ? -20.860 8.631 26.854 1.00 97.31 696 LEU A C 1
ATOM 5693 O O . LEU A 1 696 ? -21.552 7.641 26.658 1.00 97.31 696 LEU A O 1
ATOM 5697 N N . GLY A 1 697 ? -21.141 9.496 27.833 1.00 96.75 697 GLY A N 1
ATOM 5698 C CA . GLY A 1 697 ? -22.280 9.316 28.745 1.00 96.75 697 GLY A CA 1
ATOM 5699 C C . GLY A 1 697 ? -23.647 9.297 28.044 1.00 96.75 697 GLY A C 1
ATOM 5700 O O . GLY A 1 697 ? -24.630 8.850 28.628 1.00 96.75 697 GLY A O 1
ATOM 5701 N N . LYS A 1 698 ? -23.714 9.738 26.778 1.00 95.62 698 LYS A N 1
ATOM 5702 C CA . LYS A 1 698 ? -24.900 9.620 25.910 1.00 95.62 698 LYS A CA 1
ATOM 5703 C C . LYS A 1 698 ? -25.094 8.214 25.329 1.00 95.62 698 LYS A C 1
ATOM 5705 O O . LYS A 1 698 ? -26.191 7.890 24.888 1.00 95.62 698 LYS A O 1
ATOM 5710 N N . TYR A 1 699 ? -24.034 7.411 25.306 1.00 95.81 699 TYR A N 1
ATOM 5711 C CA . TYR A 1 699 ? -23.955 6.118 24.620 1.00 95.81 699 TYR A CA 1
ATOM 5712 C C . TYR A 1 699 ? -23.528 4.965 25.534 1.00 95.81 699 TYR A C 1
ATOM 5714 O O . TYR A 1 699 ? -23.577 3.811 25.119 1.00 95.81 699 TYR A O 1
ATOM 5722 N N . LEU A 1 700 ? -23.068 5.278 26.745 1.00 97.00 700 LEU A N 1
ATOM 5723 C CA . LEU A 1 700 ? -22.509 4.338 27.701 1.00 97.00 700 LEU A CA 1
ATOM 5724 C C . LEU A 1 700 ? -22.957 4.713 29.113 1.00 97.00 700 LEU A C 1
ATOM 5726 O O . LEU A 1 700 ? -22.605 5.770 29.642 1.00 97.00 700 LEU A O 1
ATOM 5730 N N . THR A 1 701 ? -23.709 3.823 29.751 1.00 97.94 701 THR A N 1
ATOM 5731 C CA . THR A 1 701 ? -24.101 3.983 31.152 1.00 97.94 701 THR A CA 1
ATOM 5732 C C . THR A 1 701 ? -22.984 3.526 32.102 1.00 97.94 701 THR A C 1
ATOM 5734 O O . THR A 1 701 ? -22.183 2.655 31.753 1.00 97.94 701 THR A O 1
ATOM 5737 N N . PRO A 1 702 ? -22.942 4.022 33.356 1.00 98.31 702 PRO A N 1
ATOM 5738 C CA . PRO A 1 702 ? -21.988 3.529 34.354 1.00 98.31 702 PRO A CA 1
ATOM 5739 C C . PRO A 1 702 ? -22.087 2.017 34.614 1.00 98.31 702 PRO A C 1
ATOM 5741 O O . PRO A 1 702 ? -21.077 1.365 34.873 1.00 98.31 702 PRO A O 1
ATOM 5744 N N . ALA A 1 703 ? -23.290 1.437 34.523 1.00 98.31 703 ALA A N 1
ATOM 5745 C CA . ALA A 1 703 ? -23.495 0.001 34.708 1.00 98.31 703 ALA A CA 1
ATOM 5746 C C . ALA A 1 703 ? -22.870 -0.820 33.567 1.00 98.31 703 ALA A C 1
ATOM 5748 O O . ALA A 1 703 ? -22.175 -1.802 33.831 1.00 98.31 703 ALA A O 1
ATOM 5749 N N . GLU A 1 704 ? -23.061 -0.392 32.316 1.00 97.69 704 GLU A N 1
ATOM 5750 C CA . GLU A 1 704 ? -22.421 -1.009 31.147 1.00 97.69 704 GLU A CA 1
ATOM 5751 C C . GLU A 1 704 ? -20.899 -0.852 31.196 1.00 97.69 704 GLU A C 1
ATOM 5753 O O . GLU A 1 704 ? -20.174 -1.815 30.946 1.00 97.69 704 GLU A O 1
ATOM 5758 N N . ALA A 1 705 ? -20.404 0.327 31.592 1.00 98.50 705 ALA A N 1
ATOM 5759 C CA . ALA A 1 705 ? -18.975 0.564 31.768 1.00 98.50 705 ALA A CA 1
ATOM 5760 C C . ALA A 1 705 ? -18.377 -0.369 32.830 1.00 98.50 705 ALA A C 1
ATOM 5762 O O . ALA A 1 705 ? -17.357 -1.013 32.591 1.00 98.50 705 ALA A O 1
ATOM 5763 N N . LYS A 1 706 ? -19.041 -0.514 33.984 1.00 98.62 706 LYS A N 1
ATOM 5764 C CA . LYS A 1 706 ? -18.622 -1.456 35.029 1.00 98.62 706 LYS A CA 1
ATOM 5765 C C . LYS A 1 706 ? -18.570 -2.897 34.515 1.00 98.62 706 LYS A C 1
ATOM 5767 O O . LYS A 1 706 ? -17.581 -3.579 34.776 1.00 98.62 706 LYS A O 1
ATOM 5772 N N . ALA A 1 707 ? -19.589 -3.344 33.780 1.00 98.56 707 ALA A N 1
ATOM 5773 C CA . ALA A 1 707 ? -19.618 -4.688 33.201 1.00 98.56 707 ALA A CA 1
ATOM 5774 C C . ALA A 1 707 ? -18.462 -4.909 32.207 1.00 98.56 707 ALA A C 1
ATOM 5776 O O . ALA A 1 707 ? -17.777 -5.927 32.276 1.00 98.56 707 ALA A O 1
ATOM 5777 N N . ARG A 1 708 ? -18.172 -3.922 31.350 1.00 97.81 708 ARG A N 1
ATOM 5778 C CA . ARG A 1 708 ? -17.015 -3.928 30.435 1.00 97.81 708 ARG A CA 1
ATOM 5779 C C . ARG A 1 708 ? -15.681 -4.057 31.171 1.00 97.81 708 ARG A C 1
ATOM 5781 O O . ARG A 1 708 ? -14.855 -4.890 30.807 1.00 97.81 708 ARG A O 1
ATOM 5788 N N . TRP A 1 709 ? -15.474 -3.291 32.243 1.00 98.75 709 TRP A N 1
ATOM 5789 C CA . TRP A 1 709 ? -14.261 -3.403 33.058 1.00 98.75 709 TRP A CA 1
ATOM 5790 C C . TRP A 1 709 ? -14.135 -4.771 33.750 1.00 98.75 709 TRP A C 1
ATOM 5792 O O . TRP A 1 709 ? -13.036 -5.318 33.840 1.00 98.75 709 TRP A O 1
ATOM 5802 N N . GLN A 1 710 ? -15.250 -5.355 34.200 1.00 98.88 710 GLN A N 1
ATOM 5803 C CA . GLN A 1 710 ? -15.275 -6.703 34.780 1.00 98.88 710 GLN A CA 1
ATOM 5804 C C . GLN A 1 710 ? -14.926 -7.785 33.749 1.00 98.88 710 GLN A C 1
ATOM 5806 O O . GLN A 1 710 ? -14.153 -8.689 34.067 1.00 98.88 710 GLN A O 1
ATOM 5811 N N . ASN A 1 711 ? -15.433 -7.668 32.519 1.00 98.75 711 ASN A N 1
ATOM 5812 C CA . ASN A 1 711 ? -15.102 -8.581 31.423 1.00 98.75 711 ASN A CA 1
ATOM 5813 C C . ASN A 1 711 ? -13.607 -8.537 31.088 1.00 98.75 711 ASN A C 1
ATOM 5815 O O . ASN A 1 711 ? -12.968 -9.585 30.999 1.00 98.75 711 ASN A O 1
ATOM 5819 N N . LEU A 1 712 ? -13.014 -7.341 31.006 1.00 98.81 712 LEU A N 1
ATOM 5820 C CA . LEU A 1 712 ? -11.577 -7.197 30.761 1.00 98.81 712 LEU A CA 1
ATOM 5821 C C . LEU A 1 712 ? -10.720 -7.767 31.894 1.00 98.81 712 LEU A C 1
ATOM 5823 O O . LEU A 1 712 ? -9.684 -8.380 31.635 1.00 98.81 712 LEU A O 1
ATOM 5827 N N . LEU A 1 713 ? -11.147 -7.610 33.148 1.00 98.81 713 LEU A N 1
ATOM 5828 C CA . LEU A 1 713 ? -10.450 -8.230 34.271 1.00 98.81 713 LEU A CA 1
ATOM 5829 C C . LEU A 1 713 ? -10.522 -9.762 34.197 1.00 98.81 713 LEU A C 1
ATOM 5831 O O . LEU A 1 713 ? -9.503 -10.421 34.381 1.00 98.81 713 LEU A O 1
ATOM 5835 N N . ALA A 1 714 ? -11.688 -10.326 33.867 1.00 98.81 714 ALA A N 1
ATOM 5836 C CA . ALA A 1 714 ? -11.845 -11.768 33.674 1.00 98.81 714 ALA A CA 1
ATOM 5837 C C . ALA A 1 714 ? -10.997 -12.291 32.499 1.00 98.81 714 ALA A C 1
ATOM 5839 O O . ALA A 1 714 ? -10.390 -13.360 32.597 1.00 98.81 714 ALA A O 1
ATOM 5840 N N . TRP A 1 715 ? -10.908 -11.521 31.411 1.00 98.69 715 TRP A N 1
ATOM 5841 C CA . TRP A 1 715 ? -10.029 -11.805 30.279 1.00 98.69 715 TRP A CA 1
ATOM 5842 C C . TRP A 1 715 ? -8.558 -11.846 30.703 1.00 98.69 715 TRP A C 1
ATOM 5844 O O . TRP A 1 715 ? -7.872 -12.839 30.453 1.00 98.69 715 TRP A O 1
ATOM 5854 N N . TYR A 1 716 ? -8.088 -10.817 31.415 1.00 98.69 716 TYR A N 1
ATOM 5855 C CA . TYR A 1 716 ? -6.729 -10.773 31.952 1.00 98.69 716 TYR A CA 1
ATOM 5856 C C . TYR A 1 716 ? -6.459 -11.925 32.931 1.00 98.69 716 TYR A C 1
ATOM 5858 O O . TYR A 1 716 ? -5.411 -12.569 32.871 1.00 98.69 716 TYR A O 1
ATOM 5866 N N . ASP A 1 717 ? -7.406 -12.248 33.811 1.00 98.50 717 ASP A N 1
ATOM 5867 C CA . ASP A 1 717 ? -7.254 -13.350 34.759 1.00 98.50 717 ASP A CA 1
ATOM 5868 C C . ASP A 1 717 ? -7.128 -14.710 34.050 1.00 98.50 717 ASP A C 1
ATOM 5870 O O . ASP A 1 717 ? -6.405 -15.581 34.547 1.00 98.50 717 ASP A O 1
ATOM 5874 N N . LYS A 1 718 ? -7.746 -14.867 32.872 1.00 98.38 718 LYS A N 1
ATOM 5875 C CA . LYS A 1 718 ? -7.671 -16.076 32.044 1.00 98.38 718 LYS A CA 1
ATOM 5876 C C . LYS A 1 718 ? -6.418 -16.137 31.162 1.00 98.38 718 LYS A C 1
ATOM 5878 O O . LYS A 1 718 ? -5.703 -17.133 31.222 1.00 98.38 718 LYS A O 1
ATOM 5883 N N . TYR A 1 719 ? -6.147 -15.103 30.365 1.00 98.25 719 TYR A N 1
ATOM 5884 C CA . TYR A 1 719 ? -5.121 -15.132 29.309 1.00 98.25 719 TYR A CA 1
ATOM 5885 C C . TYR A 1 719 ? -3.861 -14.314 29.622 1.00 98.25 719 TYR A C 1
ATOM 5887 O O . TYR A 1 719 ? -2.869 -14.409 28.906 1.00 98.25 719 TYR A O 1
ATOM 5895 N N . LYS A 1 720 ? -3.862 -13.540 30.716 1.00 97.44 720 LYS A N 1
ATOM 5896 C CA . LYS A 1 720 ? -2.718 -12.745 31.213 1.00 97.44 720 LYS A CA 1
ATOM 5897 C C . LYS A 1 720 ? -2.262 -11.595 30.313 1.00 97.44 720 LYS A C 1
ATOM 5899 O O . LYS A 1 720 ? -1.224 -10.998 30.579 1.00 97.44 720 LYS A O 1
ATOM 5904 N N . HIS A 1 721 ? -3.078 -11.217 29.335 1.00 98.06 721 HIS A N 1
ATOM 5905 C CA . HIS A 1 721 ? -2.924 -10.006 28.533 1.00 98.06 721 HIS A CA 1
ATOM 5906 C C . HIS A 1 721 ? -4.242 -9.229 28.469 1.00 98.06 721 HIS A C 1
ATOM 5908 O O . HIS A 1 721 ? -5.286 -9.727 28.882 1.00 98.06 721 HIS A O 1
ATOM 5914 N N . VAL A 1 722 ? -4.196 -8.008 27.938 1.00 98.31 722 VAL A N 1
ATOM 5915 C CA . VAL A 1 722 ? -5.367 -7.136 27.722 1.00 98.31 722 VAL A CA 1
ATOM 5916 C C . VAL A 1 722 ? -5.596 -6.816 26.242 1.00 98.31 722 VAL A C 1
ATOM 5918 O O . VAL A 1 722 ? -6.406 -5.958 25.909 1.00 98.31 722 VAL A O 1
ATOM 5921 N N . TRP A 1 723 ? -4.917 -7.533 25.338 1.00 98.25 723 TRP A N 1
ATOM 5922 C CA . TRP A 1 723 ? -5.280 -7.575 23.920 1.00 98.25 723 TRP A CA 1
ATOM 5923 C C . TRP A 1 723 ? -6.655 -8.231 23.740 1.00 98.25 723 TRP A C 1
ATOM 5925 O O . TRP A 1 723 ? -6.770 -9.455 23.820 1.00 98.25 723 TRP A O 1
ATOM 5935 N N . VAL A 1 724 ? -7.680 -7.405 23.536 1.00 98.12 724 VAL A N 1
ATOM 5936 C CA . VAL A 1 724 ? -9.057 -7.816 23.242 1.00 98.12 724 VAL A CA 1
ATOM 5937 C C . VAL A 1 724 ? -9.423 -7.272 21.870 1.00 98.12 724 VAL A C 1
ATOM 5939 O O . VAL A 1 724 ? -9.350 -6.067 21.637 1.00 98.12 724 VAL A O 1
ATOM 5942 N N . ALA A 1 725 ? -9.840 -8.162 20.979 1.00 97.50 725 ALA A N 1
ATOM 5943 C CA . ALA A 1 725 ? -10.220 -7.831 19.617 1.00 97.50 725 ALA A CA 1
ATOM 5944 C C . ALA A 1 725 ? -11.613 -8.405 19.298 1.00 97.50 725 ALA A C 1
ATOM 5946 O O . ALA A 1 725 ? -12.391 -8.669 20.214 1.00 97.50 725 ALA A O 1
ATOM 5947 N N . ASN A 1 726 ? -11.978 -8.537 18.027 1.00 96.75 726 ASN A N 1
ATOM 5948 C CA . ASN A 1 726 ? -13.342 -8.885 17.600 1.00 96.75 726 ASN A CA 1
ATOM 5949 C C . ASN A 1 726 ? -13.396 -9.786 16.351 1.00 96.75 726 ASN A C 1
ATOM 5951 O O . ASN A 1 726 ? -14.478 -10.097 15.870 1.00 96.75 726 ASN A O 1
ATOM 5955 N N . GLY A 1 727 ? -12.247 -10.223 15.838 1.00 96.69 727 GLY A N 1
ATOM 5956 C CA . GLY A 1 727 ? -12.120 -10.968 14.589 1.00 96.69 727 GLY A CA 1
ATOM 5957 C C . GLY A 1 727 ? -12.320 -12.482 14.692 1.00 96.69 727 GLY A C 1
ATOM 5958 O O . GLY A 1 727 ? -12.794 -12.993 15.722 1.00 96.69 727 GLY A O 1
ATOM 5959 N N . PRO A 1 728 ? -11.934 -13.214 13.625 1.00 96.56 728 PRO A N 1
ATOM 5960 C CA . PRO A 1 728 ? -12.168 -14.650 13.497 1.00 96.56 728 PRO A CA 1
ATOM 5961 C C . PRO A 1 728 ? -11.387 -15.478 14.514 1.00 96.56 728 PRO A C 1
ATOM 5963 O O . PRO A 1 728 ? -11.861 -16.532 14.934 1.00 96.56 728 PRO A O 1
ATOM 5966 N N . PHE A 1 729 ? -10.214 -15.023 14.945 1.00 98.31 729 PHE A N 1
ATOM 5967 C CA . PHE A 1 729 ? -9.460 -15.665 16.013 1.00 98.31 729 PHE A CA 1
ATOM 5968 C C . PHE A 1 729 ? -9.272 -14.729 17.194 1.00 98.31 729 PHE A C 1
ATOM 5970 O O . PHE A 1 729 ? -9.293 -13.519 17.034 1.00 98.31 729 PHE A O 1
ATOM 5977 N N . TYR A 1 730 ? -9.024 -15.283 18.372 1.00 98.44 730 TYR A N 1
ATOM 5978 C CA . TYR A 1 730 ? -8.521 -14.534 19.516 1.00 98.44 730 TYR A CA 1
ATOM 5979 C C . TYR A 1 730 ? -7.133 -15.039 19.907 1.00 98.44 730 TYR A C 1
ATOM 5981 O O . TYR A 1 730 ? -6.789 -16.202 19.670 1.00 98.44 730 TYR A O 1
ATOM 5989 N N . LEU A 1 731 ? -6.332 -14.159 20.507 1.00 98.56 731 LEU A N 1
ATOM 5990 C CA . LEU A 1 731 ? -5.045 -14.535 21.079 1.00 98.56 731 LEU A CA 1
ATOM 5991 C C . LEU A 1 731 ? -5.285 -15.370 22.340 1.00 98.56 731 LEU A C 1
ATOM 5993 O O . LEU A 1 731 ? -5.861 -14.870 23.300 1.00 98.56 731 LEU A O 1
ATOM 5997 N N . GLU A 1 732 ? -4.878 -16.640 22.329 1.00 98.50 732 GLU A N 1
ATOM 5998 C CA . GLU A 1 732 ? -4.999 -17.512 23.502 1.00 98.50 732 GLU A CA 1
ATOM 5999 C C . GLU A 1 732 ? -3.738 -17.481 24.365 1.00 98.50 732 GLU A C 1
ATOM 6001 O O . GLU A 1 732 ? -3.817 -17.465 25.591 1.00 98.50 732 GLU A O 1
ATOM 6006 N N . SER A 1 733 ? -2.560 -17.517 23.744 1.00 98.12 733 SER A N 1
ATOM 6007 C CA . SER A 1 733 ? -1.292 -17.446 24.472 1.00 98.12 733 SER A CA 1
ATOM 6008 C C . SER A 1 733 ? -0.139 -17.061 23.556 1.00 98.12 733 SER A C 1
ATOM 6010 O O . SER A 1 733 ? -0.217 -17.197 22.333 1.00 98.12 733 SER A O 1
ATOM 6012 N N . PHE A 1 734 ? 0.952 -16.607 24.163 1.00 97.75 734 PHE A N 1
ATOM 6013 C CA . PHE A 1 734 ? 2.216 -16.352 23.489 1.00 97.75 734 PHE A CA 1
ATOM 6014 C C . PHE A 1 734 ? 3.389 -16.675 24.423 1.00 97.75 734 PHE A C 1
ATOM 6016 O O . PHE A 1 734 ? 3.247 -16.688 25.648 1.00 97.75 734 PHE A O 1
ATOM 6023 N N . THR A 1 735 ? 4.559 -16.921 23.844 1.00 96.50 735 THR A N 1
ATOM 6024 C CA . THR A 1 735 ? 5.834 -17.054 24.563 1.00 96.50 735 THR A CA 1
ATOM 6025 C C . THR A 1 735 ? 6.860 -16.109 23.950 1.00 96.50 735 THR A C 1
ATOM 6027 O O . THR A 1 735 ? 6.826 -15.863 22.749 1.00 96.50 735 THR A O 1
ATOM 6030 N N . THR A 1 736 ? 7.782 -15.577 24.755 1.00 92.12 736 THR A N 1
ATOM 6031 C CA . THR A 1 736 ? 8.836 -14.652 24.287 1.00 92.12 736 THR A CA 1
ATOM 6032 C C . THR A 1 736 ? 10.193 -15.330 24.074 1.00 92.12 736 THR A C 1
ATOM 6034 O O . THR A 1 736 ? 11.069 -14.746 23.442 1.00 92.12 736 THR A O 1
ATOM 6037 N N . ALA A 1 737 ? 10.375 -16.559 24.572 1.00 89.75 737 ALA A N 1
ATOM 6038 C CA . ALA A 1 737 ? 11.571 -17.376 24.358 1.00 89.75 737 ALA A CA 1
ATOM 6039 C C . ALA A 1 737 ? 11.269 -18.884 24.573 1.00 89.75 737 ALA A C 1
ATOM 6041 O O . ALA A 1 737 ? 11.046 -19.286 25.717 1.00 89.75 737 ALA A O 1
ATOM 6042 N N . PRO A 1 738 ? 11.265 -19.732 23.519 1.00 90.31 738 PRO A N 1
ATOM 6043 C CA . PRO A 1 738 ? 11.242 -19.355 22.100 1.00 90.31 738 PRO A CA 1
ATOM 6044 C C . PRO A 1 738 ? 9.968 -18.567 21.773 1.00 90.31 738 PRO A C 1
ATOM 6046 O O . PRO A 1 738 ? 8.980 -18.672 22.503 1.00 90.31 738 PRO A O 1
ATOM 6049 N N . LYS A 1 739 ? 9.970 -17.771 20.703 1.00 94.62 739 LYS A N 1
ATOM 6050 C CA . LYS A 1 739 ? 8.785 -16.994 20.341 1.00 94.62 739 LYS A CA 1
ATOM 6051 C C . LYS A 1 739 ? 7.745 -17.860 19.645 1.00 94.62 739 LYS A C 1
ATOM 6053 O O . LYS A 1 739 ? 8.016 -18.449 18.600 1.00 94.62 739 LYS A O 1
ATOM 6058 N N . THR A 1 740 ? 6.555 -17.935 20.232 1.00 97.19 740 THR A N 1
ATOM 6059 C CA . THR A 1 740 ? 5.402 -18.622 19.640 1.00 97.19 740 THR A CA 1
ATOM 6060 C C . THR A 1 740 ? 4.122 -17.862 19.950 1.00 97.19 740 THR A C 1
ATOM 6062 O O . THR A 1 740 ? 4.033 -17.197 20.984 1.00 97.19 740 THR A O 1
ATOM 6065 N N . ILE A 1 741 ? 3.132 -17.964 19.064 1.00 98.56 741 ILE A N 1
ATOM 6066 C CA . ILE A 1 741 ? 1.786 -17.416 19.272 1.00 98.56 741 ILE A CA 1
ATOM 6067 C C . ILE A 1 741 ? 0.761 -18.513 18.994 1.00 98.56 741 ILE A C 1
ATOM 6069 O O . ILE A 1 741 ? 0.876 -19.242 18.009 1.00 98.56 741 ILE A O 1
ATOM 6073 N N . VAL A 1 742 ? -0.256 -18.615 19.848 1.00 98.62 742 VAL A N 1
ATOM 6074 C CA . VAL A 1 742 ? -1.405 -19.506 19.664 1.00 98.62 742 VAL A CA 1
ATOM 6075 C C . VAL A 1 742 ? -2.667 -18.666 19.531 1.00 98.62 742 VAL A C 1
ATOM 6077 O O . VAL A 1 742 ? -3.050 -17.947 20.456 1.00 98.62 742 VAL A O 1
ATOM 6080 N N . LEU A 1 743 ? -3.323 -18.792 18.381 1.00 98.75 743 LEU A N 1
ATOM 6081 C CA . LEU A 1 743 ? -4.631 -18.217 18.107 1.00 98.75 743 LEU A CA 1
ATOM 6082 C C . LEU A 1 743 ? -5.705 -19.309 18.148 1.00 98.75 743 LEU A C 1
ATOM 6084 O O . LEU A 1 743 ? -5.512 -20.399 17.602 1.00 98.75 743 LEU A O 1
ATOM 6088 N N . LYS A 1 744 ? -6.859 -19.005 18.742 1.00 98.31 744 LYS A N 1
ATOM 6089 C CA . LYS A 1 744 ? -8.024 -19.900 18.797 1.00 98.31 744 LYS A CA 1
ATOM 6090 C C . LYS A 1 744 ? -9.215 -19.314 18.076 1.00 98.31 744 LYS A C 1
ATOM 6092 O O . LYS A 1 744 ? -9.423 -18.105 18.088 1.00 98.31 744 LYS A O 1
ATOM 6097 N N . ALA A 1 745 ? -9.997 -20.183 17.445 1.00 97.56 745 ALA A N 1
ATOM 6098 C CA . ALA A 1 745 ? -11.181 -19.772 16.709 1.00 97.56 745 ALA A CA 1
ATOM 6099 C C . ALA A 1 745 ? -12.204 -19.091 17.625 1.00 97.56 745 ALA A C 1
ATOM 6101 O O . ALA A 1 745 ? -12.642 -19.665 18.626 1.00 97.56 745 ALA A O 1
ATOM 6102 N N . ASN A 1 746 ? -12.652 -17.904 17.230 1.00 96.62 746 ASN A N 1
ATOM 6103 C CA . ASN A 1 746 ? -13.807 -17.244 17.811 1.00 96.62 746 ASN A CA 1
ATOM 6104 C C . ASN A 1 746 ? -15.086 -17.921 17.294 1.00 96.62 746 ASN A C 1
ATOM 6106 O O . ASN A 1 746 ? -15.663 -17.533 16.280 1.00 96.62 746 ASN A O 1
ATOM 6110 N N . ARG A 1 747 ? -15.520 -18.981 17.982 1.00 93.31 747 ARG A N 1
ATOM 6111 C CA . ARG A 1 747 ? -16.731 -19.738 17.615 1.00 93.31 747 ARG A CA 1
ATOM 6112 C C . ARG A 1 747 ? -18.028 -18.978 17.879 1.00 93.31 747 ARG A C 1
ATOM 6114 O O . ARG A 1 747 ? -19.052 -19.331 17.299 1.00 93.31 747 ARG A O 1
ATOM 6121 N N . GLU A 1 748 ? -17.972 -17.935 18.703 1.00 92.25 748 GLU A N 1
ATOM 6122 C CA . GLU A 1 748 ? -19.099 -17.036 18.963 1.00 92.25 748 GLU A CA 1
ATOM 6123 C C . GLU A 1 748 ? -19.256 -15.955 17.882 1.00 92.25 748 GLU A C 1
ATOM 6125 O O . GLU A 1 748 ? -20.214 -15.187 17.930 1.00 92.25 748 GLU A O 1
ATOM 6130 N N . HIS A 1 749 ? -18.350 -15.890 16.899 1.00 94.38 749 HIS A N 1
ATOM 6131 C CA . HIS A 1 749 ? -18.407 -14.875 15.856 1.00 94.38 749 HIS A CA 1
ATOM 6132 C C . HIS A 1 749 ? -19.637 -15.051 14.944 1.00 94.38 749 HIS A C 1
ATOM 6134 O O . HIS A 1 749 ? -19.739 -16.062 14.259 1.00 94.38 749 HIS A O 1
ATOM 6140 N N . PRO A 1 750 ? -20.531 -14.057 14.815 1.00 92.31 750 PRO A N 1
ATOM 6141 C CA . PRO A 1 750 ? -21.827 -14.217 14.135 1.00 92.31 750 PRO A CA 1
ATOM 6142 C C . PRO A 1 750 ? -21.748 -14.449 12.615 1.00 92.31 750 PRO A C 1
ATOM 6144 O O . PRO A 1 750 ? -22.741 -14.841 11.999 1.00 92.31 750 PRO A O 1
ATOM 6147 N N . LEU A 1 751 ? -20.602 -14.164 11.992 1.00 92.12 751 LEU A N 1
ATOM 6148 C CA . LEU A 1 751 ? -20.362 -14.381 10.562 1.00 92.12 751 LEU A CA 1
ATOM 6149 C C . LEU A 1 751 ? -19.616 -15.687 10.283 1.00 92.12 751 LEU A C 1
ATOM 6151 O O . LEU A 1 751 ? -18.786 -16.138 11.075 1.00 92.12 751 LEU A O 1
ATOM 6155 N N . SER A 1 752 ? -19.899 -16.245 9.106 1.00 90.25 752 SER A N 1
ATOM 6156 C CA . SER A 1 752 ? -19.303 -17.475 8.597 1.00 90.25 752 SER A CA 1
ATOM 6157 C C . SER A 1 752 ? -18.109 -17.216 7.694 1.00 90.25 752 SER A C 1
ATOM 6159 O O . SER A 1 752 ? -18.195 -16.400 6.775 1.00 90.25 752 SER A O 1
ATOM 6161 N N . ALA A 1 753 ? -17.058 -18.020 7.848 1.00 90.19 753 ALA A N 1
ATOM 6162 C CA . ALA A 1 753 ? -15.974 -18.117 6.876 1.00 90.19 753 ALA A CA 1
ATOM 6163 C C . ALA A 1 753 ? -16.432 -18.504 5.453 1.00 90.19 753 ALA A C 1
ATOM 6165 O O . ALA A 1 753 ? -15.742 -18.178 4.487 1.00 90.19 753 ALA A O 1
ATOM 6166 N N . ALA A 1 754 ? -17.609 -19.132 5.306 1.00 89.81 754 ALA A N 1
ATOM 6167 C CA . ALA A 1 754 ? -18.213 -19.461 4.010 1.00 89.81 754 ALA A CA 1
ATOM 6168 C C . ALA A 1 754 ? -18.399 -18.238 3.099 1.00 89.81 754 ALA A C 1
ATOM 6170 O O . ALA A 1 754 ? -18.312 -18.358 1.879 1.00 89.81 754 ALA A O 1
ATOM 6171 N N . LYS A 1 755 ? -18.582 -17.049 3.690 1.00 91.06 755 LYS A N 1
ATOM 6172 C CA . LYS A 1 755 ? -18.708 -15.774 2.972 1.00 91.06 755 LYS A CA 1
ATOM 6173 C C . LYS A 1 755 ? -17.518 -15.481 2.052 1.00 91.06 755 LYS A C 1
ATOM 6175 O O . LYS A 1 755 ? -17.695 -14.880 1.000 1.00 91.06 755 LYS A O 1
ATOM 6180 N N . TRP A 1 756 ? -16.322 -15.912 2.446 1.00 91.31 756 TRP A N 1
ATOM 6181 C CA . TRP A 1 756 ? -15.063 -15.565 1.786 1.00 91.31 756 TRP A CA 1
ATOM 6182 C C . TRP A 1 756 ? -14.521 -16.680 0.887 1.00 91.31 756 TRP A C 1
ATOM 6184 O O . TRP A 1 756 ? -13.394 -16.598 0.407 1.00 91.31 756 TRP A O 1
ATOM 6194 N N . GLU A 1 757 ? -15.296 -17.743 0.651 1.00 83.75 757 GLU A N 1
ATOM 6195 C CA . GLU A 1 757 ? -14.826 -18.908 -0.109 1.00 83.75 757 GLU A CA 1
ATOM 6196 C C . GLU A 1 757 ? -14.453 -18.594 -1.554 1.00 83.75 757 GLU A C 1
ATOM 6198 O O . GLU A 1 757 ? -13.500 -19.183 -2.066 1.00 83.75 757 GLU A O 1
ATOM 6203 N N . PHE A 1 758 ? -15.166 -17.662 -2.189 1.00 82.56 758 PHE A N 1
ATOM 6204 C CA . PHE A 1 758 ? -14.907 -17.261 -3.571 1.00 82.56 758 PHE A CA 1
ATOM 6205 C C . PHE A 1 758 ? -13.524 -16.609 -3.750 1.00 82.56 758 PHE A C 1
ATOM 6207 O O . PHE A 1 758 ? -12.990 -16.622 -4.850 1.00 82.56 758 PHE A O 1
ATOM 6214 N N . LEU A 1 759 ? -12.911 -16.115 -2.666 1.00 83.56 759 LEU A N 1
ATOM 6215 C CA . LEU A 1 759 ? -11.550 -15.566 -2.645 1.00 83.56 759 LEU A CA 1
ATOM 6216 C C . LEU A 1 759 ? -10.489 -16.617 -2.284 1.00 83.56 759 LEU A C 1
ATOM 6218 O O . LEU A 1 759 ? -9.350 -16.277 -1.975 1.00 83.56 759 LEU A O 1
ATOM 6222 N N . GLY A 1 760 ? -10.852 -17.903 -2.272 1.00 72.88 760 GLY A N 1
ATOM 6223 C CA . GLY A 1 760 ? -9.897 -18.998 -2.103 1.00 72.88 760 GLY A CA 1
ATOM 6224 C C . GLY A 1 760 ? -9.026 -19.242 -3.339 1.00 72.88 760 GLY A C 1
ATOM 6225 O O . GLY A 1 760 ? -7.927 -19.777 -3.196 1.00 72.88 760 GLY A O 1
ATOM 6226 N N . GLU A 1 761 ? -9.500 -18.855 -4.527 1.00 74.50 761 GLU A N 1
ATOM 6227 C CA . GLU A 1 761 ? -8.757 -18.921 -5.787 1.00 74.50 761 GLU A CA 1
ATOM 6228 C C . GLU A 1 761 ? -8.995 -17.649 -6.619 1.00 74.50 761 GLU A C 1
ATOM 6230 O O . GLU A 1 761 ? -10.126 -17.171 -6.684 1.00 74.50 761 GLU A O 1
ATOM 6235 N N . PRO A 1 762 ? -7.959 -17.088 -7.270 1.00 78.25 762 PRO A N 1
ATOM 6236 C CA . PRO A 1 762 ? -8.094 -15.836 -8.005 1.00 78.25 762 PRO A CA 1
ATOM 6237 C C . PRO A 1 762 ? -8.746 -16.041 -9.387 1.00 78.25 762 PRO A C 1
ATOM 6239 O O . PRO A 1 762 ? -8.247 -16.869 -10.162 1.00 78.25 762 PRO A O 1
ATOM 6242 N N . PRO A 1 763 ? -9.778 -15.257 -9.757 1.00 81.19 763 PRO A N 1
ATOM 6243 C CA . PRO A 1 763 ? -10.420 -15.321 -11.072 1.00 81.19 763 PRO A CA 1
ATOM 6244 C C . PRO A 1 763 ? -9.607 -14.577 -12.152 1.00 81.19 763 PRO A C 1
ATOM 6246 O O . PRO A 1 763 ? -10.084 -13.626 -12.754 1.00 81.19 763 PRO A O 1
ATOM 6249 N N . ILE A 1 764 ? -8.351 -14.972 -12.387 1.00 85.31 764 ILE A N 1
ATOM 6250 C CA . ILE A 1 764 ? -7.473 -14.345 -13.400 1.00 85.31 764 ILE A CA 1
ATOM 6251 C C . ILE A 1 764 ? -7.930 -14.761 -14.812 1.00 85.31 764 ILE A C 1
ATOM 6253 O O . ILE A 1 764 ? -8.021 -15.969 -15.053 1.00 85.31 764 ILE A O 1
ATOM 6257 N N . PRO A 1 765 ? -8.163 -13.819 -15.751 1.00 90.06 765 PRO A N 1
ATOM 6258 C CA . PRO A 1 765 ? -8.494 -14.162 -17.132 1.00 90.06 765 PRO A CA 1
ATOM 6259 C C . PRO A 1 765 ? -7.294 -14.791 -17.852 1.00 90.06 765 PRO A C 1
ATOM 6261 O O . PRO A 1 765 ? -6.157 -14.358 -17.683 1.00 90.06 765 PRO A O 1
ATOM 6264 N N . VAL A 1 766 ? -7.526 -15.790 -18.693 1.00 93.25 766 VAL A N 1
ATOM 6265 C CA . VAL A 1 766 ? -6.512 -16.423 -19.547 1.00 93.25 766 VAL A CA 1
ATOM 6266 C C . VAL A 1 766 ? -6.781 -16.016 -20.990 1.00 93.25 766 VAL A C 1
ATOM 6268 O O . VAL A 1 766 ? -7.917 -16.113 -21.439 1.00 93.25 766 VAL A O 1
ATOM 6271 N N . ILE A 1 767 ? -5.756 -15.537 -21.703 1.00 95.62 767 ILE A N 1
ATOM 6272 C CA . ILE A 1 767 ? -5.880 -15.117 -23.106 1.00 95.62 767 ILE A CA 1
ATOM 6273 C C . ILE A 1 767 ? -5.466 -16.273 -24.019 1.00 95.62 767 ILE A C 1
ATOM 6275 O O . ILE A 1 767 ? -4.320 -16.721 -23.990 1.00 95.62 767 ILE A O 1
ATOM 6279 N N . HIS A 1 768 ? -6.382 -16.701 -24.878 1.00 95.75 768 HIS A N 1
ATOM 6280 C CA . HIS A 1 768 ? -6.145 -17.619 -25.981 1.00 95.75 768 HIS A CA 1
ATOM 6281 C C . HIS A 1 768 ? -6.217 -16.848 -27.302 1.00 95.75 768 HIS A C 1
ATOM 6283 O O . HIS A 1 768 ? -7.190 -16.150 -27.585 1.00 95.75 768 HIS A O 1
ATOM 6289 N N . VAL A 1 769 ? -5.154 -16.934 -28.105 1.00 95.12 769 VAL A N 1
ATOM 6290 C CA . VAL A 1 769 ? -5.046 -16.195 -29.369 1.00 95.12 769 VAL A CA 1
ATOM 6291 C C . VAL A 1 769 ? -4.172 -16.921 -30.381 1.00 95.12 769 VAL A C 1
ATOM 6293 O O . VAL A 1 769 ? -3.072 -17.386 -30.064 1.00 95.12 769 VAL A O 1
ATOM 6296 N N . GLU A 1 770 ? -4.635 -16.937 -31.628 1.00 92.38 770 GLU A N 1
ATOM 6297 C CA . GLU A 1 770 ? -3.856 -17.334 -32.796 1.00 92.38 770 GLU A CA 1
ATOM 6298 C C . GLU A 1 770 ? -3.625 -16.123 -33.700 1.00 92.38 770 GLU A C 1
ATOM 6300 O O . GLU A 1 770 ? -4.536 -15.345 -33.981 1.00 92.38 770 GLU A O 1
ATOM 6305 N N . VAL A 1 771 ? -2.384 -15.951 -34.153 1.00 92.19 771 VAL A N 1
ATOM 6306 C CA . VAL A 1 771 ? -1.978 -14.815 -34.987 1.00 92.19 771 VAL A CA 1
ATOM 6307 C C . VAL A 1 771 ? -1.273 -15.345 -36.233 1.00 92.19 771 VAL A C 1
ATOM 6309 O O . VAL A 1 771 ? -0.456 -16.262 -36.112 1.00 92.19 771 VAL A O 1
ATOM 6312 N N . PRO A 1 772 ? -1.529 -14.779 -37.428 1.00 90.69 772 PRO A N 1
ATOM 6313 C CA . PRO A 1 772 ? -0.774 -15.125 -38.625 1.00 90.69 772 PRO A CA 1
ATOM 6314 C C . PRO A 1 772 ? 0.732 -14.926 -38.420 1.00 90.69 772 PRO A C 1
ATOM 6316 O O . PRO A 1 772 ? 1.166 -13.892 -37.918 1.00 90.69 772 PRO A O 1
ATOM 6319 N N . SER A 1 773 ? 1.550 -15.870 -38.892 1.00 90.19 773 SER A N 1
ATOM 6320 C CA . SER A 1 773 ? 3.018 -15.759 -38.827 1.00 90.19 773 SER A CA 1
ATOM 6321 C C . SER A 1 773 ? 3.572 -14.580 -39.637 1.00 90.19 773 SER A C 1
ATOM 6323 O O . SER A 1 773 ? 4.717 -14.162 -39.441 1.00 90.19 773 SER A O 1
ATOM 6325 N N . THR A 1 774 ? 2.783 -14.051 -40.577 1.00 91.12 774 THR A N 1
ATOM 6326 C CA . THR A 1 774 ? 3.169 -12.955 -41.465 1.00 91.12 774 THR A CA 1
ATOM 6327 C C . THR A 1 774 ? 2.043 -11.937 -41.618 1.00 91.12 774 THR A C 1
ATOM 6329 O O . THR A 1 774 ? 0.913 -12.293 -41.952 1.00 91.12 774 THR A O 1
ATOM 6332 N N . ILE A 1 775 ? 2.384 -10.661 -41.432 1.00 93.31 775 ILE A N 1
ATOM 6333 C CA . ILE A 1 775 ? 1.509 -9.508 -41.653 1.00 93.31 775 ILE A CA 1
ATOM 6334 C C . ILE A 1 775 ? 2.062 -8.697 -42.827 1.00 93.31 775 ILE A C 1
ATOM 6336 O O . ILE A 1 775 ? 3.202 -8.231 -42.814 1.00 93.31 775 ILE A O 1
ATOM 6340 N N . TYR A 1 776 ? 1.242 -8.523 -43.857 1.00 92.19 776 TYR A N 1
ATOM 6341 C CA . TYR A 1 776 ? 1.543 -7.704 -45.019 1.00 92.19 776 TYR A CA 1
ATOM 6342 C C . TYR A 1 776 ? 1.120 -6.261 -44.750 1.00 92.19 776 TYR A C 1
ATOM 6344 O O . TYR A 1 776 ? -0.026 -5.993 -44.384 1.00 92.19 776 TYR A O 1
ATOM 6352 N N . ARG A 1 777 ? 2.040 -5.322 -44.966 1.00 92.19 777 ARG A N 1
ATOM 6353 C CA . ARG A 1 777 ? 1.766 -3.885 -44.844 1.00 92.19 777 ARG A CA 1
ATOM 6354 C C . ARG A 1 777 ? 0.625 -3.475 -45.777 1.00 92.19 777 ARG A C 1
ATOM 6356 O O . ARG A 1 777 ? 0.585 -3.901 -46.930 1.00 92.19 777 ARG A O 1
ATOM 6363 N N . GLY A 1 778 ? -0.282 -2.628 -45.293 1.00 89.19 778 GLY A N 1
ATOM 6364 C CA . GLY A 1 778 ? -1.411 -2.138 -46.085 1.00 89.19 778 GLY A CA 1
ATOM 6365 C C . GLY A 1 778 ? -2.547 -3.149 -46.262 1.00 89.19 778 GLY A C 1
ATOM 6366 O O . GLY A 1 778 ? -3.417 -2.922 -47.099 1.00 89.19 778 GLY A O 1
ATOM 6367 N N . ARG A 1 779 ? -2.554 -4.261 -45.513 1.00 91.06 779 ARG A N 1
ATOM 6368 C CA . ARG A 1 779 ? -3.679 -5.208 -45.455 1.00 91.06 779 ARG A CA 1
ATOM 6369 C C . ARG A 1 779 ? -4.356 -5.174 -44.091 1.00 91.06 779 ARG A C 1
ATOM 6371 O O . ARG A 1 779 ? -3.736 -4.809 -43.094 1.00 91.06 779 ARG A O 1
ATOM 6378 N N . GLU A 1 780 ? -5.622 -5.564 -44.082 1.00 93.56 780 GLU A N 1
ATOM 6379 C CA . GLU A 1 780 ? -6.410 -5.719 -42.866 1.00 93.56 780 GLU A CA 1
ATOM 6380 C C . GLU A 1 780 ? -6.233 -7.118 -42.267 1.00 93.56 780 GLU A C 1
ATOM 6382 O O . GLU A 1 780 ? -6.154 -8.102 -43.007 1.00 93.56 780 GLU A O 1
ATOM 6387 N N . TYR A 1 781 ? -6.201 -7.204 -40.938 1.00 94.00 781 TYR A N 1
ATOM 6388 C CA . TYR A 1 781 ? -6.210 -8.465 -40.197 1.00 94.00 781 TYR A CA 1
ATOM 6389 C C . TYR A 1 781 ? -7.184 -8.384 -39.025 1.00 94.00 781 TYR A C 1
ATOM 6391 O O . TYR A 1 781 ? -6.968 -7.586 -38.115 1.00 94.00 781 TYR A O 1
ATOM 6399 N N . ALA A 1 782 ? -8.209 -9.236 -39.028 1.00 93.25 782 ALA A N 1
ATOM 6400 C CA . ALA A 1 782 ? -9.065 -9.476 -37.872 1.00 93.25 782 ALA A CA 1
ATOM 6401 C C . ALA A 1 782 ? -8.489 -10.638 -37.047 1.00 93.25 782 ALA A C 1
ATOM 6403 O O . ALA A 1 782 ? -8.232 -11.718 -37.582 1.00 93.25 782 ALA A O 1
ATOM 6404 N N . ILE A 1 783 ? -8.241 -10.399 -35.763 1.00 94.81 783 ILE A N 1
ATOM 6405 C CA . ILE A 1 783 ? -7.675 -11.356 -34.810 1.00 94.81 783 ILE A CA 1
ATOM 6406 C C . ILE A 1 783 ? -8.686 -11.531 -33.682 1.00 94.81 783 ILE A C 1
ATOM 6408 O O . ILE A 1 783 ? -9.063 -10.562 -33.021 1.00 94.81 783 ILE A O 1
ATOM 6412 N N . THR A 1 784 ? -9.110 -12.770 -33.457 1.00 96.00 784 THR A N 1
ATOM 6413 C CA . THR A 1 784 ? -10.022 -13.125 -32.368 1.00 96.00 784 THR A CA 1
ATOM 6414 C C . THR A 1 784 ? -9.233 -13.537 -31.130 1.00 96.00 784 THR A C 1
ATOM 6416 O O . THR A 1 784 ? -8.271 -14.300 -31.212 1.00 96.00 784 THR A O 1
ATOM 6419 N N . LEU A 1 785 ? -9.660 -13.020 -29.985 1.00 96.38 785 LEU A N 1
ATOM 6420 C CA . LEU A 1 785 ? -9.129 -13.285 -28.657 1.00 96.38 785 LEU A CA 1
ATOM 6421 C C . LEU A 1 785 ? -10.216 -13.990 -27.849 1.00 96.38 785 LEU A C 1
ATOM 6423 O O . LEU A 1 785 ? -11.325 -13.469 -27.723 1.00 96.38 785 LEU A O 1
ATOM 6427 N N . GLU A 1 786 ? -9.892 -15.144 -27.286 1.00 97.00 786 GLU A N 1
ATOM 6428 C CA . GLU A 1 786 ? -10.752 -15.845 -26.338 1.00 97.00 786 GLU A CA 1
ATOM 6429 C C . GLU A 1 786 ? -10.201 -15.650 -24.923 1.00 97.00 786 GLU A C 1
ATOM 6431 O O . GLU A 1 786 ? -9.043 -15.947 -24.637 1.00 97.00 786 GLU A O 1
ATOM 6436 N N . LEU A 1 787 ? -11.031 -15.098 -24.044 1.00 96.31 787 LEU A N 1
ATOM 6437 C CA . LEU A 1 787 ? -10.770 -14.931 -22.626 1.00 96.31 787 LEU A CA 1
ATOM 6438 C C . LEU A 1 787 ? -11.535 -15.998 -21.852 1.00 96.31 787 LEU A C 1
ATOM 6440 O O . LEU A 1 787 ? -12.767 -16.034 -21.905 1.00 96.31 787 LEU A O 1
ATOM 6444 N N . THR A 1 788 ? -10.822 -16.814 -21.079 1.00 94.19 788 THR A N 1
ATOM 6445 C CA . THR A 1 788 ? -11.430 -17.823 -20.201 1.00 94.19 788 THR A CA 1
ATOM 6446 C C . THR A 1 788 ? -11.016 -17.642 -18.746 1.00 94.19 788 THR A C 1
ATOM 6448 O O . THR A 1 788 ? -10.030 -16.974 -18.436 1.00 94.19 788 THR A O 1
ATOM 6451 N N . ASP A 1 789 ? -11.748 -18.256 -17.822 1.00 88.50 789 ASP A N 1
ATOM 6452 C CA . ASP A 1 789 ? -11.230 -18.543 -16.485 1.00 88.50 789 ASP A CA 1
ATOM 6453 C C . ASP A 1 789 ? -10.221 -19.716 -16.523 1.00 88.50 789 ASP A C 1
ATOM 6455 O O . ASP A 1 789 ? -9.970 -20.332 -17.565 1.00 88.50 789 ASP A O 1
ATOM 6459 N N . LYS A 1 790 ? -9.636 -20.059 -15.368 1.00 82.31 790 LYS A N 1
ATOM 6460 C CA . LYS A 1 790 ? -8.719 -21.211 -15.246 1.00 82.31 790 LYS A CA 1
ATOM 6461 C C . LYS A 1 790 ? -9.383 -22.569 -15.500 1.00 82.31 790 LYS A C 1
ATOM 6463 O O . LYS A 1 790 ? -8.671 -23.540 -15.747 1.00 82.31 790 LYS A O 1
ATOM 6468 N N . ALA A 1 791 ? -10.706 -22.657 -15.393 1.00 84.81 791 ALA A N 1
ATOM 6469 C CA . ALA A 1 791 ? -11.470 -23.866 -15.677 1.00 84.81 791 ALA A CA 1
ATOM 6470 C C . ALA A 1 791 ? -11.843 -23.988 -17.169 1.00 84.81 791 ALA A C 1
ATOM 6472 O O . ALA A 1 791 ? -12.361 -25.029 -17.572 1.00 84.81 791 ALA A O 1
ATOM 6473 N N . GLY A 1 792 ? -11.540 -22.971 -17.985 1.00 88.12 792 GLY A N 1
ATOM 6474 C CA . GLY A 1 792 ? -11.836 -22.924 -19.415 1.00 88.12 792 GLY A CA 1
ATOM 6475 C C . GLY A 1 792 ? -13.235 -22.401 -19.751 1.00 88.12 792 GLY A C 1
ATOM 6476 O O . GLY A 1 792 ? -13.661 -22.531 -20.895 1.00 88.12 792 GLY A O 1
ATOM 6477 N N . ASN A 1 793 ? -13.971 -21.828 -18.792 1.00 91.75 793 ASN A N 1
ATOM 6478 C CA . ASN A 1 793 ? -15.256 -21.184 -19.080 1.00 91.75 793 ASN A CA 1
ATOM 6479 C C . ASN A 1 793 ? -15.031 -19.767 -19.632 1.00 91.75 793 ASN A C 1
ATOM 6481 O O . ASN A 1 793 ? -14.077 -19.117 -19.197 1.00 91.75 793 ASN A O 1
ATOM 6485 N N . PRO A 1 794 ? -15.910 -19.245 -20.511 1.00 93.31 794 PRO A N 1
ATOM 6486 C CA . PRO A 1 794 ? -15.826 -17.865 -20.986 1.00 93.31 794 PRO A CA 1
ATOM 6487 C C . PRO A 1 794 ? -15.751 -16.866 -19.829 1.00 93.31 794 PRO A C 1
ATOM 6489 O O . PRO A 1 794 ? -16.563 -16.910 -18.902 1.00 93.31 794 PRO A O 1
ATOM 6492 N N . TYR A 1 795 ? -14.766 -15.972 -19.880 1.00 92.62 795 TYR A N 1
ATOM 6493 C CA . TYR A 1 795 ? -14.565 -14.964 -18.849 1.00 92.62 795 TYR A CA 1
ATOM 6494 C C . TYR A 1 795 ? -15.634 -13.866 -18.966 1.00 92.62 795 TYR A C 1
ATOM 6496 O O . TYR A 1 795 ? -15.794 -13.322 -20.065 1.00 92.62 795 TYR A O 1
ATOM 6504 N N . PRO A 1 796 ? -16.339 -13.495 -17.877 1.00 91.38 796 PRO A N 1
ATOM 6505 C CA . PRO A 1 796 ? -17.456 -12.574 -17.995 1.00 91.38 796 PRO A CA 1
ATOM 6506 C C . PRO A 1 796 ? -17.054 -11.186 -18.500 1.00 91.38 796 PRO A C 1
ATOM 6508 O O . PRO A 1 796 ? -16.203 -10.518 -17.906 1.00 91.38 796 PRO A O 1
ATOM 6511 N N . ASN A 1 797 ? -17.696 -10.712 -19.567 1.00 91.94 797 ASN A N 1
ATOM 6512 C CA . ASN A 1 797 ? -17.366 -9.431 -20.196 1.00 91.94 797 ASN A CA 1
ATOM 6513 C C . ASN A 1 797 ? -17.639 -8.243 -19.263 1.00 91.94 797 ASN A C 1
ATOM 6515 O O . ASN A 1 797 ? -16.941 -7.233 -19.333 1.00 91.94 797 ASN A O 1
ATOM 6519 N N . GLU A 1 798 ? -18.615 -8.356 -18.357 1.00 88.00 798 GLU A N 1
ATOM 6520 C CA . GLU A 1 798 ? -18.913 -7.320 -17.358 1.00 88.00 798 GLU A CA 1
ATOM 6521 C C . GLU A 1 798 ? -17.733 -7.038 -16.413 1.00 88.00 798 GLU A C 1
ATOM 6523 O O . GLU A 1 798 ? -17.542 -5.896 -15.973 1.00 88.00 798 GLU A O 1
ATOM 6528 N N . PHE A 1 799 ? -16.901 -8.055 -16.170 1.00 88.50 799 PHE A N 1
ATOM 6529 C CA . PHE A 1 799 ? -15.698 -7.977 -15.351 1.00 88.50 799 PHE A CA 1
ATOM 6530 C C . PHE A 1 799 ? -14.465 -7.523 -16.127 1.00 88.50 799 PHE A C 1
ATOM 6532 O O . PHE A 1 799 ? -13.444 -7.252 -15.504 1.00 88.50 799 PHE A O 1
ATOM 6539 N N . VAL A 1 800 ? -14.525 -7.400 -17.451 1.00 90.50 800 VAL A N 1
ATOM 6540 C CA . VAL A 1 800 ? -13.412 -6.880 -18.252 1.00 90.50 800 VAL A CA 1
ATOM 6541 C C . VAL A 1 800 ? -13.470 -5.347 -18.260 1.00 90.50 800 VAL A C 1
ATOM 6543 O O . VAL A 1 800 ? -14.492 -4.749 -18.596 1.00 90.50 800 VAL A O 1
ATOM 6546 N N . GLU A 1 801 ? -12.381 -4.687 -17.857 1.00 89.19 801 GLU A N 1
ATOM 6547 C CA . GLU A 1 801 ? -12.233 -3.227 -17.964 1.00 89.19 801 GLU A CA 1
ATOM 6548 C C . GLU A 1 801 ? -11.941 -2.845 -19.420 1.00 89.19 801 GLU A C 1
ATOM 6550 O O . GLU A 1 801 ? -12.615 -1.989 -19.991 1.00 89.19 801 GLU A O 1
ATOM 6555 N N . PHE A 1 802 ? -10.962 -3.513 -20.036 1.00 90.88 802 PHE A N 1
ATOM 6556 C CA . PHE A 1 802 ? -10.668 -3.421 -21.465 1.00 90.88 802 PHE A CA 1
ATOM 6557 C C . PHE A 1 802 ? -9.768 -4.572 -21.925 1.00 90.88 802 PHE A C 1
ATOM 6559 O O . PHE A 1 802 ? -9.036 -5.175 -21.137 1.00 90.88 802 PHE A O 1
ATOM 6566 N N . VAL A 1 803 ? -9.768 -4.801 -23.237 1.00 94.44 803 VAL A N 1
ATOM 6567 C CA . VAL A 1 803 ? -8.760 -5.602 -23.933 1.00 94.44 803 VAL A CA 1
ATOM 6568 C C . VAL A 1 803 ? -8.031 -4.694 -24.918 1.00 94.44 803 VAL A C 1
ATOM 6570 O O . VAL A 1 803 ? -8.658 -3.961 -25.686 1.00 94.44 803 VAL A O 1
ATOM 6573 N N . SER A 1 804 ? -6.706 -4.695 -24.876 1.00 93.94 804 SER A N 1
ATOM 6574 C CA . SER A 1 804 ? -5.852 -3.877 -25.732 1.00 93.94 804 SER A CA 1
ATOM 6575 C C . SER A 1 804 ? -4.721 -4.691 -26.341 1.00 93.94 804 SER A C 1
ATOM 6577 O O . SER A 1 804 ? -4.505 -5.860 -26.015 1.00 93.94 804 SER A O 1
ATOM 6579 N N . TYR A 1 805 ? -4.015 -4.068 -27.275 1.00 93.44 805 TYR A N 1
ATOM 6580 C CA . TYR A 1 805 ? -2.837 -4.648 -27.888 1.00 93.44 805 TYR A CA 1
ATOM 6581 C C . TYR A 1 805 ? -1.746 -3.613 -28.098 1.00 93.44 805 TYR A C 1
ATOM 6583 O O . TYR A 1 805 ? -2.021 -2.425 -28.287 1.00 93.44 805 TYR A O 1
ATOM 6591 N N . VAL A 1 806 ? -0.508 -4.097 -28.115 1.00 93.12 806 VAL A N 1
ATOM 6592 C CA . VAL A 1 806 ? 0.687 -3.321 -28.431 1.00 93.12 806 VAL A CA 1
ATOM 6593 C C . VAL A 1 806 ? 1.517 -4.091 -29.455 1.00 93.12 806 VAL A C 1
ATOM 6595 O O . VAL A 1 806 ? 1.890 -5.235 -29.214 1.00 93.12 806 VAL A O 1
ATOM 6598 N N . VAL A 1 807 ? 1.813 -3.470 -30.595 1.00 92.50 807 VAL A N 1
ATOM 6599 C CA . VAL A 1 807 ? 2.726 -3.991 -31.616 1.00 92.50 807 VAL A CA 1
ATOM 6600 C C . VAL A 1 807 ? 4.067 -3.283 -31.482 1.00 92.50 807 VAL A C 1
ATOM 6602 O O . VAL A 1 807 ? 4.178 -2.087 -31.750 1.00 92.50 807 VAL A O 1
ATOM 6605 N N . ILE A 1 808 ? 5.088 -4.031 -31.083 1.00 91.12 808 ILE A N 1
ATOM 6606 C CA . ILE A 1 808 ? 6.468 -3.576 -30.945 1.00 91.12 808 ILE A CA 1
ATOM 6607 C C . ILE A 1 808 ? 7.216 -3.970 -32.219 1.00 91.12 808 ILE A C 1
ATOM 6609 O O . ILE A 1 808 ? 7.341 -5.153 -32.530 1.00 91.12 808 ILE A O 1
ATOM 6613 N N . HIS A 1 809 ? 7.722 -2.988 -32.963 1.00 90.62 809 HIS A N 1
ATOM 6614 C CA . HIS A 1 809 ? 8.505 -3.205 -34.181 1.00 90.62 809 HIS A CA 1
ATOM 6615 C C . HIS A 1 809 ? 9.735 -2.289 -34.217 1.00 90.62 809 HIS A C 1
ATOM 6617 O O . HIS A 1 809 ? 9.894 -1.377 -33.399 1.00 90.62 809 HIS A O 1
ATOM 6623 N N . GLU A 1 810 ? 10.631 -2.504 -35.180 1.00 85.94 810 GLU A N 1
ATOM 6624 C CA . GLU A 1 810 ? 11.880 -1.736 -35.279 1.00 85.94 810 GLU A CA 1
ATOM 6625 C C . GLU A 1 810 ? 11.638 -0.216 -35.345 1.00 85.94 810 GLU A C 1
ATOM 6627 O O . GLU A 1 810 ? 12.297 0.546 -34.643 1.00 85.94 810 GLU A O 1
ATOM 6632 N N . GLY A 1 811 ? 10.639 0.229 -36.106 1.00 81.00 811 GLY A N 1
ATOM 6633 C CA . GLY A 1 811 ? 10.290 1.645 -36.251 1.00 81.00 811 GLY A CA 1
ATOM 6634 C C . GLY A 1 811 ? 9.503 2.275 -35.101 1.00 81.00 811 GLY A C 1
ATOM 6635 O O . GLY A 1 811 ? 9.282 3.481 -35.152 1.00 81.00 811 GLY A O 1
ATOM 6636 N N . GLY A 1 812 ? 9.069 1.516 -34.090 1.00 84.88 812 GLY A N 1
ATOM 6637 C CA . GLY A 1 812 ? 8.338 2.079 -32.954 1.00 84.88 812 GLY A CA 1
ATOM 6638 C C . GLY A 1 812 ? 7.332 1.130 -32.312 1.00 84.88 812 GLY A C 1
ATOM 6639 O O . GLY A 1 812 ? 7.469 -0.093 -32.373 1.00 84.88 812 GLY A O 1
ATOM 6640 N N . ILE A 1 813 ? 6.345 1.727 -31.647 1.00 87.88 813 ILE A N 1
ATOM 6641 C CA . ILE A 1 813 ? 5.255 1.034 -30.964 1.00 87.88 813 ILE A CA 1
ATOM 6642 C C . ILE A 1 813 ? 3.930 1.544 -31.535 1.00 87.88 813 ILE A C 1
ATOM 6644 O O . ILE A 1 813 ? 3.732 2.752 -31.666 1.00 87.88 813 ILE A O 1
ATOM 6648 N N . LEU A 1 814 ? 3.023 0.625 -31.863 1.00 88.31 814 LEU A N 1
ATOM 6649 C CA . LEU A 1 814 ? 1.622 0.921 -32.170 1.00 88.31 814 LEU A CA 1
ATOM 6650 C C . LEU A 1 814 ? 0.730 0.256 -31.127 1.00 88.31 814 LEU A C 1
ATOM 6652 O O . LEU A 1 814 ? 1.051 -0.827 -30.648 1.00 88.31 814 LEU A O 1
ATOM 6656 N N . SER A 1 815 ? -0.403 0.864 -30.798 1.00 90.81 815 SER A N 1
ATOM 6657 C CA . SER A 1 815 ? -1.358 0.306 -29.842 1.00 90.81 815 SER A CA 1
ATOM 6658 C C . SER A 1 815 ? -2.799 0.507 -30.304 1.00 90.81 815 SER A C 1
ATOM 6660 O O . SER A 1 815 ? -3.087 1.348 -31.158 1.00 90.81 815 SER A O 1
ATOM 6662 N N . GLY A 1 816 ? -3.709 -0.289 -29.748 1.00 89.25 816 GLY A N 1
ATOM 6663 C CA . GLY A 1 816 ? -5.143 -0.160 -29.979 1.00 89.25 816 GLY A CA 1
ATOM 6664 C C . GLY A 1 816 ? -5.963 -0.984 -28.989 1.00 89.25 816 GLY A C 1
ATOM 6665 O O . GLY A 1 816 ? -5.417 -1.610 -28.077 1.00 89.25 816 GLY A O 1
ATOM 6666 N N . LYS A 1 817 ? -7.288 -0.967 -29.152 1.00 92.25 817 LYS A N 1
ATOM 6667 C CA . LYS A 1 817 ? -8.235 -1.713 -28.310 1.00 92.25 817 LYS A CA 1
ATOM 6668 C C . LYS A 1 817 ? -8.956 -2.783 -29.122 1.00 92.25 817 LYS A C 1
ATOM 6670 O O . LYS A 1 817 ? -9.209 -2.579 -30.307 1.00 92.25 817 LYS A O 1
ATOM 6675 N N . ALA A 1 818 ? -9.282 -3.891 -28.470 1.00 93.44 818 ALA A N 1
ATOM 6676 C CA . ALA A 1 818 ? -10.193 -4.895 -28.997 1.00 93.44 818 ALA A CA 1
ATOM 6677 C C . ALA A 1 818 ? -11.637 -4.575 -28.574 1.00 93.44 818 ALA A C 1
ATOM 6679 O O . ALA A 1 818 ? -11.873 -3.907 -27.563 1.00 93.44 818 ALA A O 1
ATOM 6680 N N . THR A 1 819 ? -12.604 -5.053 -29.347 1.00 94.56 819 THR A N 1
ATOM 6681 C CA . THR A 1 819 ? -14.041 -4.885 -29.108 1.00 94.56 819 THR A CA 1
ATOM 6682 C C . THR A 1 819 ? -14.693 -6.224 -28.773 1.00 94.56 819 THR A C 1
ATOM 6684 O O . THR A 1 819 ? -14.307 -7.235 -29.357 1.00 94.56 819 THR A O 1
ATOM 6687 N N . PRO A 1 820 ? -15.680 -6.272 -27.865 1.00 94.62 820 PRO A N 1
ATOM 6688 C CA . PRO A 1 820 ? -16.344 -7.525 -27.520 1.00 94.62 820 PRO A CA 1
ATOM 6689 C C . PRO A 1 820 ? -17.202 -8.026 -28.694 1.00 94.62 820 PRO A C 1
ATOM 6691 O O . PRO A 1 820 ? -17.962 -7.256 -29.280 1.00 94.62 820 PRO A O 1
ATOM 6694 N N . LEU A 1 821 ? -17.097 -9.318 -29.017 1.00 93.25 821 LEU A N 1
ATOM 6695 C CA . LEU A 1 821 ? -17.944 -10.016 -29.995 1.00 93.25 821 LEU A CA 1
ATOM 6696 C C . LEU A 1 821 ? -19.059 -10.821 -29.319 1.00 93.25 821 LEU A C 1
ATOM 6698 O O . LEU A 1 821 ? -20.207 -10.796 -29.759 1.00 93.25 821 LEU A O 1
ATOM 6702 N N . ALA A 1 822 ? -18.709 -11.554 -28.264 1.00 93.50 822 ALA A N 1
ATOM 6703 C CA . ALA A 1 822 ? -19.606 -12.375 -27.455 1.00 93.50 822 ALA A CA 1
ATOM 6704 C C . ALA A 1 822 ? -18.991 -12.565 -26.060 1.00 93.50 822 ALA A C 1
ATOM 6706 O O . ALA A 1 822 ? -17.915 -12.034 -25.783 1.00 93.50 822 ALA A O 1
ATOM 6707 N N . GLU A 1 823 ? -19.655 -13.305 -25.174 1.00 93.31 823 GLU A N 1
ATOM 6708 C CA . GLU A 1 823 ? -19.123 -13.591 -23.837 1.00 93.31 823 GLU A CA 1
ATOM 6709 C C . GLU A 1 823 ? -17.747 -14.261 -23.926 1.00 93.31 823 GLU A C 1
ATOM 6711 O O . GLU A 1 823 ? -17.602 -15.277 -24.607 1.00 93.31 823 GLU A O 1
ATOM 6716 N N . GLY A 1 824 ? -16.732 -13.663 -23.297 1.00 93.00 824 GLY A N 1
ATOM 6717 C CA . GLY A 1 824 ? -15.351 -14.136 -23.371 1.00 93.00 824 GLY A CA 1
ATOM 6718 C C . GLY A 1 824 ? -14.686 -14.007 -24.748 1.00 93.00 824 GLY A C 1
ATOM 6719 O O . GLY A 1 824 ? -13.529 -14.376 -24.877 1.00 93.00 824 GLY A O 1
ATOM 6720 N N . LEU A 1 825 ? -15.342 -13.468 -25.782 1.00 95.94 825 LEU A N 1
ATOM 6721 C CA . LEU A 1 825 ? -14.771 -13.339 -27.130 1.00 95.94 825 LEU A CA 1
ATOM 6722 C C . LEU A 1 825 ? -14.606 -11.877 -27.530 1.00 95.94 825 LEU A C 1
ATOM 6724 O O . LEU A 1 825 ? -15.556 -11.095 -27.497 1.00 95.94 825 LEU A O 1
ATOM 6728 N N . TRP A 1 826 ? -13.402 -11.531 -27.974 1.00 96.81 826 TRP A N 1
ATOM 6729 C CA . TRP A 1 826 ? -13.006 -10.178 -28.347 1.00 96.81 826 TRP A CA 1
ATOM 6730 C C . TRP A 1 826 ? -12.363 -10.175 -29.733 1.00 96.81 826 TRP A C 1
ATOM 6732 O O . TRP A 1 826 ? -11.691 -11.125 -30.122 1.00 96.81 826 TRP A O 1
ATOM 6742 N N . GLU A 1 827 ? -12.557 -9.101 -30.487 1.00 95.62 827 GLU A N 1
ATOM 6743 C CA . GLU A 1 827 ? -11.974 -8.914 -31.811 1.00 95.62 827 GLU A CA 1
ATOM 6744 C C . GLU A 1 827 ? -11.085 -7.688 -31.850 1.00 95.62 827 GLU A C 1
ATOM 6746 O O . GLU A 1 827 ? -11.409 -6.621 -31.333 1.00 95.62 827 GLU A O 1
ATOM 6751 N N . LEU A 1 828 ? -9.958 -7.857 -32.517 1.00 93.81 828 LEU A N 1
ATOM 6752 C CA . LEU A 1 828 ? -8.996 -6.824 -32.807 1.00 93.81 828 LEU A CA 1
ATOM 6753 C C . LEU A 1 828 ? -8.816 -6.734 -34.312 1.00 93.81 828 LEU A C 1
ATOM 6755 O O . LEU A 1 828 ? -8.601 -7.749 -34.970 1.00 93.81 828 LEU A O 1
ATOM 6759 N N . VAL A 1 829 ? -8.840 -5.515 -34.847 1.00 92.81 829 VAL A N 1
ATOM 6760 C CA . VAL A 1 829 ? -8.649 -5.276 -36.279 1.00 92.81 829 VAL A CA 1
ATOM 6761 C C . VAL A 1 829 ? -7.405 -4.422 -36.496 1.00 92.81 829 VAL A C 1
ATOM 6763 O O . VAL A 1 829 ? -7.367 -3.241 -36.150 1.00 92.81 829 VAL A O 1
ATOM 6766 N N . LEU A 1 830 ? -6.373 -5.010 -37.101 1.00 92.81 830 LEU A N 1
ATOM 6767 C CA . LEU A 1 830 ? -5.234 -4.265 -37.630 1.00 92.81 830 LEU A CA 1
ATOM 6768 C C . LEU A 1 830 ? -5.619 -3.726 -39.006 1.00 92.81 830 LEU A C 1
ATOM 6770 O O . LEU A 1 830 ? -5.554 -4.458 -39.990 1.00 92.81 830 LEU A O 1
ATOM 6774 N N . THR A 1 831 ? -6.032 -2.461 -39.077 1.00 92.88 831 THR A N 1
ATOM 6775 C CA . THR A 1 831 ? -6.457 -1.847 -40.343 1.00 92.88 831 THR A CA 1
ATOM 6776 C C . THR A 1 831 ? -5.287 -1.701 -41.330 1.00 92.88 831 THR A C 1
ATOM 6778 O O . THR A 1 831 ? -4.122 -1.662 -40.909 1.00 92.88 831 THR A O 1
ATOM 6781 N N . PRO A 1 832 ? -5.558 -1.558 -42.641 1.00 90.94 832 PRO A N 1
ATOM 6782 C CA . PRO A 1 832 ? -4.532 -1.273 -43.646 1.00 90.94 832 PRO A CA 1
ATOM 6783 C C . PRO A 1 832 ? -3.637 -0.076 -43.295 1.00 90.94 832 PRO A C 1
ATOM 6785 O O . PRO A 1 832 ? -2.428 -0.101 -43.527 1.00 90.94 832 PRO A O 1
ATOM 6788 N N . GLU A 1 833 ? -4.203 0.972 -42.697 1.00 91.31 833 GLU A N 1
ATOM 6789 C CA . GLU A 1 833 ? -3.469 2.169 -42.281 1.00 91.31 833 GLU A CA 1
ATOM 6790 C C . GLU A 1 833 ? -2.505 1.869 -41.128 1.00 91.31 833 GLU A C 1
ATOM 6792 O O . GLU A 1 833 ? -1.395 2.405 -41.099 1.00 91.31 833 GLU A O 1
ATOM 6797 N N . LEU A 1 834 ? -2.908 1.013 -40.182 1.00 90.38 834 LEU A N 1
ATOM 6798 C CA . LEU A 1 834 ? -2.060 0.586 -39.069 1.00 90.38 834 LEU A CA 1
ATOM 6799 C C . LEU A 1 834 ? -0.938 -0.330 -39.553 1.00 90.38 834 LEU A C 1
ATOM 6801 O O . LEU A 1 834 ? 0.231 -0.061 -39.275 1.00 90.38 834 LEU A O 1
ATOM 6805 N N . THR A 1 835 ? -1.260 -1.369 -40.328 1.00 92.19 835 THR A N 1
ATOM 6806 C CA . THR A 1 835 ? -0.241 -2.284 -40.864 1.00 92.19 835 THR A CA 1
ATOM 6807 C C . THR A 1 835 ? 0.703 -1.575 -41.832 1.00 92.19 835 THR A C 1
ATOM 6809 O O . THR A 1 835 ? 1.882 -1.911 -41.904 1.00 92.19 835 THR A O 1
ATOM 6812 N N . GLY A 1 836 ? 0.234 -0.539 -42.533 1.00 88.62 836 GLY A N 1
ATOM 6813 C CA . GLY A 1 836 ? 1.058 0.326 -43.375 1.00 88.62 836 GLY A CA 1
ATOM 6814 C C . GLY A 1 836 ? 2.165 1.075 -42.618 1.00 88.62 836 GLY A C 1
ATOM 6815 O O . GLY A 1 836 ? 3.231 1.311 -43.195 1.00 88.62 836 GLY A O 1
ATOM 6816 N N . LYS A 1 837 ? 1.959 1.401 -41.334 1.00 91.56 837 LYS A N 1
ATOM 6817 C CA . LYS A 1 837 ? 2.945 2.085 -40.469 1.00 91.56 837 LYS A CA 1
ATOM 6818 C C . LYS A 1 837 ? 4.026 1.155 -39.910 1.00 91.56 837 LYS A C 1
ATOM 6820 O O . LYS A 1 837 ? 5.063 1.642 -39.466 1.00 91.56 837 LYS A O 1
ATOM 6825 N N . LEU A 1 838 ? 3.804 -0.160 -39.936 1.00 92.00 838 LEU A N 1
ATOM 6826 C CA . LEU A 1 838 ? 4.756 -1.137 -39.411 1.00 92.00 838 LEU A CA 1
ATOM 6827 C C . LEU A 1 838 ? 6.019 -1.211 -40.281 1.00 92.00 838 LEU A C 1
ATOM 6829 O O . LEU A 1 838 ? 5.958 -1.175 -41.513 1.00 92.00 838 LEU A O 1
ATOM 6833 N N . SER A 1 839 ? 7.173 -1.351 -39.632 1.00 90.94 839 SER A N 1
ATOM 6834 C CA . SER A 1 839 ? 8.460 -1.581 -40.302 1.00 90.94 839 SER A CA 1
ATOM 6835 C C . SER A 1 839 ? 8.570 -3.028 -40.759 1.00 90.94 839 SER A C 1
ATOM 6837 O O . SER A 1 839 ? 8.140 -3.925 -40.043 1.00 90.94 839 SER A O 1
ATOM 6839 N N . VAL A 1 840 ? 9.182 -3.253 -41.923 1.00 88.88 840 VAL A N 1
ATOM 6840 C CA . VAL A 1 840 ? 9.526 -4.604 -42.392 1.00 88.88 840 VAL A CA 1
ATOM 6841 C C . VAL A 1 840 ? 10.509 -5.243 -41.410 1.00 88.88 840 VAL A C 1
ATOM 6843 O O . VAL A 1 840 ? 11.456 -4.584 -40.997 1.00 88.88 840 VAL A O 1
ATOM 6846 N N . GLY A 1 841 ? 10.293 -6.509 -41.054 1.00 90.81 841 GLY A N 1
ATOM 6847 C CA . GLY A 1 841 ? 11.119 -7.230 -40.085 1.00 90.81 841 GLY A CA 1
ATOM 6848 C C . GLY A 1 841 ? 10.291 -7.994 -39.056 1.00 90.81 841 GLY A C 1
ATOM 6849 O O . GLY A 1 841 ? 9.116 -8.277 -39.272 1.00 90.81 841 GLY A O 1
ATOM 6850 N N . VAL A 1 842 ? 10.910 -8.355 -37.936 1.00 92.88 842 VAL A N 1
ATOM 6851 C CA . VAL A 1 842 ? 10.227 -9.043 -36.833 1.00 92.88 842 VAL A CA 1
ATOM 6852 C C . VAL A 1 842 ? 9.493 -8.017 -35.970 1.00 92.88 842 VAL A C 1
ATOM 6854 O O . VAL A 1 842 ? 10.064 -6.991 -35.599 1.00 92.88 842 VAL A O 1
ATOM 6857 N N . ALA A 1 843 ? 8.237 -8.305 -35.640 1.00 93.44 843 ALA A N 1
ATOM 6858 C CA . ALA A 1 843 ? 7.451 -7.557 -34.671 1.00 93.44 843 ALA A CA 1
ATOM 6859 C C . ALA A 1 843 ? 6.887 -8.495 -33.596 1.00 93.44 843 ALA A C 1
ATOM 6861 O O . ALA A 1 843 ? 6.645 -9.677 -33.841 1.00 93.44 843 ALA A O 1
ATOM 6862 N N . GLU A 1 844 ? 6.663 -7.960 -32.404 1.00 94.25 844 GLU A N 1
ATOM 6863 C CA . GLU A 1 844 ? 5.980 -8.643 -31.307 1.00 94.25 844 GLU A CA 1
ATOM 6864 C C . GLU A 1 844 ? 4.623 -7.980 -31.080 1.00 94.25 844 GLU A C 1
ATOM 6866 O O . GLU A 1 844 ? 4.542 -6.761 -30.951 1.00 94.25 844 GLU A O 1
ATOM 6871 N N . ILE A 1 845 ? 3.556 -8.772 -31.031 1.00 94.25 845 ILE A N 1
ATOM 6872 C CA . ILE A 1 845 ? 2.219 -8.327 -30.645 1.00 94.25 845 ILE A CA 1
ATOM 6873 C C . ILE A 1 845 ? 1.958 -8.819 -29.226 1.00 94.25 845 ILE A C 1
ATOM 6875 O O . ILE A 1 845 ? 1.939 -10.025 -28.987 1.00 94.25 845 ILE A O 1
ATOM 6879 N N . ARG A 1 846 ? 1.747 -7.892 -28.292 1.00 94.56 846 ARG A N 1
ATOM 6880 C CA . ARG A 1 846 ? 1.282 -8.175 -26.931 1.00 94.56 846 ARG A CA 1
ATOM 6881 C C . ARG A 1 846 ? -0.209 -7.905 -26.844 1.00 94.56 846 ARG A C 1
ATOM 6883 O O . ARG A 1 846 ? -0.632 -6.787 -27.122 1.00 94.56 846 ARG A O 1
ATOM 6890 N N . PHE A 1 847 ? -0.980 -8.902 -26.440 1.00 94.88 847 PHE A N 1
ATOM 6891 C CA . PHE A 1 847 ? -2.397 -8.798 -26.109 1.00 94.88 847 PHE A CA 1
ATOM 6892 C C . PHE A 1 847 ? -2.531 -8.637 -24.603 1.00 94.88 847 PHE A C 1
ATOM 6894 O O . PHE A 1 847 ? -1.887 -9.368 -23.855 1.00 94.88 847 PHE A O 1
ATOM 6901 N N . ILE A 1 848 ? -3.330 -7.671 -24.165 1.00 94.00 848 ILE A N 1
ATOM 6902 C CA . ILE A 1 848 ? -3.448 -7.278 -22.763 1.00 94.00 848 ILE A CA 1
ATOM 6903 C C . ILE A 1 848 ? -4.931 -7.270 -22.399 1.00 94.00 848 ILE A C 1
ATOM 6905 O O . ILE A 1 848 ? -5.710 -6.547 -23.014 1.00 94.00 848 ILE A O 1
ATOM 6909 N N . ALA A 1 849 ? -5.325 -8.043 -21.392 1.00 93.12 849 ALA A N 1
ATOM 6910 C CA . ALA A 1 849 ? -6.669 -8.019 -20.824 1.00 93.12 849 ALA A CA 1
ATOM 6911 C C . ALA A 1 849 ? -6.601 -7.520 -19.378 1.00 93.12 849 ALA A C 1
ATOM 6913 O O . ALA A 1 849 ? -5.877 -8.080 -18.553 1.00 93.12 849 ALA A O 1
ATOM 6914 N N . VAL A 1 850 ? -7.355 -6.463 -19.071 1.00 89.81 850 VAL A N 1
ATOM 6915 C CA . VAL A 1 850 ? -7.458 -5.895 -17.721 1.00 89.81 850 VAL A CA 1
ATOM 6916 C C . VAL A 1 850 ? -8.854 -6.157 -17.178 1.00 89.81 850 VAL A C 1
ATOM 6918 O O . VAL A 1 850 ? -9.852 -5.865 -17.837 1.00 89.81 850 VAL A O 1
ATOM 6921 N N . SER A 1 851 ? -8.920 -6.720 -15.974 1.00 89.06 851 SER A N 1
ATOM 6922 C CA . SER A 1 851 ? -10.160 -7.047 -15.271 1.00 89.06 851 SER A CA 1
ATOM 6923 C C . SER A 1 851 ? -10.471 -5.989 -14.214 1.00 89.06 851 SER A C 1
ATOM 6925 O O . SER A 1 851 ? -9.581 -5.480 -13.541 1.00 89.06 851 SER A O 1
ATOM 6927 N N . LYS A 1 852 ? -11.752 -5.689 -14.010 1.00 87.06 852 LYS A N 1
ATOM 6928 C CA . LYS A 1 852 ? -12.218 -4.829 -12.917 1.00 87.06 852 LYS A CA 1
ATOM 6929 C C . LYS A 1 852 ? -12.039 -5.510 -11.561 1.00 87.06 852 LYS A C 1
ATOM 6931 O O . LYS A 1 852 ? -11.749 -4.833 -10.579 1.00 87.06 852 LYS A O 1
ATOM 6936 N N . ILE A 1 853 ? -12.159 -6.840 -11.530 1.00 85.50 853 ILE A N 1
ATOM 6937 C CA . ILE A 1 853 ? -12.119 -7.677 -10.321 1.00 85.50 853 ILE A CA 1
ATOM 6938 C C . ILE A 1 853 ? -10.784 -8.413 -10.137 1.00 85.50 853 ILE A C 1
ATOM 6940 O O . ILE A 1 853 ? -10.696 -9.291 -9.289 1.00 85.50 853 ILE A O 1
ATOM 6944 N N . ILE A 1 854 ? -9.745 -8.080 -10.913 1.00 86.81 854 ILE A N 1
ATOM 6945 C CA . ILE A 1 854 ? -8.373 -8.575 -10.728 1.00 86.81 854 ILE A CA 1
ATOM 6946 C C . ILE A 1 854 ? -7.382 -7.481 -11.113 1.00 86.81 854 ILE A C 1
ATOM 6948 O O . ILE A 1 854 ? -7.451 -6.937 -12.207 1.00 86.81 854 ILE A O 1
ATOM 6952 N N . GLY A 1 855 ? -6.430 -7.185 -10.233 1.00 82.94 855 GLY A N 1
ATOM 6953 C CA . GLY A 1 855 ? -5.424 -6.155 -10.457 1.00 82.94 855 GLY A CA 1
ATOM 6954 C C . GLY A 1 855 ? -4.260 -6.583 -11.344 1.00 82.94 855 GLY A C 1
ATOM 6955 O O . GLY A 1 855 ? -3.542 -5.723 -11.843 1.00 82.94 855 GLY A O 1
ATOM 6956 N N . LEU A 1 856 ? -4.075 -7.887 -11.555 1.00 85.75 856 LEU A N 1
ATOM 6957 C CA . LEU A 1 856 ? -3.061 -8.416 -12.462 1.00 85.75 856 LEU A CA 1
ATOM 6958 C C . LEU A 1 856 ? -3.558 -8.364 -13.915 1.00 85.75 856 LEU A C 1
ATOM 6960 O O . LEU A 1 856 ? -4.523 -9.065 -14.231 1.00 85.75 856 LEU A O 1
ATOM 6964 N N . PRO A 1 857 ? -2.915 -7.587 -14.810 1.00 86.94 857 PRO A N 1
ATOM 6965 C CA . PRO A 1 857 ? -3.207 -7.670 -16.233 1.00 86.94 857 PRO A CA 1
ATOM 6966 C C . PRO A 1 857 ? -2.768 -9.032 -16.778 1.00 86.94 857 PRO A C 1
ATOM 6968 O O . PRO A 1 857 ? -1.657 -9.493 -16.509 1.00 86.94 857 PRO A O 1
ATOM 6971 N N . SER A 1 858 ? -3.614 -9.652 -17.593 1.00 90.81 858 SER A N 1
ATOM 6972 C CA . SER A 1 858 ? -3.228 -10.836 -18.358 1.00 90.81 858 SER A CA 1
ATOM 6973 C C . SER A 1 858 ? -2.561 -10.390 -19.645 1.00 90.81 858 SER A C 1
ATOM 6975 O O . SER A 1 858 ? -3.107 -9.553 -20.362 1.00 90.81 858 SER A O 1
ATOM 6977 N N . ILE A 1 859 ? -1.369 -10.916 -19.922 1.00 90.94 859 ILE A N 1
ATOM 6978 C CA . ILE A 1 859 ? -0.564 -10.532 -21.083 1.00 90.94 859 ILE A CA 1
ATOM 6979 C C . ILE A 1 859 ? -0.150 -11.793 -21.836 1.00 90.94 859 ILE A C 1
ATOM 6981 O O . ILE A 1 859 ? 0.442 -12.690 -21.245 1.00 90.94 859 ILE A O 1
ATOM 6985 N N . GLU A 1 860 ? -0.420 -11.828 -23.139 1.00 94.12 860 GLU A N 1
ATOM 6986 C CA . GLU A 1 860 ? 0.024 -12.886 -24.052 1.00 94.12 860 GLU A CA 1
ATOM 6987 C C . GLU A 1 860 ? 0.787 -12.257 -25.222 1.00 94.12 860 GLU A C 1
ATOM 6989 O O . GLU A 1 860 ? 0.314 -11.295 -25.828 1.00 94.12 860 GLU A O 1
ATOM 6994 N N . ALA A 1 861 ? 1.974 -12.774 -25.545 1.00 93.31 861 ALA A N 1
ATOM 6995 C CA . ALA A 1 861 ? 2.836 -12.225 -26.593 1.00 93.31 861 ALA A CA 1
ATOM 6996 C C . ALA A 1 861 ? 2.991 -13.198 -27.771 1.00 93.31 861 ALA A C 1
ATOM 6998 O O . ALA A 1 861 ? 3.204 -14.396 -27.583 1.00 93.31 861 ALA A O 1
ATOM 6999 N N . LYS A 1 862 ? 2.924 -12.679 -29.002 1.00 94.50 862 LYS A N 1
ATOM 7000 C CA . LYS A 1 862 ? 3.140 -13.431 -30.247 1.00 94.50 862 LYS A CA 1
ATOM 7001 C C . LYS A 1 862 ? 4.131 -12.705 -31.147 1.00 94.50 862 LYS A C 1
ATOM 7003 O O . LYS A 1 862 ? 4.028 -11.500 -31.353 1.00 94.50 862 LYS A O 1
ATOM 7008 N N . THR A 1 863 ? 5.068 -13.443 -31.731 1.00 95.19 863 THR A N 1
ATOM 7009 C CA . THR A 1 863 ? 6.013 -12.908 -32.720 1.00 95.19 863 THR A CA 1
ATOM 7010 C C . THR A 1 863 ? 5.466 -13.089 -34.132 1.00 95.19 863 THR A C 1
ATOM 7012 O O . THR A 1 863 ? 5.011 -14.173 -34.491 1.00 95.19 863 THR A O 1
ATOM 7015 N N . VAL A 1 864 ? 5.548 -12.040 -34.949 1.00 94.69 864 VAL A N 1
ATOM 7016 C CA . VAL A 1 864 ? 5.092 -12.018 -36.343 1.00 94.69 864 VAL A CA 1
ATOM 7017 C C . VAL A 1 864 ? 6.155 -11.400 -37.247 1.00 94.69 864 VAL A C 1
ATOM 7019 O O . VAL A 1 864 ? 6.955 -10.570 -36.819 1.00 94.69 864 VAL A O 1
ATOM 7022 N N . THR A 1 865 ? 6.165 -11.783 -38.521 1.00 94.50 865 THR A N 1
ATOM 7023 C CA . THR A 1 865 ? 7.017 -11.140 -39.533 1.00 94.50 865 THR A CA 1
ATOM 7024 C C . THR A 1 865 ? 6.207 -10.120 -40.324 1.00 94.50 865 THR A C 1
ATOM 7026 O O . THR A 1 865 ? 5.210 -10.468 -40.952 1.00 94.50 865 THR A O 1
ATOM 7029 N N . ILE A 1 866 ? 6.643 -8.866 -40.329 1.00 93.44 866 ILE A N 1
ATOM 7030 C CA . ILE A 1 866 ? 6.068 -7.798 -41.143 1.00 93.44 866 ILE A CA 1
ATOM 7031 C C . ILE A 1 866 ? 6.789 -7.748 -42.490 1.00 93.44 866 ILE A C 1
ATOM 7033 O O . ILE A 1 866 ? 8.016 -7.653 -42.541 1.00 93.44 866 ILE A O 1
ATOM 7037 N N . THR A 1 867 ? 6.040 -7.764 -43.591 1.00 90.00 867 THR A N 1
ATOM 7038 C CA . THR A 1 867 ? 6.605 -7.660 -44.946 1.00 90.00 867 THR A CA 1
ATOM 7039 C C . THR A 1 867 ? 5.716 -6.848 -45.890 1.00 90.00 867 THR A C 1
ATOM 7041 O O . THR A 1 867 ? 4.590 -6.482 -45.555 1.00 90.00 867 THR A O 1
ATOM 7044 N N . ILE A 1 868 ? 6.230 -6.508 -47.068 1.00 85.31 868 ILE A N 1
ATOM 7045 C CA . ILE A 1 868 ? 5.489 -5.796 -48.118 1.00 85.31 868 ILE A CA 1
ATOM 7046 C C . ILE A 1 868 ? 4.682 -6.826 -48.935 1.00 85.31 868 ILE A C 1
ATOM 7048 O O . ILE A 1 868 ? 5.178 -7.937 -49.152 1.00 85.31 868 ILE A O 1
ATOM 7052 N N . PRO A 1 869 ? 3.452 -6.512 -49.389 1.00 81.75 869 PRO A N 1
ATOM 7053 C CA . PRO A 1 869 ? 2.699 -7.391 -50.279 1.00 81.75 869 PRO A CA 1
ATOM 7054 C C . PRO A 1 869 ? 3.520 -7.787 -51.519 1.00 81.75 869 PRO A C 1
ATOM 7056 O O . PRO A 1 869 ? 4.135 -6.911 -52.136 1.00 81.75 869 PRO A O 1
ATOM 7059 N N . PRO A 1 870 ? 3.507 -9.068 -51.940 1.00 71.25 870 PRO A N 1
ATOM 7060 C CA . PRO A 1 870 ? 4.260 -9.520 -53.109 1.00 71.25 870 PRO A CA 1
ATOM 7061 C C . PRO A 1 870 ? 3.972 -8.692 -54.367 1.00 71.25 870 PRO A C 1
ATOM 7063 O O . PRO A 1 870 ? 4.884 -8.415 -55.139 1.00 71.25 870 PRO A O 1
ATOM 7066 N N . GLU A 1 871 ? 2.729 -8.232 -54.549 1.00 72.00 871 GLU A N 1
ATOM 7067 C CA . GLU A 1 871 ? 2.330 -7.424 -55.708 1.00 72.00 871 GLU A CA 1
ATOM 7068 C C . GLU A 1 871 ? 3.072 -6.074 -55.782 1.00 72.00 871 GLU A C 1
ATOM 7070 O O . GLU A 1 871 ? 3.491 -5.658 -56.860 1.00 72.00 871 GLU A O 1
ATOM 7075 N N . GLN A 1 872 ? 3.303 -5.417 -54.639 1.00 65.38 872 GLN A N 1
ATOM 7076 C CA . GLN A 1 872 ? 4.034 -4.144 -54.579 1.00 65.38 872 GLN A CA 1
ATOM 7077 C C . GLN A 1 872 ? 5.529 -4.329 -54.844 1.00 65.38 872 GLN A C 1
ATOM 7079 O O . GLN A 1 872 ? 6.145 -3.487 -55.494 1.00 65.38 872 GLN A O 1
ATOM 7084 N N . ILE A 1 873 ? 6.106 -5.454 -54.409 1.00 59.72 873 ILE A N 1
ATOM 7085 C CA . ILE A 1 873 ? 7.497 -5.809 -54.727 1.00 59.72 873 ILE A CA 1
ATOM 7086 C C . ILE A 1 873 ? 7.665 -5.928 -56.251 1.00 59.72 873 ILE A C 1
ATOM 7088 O O . ILE A 1 873 ? 8.633 -5.411 -56.811 1.00 59.72 873 ILE A O 1
ATOM 7092 N N . PHE A 1 874 ? 6.696 -6.537 -56.946 1.00 59.06 874 PHE A N 1
ATOM 7093 C CA . PHE A 1 874 ? 6.705 -6.630 -58.409 1.00 59.06 874 PHE A CA 1
ATOM 7094 C C . PHE A 1 874 ? 6.612 -5.265 -59.104 1.00 59.06 874 PHE A C 1
ATOM 7096 O O . PHE A 1 874 ? 7.335 -5.024 -60.076 1.00 59.06 874 PHE A O 1
ATOM 7103 N N . GLU A 1 875 ? 5.764 -4.355 -58.623 1.00 61.72 875 GLU A N 1
ATOM 7104 C CA . GLU A 1 875 ? 5.685 -2.991 -59.163 1.00 61.72 875 GLU A CA 1
ATOM 7105 C C . GLU A 1 875 ? 6.992 -2.218 -58.959 1.00 61.72 875 GLU A C 1
ATOM 7107 O O . GLU A 1 875 ? 7.448 -1.512 -59.863 1.00 61.72 875 GLU A O 1
ATOM 7112 N N . GLU A 1 876 ? 7.635 -2.388 -57.804 1.00 58.16 876 GLU A N 1
ATOM 7113 C CA . GLU A 1 876 ? 8.890 -1.719 -57.487 1.00 58.16 876 GLU A CA 1
ATOM 7114 C C . GLU A 1 876 ? 10.051 -2.226 -58.349 1.00 58.16 876 GLU A C 1
ATOM 7116 O O . GLU A 1 876 ? 10.809 -1.420 -58.897 1.00 58.16 876 GLU A O 1
ATOM 7121 N N . ILE A 1 877 ? 10.126 -3.544 -58.563 1.00 56.97 877 ILE A N 1
ATOM 7122 C CA . ILE A 1 877 ? 11.058 -4.172 -59.510 1.00 56.97 877 ILE A CA 1
ATOM 7123 C C . ILE A 1 877 ? 10.819 -3.634 -60.925 1.00 56.97 877 ILE A C 1
ATOM 7125 O O . ILE A 1 877 ? 11.765 -3.218 -61.593 1.00 56.97 877 ILE A O 1
ATOM 7129 N N . THR A 1 878 ? 9.561 -3.560 -61.363 1.00 63.31 878 THR A N 1
ATOM 7130 C CA . THR A 1 878 ? 9.201 -3.054 -62.699 1.00 63.31 878 THR A CA 1
ATOM 7131 C C . THR A 1 878 ? 9.573 -1.574 -62.866 1.00 63.31 878 THR A C 1
ATOM 7133 O O . THR A 1 878 ? 10.037 -1.149 -63.926 1.00 63.31 878 THR A O 1
ATOM 7136 N N . ARG A 1 879 ? 9.405 -0.761 -61.815 1.00 68.00 879 ARG A N 1
ATOM 7137 C CA . ARG A 1 879 ? 9.813 0.652 -61.795 1.00 68.00 879 ARG A CA 1
ATOM 7138 C C . ARG A 1 879 ? 11.330 0.797 -61.904 1.00 68.00 879 ARG A C 1
ATOM 7140 O O . ARG A 1 879 ? 11.806 1.630 -62.673 1.00 68.00 879 ARG A O 1
ATOM 7147 N N . VAL A 1 880 ? 12.083 -0.004 -61.148 1.00 62.12 880 VAL A N 1
ATOM 7148 C CA . VAL A 1 880 ? 13.553 -0.017 -61.204 1.00 62.12 880 VAL A CA 1
ATOM 7149 C C . VAL A 1 880 ? 14.034 -0.457 -62.586 1.00 62.12 880 VAL A C 1
ATOM 7151 O O . VAL A 1 880 ? 14.924 0.187 -63.135 1.00 62.12 880 VAL A O 1
ATOM 7154 N N . GLN A 1 881 ? 13.403 -1.471 -63.188 1.00 59.59 881 GLN A N 1
ATOM 7155 C CA . GLN A 1 881 ? 13.690 -1.891 -64.562 1.00 59.59 881 GLN A CA 1
ATOM 7156 C C . GLN A 1 881 ? 13.503 -0.743 -65.564 1.00 59.59 881 GLN A C 1
ATOM 7158 O O . GLN A 1 881 ? 14.434 -0.446 -66.306 1.00 59.59 881 GLN A O 1
ATOM 7163 N N . ARG A 1 882 ? 12.366 -0.030 -65.543 1.00 66.75 882 ARG A N 1
ATOM 7164 C CA . ARG A 1 882 ? 12.149 1.120 -66.447 1.00 66.75 882 ARG A CA 1
ATOM 7165 C C . ARG A 1 882 ? 13.154 2.248 -66.235 1.00 66.75 882 ARG A C 1
ATOM 7167 O O . ARG A 1 882 ? 13.647 2.813 -67.204 1.00 66.75 882 ARG A O 1
ATOM 7174 N N . SER A 1 883 ? 13.468 2.570 -64.980 1.00 63.59 883 SER A N 1
ATOM 7175 C CA . SER A 1 883 ? 14.474 3.589 -64.654 1.00 63.59 883 SER A CA 1
ATOM 7176 C C . SER A 1 883 ? 15.845 3.218 -65.226 1.00 63.59 883 SER A C 1
ATOM 7178 O O . SER A 1 883 ? 16.522 4.050 -65.829 1.00 63.59 883 SER A O 1
ATOM 7180 N N . LEU A 1 884 ? 16.228 1.944 -65.099 1.00 60.03 884 LEU A N 1
ATOM 7181 C CA . LEU A 1 884 ? 17.478 1.429 -65.644 1.00 60.03 884 LEU A CA 1
ATOM 7182 C C . LEU A 1 884 ? 17.491 1.488 -67.180 1.00 60.03 884 LEU A C 1
ATOM 7184 O O . LEU A 1 884 ? 18.472 1.948 -67.760 1.00 60.03 884 LEU A O 1
ATOM 7188 N N . GLU A 1 885 ? 16.400 1.094 -67.840 1.00 64.31 885 GLU A N 1
ATOM 7189 C CA . GLU A 1 885 ? 16.249 1.200 -69.299 1.00 64.31 885 GLU A CA 1
ATOM 7190 C C . GLU A 1 885 ? 16.373 2.653 -69.787 1.00 64.31 885 GLU A C 1
ATOM 7192 O O . GLU A 1 885 ? 17.033 2.930 -70.790 1.00 64.31 885 GLU A O 1
ATOM 7197 N N . GLU A 1 886 ? 15.785 3.604 -69.064 1.00 68.62 886 GLU A N 1
ATOM 7198 C CA . GLU A 1 886 ? 15.809 5.024 -69.416 1.00 68.62 886 GLU A CA 1
ATOM 7199 C C . GLU A 1 886 ? 17.192 5.659 -69.190 1.00 68.62 886 GLU A C 1
ATOM 7201 O O . GLU A 1 886 ? 17.682 6.423 -70.032 1.00 68.62 886 GLU A O 1
ATOM 7206 N N . GLN A 1 887 ? 17.888 5.266 -68.118 1.00 62.50 887 GLN A N 1
ATOM 7207 C CA . GLN A 1 887 ? 19.293 5.621 -67.900 1.00 62.50 887 GLN A CA 1
ATOM 7208 C C . GLN A 1 887 ? 20.196 5.046 -68.994 1.00 62.50 887 GLN A C 1
ATOM 7210 O O . GLN A 1 887 ? 21.021 5.777 -69.545 1.00 62.50 887 GLN A O 1
ATOM 7215 N N . MET A 1 888 ? 20.010 3.777 -69.373 1.00 57.06 888 MET A N 1
ATOM 7216 C CA . MET A 1 888 ? 20.751 3.156 -70.476 1.00 57.06 888 MET A CA 1
ATOM 7217 C C . MET A 1 888 ? 20.551 3.922 -71.785 1.00 57.06 888 MET A C 1
ATOM 7219 O O . MET A 1 888 ? 21.516 4.226 -72.486 1.00 57.06 888 MET A O 1
ATOM 7223 N N . ARG A 1 889 ? 19.311 4.314 -72.085 1.00 65.62 889 ARG A N 1
ATOM 7224 C CA . ARG A 1 889 ? 18.971 5.084 -73.287 1.00 65.62 889 ARG A CA 1
ATOM 7225 C C . ARG A 1 889 ? 19.605 6.479 -73.283 1.00 65.62 889 ARG A C 1
ATOM 7227 O O . ARG A 1 889 ? 20.039 6.972 -74.324 1.00 65.62 889 ARG A O 1
ATOM 7234 N N . THR A 1 890 ? 19.708 7.093 -72.107 1.00 65.38 890 THR A N 1
ATOM 7235 C CA . THR A 1 890 ? 20.366 8.392 -71.909 1.00 65.38 890 THR A CA 1
ATOM 7236 C C . THR A 1 890 ? 21.877 8.296 -72.124 1.00 65.38 890 THR A C 1
ATOM 7238 O O . THR A 1 890 ? 22.451 9.126 -72.830 1.00 65.38 890 THR A O 1
ATOM 7241 N N . VAL A 1 891 ? 22.519 7.256 -71.582 1.00 61.69 891 VAL A N 1
ATOM 7242 C CA . VAL A 1 891 ? 23.950 6.979 -71.795 1.00 61.69 891 VAL A CA 1
ATOM 7243 C C . VAL A 1 891 ? 24.239 6.723 -73.274 1.00 61.69 891 VAL A C 1
ATOM 7245 O O . VAL A 1 891 ? 25.188 7.283 -73.819 1.00 61.69 891 VAL A O 1
ATOM 7248 N N . GLN A 1 892 ? 23.390 5.946 -73.948 1.00 59.66 892 GLN A N 1
ATOM 7249 C CA . GLN A 1 892 ? 23.536 5.647 -75.371 1.00 59.66 892 GLN A CA 1
ATOM 7250 C C . GLN A 1 892 ? 23.458 6.917 -76.233 1.00 59.66 892 GLN A C 1
ATOM 7252 O O . GLN A 1 892 ? 24.316 7.145 -77.083 1.00 59.66 892 GLN A O 1
ATOM 7257 N N . LYS A 1 893 ? 22.495 7.800 -75.948 1.00 68.56 893 LYS A N 1
ATOM 7258 C CA . LYS A 1 893 ? 22.360 9.088 -76.640 1.00 68.56 893 LYS A CA 1
ATOM 7259 C C . LYS A 1 893 ? 23.529 10.038 -76.351 1.00 68.56 893 LYS A C 1
ATOM 7261 O O . LYS A 1 893 ? 24.018 10.707 -77.257 1.00 68.56 893 LYS A O 1
ATOM 7266 N N . SER A 1 894 ? 24.016 10.078 -75.109 1.00 62.09 894 SER A N 1
ATOM 7267 C CA . SER A 1 894 ? 25.195 10.871 -74.737 1.00 62.09 894 SER A CA 1
ATOM 7268 C C . SER A 1 894 ? 26.445 10.416 -75.494 1.00 62.09 894 SER A C 1
ATOM 7270 O O . SER A 1 894 ? 27.208 11.256 -75.973 1.00 62.09 894 SER A O 1
ATOM 7272 N N . LEU A 1 895 ? 26.616 9.102 -75.662 1.00 58.34 895 LEU A N 1
ATOM 7273 C CA . LEU A 1 895 ? 27.708 8.527 -76.439 1.00 58.34 895 LEU A CA 1
ATOM 7274 C C . LEU A 1 895 ? 27.598 8.903 -77.925 1.00 58.34 895 LEU A C 1
ATOM 7276 O O . LEU A 1 895 ? 28.588 9.319 -78.521 1.00 58.34 895 LEU A O 1
ATOM 7280 N N . GLU A 1 896 ? 26.402 8.831 -78.517 1.00 63.25 896 GLU A N 1
ATOM 7281 C CA . GLU A 1 896 ? 26.155 9.268 -79.901 1.00 63.25 896 GLU A CA 1
ATOM 7282 C C . GLU A 1 896 ? 26.465 10.756 -80.110 1.00 63.25 896 GLU A C 1
ATOM 7284 O O . GLU A 1 896 ? 27.125 11.129 -81.082 1.00 63.25 896 GLU A O 1
ATOM 7289 N N . GLU A 1 897 ? 26.058 11.612 -79.173 1.00 67.56 897 GLU A N 1
ATOM 7290 C CA . GLU A 1 897 ? 26.346 13.045 -79.224 1.00 67.56 897 GLU A CA 1
ATOM 7291 C C . GLU A 1 897 ? 27.835 13.357 -79.028 1.00 67.56 897 GLU A C 1
ATOM 7293 O O . GLU A 1 897 ? 28.356 14.270 -79.673 1.00 67.56 897 GLU A O 1
ATOM 7298 N N . GLN A 1 898 ? 28.539 12.622 -78.161 1.00 61.72 898 GLN A N 1
ATOM 7299 C CA . GLN A 1 898 ? 29.993 12.743 -78.018 1.00 61.72 898 GLN A CA 1
ATOM 7300 C C . GLN A 1 898 ? 30.717 12.281 -79.285 1.00 61.72 898 GLN A C 1
ATOM 7302 O O . GLN A 1 898 ? 31.628 12.967 -79.747 1.00 61.72 898 GLN A O 1
ATOM 7307 N N . MET A 1 899 ? 30.275 11.180 -79.901 1.00 55.72 899 MET A N 1
ATOM 7308 C CA . MET A 1 899 ? 30.807 10.719 -81.185 1.00 55.72 899 MET A CA 1
ATOM 7309 C C . MET A 1 899 ? 30.594 11.753 -82.298 1.00 55.72 899 MET A C 1
ATOM 7311 O O . MET A 1 899 ? 31.496 11.974 -83.108 1.00 55.72 899 MET A O 1
ATOM 7315 N N . ALA A 1 900 ? 29.429 12.404 -82.342 1.00 63.78 900 ALA A N 1
ATOM 7316 C CA . ALA A 1 900 ? 29.133 13.444 -83.324 1.00 63.78 900 ALA A CA 1
ATOM 7317 C C . ALA A 1 900 ? 30.009 14.692 -83.124 1.00 63.78 900 ALA A C 1
ATOM 7319 O O . ALA A 1 900 ? 30.604 15.177 -84.087 1.00 63.78 900 ALA A O 1
ATOM 7320 N N . ARG A 1 901 ? 30.162 15.158 -81.876 1.00 62.69 901 ARG A N 1
ATOM 7321 C CA . ARG A 1 901 ? 31.041 16.291 -81.531 1.00 62.69 901 ARG A CA 1
ATOM 7322 C C . ARG A 1 901 ? 32.501 16.001 -81.859 1.00 62.69 901 ARG A C 1
ATOM 7324 O O . ARG A 1 901 ? 33.157 16.831 -82.474 1.00 62.69 901 ARG A O 1
ATOM 7331 N N . MET A 1 902 ? 32.980 14.803 -81.535 1.00 56.41 902 MET A N 1
ATOM 7332 C CA . MET A 1 902 ? 34.352 14.390 -81.829 1.00 56.41 902 MET A CA 1
ATOM 7333 C C . MET A 1 902 ? 34.610 14.324 -83.343 1.00 56.41 902 MET A C 1
ATOM 7335 O O . MET A 1 902 ? 35.655 14.772 -83.807 1.00 56.41 902 MET A O 1
ATOM 7339 N N . ARG A 1 903 ? 33.640 13.854 -84.144 1.00 56.97 903 ARG A N 1
ATOM 7340 C CA . ARG A 1 903 ? 33.721 13.915 -85.617 1.00 56.97 903 ARG A CA 1
ATOM 7341 C C . ARG A 1 903 ? 33.776 15.352 -86.135 1.00 56.97 903 ARG A C 1
ATOM 7343 O O . ARG A 1 903 ? 34.558 15.641 -87.041 1.00 56.97 903 ARG A O 1
ATOM 7350 N N . GLU A 1 904 ? 32.967 16.247 -85.580 1.00 60.69 904 GLU A N 1
ATOM 7351 C CA . GLU A 1 904 ? 32.938 17.656 -85.982 1.00 60.69 904 GLU A CA 1
ATOM 7352 C C . GLU A 1 904 ? 34.251 18.378 -85.629 1.00 60.69 904 GLU A C 1
ATOM 7354 O O . GLU A 1 904 ? 34.792 19.122 -86.446 1.00 60.69 904 GLU A O 1
ATOM 7359 N N . GLU A 1 905 ? 34.812 18.103 -84.451 1.00 56.75 905 GLU A N 1
ATOM 7360 C CA . GLU A 1 905 ? 36.054 18.697 -83.948 1.00 56.75 905 GLU A CA 1
ATOM 7361 C C . GLU A 1 905 ? 37.288 18.206 -84.727 1.00 56.75 905 GLU A C 1
ATOM 7363 O O . GLU A 1 905 ? 38.149 19.007 -85.101 1.00 56.75 905 GLU A O 1
ATOM 7368 N N . ILE A 1 906 ? 37.321 16.920 -85.100 1.00 55.19 906 ILE A N 1
ATOM 7369 C CA . ILE A 1 906 ? 38.326 16.354 -86.019 1.00 55.19 906 ILE A CA 1
ATOM 7370 C C . ILE A 1 906 ?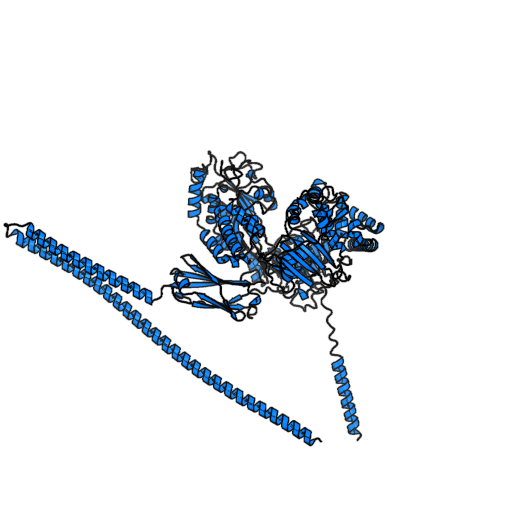 38.245 17.021 -87.401 1.00 55.19 906 ILE A C 1
ATOM 7372 O O . ILE A 1 906 ? 39.274 17.340 -87.996 1.00 55.19 906 ILE A O 1
ATOM 7376 N N . THR A 1 907 ? 37.032 17.295 -87.891 1.00 57.50 907 THR A N 1
ATOM 7377 C CA . THR A 1 907 ? 36.812 17.945 -89.195 1.00 57.50 907 THR A CA 1
ATOM 7378 C C . THR A 1 907 ? 37.205 19.430 -89.174 1.00 57.50 907 THR A C 1
ATOM 7380 O O . THR A 1 907 ? 37.686 19.956 -90.175 1.00 57.50 907 THR A O 1
ATOM 7383 N N . LYS A 1 908 ? 37.046 20.113 -88.032 1.00 55.03 908 LYS A N 1
ATOM 7384 C CA . LYS A 1 908 ? 37.415 21.530 -87.851 1.00 55.03 908 LYS A CA 1
ATOM 7385 C C . LYS A 1 908 ? 38.915 21.763 -87.663 1.00 55.03 908 LYS A C 1
ATOM 7387 O O . LYS A 1 908 ? 39.412 22.809 -88.070 1.00 55.03 908 LYS A O 1
ATOM 7392 N N . THR A 1 909 ? 39.623 20.827 -87.034 1.00 51.09 909 THR A N 1
ATOM 7393 C CA . THR A 1 909 ? 41.023 21.030 -86.612 1.00 51.09 909 THR A CA 1
ATOM 7394 C C . THR A 1 909 ? 42.033 20.752 -87.734 1.00 51.09 909 THR A C 1
ATOM 7396 O O . THR A 1 909 ? 43.172 21.209 -87.672 1.00 51.09 909 THR A O 1
ATOM 7399 N N . LEU A 1 910 ? 41.633 20.047 -88.797 1.00 47.97 910 LEU A N 1
ATOM 7400 C CA . LEU A 1 910 ? 42.542 19.561 -89.840 1.00 47.97 910 LEU A CA 1
ATOM 7401 C C . LEU A 1 910 ? 42.234 20.173 -91.213 1.00 47.97 910 LEU A C 1
ATOM 7403 O O . LEU A 1 910 ? 41.640 19.554 -92.093 1.00 47.97 910 LEU A O 1
ATOM 7407 N N . GLY A 1 911 ? 42.692 21.410 -91.404 1.00 49.38 911 GLY A N 1
ATOM 7408 C CA . GLY A 1 911 ? 42.839 22.022 -92.723 1.00 49.38 911 GLY A CA 1
ATOM 7409 C C . GLY A 1 911 ? 44.122 21.559 -93.428 1.00 49.38 911 GLY A C 1
ATOM 7410 O O . GLY A 1 911 ? 45.217 21.816 -92.944 1.00 49.38 911 GLY A O 1
ATOM 7411 N N . LEU A 1 912 ? 43.944 20.893 -94.576 1.00 49.56 912 LEU A N 1
ATOM 7412 C CA . LEU A 1 912 ? 44.864 20.689 -95.714 1.00 49.56 912 LEU A CA 1
ATOM 7413 C C . LEU A 1 912 ? 46.384 20.631 -95.432 1.00 49.56 912 LEU A C 1
ATOM 7415 O O . LEU A 1 912 ? 47.105 21.582 -95.717 1.00 49.56 912 LEU A O 1
ATOM 7419 N N . ALA A 1 913 ? 46.877 19.463 -95.006 1.00 48.72 913 ALA A N 1
ATOM 7420 C CA . ALA A 1 913 ? 48.031 18.736 -95.572 1.00 48.72 913 ALA A CA 1
ATOM 7421 C C . ALA A 1 913 ? 48.363 17.518 -94.682 1.00 48.72 913 ALA A C 1
ATOM 7423 O O . ALA A 1 913 ? 48.099 17.546 -93.489 1.00 48.72 913 ALA A O 1
ATOM 7424 N N . VAL A 1 914 ? 49.013 16.497 -95.257 1.00 47.84 914 VAL A N 1
ATOM 7425 C CA . VAL A 1 914 ? 49.515 15.239 -94.640 1.00 47.84 914 VAL A CA 1
ATOM 7426 C C . VAL A 1 914 ? 48.591 14.022 -94.818 1.00 47.84 914 VAL A C 1
ATOM 7428 O O . VAL A 1 914 ? 47.979 13.526 -93.884 1.00 47.84 914 VAL A O 1
ATOM 7431 N N . ALA A 1 915 ? 48.549 13.481 -96.040 1.00 50.41 915 ALA A N 1
ATOM 7432 C CA . ALA A 1 915 ? 47.730 12.319 -96.402 1.00 50.41 915 ALA A CA 1
ATOM 7433 C C . ALA A 1 915 ? 48.221 10.954 -95.858 1.00 50.41 915 ALA A C 1
ATOM 7435 O O . ALA A 1 915 ? 47.420 10.030 -95.815 1.00 50.41 915 ALA A O 1
ATOM 7436 N N . SER A 1 916 ? 49.480 10.792 -95.417 1.00 48.09 916 SER A N 1
ATOM 7437 C CA . SER A 1 916 ? 49.986 9.466 -94.987 1.00 48.09 916 SER A CA 1
ATOM 7438 C C . SER A 1 916 ? 49.902 9.204 -93.477 1.00 48.09 916 SER A C 1
ATOM 7440 O O . SER A 1 916 ? 49.733 8.060 -93.078 1.00 48.09 916 SER A O 1
ATOM 7442 N N . ALA A 1 917 ? 49.947 10.234 -92.620 1.00 49.25 917 ALA A N 1
ATOM 7443 C CA . ALA A 1 917 ? 49.695 10.061 -91.178 1.00 49.25 917 ALA A CA 1
ATOM 7444 C C . ALA A 1 917 ? 48.198 9.851 -90.860 1.00 49.25 917 ALA A C 1
ATOM 7446 O O . ALA A 1 917 ? 47.850 9.288 -89.825 1.00 49.25 917 ALA A O 1
ATOM 7447 N N . ILE A 1 918 ? 47.316 10.286 -91.769 1.00 51.28 918 ILE A N 1
ATOM 7448 C CA . ILE A 1 918 ? 45.853 10.184 -91.663 1.00 51.28 918 ILE A CA 1
ATOM 7449 C C . ILE A 1 918 ? 45.366 8.734 -91.804 1.00 51.28 918 ILE A C 1
ATOM 7451 O O . ILE A 1 918 ? 44.383 8.361 -91.167 1.00 51.28 918 ILE A O 1
ATOM 7455 N N . GLU A 1 919 ? 46.046 7.900 -92.593 1.00 53.47 919 GLU A N 1
ATOM 7456 C CA . GLU A 1 919 ? 45.597 6.528 -92.856 1.00 53.47 919 GLU A CA 1
ATOM 7457 C C . GLU A 1 919 ? 45.939 5.573 -91.697 1.00 53.47 919 GLU A C 1
ATOM 7459 O O . GLU A 1 919 ? 45.086 4.795 -91.265 1.00 53.47 919 GLU A O 1
ATOM 7464 N N . ASP A 1 920 ? 47.132 5.707 -91.107 1.00 53.84 920 ASP A N 1
ATOM 7465 C CA . ASP A 1 920 ? 47.555 4.895 -89.955 1.00 53.84 920 ASP A CA 1
ATOM 7466 C C . ASP A 1 920 ? 46.881 5.326 -88.645 1.00 53.84 920 ASP A C 1
ATOM 7468 O O . ASP A 1 920 ? 46.451 4.476 -87.856 1.00 53.84 920 ASP A O 1
ATOM 7472 N N . LEU A 1 921 ? 46.707 6.635 -88.415 1.00 53.06 921 LEU A N 1
ATOM 7473 C CA . LEU A 1 921 ? 45.941 7.119 -87.264 1.00 53.06 921 LEU A CA 1
ATOM 7474 C C . LEU A 1 921 ? 44.447 6.788 -87.424 1.00 53.06 921 LEU A C 1
ATOM 7476 O O . LEU A 1 921 ? 43.804 6.389 -86.456 1.00 53.06 921 LEU A O 1
ATOM 7480 N N . GLY A 1 922 ? 43.912 6.867 -88.648 1.00 54.94 922 GLY A N 1
ATOM 7481 C CA . GLY A 1 922 ? 42.542 6.465 -88.970 1.00 54.94 922 GLY A CA 1
ATOM 7482 C C . GLY A 1 922 ? 42.284 4.978 -88.718 1.00 54.94 922 GLY A C 1
ATOM 7483 O O . GLY A 1 922 ? 41.261 4.637 -88.129 1.00 54.94 922 GLY A O 1
ATOM 7484 N N . ARG A 1 923 ? 43.228 4.095 -89.073 1.00 59.81 923 ARG A N 1
ATOM 7485 C CA . ARG A 1 923 ? 43.148 2.661 -88.744 1.00 59.81 923 ARG A CA 1
ATOM 7486 C C . ARG A 1 923 ? 43.255 2.400 -87.250 1.00 59.81 923 ARG A C 1
ATOM 7488 O O . ARG A 1 923 ? 42.396 1.722 -86.706 1.00 59.81 923 ARG A O 1
ATOM 7495 N N . THR A 1 924 ? 44.231 2.999 -86.573 1.00 56.72 924 THR A N 1
ATOM 7496 C CA . THR A 1 924 ? 44.437 2.781 -85.131 1.00 56.72 924 THR A CA 1
ATOM 7497 C C . THR A 1 924 ? 43.240 3.271 -84.306 1.00 56.72 924 THR A C 1
ATOM 7499 O O . THR A 1 924 ? 42.810 2.598 -83.370 1.00 56.72 924 THR A O 1
ATOM 7502 N N . ILE A 1 925 ? 42.646 4.412 -84.677 1.00 54.25 925 ILE A N 1
ATOM 7503 C CA . ILE A 1 925 ? 41.425 4.928 -84.046 1.00 54.25 925 ILE A CA 1
ATOM 7504 C C . ILE A 1 925 ? 40.214 4.072 -84.425 1.00 54.25 925 ILE A C 1
ATOM 7506 O O . ILE A 1 925 ? 39.399 3.785 -83.555 1.00 54.25 925 ILE A O 1
ATOM 7510 N N . SER A 1 926 ? 40.094 3.614 -85.675 1.00 56.41 926 SER A N 1
ATOM 7511 C CA . SER A 1 926 ? 39.006 2.717 -86.081 1.00 56.41 926 SER A CA 1
ATOM 7512 C C . SER A 1 926 ? 39.072 1.370 -85.356 1.00 56.41 926 SER A C 1
ATOM 7514 O O . SER A 1 926 ? 38.034 0.846 -84.961 1.00 56.41 926 SER A O 1
ATOM 7516 N N . ASP A 1 927 ? 40.265 0.826 -85.130 1.00 62.78 927 ASP A N 1
ATOM 7517 C CA . ASP A 1 927 ? 40.470 -0.425 -84.401 1.00 62.78 927 ASP A CA 1
ATOM 7518 C C . ASP A 1 927 ? 40.206 -0.244 -82.902 1.00 62.78 927 ASP A C 1
ATOM 7520 O O . ASP A 1 927 ? 39.521 -1.070 -82.298 1.00 62.78 927 ASP A O 1
ATOM 7524 N N . ALA A 1 928 ? 40.639 0.874 -82.309 1.00 53.56 928 ALA A N 1
ATOM 7525 C CA . ALA A 1 928 ? 40.290 1.228 -80.934 1.00 53.56 928 ALA A CA 1
ATOM 7526 C C . ALA A 1 928 ? 38.776 1.467 -80.765 1.00 53.56 928 ALA A C 1
ATOM 7528 O O . ALA A 1 928 ? 38.185 1.010 -79.789 1.00 53.56 928 ALA A O 1
ATOM 7529 N N . MET A 1 929 ? 38.119 2.116 -81.732 1.00 53.19 929 MET A N 1
ATOM 7530 C CA . MET A 1 929 ? 36.666 2.315 -81.747 1.00 53.19 929 MET A CA 1
ATOM 7531 C C . MET A 1 929 ? 35.914 0.995 -81.915 1.00 53.19 929 MET A C 1
ATOM 7533 O O . MET A 1 929 ? 34.922 0.775 -81.223 1.00 53.19 929 MET A O 1
ATOM 7537 N N . ASN A 1 930 ? 36.386 0.092 -82.774 1.00 60.72 930 ASN A N 1
ATOM 7538 C CA . ASN A 1 930 ? 35.807 -1.242 -82.927 1.00 60.72 930 ASN A CA 1
ATOM 7539 C C . ASN A 1 930 ? 36.007 -2.087 -81.662 1.00 60.72 930 ASN A C 1
ATOM 7541 O O . ASN A 1 930 ? 35.092 -2.803 -81.260 1.00 60.72 930 ASN A O 1
ATOM 7545 N N . ALA A 1 931 ? 37.150 -1.955 -80.981 1.00 59.22 931 ALA A N 1
ATOM 7546 C CA . ALA A 1 931 ? 37.410 -2.614 -79.705 1.00 59.22 931 ALA A CA 1
ATOM 7547 C C . ALA A 1 931 ? 36.516 -2.074 -78.576 1.00 59.22 931 ALA A C 1
ATOM 7549 O O . ALA A 1 931 ? 35.930 -2.868 -77.843 1.00 59.22 931 ALA A O 1
ATOM 7550 N N . ILE A 1 932 ? 36.337 -0.752 -78.465 1.00 54.22 932 ILE A N 1
ATOM 7551 C CA . ILE A 1 932 ? 35.437 -0.131 -77.477 1.00 54.22 932 ILE A CA 1
ATOM 7552 C C . ILE A 1 932 ? 33.977 -0.488 -77.779 1.00 54.22 932 ILE A C 1
ATOM 7554 O O . ILE A 1 932 ? 33.247 -0.884 -76.875 1.00 54.22 932 ILE A O 1
ATOM 7558 N N . THR A 1 933 ? 33.554 -0.435 -79.044 1.00 53.88 933 THR A N 1
ATOM 7559 C CA . THR A 1 933 ? 32.200 -0.848 -79.460 1.00 53.88 933 THR A CA 1
ATOM 7560 C C . THR A 1 933 ? 31.976 -2.337 -79.186 1.00 53.88 933 THR A C 1
ATOM 7562 O O . THR A 1 933 ? 30.908 -2.727 -78.719 1.00 53.88 933 THR A O 1
ATOM 7565 N N . GLY A 1 934 ? 32.999 -3.171 -79.390 1.00 59.81 934 GLY A N 1
ATOM 7566 C CA . GLY A 1 934 ? 32.986 -4.590 -79.042 1.00 59.81 934 GLY A CA 1
ATOM 7567 C C . GLY A 1 934 ? 32.905 -4.836 -77.534 1.00 59.81 934 GLY A C 1
ATOM 7568 O O . GLY A 1 934 ? 32.117 -5.672 -77.096 1.00 59.81 934 GLY A O 1
ATOM 7569 N N . GLN A 1 935 ? 33.649 -4.089 -76.716 1.00 53.66 935 GLN A N 1
ATOM 7570 C CA . GLN A 1 935 ? 33.611 -4.199 -75.253 1.00 53.66 935 GLN A CA 1
ATOM 7571 C C . GLN A 1 935 ? 32.284 -3.704 -74.670 1.00 53.66 935 GLN A C 1
ATOM 7573 O O . GLN A 1 935 ? 31.705 -4.379 -73.821 1.00 53.66 935 GLN A O 1
ATOM 7578 N N . VAL A 1 936 ? 31.755 -2.586 -75.171 1.00 54.19 936 VAL A N 1
ATOM 7579 C CA . VAL A 1 936 ? 30.438 -2.056 -74.790 1.00 54.19 936 VAL A CA 1
ATOM 7580 C C . VAL A 1 936 ? 29.326 -2.997 -75.258 1.00 54.19 936 VAL A C 1
ATOM 7582 O O . VAL A 1 936 ? 28.424 -3.297 -74.484 1.00 54.19 936 VAL A O 1
ATOM 7585 N N . GLY A 1 937 ? 29.421 -3.563 -76.465 1.00 58.75 937 GLY A N 1
ATOM 7586 C CA . GLY A 1 937 ? 28.512 -4.607 -76.948 1.00 58.75 937 GLY A CA 1
ATOM 7587 C C . GLY A 1 937 ? 28.564 -5.882 -76.102 1.00 58.75 937 GLY A C 1
ATOM 7588 O O . GLY A 1 937 ? 27.529 -6.466 -75.792 1.00 58.75 937 GLY A O 1
ATOM 7589 N N . THR A 1 938 ? 29.752 -6.284 -75.646 1.00 58.66 938 THR A N 1
ATOM 7590 C CA . THR A 1 938 ? 29.924 -7.439 -74.752 1.00 58.66 938 THR A CA 1
ATOM 7591 C C . THR A 1 938 ? 29.326 -7.160 -73.373 1.00 58.66 938 THR A C 1
ATOM 7593 O O . THR A 1 938 ? 28.583 -7.991 -72.858 1.00 58.66 938 THR A O 1
ATOM 7596 N N . ALA A 1 939 ? 29.563 -5.976 -72.802 1.00 50.25 939 ALA A N 1
ATOM 7597 C CA . ALA A 1 939 ? 28.954 -5.555 -71.543 1.00 50.25 939 ALA A CA 1
ATOM 7598 C C . ALA A 1 939 ? 27.420 -5.465 -71.650 1.00 50.25 939 ALA A C 1
ATOM 7600 O O . ALA A 1 939 ? 26.717 -5.967 -70.776 1.00 50.25 939 ALA A O 1
ATOM 7601 N N . MET A 1 940 ? 26.889 -4.922 -72.751 1.00 52.28 940 MET A N 1
ATOM 7602 C CA . MET A 1 940 ? 25.447 -4.883 -73.024 1.00 52.28 940 MET A CA 1
ATOM 7603 C C . MET A 1 940 ? 24.847 -6.279 -73.200 1.00 52.28 940 MET A C 1
ATOM 7605 O O . MET A 1 940 ? 23.736 -6.522 -72.731 1.00 52.28 940 MET A O 1
ATOM 7609 N N . ASN A 1 941 ? 25.575 -7.216 -73.809 1.00 57.31 941 ASN A N 1
ATOM 7610 C CA . ASN A 1 941 ? 25.141 -8.606 -73.919 1.00 57.31 941 ASN A CA 1
ATOM 7611 C C . ASN A 1 941 ? 25.154 -9.315 -72.562 1.00 57.31 941 ASN A C 1
ATOM 7613 O O . ASN A 1 941 ? 24.223 -10.060 -72.273 1.00 57.31 941 ASN A O 1
ATOM 7617 N N . VAL A 1 942 ? 26.148 -9.065 -71.705 1.00 55.34 942 VAL A N 1
ATOM 7618 C CA . VAL A 1 942 ? 26.191 -9.607 -70.335 1.00 55.34 942 VAL A CA 1
ATOM 7619 C C . VAL A 1 942 ? 25.041 -9.049 -69.496 1.00 55.34 942 VAL A C 1
ATOM 7621 O O . VAL A 1 942 ? 24.340 -9.822 -68.847 1.00 55.34 942 VAL A O 1
ATOM 7624 N N . ILE A 1 943 ? 24.783 -7.740 -69.569 1.00 52.84 943 ILE A N 1
ATOM 7625 C CA . ILE A 1 943 ? 23.657 -7.098 -68.876 1.00 52.84 943 ILE A CA 1
ATOM 7626 C C . ILE A 1 943 ? 22.325 -7.630 -69.412 1.00 52.84 943 ILE A C 1
ATOM 7628 O O . ILE A 1 943 ? 21.484 -8.047 -68.625 1.00 52.84 943 ILE A O 1
ATOM 7632 N N . SER A 1 944 ? 22.147 -7.721 -70.732 1.00 51.66 944 SER A N 1
ATOM 7633 C CA . SER A 1 944 ? 20.931 -8.292 -71.335 1.00 51.66 944 SER A CA 1
ATOM 7634 C C . SER A 1 944 ? 20.743 -9.760 -70.957 1.00 51.66 944 SER A C 1
ATOM 7636 O O . SER A 1 944 ? 19.625 -10.203 -70.717 1.00 51.66 944 SER A O 1
ATOM 7638 N N . SER A 1 945 ? 21.828 -10.529 -70.857 1.00 55.38 945 SER A N 1
ATOM 7639 C CA . SER A 1 945 ? 21.787 -11.927 -70.419 1.00 55.38 945 SER A CA 1
ATOM 7640 C C . SER A 1 945 ? 21.393 -12.043 -68.950 1.00 55.38 945 SER A C 1
ATOM 7642 O O . SER A 1 945 ? 20.574 -12.893 -68.617 1.00 55.38 945 SER A O 1
ATOM 7644 N N . ALA A 1 946 ? 21.922 -11.172 -68.087 1.00 50.75 946 ALA A N 1
ATOM 7645 C CA . ALA A 1 946 ? 21.555 -11.107 -66.677 1.00 50.75 946 ALA A CA 1
ATOM 7646 C C . ALA A 1 946 ? 20.094 -10.671 -66.493 1.00 50.75 946 ALA A C 1
ATOM 7648 O O . ALA A 1 946 ? 19.366 -11.294 -65.730 1.00 50.75 946 ALA A O 1
ATOM 7649 N N . VAL A 1 947 ? 19.629 -9.671 -67.247 1.00 51.41 947 VAL A N 1
ATOM 7650 C CA . VAL A 1 947 ? 18.224 -9.234 -67.257 1.00 51.41 947 VAL A CA 1
ATOM 7651 C C . VAL A 1 947 ? 17.310 -10.362 -67.734 1.00 51.41 947 VAL A C 1
ATOM 7653 O O . VAL A 1 947 ? 16.320 -10.660 -67.075 1.00 51.41 947 VAL A O 1
ATOM 7656 N N . ASN A 1 948 ? 17.670 -11.058 -68.813 1.00 57.53 948 ASN A N 1
ATOM 7657 C CA . ASN A 1 948 ? 16.899 -12.192 -69.323 1.00 57.53 948 ASN A CA 1
ATOM 7658 C C . ASN A 1 948 ? 16.916 -13.403 -68.376 1.00 57.53 948 ASN A C 1
ATOM 7660 O O . ASN A 1 948 ? 15.941 -14.150 -68.331 1.00 57.53 948 ASN A O 1
ATOM 7664 N N . ALA A 1 949 ? 18.006 -13.622 -67.635 1.00 52.31 949 ALA A N 1
ATOM 7665 C CA . ALA A 1 949 ? 18.088 -14.663 -66.614 1.00 52.31 949 ALA A CA 1
ATOM 7666 C C . ALA A 1 949 ? 17.189 -14.327 -65.417 1.00 52.31 949 ALA A C 1
ATOM 7668 O O . ALA A 1 949 ? 16.403 -15.168 -64.996 1.00 52.31 949 ALA A O 1
ATOM 7669 N N . THR A 1 950 ? 17.224 -13.080 -64.940 1.00 52.00 950 THR A N 1
ATOM 7670 C CA . THR A 1 950 ? 16.319 -12.592 -63.892 1.00 52.00 950 THR A CA 1
ATOM 7671 C C . THR A 1 950 ? 14.861 -12.668 -64.342 1.00 52.00 950 THR A C 1
ATOM 7673 O O . THR A 1 950 ? 14.015 -13.114 -63.574 1.00 52.00 950 THR A O 1
ATOM 7676 N N . GLN A 1 951 ? 14.564 -12.314 -65.596 1.00 49.34 951 GLN A N 1
ATOM 7677 C CA . GLN A 1 951 ? 13.219 -12.420 -66.164 1.00 49.34 951 GLN A CA 1
ATOM 7678 C C . GLN A 1 951 ? 12.728 -13.873 -66.187 1.00 49.34 951 GLN A C 1
ATOM 7680 O O . GLN A 1 951 ? 11.603 -14.140 -65.779 1.00 49.34 951 GLN A O 1
ATOM 7685 N N . ARG A 1 952 ? 13.586 -14.828 -66.570 1.00 58.12 952 ARG A N 1
ATOM 7686 C CA . ARG A 1 952 ? 13.254 -16.258 -66.502 1.00 58.12 952 ARG A CA 1
ATOM 7687 C C . ARG A 1 952 ? 13.002 -16.731 -65.077 1.00 58.12 952 ARG A C 1
ATOM 7689 O O . ARG A 1 952 ? 11.990 -17.379 -64.855 1.00 58.12 952 ARG A O 1
ATOM 7696 N N . SER A 1 953 ? 13.849 -16.365 -64.114 1.00 53.81 953 SER A N 1
ATOM 7697 C CA . SER A 1 953 ? 13.620 -16.722 -62.707 1.00 53.81 953 SER A CA 1
ATOM 7698 C C . SER A 1 953 ? 12.309 -16.136 -62.172 1.00 53.81 953 SER A C 1
ATOM 7700 O O . SER A 1 953 ? 11.609 -16.786 -61.399 1.00 53.81 953 SER A O 1
ATOM 7702 N N . VAL A 1 954 ? 11.946 -14.925 -62.603 1.00 51.84 954 VAL A N 1
ATOM 7703 C CA . VAL A 1 954 ? 10.662 -14.292 -62.269 1.00 51.84 954 VAL A CA 1
ATOM 7704 C C . VAL A 1 954 ? 9.486 -15.037 -62.907 1.00 51.84 954 VAL A C 1
ATOM 7706 O O . VAL A 1 954 ? 8.488 -15.289 -62.232 1.00 51.84 954 VAL A O 1
ATOM 7709 N N . ASP A 1 955 ? 9.591 -15.435 -64.173 1.00 55.69 955 ASP A N 1
ATOM 7710 C CA . ASP A 1 955 ? 8.539 -16.178 -64.875 1.00 55.69 955 ASP A CA 1
ATOM 7711 C C . ASP A 1 955 ? 8.379 -17.615 -64.337 1.00 55.69 955 ASP A C 1
ATOM 7713 O O . ASP A 1 955 ? 7.259 -18.127 -64.230 1.00 55.69 955 ASP A O 1
ATOM 7717 N N . GLU A 1 956 ? 9.476 -18.249 -63.920 1.00 61.06 956 GLU A N 1
ATOM 7718 C CA . GLU A 1 956 ? 9.485 -19.539 -63.222 1.00 61.06 956 GLU A CA 1
ATOM 7719 C C . GLU A 1 956 ? 8.827 -19.424 -61.841 1.00 61.06 956 GLU A C 1
ATOM 7721 O O . GLU A 1 956 ? 7.938 -20.216 -61.519 1.00 61.06 956 GLU A O 1
ATOM 7726 N N . ALA A 1 957 ? 9.169 -18.394 -61.059 1.00 48.97 957 ALA A N 1
ATOM 7727 C CA . ALA A 1 957 ? 8.524 -18.119 -59.776 1.00 48.97 957 ALA A CA 1
ATOM 7728 C C . ALA A 1 957 ? 7.020 -17.842 -59.944 1.00 48.97 957 ALA A C 1
ATOM 7730 O O . ALA A 1 957 ? 6.201 -18.382 -59.201 1.00 48.97 957 ALA A O 1
ATOM 7731 N N . LYS A 1 958 ? 6.631 -17.071 -60.968 1.00 52.28 958 LYS A N 1
ATOM 7732 C CA . LYS A 1 958 ? 5.225 -16.813 -61.313 1.00 52.28 958 LYS A CA 1
ATOM 7733 C C . LYS A 1 958 ? 4.477 -18.102 -61.653 1.00 52.28 958 LYS A C 1
ATOM 7735 O O . LYS A 1 958 ? 3.348 -18.288 -61.202 1.00 52.28 958 LYS A O 1
ATOM 7740 N N . SER A 1 959 ? 5.105 -18.991 -62.417 1.00 59.91 959 SER A N 1
ATOM 7741 C CA . SER A 1 959 ? 4.525 -20.285 -62.789 1.00 59.91 959 SER A CA 1
ATOM 7742 C C . SER A 1 959 ? 4.379 -21.208 -61.575 1.00 59.91 959 SER A C 1
ATOM 7744 O O . SER A 1 959 ? 3.336 -21.839 -61.412 1.00 59.91 959 SER A O 1
ATOM 7746 N N . SER A 1 960 ? 5.374 -21.226 -60.681 1.00 54.78 960 SER A N 1
ATOM 7747 C CA . SER A 1 960 ? 5.333 -21.981 -59.421 1.00 54.78 960 SER A CA 1
ATOM 7748 C C . SER A 1 960 ? 4.213 -21.490 -58.502 1.00 54.78 960 SER A C 1
ATOM 7750 O O . SER A 1 960 ? 3.406 -22.286 -58.030 1.00 54.78 960 SER A O 1
ATOM 7752 N N . ILE A 1 961 ? 4.093 -20.171 -58.319 1.00 54.16 961 ILE A N 1
ATOM 7753 C CA . ILE A 1 961 ? 3.028 -19.560 -57.511 1.00 54.16 961 ILE A CA 1
ATOM 7754 C C . ILE A 1 961 ? 1.648 -19.841 -58.124 1.00 54.16 961 ILE A C 1
ATOM 7756 O O . ILE A 1 961 ? 0.699 -20.146 -57.408 1.00 54.16 961 ILE A O 1
ATOM 7760 N N . GLN A 1 962 ? 1.504 -19.790 -59.452 1.00 55.94 962 GLN A N 1
ATOM 7761 C CA . GLN A 1 962 ? 0.242 -20.149 -60.111 1.00 55.94 962 GLN A CA 1
ATOM 7762 C C . GLN A 1 962 ? -0.114 -21.632 -59.946 1.00 55.94 962 GLN A C 1
ATOM 7764 O O . GLN A 1 962 ? -1.299 -21.957 -59.807 1.00 55.94 962 GLN A O 1
ATOM 7769 N N . ALA A 1 963 ? 0.880 -22.522 -59.937 1.00 61.03 963 ALA A N 1
ATOM 7770 C CA . ALA A 1 963 ? 0.680 -23.940 -59.662 1.00 61.03 963 ALA A CA 1
ATOM 7771 C C . ALA A 1 963 ? 0.233 -24.170 -58.209 1.00 61.03 963 ALA A C 1
ATOM 7773 O O . ALA A 1 963 ? -0.750 -24.878 -57.993 1.00 61.03 963 ALA A O 1
ATOM 7774 N N . GLU A 1 964 ? 0.859 -23.505 -57.235 1.00 59.81 964 GLU A N 1
ATOM 7775 C CA . GLU A 1 964 ? 0.446 -23.552 -55.825 1.00 59.81 964 GLU A CA 1
ATOM 7776 C C . GLU A 1 964 ? -0.961 -22.986 -55.617 1.00 59.81 964 GLU A C 1
ATOM 7778 O O . GLU A 1 964 ? -1.793 -23.642 -54.999 1.00 59.81 964 GLU A O 1
ATOM 7783 N N . ILE A 1 965 ? -1.291 -21.829 -56.202 1.00 55.03 965 ILE A N 1
ATOM 7784 C CA . ILE A 1 965 ? -2.646 -21.250 -56.139 1.00 55.03 965 ILE A CA 1
ATOM 7785 C C . ILE A 1 965 ? -3.683 -22.203 -56.750 1.00 55.03 965 ILE A C 1
ATOM 7787 O O . ILE A 1 965 ? -4.812 -22.299 -56.262 1.00 55.03 965 ILE A O 1
ATOM 7791 N N . SER A 1 966 ? -3.324 -22.914 -57.820 1.00 62.03 966 SER A N 1
ATOM 7792 C CA . SER A 1 966 ? -4.198 -23.914 -58.441 1.00 62.03 966 SER A CA 1
ATOM 7793 C C . SER A 1 966 ? -4.365 -25.151 -57.552 1.00 62.03 966 SER A C 1
ATOM 7795 O O . SER A 1 966 ? -5.480 -25.662 -57.445 1.00 62.03 966 SER A O 1
ATOM 7797 N N . GLY A 1 967 ? -3.296 -25.579 -56.871 1.00 68.94 967 GLY A N 1
ATOM 7798 C CA . GLY A 1 967 ? -3.319 -26.623 -55.844 1.00 68.94 967 GLY A CA 1
ATOM 7799 C C . GLY A 1 967 ? -4.214 -26.244 -54.668 1.00 68.94 967 GLY A C 1
ATOM 7800 O O . GLY A 1 967 ? -5.168 -26.955 -54.375 1.00 68.94 967 GLY A O 1
ATOM 7801 N N . VAL A 1 968 ? -4.027 -25.051 -54.100 1.00 60.66 968 VAL A N 1
ATOM 7802 C CA . VAL A 1 968 ? -4.870 -24.518 -53.021 1.00 60.66 968 VAL A CA 1
ATOM 7803 C C . VAL A 1 968 ? -6.329 -24.401 -53.466 1.00 60.66 968 VAL A C 1
ATOM 7805 O O . VAL A 1 968 ? -7.220 -24.772 -52.714 1.00 60.66 968 VAL A O 1
ATOM 7808 N N . LYS A 1 969 ? -6.621 -23.960 -54.699 1.00 61.53 969 LYS A N 1
ATOM 7809 C CA . LYS A 1 969 ? -7.998 -23.959 -55.235 1.00 61.53 969 LYS A CA 1
ATOM 7810 C C . LYS A 1 969 ? -8.586 -25.363 -55.375 1.00 61.53 969 LYS A C 1
ATOM 7812 O O . LYS A 1 969 ? -9.786 -25.532 -55.162 1.00 61.53 969 LYS A O 1
ATOM 7817 N N . SER A 1 970 ? -7.779 -26.345 -55.769 1.00 66.50 970 SER A N 1
ATOM 7818 C CA . SER A 1 970 ? -8.182 -27.754 -55.825 1.00 66.50 970 SER A CA 1
ATOM 7819 C C . SER A 1 970 ? -8.501 -28.280 -54.427 1.00 66.50 970 SER A C 1
ATOM 7821 O O . SER A 1 970 ? -9.571 -28.851 -54.213 1.00 66.50 970 SER A O 1
ATOM 7823 N N . ASP A 1 971 ? -7.630 -28.005 -53.459 1.00 66.56 971 ASP A N 1
ATOM 7824 C CA . ASP A 1 971 ? -7.809 -28.409 -52.069 1.00 66.56 971 ASP A CA 1
ATOM 7825 C C . ASP A 1 971 ? -9.040 -27.740 -51.460 1.00 66.56 971 ASP A C 1
ATOM 7827 O O . ASP A 1 971 ? -9.868 -28.431 -50.868 1.00 66.56 971 ASP A O 1
ATOM 7831 N N . LEU A 1 972 ? -9.241 -26.442 -51.708 1.00 60.44 972 LEU A N 1
ATOM 7832 C CA . LEU A 1 972 ? -10.419 -25.693 -51.270 1.00 60.44 972 LEU A CA 1
ATOM 7833 C C . LEU A 1 972 ? -11.710 -26.272 -51.863 1.00 60.44 972 LEU A C 1
ATOM 7835 O O . LEU A 1 972 ? -12.693 -26.423 -51.148 1.00 60.44 972 LEU A O 1
ATOM 7839 N N . ARG A 1 973 ? -11.707 -26.671 -53.144 1.00 67.75 973 ARG A N 1
ATOM 7840 C CA . ARG A 1 973 ? -12.844 -27.378 -53.764 1.00 67.75 973 ARG A CA 1
ATOM 7841 C C . ARG A 1 973 ? -13.062 -28.760 -53.154 1.00 67.75 973 ARG A C 1
ATOM 7843 O O . ARG A 1 973 ? -14.208 -29.172 -52.993 1.00 67.75 973 ARG A O 1
ATOM 7850 N N . SER A 1 974 ? -11.996 -29.479 -52.800 1.00 67.50 974 SER A N 1
ATOM 7851 C CA . SER A 1 974 ? -12.103 -30.773 -52.112 1.00 67.50 974 SER A CA 1
ATOM 7852 C C . SER A 1 974 ? -12.689 -30.621 -50.705 1.00 67.50 974 SER A C 1
ATOM 7854 O O . SER A 1 974 ? -13.456 -31.471 -50.262 1.00 67.50 974 SER A O 1
ATOM 7856 N N . VAL A 1 975 ? -12.345 -29.533 -50.008 1.00 62.28 975 VAL A N 1
ATOM 7857 C CA . VAL A 1 975 ? -12.881 -29.182 -48.689 1.00 62.28 975 VAL A CA 1
ATOM 7858 C C . VAL A 1 975 ? -14.333 -28.736 -48.821 1.00 62.28 975 VAL A C 1
ATOM 7860 O O . VAL A 1 975 ? -15.168 -29.218 -48.072 1.00 62.28 975 VAL A O 1
ATOM 7863 N N . GLU A 1 976 ? -14.675 -27.917 -49.819 1.00 65.12 976 GLU A N 1
ATOM 7864 C CA . GLU A 1 976 ? -16.064 -27.539 -50.112 1.00 65.12 976 GLU A CA 1
ATOM 7865 C C . GLU A 1 976 ? -16.925 -28.770 -50.439 1.00 65.12 976 GLU A C 1
ATOM 7867 O O . GLU A 1 976 ? -18.060 -28.877 -49.982 1.00 65.12 976 GLU A O 1
ATOM 7872 N N . THR A 1 977 ? -16.378 -29.732 -51.188 1.00 71.38 977 THR A N 1
ATOM 7873 C CA . THR A 1 977 ? -17.075 -30.985 -51.519 1.00 71.38 977 THR A CA 1
ATOM 7874 C C . THR A 1 977 ? -17.268 -31.854 -50.276 1.00 71.38 977 THR A C 1
ATOM 7876 O O . THR A 1 977 ? -18.384 -32.306 -50.037 1.00 71.38 977 THR A O 1
ATOM 7879 N N . ARG A 1 978 ? -16.231 -32.011 -49.438 1.00 68.31 978 ARG A N 1
ATOM 7880 C CA . ARG A 1 978 ? -16.322 -32.724 -48.151 1.00 68.31 978 ARG A CA 1
ATOM 7881 C C . ARG A 1 978 ? -17.319 -32.071 -47.197 1.00 68.31 978 ARG A C 1
ATOM 7883 O O . ARG A 1 978 ? -18.155 -32.767 -46.643 1.00 68.31 978 ARG A O 1
ATOM 7890 N N . LEU A 1 979 ? -17.303 -30.744 -47.080 1.00 62.31 979 LEU A N 1
ATOM 7891 C CA . LEU A 1 979 ? -18.268 -29.992 -46.276 1.00 62.31 979 LEU A CA 1
ATOM 7892 C C . LEU A 1 979 ? -19.695 -30.141 -46.812 1.00 62.31 979 LEU A C 1
ATOM 7894 O O . LEU A 1 979 ? -20.632 -30.218 -46.025 1.00 62.31 979 LEU A O 1
ATOM 7898 N N . ARG A 1 980 ? -19.899 -30.208 -48.135 1.00 67.56 980 ARG A N 1
ATOM 7899 C CA . ARG A 1 980 ? -21.223 -30.500 -48.713 1.00 67.56 980 ARG A CA 1
ATOM 7900 C C . ARG A 1 980 ? -21.679 -31.926 -48.417 1.00 67.56 980 ARG A C 1
ATOM 7902 O O . ARG A 1 980 ? -22.843 -32.100 -48.072 1.00 67.56 980 ARG A O 1
ATOM 7909 N N . GLU A 1 981 ? -20.794 -32.916 -48.520 1.00 71.38 981 GLU A N 1
ATOM 7910 C CA . GLU A 1 981 ? -21.099 -34.308 -48.161 1.00 71.38 981 GLU A CA 1
ATOM 7911 C C . GLU A 1 981 ? -21.411 -34.449 -46.666 1.00 71.38 981 GLU A C 1
ATOM 7913 O O . GLU A 1 981 ? -22.431 -35.036 -46.315 1.00 71.38 981 GLU A O 1
ATOM 7918 N N . GLU A 1 982 ? -20.616 -33.842 -45.781 1.00 65.00 982 GLU A N 1
ATOM 7919 C CA . GLU A 1 982 ? -20.880 -33.813 -44.336 1.00 65.00 982 GLU A CA 1
ATOM 7920 C C . GLU A 1 982 ? -22.190 -33.089 -44.006 1.00 65.00 982 GLU A C 1
ATOM 7922 O O . GLU A 1 982 ? -22.938 -33.534 -43.136 1.00 65.00 982 GLU A O 1
ATOM 7927 N N . ASN A 1 983 ? -22.529 -32.016 -44.724 1.00 64.19 983 ASN A N 1
ATOM 7928 C CA . ASN A 1 983 ? -23.791 -31.299 -44.540 1.00 64.19 983 ASN A CA 1
ATOM 7929 C C . ASN A 1 983 ? -24.997 -32.114 -45.059 1.00 64.19 983 ASN A C 1
ATOM 7931 O O . ASN A 1 983 ? -26.065 -32.095 -44.446 1.00 64.19 983 ASN A O 1
ATOM 7935 N N . GLU A 1 984 ? -24.841 -32.901 -46.131 1.00 68.94 984 GLU A N 1
ATOM 7936 C CA . GLU A 1 984 ? -25.863 -33.866 -46.564 1.00 68.94 984 GLU A CA 1
ATOM 7937 C C . GLU A 1 984 ? -26.026 -35.036 -45.584 1.00 68.94 984 GLU A C 1
ATOM 7939 O O . GLU A 1 984 ? -27.162 -35.430 -45.306 1.00 68.94 984 GLU A O 1
ATOM 7944 N N . ILE A 1 985 ? -24.930 -35.559 -45.024 1.00 67.69 985 ILE A N 1
ATOM 7945 C CA . ILE A 1 985 ? -24.956 -36.586 -43.970 1.00 67.69 985 ILE A CA 1
ATOM 7946 C C . ILE A 1 985 ? -25.661 -36.030 -42.733 1.00 67.69 985 ILE A C 1
ATOM 7948 O O . ILE A 1 985 ? -26.623 -36.627 -42.260 1.00 67.69 985 ILE A O 1
ATOM 7952 N N . THR A 1 986 ? -25.285 -34.830 -42.288 1.00 61.78 986 THR A N 1
ATOM 7953 C CA . THR A 1 986 ? -25.910 -34.152 -41.145 1.00 61.78 986 THR A CA 1
ATOM 7954 C C . THR A 1 986 ? -27.399 -33.903 -41.393 1.00 61.78 986 THR A C 1
ATOM 7956 O O . THR A 1 986 ? -28.225 -34.154 -40.519 1.00 61.78 986 THR A O 1
ATOM 7959 N N . ARG A 1 987 ? -27.799 -33.484 -42.604 1.00 64.81 987 ARG A N 1
ATOM 7960 C CA . ARG A 1 987 ? -29.221 -33.369 -42.977 1.00 64.81 987 ARG A CA 1
ATOM 7961 C C . ARG A 1 987 ? -29.949 -34.711 -42.949 1.00 64.81 987 ARG A C 1
ATOM 7963 O O . ARG A 1 987 ? -31.101 -34.754 -42.514 1.00 64.81 987 ARG A O 1
ATOM 7970 N N . ARG A 1 988 ? -29.314 -35.792 -43.410 1.00 66.69 988 ARG A N 1
ATOM 7971 C CA . ARG A 1 988 ? -29.868 -37.152 -43.339 1.00 66.69 988 ARG A CA 1
ATOM 7972 C C . ARG A 1 988 ? -30.037 -37.612 -41.899 1.00 66.69 988 ARG A C 1
ATOM 7974 O O . ARG A 1 988 ? -31.109 -38.112 -41.573 1.00 66.69 988 ARG A O 1
ATOM 7981 N N . ASP A 1 989 ? -29.045 -37.390 -41.049 1.00 65.00 989 ASP A N 1
ATOM 7982 C CA . ASP A 1 989 ? -29.078 -37.775 -39.639 1.00 65.00 989 ASP A CA 1
ATOM 7983 C C . ASP A 1 989 ? -30.128 -36.972 -38.870 1.00 65.00 989 ASP A C 1
ATOM 7985 O O . ASP A 1 989 ? -30.897 -37.548 -38.104 1.00 65.00 989 ASP A O 1
ATOM 7989 N N . VAL A 1 990 ? -30.269 -35.672 -39.156 1.00 61.66 990 VAL A N 1
ATOM 7990 C CA . VAL A 1 990 ? -31.346 -34.823 -38.615 1.00 61.66 990 VAL A CA 1
ATOM 7991 C C . VAL A 1 990 ? -32.728 -35.292 -39.092 1.00 61.66 990 VAL A C 1
ATOM 7993 O O . VAL A 1 990 ? -33.678 -35.301 -38.307 1.00 61.66 990 VAL A O 1
ATOM 7996 N N . ALA A 1 991 ? -32.869 -35.735 -40.345 1.00 59.56 991 ALA A N 1
ATOM 7997 C CA . ALA A 1 991 ? -34.119 -36.310 -40.851 1.00 59.56 991 ALA A CA 1
ATOM 7998 C C . ALA A 1 991 ? -34.424 -37.701 -40.251 1.00 59.56 991 ALA A C 1
ATOM 8000 O O . ALA A 1 991 ? -35.586 -38.032 -39.995 1.00 59.56 991 ALA A O 1
ATOM 8001 N N . ALA A 1 992 ? -33.401 -38.513 -39.977 1.00 58.72 992 ALA A N 1
ATOM 8002 C CA . ALA A 1 992 ? -33.552 -39.785 -39.272 1.00 58.72 992 ALA A CA 1
ATOM 8003 C C . ALA A 1 992 ? -33.969 -39.550 -37.810 1.00 58.72 992 ALA A C 1
ATOM 8005 O O . ALA A 1 992 ? -34.915 -40.176 -37.331 1.00 58.72 992 ALA A O 1
ATOM 8006 N N . LEU A 1 993 ? -33.337 -38.586 -37.133 1.00 56.88 993 LEU A N 1
ATOM 8007 C CA . LEU A 1 993 ? -33.693 -38.140 -35.785 1.00 56.88 993 LEU A CA 1
ATOM 8008 C C . LEU A 1 993 ? -35.123 -37.608 -35.722 1.00 56.88 993 LEU A C 1
ATOM 8010 O O . LEU A 1 993 ? -35.859 -37.992 -34.818 1.00 56.88 993 LEU A O 1
ATOM 8014 N N . SER A 1 994 ? -35.561 -36.797 -36.690 1.00 54.62 994 SER A N 1
ATOM 8015 C CA . SER A 1 994 ? -36.948 -36.320 -36.722 1.00 54.62 994 SER A CA 1
ATOM 8016 C C . SER A 1 994 ? -37.935 -37.481 -36.880 1.00 54.62 994 SER A C 1
ATOM 8018 O O . SER A 1 994 ? -38.933 -37.538 -36.167 1.00 54.62 994 SER A O 1
ATOM 8020 N N . THR A 1 995 ? -37.618 -38.473 -37.716 1.00 60.69 995 THR A N 1
ATOM 8021 C CA . THR A 1 995 ? -38.437 -39.682 -37.896 1.00 60.69 995 THR A CA 1
ATOM 8022 C C . THR A 1 995 ? -38.518 -40.518 -36.613 1.00 60.69 995 THR A C 1
ATOM 8024 O O . THR A 1 995 ? -39.600 -40.982 -36.247 1.00 60.69 995 THR A O 1
ATOM 8027 N N . VAL A 1 996 ? -37.406 -40.666 -35.881 1.00 58.09 996 VAL A N 1
ATOM 8028 C CA . VAL A 1 996 ? -37.375 -41.337 -34.569 1.00 58.09 996 VAL A CA 1
ATOM 8029 C C . VAL A 1 996 ? -38.186 -40.555 -33.537 1.00 58.09 996 VAL A C 1
ATOM 8031 O O . VAL A 1 996 ? -38.983 -41.149 -32.814 1.00 58.09 996 VAL A O 1
ATOM 8034 N N . VAL A 1 997 ? -38.062 -39.227 -33.502 1.00 55.09 997 VAL A N 1
ATOM 8035 C CA . VAL A 1 997 ? -38.851 -38.358 -32.618 1.00 55.09 997 VAL A CA 1
ATOM 8036 C C . VAL A 1 997 ? -40.347 -38.488 -32.921 1.00 55.09 997 VAL A C 1
ATOM 8038 O O . VAL A 1 997 ? -41.136 -38.669 -31.995 1.00 55.09 997 VAL A O 1
ATOM 8041 N N . TYR A 1 998 ? -40.757 -38.504 -34.192 1.00 59.56 998 TYR A N 1
ATOM 8042 C CA . TYR A 1 998 ? -42.156 -38.732 -34.569 1.00 59.56 998 TYR A CA 1
ATOM 8043 C C . TYR A 1 998 ? -42.651 -40.136 -34.196 1.00 59.56 998 TYR A C 1
ATOM 8045 O O . TYR A 1 998 ? -43.784 -40.272 -33.735 1.00 59.56 998 TYR A O 1
ATOM 8053 N N . ALA A 1 999 ? -41.817 -41.172 -34.327 1.00 56.56 999 ALA A N 1
ATOM 8054 C CA . ALA A 1 999 ? -42.161 -42.528 -33.900 1.00 56.56 999 ALA A CA 1
ATOM 8055 C C . ALA A 1 999 ? -42.323 -42.632 -32.373 1.00 56.56 999 ALA A C 1
ATOM 8057 O O . ALA A 1 999 ? -43.266 -43.267 -31.898 1.00 56.56 999 ALA A O 1
ATOM 8058 N N . VAL A 1 1000 ? -41.457 -41.965 -31.601 1.00 56.91 1000 VAL A N 1
ATOM 8059 C CA . VAL A 1 1000 ? -41.554 -41.882 -30.135 1.00 56.91 1000 VAL A CA 1
ATOM 8060 C C . VAL A 1 1000 ? -42.806 -41.113 -29.718 1.00 56.91 1000 VAL A C 1
ATOM 8062 O O . VAL A 1 1000 ? -43.550 -41.591 -28.865 1.00 56.91 1000 VAL A O 1
ATOM 8065 N N . ILE A 1 1001 ? -43.106 -39.978 -30.357 1.00 58.84 1001 ILE A N 1
ATOM 8066 C CA . ILE A 1 1001 ? -44.341 -39.218 -30.111 1.00 58.84 1001 ILE A CA 1
ATOM 8067 C C . ILE A 1 1001 ? -45.572 -40.077 -30.431 1.00 58.84 1001 ILE A C 1
ATOM 8069 O O . ILE A 1 1001 ? -46.500 -40.129 -29.627 1.00 58.84 1001 ILE A O 1
ATOM 8073 N N . ALA A 1 1002 ? -45.580 -40.808 -31.549 1.00 57.84 1002 ALA A N 1
ATOM 8074 C CA . ALA A 1 1002 ? -46.675 -41.711 -31.897 1.00 57.84 1002 ALA A CA 1
ATOM 8075 C C . ALA A 1 1002 ? -46.847 -42.840 -30.864 1.00 57.84 1002 ALA A C 1
ATOM 8077 O O . ALA A 1 1002 ? -47.971 -43.141 -30.471 1.00 57.84 1002 ALA A O 1
ATOM 8078 N N . LEU A 1 1003 ? -45.752 -43.420 -30.363 1.00 59.28 1003 LEU A N 1
ATOM 8079 C CA . LEU A 1 1003 ? -45.767 -44.426 -29.292 1.00 59.28 1003 LEU A CA 1
ATOM 8080 C C . LEU A 1 1003 ? -46.293 -43.865 -27.968 1.00 59.28 1003 LEU A C 1
ATOM 8082 O O . LEU A 1 1003 ? -47.064 -44.535 -27.281 1.00 59.28 1003 LEU A O 1
ATOM 8086 N N . VAL A 1 1004 ? -45.920 -42.632 -27.621 1.00 56.03 1004 VAL A N 1
ATOM 8087 C CA . VAL A 1 1004 ? -46.442 -41.927 -26.444 1.00 56.03 1004 VAL A CA 1
ATOM 8088 C C . VAL A 1 1004 ? -47.938 -41.671 -26.602 1.00 56.03 1004 VAL A C 1
ATOM 8090 O O . VAL A 1 1004 ? -48.692 -41.956 -25.678 1.00 56.03 1004 VAL A O 1
ATOM 8093 N N . VAL A 1 1005 ? -48.393 -41.223 -27.775 1.00 63.00 1005 VAL A N 1
ATOM 8094 C CA . VAL A 1 1005 ? -49.819 -41.005 -28.066 1.00 63.00 1005 VAL A CA 1
ATOM 8095 C C . VAL A 1 1005 ? -50.599 -42.318 -28.029 1.00 63.00 1005 VAL A C 1
ATOM 8097 O O . VAL A 1 1005 ? -51.659 -42.366 -27.413 1.00 63.00 1005 VAL A O 1
ATOM 8100 N N . VAL A 1 1006 ? -50.081 -43.404 -28.608 1.00 65.50 1006 VAL A N 1
ATOM 8101 C CA . VAL A 1 1006 ? -50.713 -44.731 -28.535 1.00 65.50 1006 VAL A CA 1
ATOM 8102 C C . VAL A 1 1006 ? -50.788 -45.212 -27.088 1.00 65.50 1006 VAL A C 1
ATOM 8104 O O . VAL A 1 1006 ? -51.849 -45.660 -26.666 1.00 65.50 1006 VAL A O 1
ATOM 8107 N N . ASN A 1 1007 ? -49.725 -45.061 -26.295 1.00 55.66 1007 ASN A N 1
ATOM 8108 C CA . ASN A 1 1007 ? -49.757 -45.394 -24.869 1.00 55.66 1007 ASN A CA 1
ATOM 8109 C C . ASN A 1 1007 ? -50.750 -44.524 -24.092 1.00 55.66 1007 ASN A C 1
ATOM 8111 O O . ASN A 1 1007 ? -51.439 -45.033 -23.206 1.00 55.66 1007 ASN A O 1
ATOM 8115 N N . LEU A 1 1008 ? -50.884 -43.243 -24.441 1.00 56.19 1008 LEU A N 1
ATOM 8116 C CA . LEU A 1 1008 ? -51.873 -42.349 -23.847 1.00 56.19 1008 LEU A CA 1
ATOM 8117 C C . LEU A 1 1008 ? -53.296 -42.795 -24.199 1.00 56.19 1008 LEU A C 1
ATOM 8119 O O . LEU A 1 1008 ? -54.141 -42.906 -23.317 1.00 56.19 1008 LEU A O 1
ATOM 8123 N N . VAL A 1 1009 ? -53.553 -43.119 -25.468 1.00 63.22 1009 VAL A N 1
ATOM 8124 C CA . VAL A 1 1009 ? -54.856 -43.591 -25.956 1.00 63.22 1009 VAL A CA 1
ATOM 8125 C C . VAL A 1 1009 ? -55.201 -44.947 -25.352 1.00 63.22 1009 VAL A C 1
ATOM 8127 O O . VAL A 1 1009 ? -56.317 -45.125 -24.878 1.00 63.22 1009 VAL A O 1
ATOM 8130 N N . VAL A 1 1010 ? -54.259 -45.889 -25.287 1.00 62.03 1010 VAL A N 1
ATOM 8131 C CA . VAL A 1 1010 ? -54.451 -47.180 -24.611 1.00 62.03 1010 VAL A CA 1
ATOM 8132 C C . VAL A 1 1010 ? -54.737 -46.956 -23.131 1.00 62.03 1010 VAL A C 1
ATOM 8134 O O . VAL A 1 1010 ? -55.678 -47.546 -22.608 1.00 62.03 1010 VAL A O 1
ATOM 8137 N N . SER A 1 1011 ? -54.015 -46.060 -22.458 1.00 53.56 1011 SER A N 1
ATOM 8138 C CA . SER A 1 1011 ? -54.265 -45.728 -21.050 1.00 53.56 1011 SER A CA 1
ATOM 8139 C C . SER A 1 1011 ? -55.649 -45.104 -20.845 1.00 53.56 1011 SER A C 1
ATOM 8141 O O . SER A 1 1011 ? -56.362 -45.495 -19.922 1.00 53.56 1011 SER A O 1
ATOM 8143 N N . ILE A 1 1012 ? -56.082 -44.216 -21.744 1.00 58.91 1012 ILE A N 1
ATOM 8144 C CA . ILE A 1 1012 ? -57.412 -43.590 -21.728 1.00 58.91 1012 ILE A CA 1
ATOM 8145 C C . ILE A 1 1012 ? -58.513 -44.621 -22.015 1.00 58.91 1012 ILE A C 1
ATOM 8147 O O . ILE A 1 1012 ? -59.503 -44.674 -21.292 1.00 58.91 1012 ILE A O 1
ATOM 8151 N N . VAL A 1 1013 ? -58.338 -45.504 -23.000 1.00 59.06 1013 VAL A N 1
ATOM 8152 C CA . VAL A 1 1013 ? -59.286 -46.588 -23.319 1.00 59.06 1013 VAL A CA 1
ATOM 8153 C C . VAL A 1 1013 ? -59.369 -47.601 -22.173 1.00 59.06 1013 VAL A C 1
ATOM 8155 O O . VAL A 1 1013 ? -60.453 -48.094 -21.859 1.00 59.06 1013 VAL A O 1
ATOM 8158 N N . THR A 1 1014 ? -58.252 -47.878 -21.499 1.00 54.53 1014 THR A N 1
ATOM 8159 C CA . THR A 1 1014 ? -58.209 -48.754 -20.318 1.00 54.53 1014 THR A CA 1
ATOM 8160 C C . THR A 1 1014 ? -58.879 -48.093 -19.107 1.00 54.53 1014 THR A C 1
ATOM 8162 O O . THR A 1 1014 ? -59.523 -48.784 -18.317 1.00 54.53 1014 THR A O 1
ATOM 8165 N N . LEU A 1 1015 ? -58.811 -46.761 -18.993 1.00 50.28 1015 LEU A N 1
ATOM 8166 C CA . LEU A 1 1015 ? -59.570 -45.982 -18.010 1.00 50.28 1015 LEU A CA 1
ATOM 8167 C C . LEU A 1 1015 ? -61.076 -45.967 -18.314 1.00 50.28 1015 LEU A C 1
ATOM 8169 O O . LEU A 1 1015 ? -61.881 -46.112 -17.398 1.00 50.28 1015 LEU A O 1
ATOM 8173 N N . ILE A 1 1016 ? -61.467 -45.845 -19.586 1.00 56.97 1016 ILE A N 1
ATOM 8174 C CA . ILE A 1 1016 ? -62.877 -45.835 -20.010 1.00 56.97 1016 ILE A CA 1
ATOM 8175 C C . ILE A 1 1016 ? -63.513 -47.226 -19.862 1.00 56.97 1016 ILE A C 1
ATOM 8177 O O . ILE A 1 1016 ? -64.672 -47.321 -19.478 1.00 56.97 1016 ILE A O 1
ATOM 8181 N N . ARG A 1 1017 ? -62.758 -48.316 -20.064 1.00 50.06 1017 ARG A N 1
ATOM 8182 C CA . ARG A 1 1017 ? -63.219 -49.699 -19.808 1.00 50.06 1017 ARG A CA 1
ATOM 8183 C C . ARG A 1 1017 ? -63.307 -50.082 -18.324 1.00 50.06 1017 ARG A C 1
ATOM 8185 O O . ARG A 1 1017 ? -63.779 -51.174 -18.020 1.00 50.06 1017 ARG A O 1
ATOM 8192 N N . ARG A 1 1018 ? -62.835 -49.230 -17.408 1.00 47.75 1018 ARG A N 1
ATOM 8193 C CA . ARG A 1 1018 ? -62.924 -49.429 -15.949 1.00 47.75 1018 ARG A CA 1
ATOM 8194 C C . ARG A 1 1018 ? -64.028 -48.597 -15.277 1.00 47.75 1018 ARG A C 1
ATOM 8196 O O . ARG A 1 1018 ? -64.062 -48.557 -14.047 1.00 47.75 1018 ARG A O 1
ATOM 8203 N N . LYS A 1 1019 ? -64.926 -47.983 -16.053 1.00 40.69 1019 LYS A N 1
ATOM 8204 C CA . LYS A 1 1019 ? -66.223 -47.485 -15.572 1.00 40.69 1019 LYS A CA 1
ATOM 8205 C C . LYS A 1 1019 ? -67.337 -48.470 -15.883 1.00 40.69 1019 LYS A C 1
ATOM 8207 O O . LYS A 1 1019 ? -67.360 -48.969 -17.029 1.00 40.69 1019 LYS A O 1
#

Secondary structure (DSSP, 8-state):
-HHHHHHHHHHHHHHHHHHHHHHTS----------B-SSSEEEEEE---HHHHHHHHHTTS-SEE-S-B--HHHHHHHHHTT--EEEE--EEEEEEE---SEE-TTT--EEESB-SS--S-SSGGGTTS--B-GGGSHHHHHHHHTT--HHHIIIIISTTSEEE--SSS-TTSHHHHHTHHHHHHHHHHTS--HHHHHHHHHHHHHHTTEEEETTEEEETTEE-EEEEEEE-SSTHHHHHHHHHHHHHHTT-EEEEEEE-HHHHHHHHTSS-GGG-S-SEEEEEEE--S--S--THHHHHHHSTTS--SHHHHT----HHHHHHHHHHHTT--SSHHHHHHHHHHHHHHIIIII-SEEEEEEE-EEEEB-TTEE---BTTTHHHH-TTHHHH-EESSS-GGGGGG-EEEEEES-S--S---TTT----HHHHHHHHHT---SEEE-TTT--EEESSEEEEEEEEETTS--B--STTEEEEEES-----TTSEEEEETTTTEEEEHHHHHHSTTHHHHHHS----TTSPPSEEEEEEEPTTTTTTSSB-TTSPBP-HHHHHHHHHHHHHTTSTT-TT--TTTHHHHHHHTTTEEEEEEEEETTEEEEEEES---SBHHHHHHHHHHTTSSEETTEE--HHHHHHHHHHHHTTS-BSSHHHHHHHT-PBP-SSS--HHHHHHHHHHHHHT--SSHHHHTTT--HHHHHHHHHHHHHHHHHHSS-----SSEEEEEEEETTEEEEEEE-TT-SSBGGGGGGGGS----EEEE---SEEETT--EEEEEEEE-TTSPBPPGGGEEEEEEEEEETTEEEEEE-EEEETTEEEEEE-HHHHHHSPSEEEEEEEEEEETTEEEEEEEEEEEEEE--HHHHHHHHHHHHHHHHHHHHHHHHHHHHHHHHHHHHHHHH--S--TTHHHHHHHHHHHHHHHHHHHHHHHHHHHHHHHHHHHHHHHHHHHHHHHHHHHHHHHHHHHHHHHHHHHHHHHHHHHHHHHHHHHHHHHHHHHHHHHHHHHHTT-

Radius of gyration: 39.77 Å; chains: 1; bounding box: 116×93×138 Å

Sequence (1019 aa):
MRWKVALSLVLLLLVGLGLISILNLSEVHAQVPYSGPWVGEVRFYEEPDTAIAVEKLIAGHYDIHFDDIDSATILRRVQEAKLPYAVSYGLYYEITLNYRCVQNETTGEIIEPVFPNPSKLPRPEVEGKILFNPFCNRRIRYAVHFLMSREFMAEKIAEGLAVPRYTSITPAFPDYGRYADIILAIERELAYNLAKARDIVFEEMPKMGAELREGRWYYKGEPVVLIFLIRTEDVRKDIGDYVASQLERLGFTVLRVYGTSAMLAPYWIRADPDDGTFHLYTGGWITTIVSRDQGSTFGYFYSKLGRPEPLWQKIINTPEFYEVAEKLYYNKFKTLEERRELFEKALWLSVTVENQRIFILHRIAAWARRPNVVLAADLAGGYSGAWLWGWTIRFTDIPKEQNRDKTVRIAIPQLLVEPWNPIGGSNWIFDMTVIRATADIPYYYDPYSGLTWPQWIKRATVYVHEDLPVAKTLDWVDLQRVSEITVPDDAWLFYDCKGKKIWTWGEAKQNPNITQELFNVPYNFTEPPLVKVVVEYDDRLFTGVFKWHDGSPFSIADMVYVFTIAFDRVCIGSDLYDSAAIPGFTAWFPTFKGIKIVSTNPLIIEWYSTEWYMDAEWIASDAADEIWPYYAQGPGAWHTVELFAQGERAKIVAFTTSKATALKVPRADFLIPPSQLIDQLRSNIDKSYVPYPEVLGKYLTPAEAKARWQNLLAWYDKYKHVWVANGPFYLESFTTAPKTIVLKANREHPLSAAKWEFLGEPPIPVIHVEVPSTIYRGREYAITLELTDKAGNPYPNEFVEFVSYVVIHEGGILSGKATPLAEGLWELVLTPELTGKLSVGVAEIRFIAVSKIIGLPSIEAKTVTITIPPEQIFEEITRVQRSLEEQMRTVQKSLEEQMARMREEITKTLGLAVASAIEDLGRTISDAMNAITGQVGTAMNVISSAVNATQRSVDEAKSSIQAEISGVKSDLRSVETRLREENEITRRDVAALSTVVYAVIALVVVNLVVSIVTLIRRK